Protein AF-0000000087148699 (afdb_homodimer)

Radius of gyration: 36.41 Å; Cα contacts (8 Å, |Δi|>4): 1739; chains: 2; bounding box: 72×133×128 Å

Nearest PDB structures (foldseek):
  7y8i-assembly4_D  TM=7.107E-01  e=1.848E-02  Chelicerata
  7q83-assembly1_B  TM=6.167E-01  e=4.847E-01  Saccharomyces cerevisiae S288C
  8ciw-assembly1_B  TM=3.249E-01  e=5.072E+00  Pseudomonas migulae
  3ma9-assembly1_A  TM=3.369E-01  e=6.221E+00  Human immunodeficiency virus 1
  7y8i-assembly4_D  TM=6.909E-01  e=3.461E-02  Chelicerata

Structure (mmCIF, N/CA/C/O backbone):
data_AF-0000000087148699-model_v1
#
loop_
_entity.id
_entity.type
_entity.pdbx_description
1 polymer 'DUF4349 domain-containing protein'
#
loop_
_atom_site.group_PDB
_atom_site.id
_atom_site.type_symbol
_atom_site.label_atom_id
_atom_site.label_alt_id
_atom_site.label_comp_id
_atom_site.label_asym_id
_atom_site.label_entity_id
_atom_site.label_seq_id
_atom_site.pdbx_PDB_ins_code
_atom_site.Cartn_x
_atom_site.Cartn_y
_atom_site.Cartn_z
_atom_site.occupancy
_atom_site.B_iso_or_equiv
_atom_site.auth_seq_id
_atom_site.auth_comp_id
_atom_site.auth_asym_id
_atom_site.auth_atom_id
_atom_site.pdbx_PDB_model_num
ATOM 1 N N . MET A 1 1 ? -4.555 -26.234 44.906 1 15.62 1 MET A N 1
ATOM 2 C CA . MET A 1 1 ? -3.984 -25.312 45.875 1 15.62 1 MET A CA 1
ATOM 3 C C . MET A 1 1 ? -3.574 -24 45.219 1 15.62 1 MET A C 1
ATOM 5 O O . MET A 1 1 ? -3.529 -23.922 44 1 15.62 1 MET A O 1
ATOM 9 N N . ARG A 1 2 ? -2.551 -23.281 45.875 1 18.31 2 ARG A N 1
ATOM 10 C CA . ARG A 1 2 ? -2.219 -21.906 46.25 1 18.31 2 ARG A CA 1
ATOM 11 C C . ARG A 1 2 ? -1.474 -21.188 45.125 1 18.31 2 ARG A C 1
ATOM 13 O O . ARG A 1 2 ? -0.59 -21.781 44.5 1 18.31 2 ARG A O 1
ATOM 20 N N . ALA A 1 3 ? -1.929 -19.969 44.781 1 21.52 3 ALA A N 1
ATOM 21 C CA . ALA A 1 3 ? -1.879 -18.875 43.844 1 21.52 3 ALA A CA 1
ATOM 22 C C . ALA A 1 3 ? -0.575 -18.094 43.969 1 21.52 3 ALA A C 1
ATOM 24 O O . ALA A 1 3 ? -0.448 -17.234 44.812 1 21.52 3 ALA A O 1
ATOM 25 N N . LEU A 1 4 ? 0.613 -18.672 44.062 1 22.41 4 LEU A N 1
ATOM 26 C CA . LEU A 1 4 ? 1.668 -17.906 44.719 1 22.41 4 LEU A CA 1
ATOM 27 C C . LEU A 1 4 ? 1.961 -16.625 43.969 1 22.41 4 LEU A C 1
ATOM 29 O O . LEU A 1 4 ? 2.191 -16.641 42.75 1 22.41 4 LEU A O 1
ATOM 33 N N . PRO A 1 5 ? 1.725 -15.383 44.594 1 22.94 5 PRO A N 1
ATOM 34 C CA . PRO A 1 5 ? 1.808 -13.953 44.312 1 22.94 5 PRO A CA 1
ATOM 35 C C . PRO A 1 5 ? 3.211 -13.508 43.906 1 22.94 5 PRO A C 1
ATOM 37 O O . PRO A 1 5 ? 4.191 -13.875 44.562 1 22.94 5 PRO A O 1
ATOM 40 N N . VAL A 1 6 ? 3.635 -13.625 42.656 1 19.89 6 VAL A N 1
ATOM 41 C CA . VAL A 1 6 ? 4.965 -13.164 42.281 1 19.89 6 VAL A CA 1
ATOM 42 C C . VAL A 1 6 ? 5.191 -11.75 42.812 1 19.89 6 VAL A C 1
ATOM 44 O O . VAL A 1 6 ? 4.461 -10.82 42.438 1 19.89 6 VAL A O 1
ATOM 47 N N . LEU A 1 7 ? 5.973 -11.336 43.875 1 19.27 7 LEU A N 1
ATOM 48 C CA . LEU A 1 7 ? 6.414 -10.305 44.781 1 19.27 7 LEU A CA 1
ATOM 49 C C . LEU A 1 7 ? 7.277 -9.266 44.094 1 19.27 7 LEU A C 1
ATOM 51 O O . LEU A 1 7 ? 7.691 -8.273 44.688 1 19.27 7 LEU A O 1
ATOM 55 N N . VAL A 1 8 ? 7.594 -9.195 42.812 1 18.47 8 VAL A N 1
ATOM 56 C CA . VAL A 1 8 ? 8.852 -8.453 42.781 1 18.47 8 VAL A CA 1
ATOM 57 C C . VAL A 1 8 ? 8.664 -7.094 43.469 1 18.47 8 VAL A C 1
ATOM 59 O O . VAL A 1 8 ? 7.613 -6.461 43.312 1 18.47 8 VAL A O 1
ATOM 62 N N . VAL A 1 9 ? 9.727 -6.516 44.125 1 18.73 9 VAL A N 1
ATOM 63 C CA . VAL A 1 9 ? 10.367 -5.648 45.125 1 18.73 9 VAL A CA 1
ATOM 64 C C . VAL A 1 9 ? 10.234 -4.191 44.688 1 18.73 9 VAL A C 1
ATOM 66 O O . VAL A 1 9 ? 10.281 -3.887 43.469 1 18.73 9 VAL A O 1
ATOM 69 N N . ALA A 1 10 ? 10.227 -3.094 45.656 1 18.45 10 ALA A N 1
ATOM 70 C CA . ALA A 1 10 ? 9.883 -1.848 46.312 1 18.45 10 ALA A CA 1
ATOM 71 C C . ALA A 1 10 ? 10.906 -0.757 46.031 1 18.45 10 ALA A C 1
ATOM 73 O O . ALA A 1 10 ? 10.633 0.431 46.219 1 18.45 10 ALA A O 1
ATOM 74 N N . LEU A 1 11 ? 12.211 -0.92 45.469 1 17.55 11 LEU A N 1
ATOM 75 C CA . LEU A 1 11 ? 13.133 -0.083 46.219 1 17.55 11 LEU A CA 1
ATOM 76 C C . LEU A 1 11 ? 12.789 1.393 46.062 1 17.55 11 LEU A C 1
ATOM 78 O O . LEU A 1 11 ? 12.477 1.846 44.969 1 17.55 11 LEU A O 1
ATOM 82 N N . LEU A 1 12 ? 12.875 2.4 47.219 1 17.56 12 LEU A N 1
ATOM 83 C CA . LEU A 1 12 ? 12.594 3.568 48.062 1 17.56 12 LEU A CA 1
ATOM 84 C C . LEU A 1 12 ? 13.539 4.715 47.719 1 17.56 12 LEU A C 1
ATOM 86 O O . LEU A 1 12 ? 13.461 5.789 48.312 1 17.56 12 LEU A O 1
ATOM 90 N N . LEU A 1 13 ? 14.469 4.836 46.75 1 17.05 13 LEU A N 1
ATOM 91 C CA . LEU A 1 13 ? 15.578 5.672 47.219 1 17.05 13 LEU A CA 1
ATOM 92 C C . LEU A 1 13 ? 15.102 7.086 47.531 1 17.05 13 LEU A C 1
ATOM 94 O O . LEU A 1 13 ? 14.367 7.68 46.719 1 17.05 13 LEU A O 1
ATOM 98 N N . SER A 1 14 ? 15.508 7.945 48.719 1 16.86 14 SER A N 1
ATOM 99 C CA . SER A 1 14 ? 15.375 8.922 49.781 1 16.86 14 SER A CA 1
ATOM 100 C C . SER A 1 14 ? 15.906 10.281 49.375 1 16.86 14 SER A C 1
ATOM 102 O O . SER A 1 14 ? 15.68 11.281 50.062 1 16.86 14 SER A O 1
ATOM 104 N N . ALA A 1 15 ? 16.812 10.703 48.469 1 17.02 15 ALA A N 1
ATOM 105 C CA . ALA A 1 15 ? 17.797 11.641 49 1 17.02 15 ALA A CA 1
ATOM 106 C C . ALA A 1 15 ? 17.125 12.953 49.406 1 17.02 15 ALA A C 1
ATOM 108 O O . ALA A 1 15 ? 16.297 13.5 48.688 1 17.02 15 ALA A O 1
ATOM 109 N N . ALA A 1 16 ? 17.391 13.609 50.656 1 16.88 16 ALA A N 1
ATOM 110 C CA . ALA A 1 16 ? 17.094 14.477 51.812 1 16.88 16 ALA A CA 1
ATOM 111 C C . ALA A 1 16 ? 17.359 15.938 51.469 1 16.88 16 ALA A C 1
ATOM 113 O O . ALA A 1 16 ? 16.484 16.797 51.625 1 16.88 16 ALA A O 1
ATOM 114 N N . VAL A 1 17 ? 18.594 16.625 51.688 1 16.38 17 VAL A N 1
ATOM 115 C CA . VAL A 1 17 ? 18.859 17.406 52.875 1 16.38 17 VAL A CA 1
ATOM 116 C C . VAL A 1 17 ? 18.5 18.875 52.625 1 16.38 17 VAL A C 1
ATOM 118 O O . VAL A 1 17 ? 17.75 19.484 53.406 1 16.38 17 VAL A O 1
ATOM 121 N N . GLY A 1 18 ? 19.562 20 52.5 1 16.06 18 GLY A N 1
ATOM 122 C CA . GLY A 1 18 ? 19.969 20.938 53.531 1 16.06 18 GLY A CA 1
ATOM 123 C C . GLY A 1 18 ? 19.25 22.281 53.406 1 16.06 18 GLY A C 1
ATOM 124 O O . GLY A 1 18 ? 18.531 22.531 52.469 1 16.06 18 GLY A O 1
ATOM 125 N N . ALA A 1 19 ? 20.109 23.609 53.469 1 16.36 19 ALA A N 1
ATOM 126 C CA . ALA A 1 19 ? 20.266 24.656 54.5 1 16.36 19 ALA A CA 1
ATOM 127 C C . ALA A 1 19 ? 19.406 25.875 54.188 1 16.36 19 ALA A C 1
ATOM 129 O O . ALA A 1 19 ? 18.938 26.031 53.031 1 16.36 19 ALA A O 1
ATOM 130 N N . ALA A 1 20 ? 19.781 27.219 54.812 1 16.61 20 ALA A N 1
ATOM 131 C CA . ALA A 1 20 ? 19.281 28.172 55.812 1 16.61 20 ALA A CA 1
ATOM 132 C C . ALA A 1 20 ? 18.75 29.438 55.125 1 16.61 20 ALA A C 1
ATOM 134 O O . ALA A 1 20 ? 18.594 29.484 53.906 1 16.61 20 ALA A O 1
ATOM 135 N N . GLY A 1 21 ? 19.484 30.766 55.312 1 16.12 21 GLY A N 1
ATOM 136 C CA . GLY A 1 21 ? 19.062 31.875 56.156 1 16.12 21 GLY A CA 1
ATOM 137 C C . GLY A 1 21 ? 18.375 33 55.375 1 16.12 21 GLY A C 1
ATOM 138 O O . GLY A 1 21 ? 17.156 32.969 55.188 1 16.12 21 GLY A O 1
ATOM 139 N N . GLY A 1 22 ? 19.156 34.25 55.094 1 16.38 22 GLY A N 1
ATOM 140 C CA . GLY A 1 22 ? 18.953 35.562 55.688 1 16.38 22 GLY A CA 1
ATOM 141 C C . GLY A 1 22 ? 18.031 36.469 54.875 1 16.38 22 GLY A C 1
ATOM 142 O O . GLY A 1 22 ? 17.75 36.156 53.719 1 16.38 22 GLY A O 1
ATOM 143 N N . LEU A 1 23 ? 17.578 37.781 55.469 1 16.67 23 LEU A N 1
ATOM 144 C CA . LEU A 1 23 ? 16.516 38.75 55.625 1 16.67 23 LEU A CA 1
ATOM 145 C C . LEU A 1 23 ? 16.609 39.844 54.562 1 16.67 23 LEU A C 1
ATOM 147 O O . LEU A 1 23 ? 15.773 40.75 54.531 1 16.67 23 LEU A O 1
ATOM 151 N N . GLY A 1 24 ? 17.656 39.938 53.688 1 16.27 24 GLY A N 1
ATOM 152 C CA . GLY A 1 24 ? 18 41.344 53.594 1 16.27 24 GLY A CA 1
ATOM 153 C C . GLY A 1 24 ? 16.891 42.188 52.969 1 16.27 24 GLY A C 1
ATOM 154 O O . GLY A 1 24 ? 16.016 41.656 52.281 1 16.27 24 GLY A O 1
ATOM 155 N N . GLU A 1 25 ? 17.109 43.562 53 1 17.33 25 GLU A N 1
ATOM 156 C CA . GLU A 1 25 ? 16.391 44.812 53.219 1 17.33 25 GLU A CA 1
ATOM 157 C C . GLU A 1 25 ? 15.633 45.281 51.969 1 17.33 25 GLU A C 1
ATOM 159 O O . GLU A 1 25 ? 15.922 44.812 50.875 1 17.33 25 GLU A O 1
ATOM 164 N N . THR A 1 26 ? 15.273 46.562 52 1 17.23 26 THR A N 1
ATOM 165 C CA . THR A 1 26 ? 14.094 47.438 51.906 1 17.23 26 THR A CA 1
ATOM 166 C C . THR A 1 26 ? 13.922 47.969 50.5 1 17.23 26 THR A C 1
ATOM 168 O O . THR A 1 26 ? 12.844 47.844 49.906 1 17.23 26 THR A O 1
ATOM 171 N N . ALA A 1 27 ? 14.781 49.031 50.062 1 19.41 27 ALA A N 1
ATOM 172 C CA . ALA A 1 27 ? 14.164 50.344 49.938 1 19.41 27 ALA A CA 1
ATOM 173 C C . ALA A 1 27 ? 13.547 50.562 48.562 1 19.41 27 ALA A C 1
ATOM 175 O O . ALA A 1 27 ? 13.797 49.781 47.656 1 19.41 27 ALA A O 1
ATOM 176 N N . ALA A 1 28 ? 13.727 51.812 48 1 20.27 28 ALA A N 1
ATOM 177 C CA . ALA A 1 28 ? 12.898 52.969 47.688 1 20.27 28 ALA A CA 1
ATOM 178 C C . ALA A 1 28 ? 12.781 53.156 46.156 1 20.27 28 ALA A C 1
ATOM 180 O O . ALA A 1 28 ? 13.75 53.531 45.5 1 20.27 28 ALA A O 1
ATOM 181 N N . VAL A 1 29 ? 12.289 52.281 45.438 1 19.11 29 VAL A N 1
ATOM 182 C CA . VAL A 1 29 ? 12.453 52.5 44 1 19.11 29 VAL A CA 1
ATOM 183 C C . VAL A 1 29 ? 11.664 53.719 43.562 1 19.11 29 VAL A C 1
ATOM 185 O O . VAL A 1 29 ? 10.453 53.781 43.781 1 19.11 29 VAL A O 1
ATOM 188 N N . GLU A 1 30 ? 12.594 54.75 43.438 1 19.7 30 GLU A N 1
ATOM 189 C CA . GLU A 1 30 ? 12.125 56.062 43 1 19.7 30 GLU A CA 1
ATOM 190 C C . GLU A 1 30 ? 11.32 55.969 41.688 1 19.7 30 GLU A C 1
ATOM 192 O O . GLU A 1 30 ? 11.523 55.062 40.906 1 19.7 30 GLU A O 1
ATOM 197 N N . ARG A 1 31 ? 10.555 57.062 41.531 1 19.27 31 ARG A N 1
ATOM 198 C CA . ARG A 1 31 ? 9.367 57.562 40.844 1 19.27 31 ARG A CA 1
ATOM 199 C C . ARG A 1 31 ? 9.57 57.594 39.344 1 19.27 31 ARG A C 1
ATOM 201 O O . ARG A 1 31 ? 10.703 57.625 38.875 1 19.27 31 ARG A O 1
ATOM 208 N N . SER A 1 32 ? 8.562 57.969 38.688 1 18.12 32 SER A N 1
ATOM 209 C CA . SER A 1 32 ? 7.609 57.656 37.594 1 18.12 32 SER A CA 1
ATOM 210 C C . SER A 1 32 ? 7.941 58.438 36.344 1 18.12 32 SER A C 1
ATOM 212 O O . SER A 1 32 ? 7.262 58.312 35.312 1 18.12 32 SER A O 1
ATOM 214 N N . PRO A 1 33 ? 9.203 59.219 36.125 1 20.39 33 PRO A N 1
ATOM 215 C CA . PRO A 1 33 ? 8.688 60.375 35.375 1 20.39 33 PRO A CA 1
ATOM 216 C C . PRO A 1 33 ? 8.109 60 34.031 1 20.39 33 PRO A C 1
ATOM 218 O O . PRO A 1 33 ? 8.406 58.906 33.5 1 20.39 33 PRO A O 1
ATOM 221 N N . ASP A 1 34 ? 7.344 60.938 33.375 1 19.28 34 ASP A N 1
ATOM 222 C CA . ASP A 1 34 ? 6.305 61.219 32.406 1 19.28 34 ASP A CA 1
ATOM 223 C C . ASP A 1 34 ? 6.871 61.156 30.969 1 19.28 34 ASP A C 1
ATOM 225 O O . ASP A 1 34 ? 7.082 62.188 30.344 1 19.28 34 ASP A O 1
ATOM 229 N N . ARG A 1 35 ? 7.863 60.219 30.578 1 23.7 35 ARG A N 1
ATOM 230 C CA . ARG A 1 35 ? 8.484 60.594 29.297 1 23.7 35 ARG A CA 1
ATOM 231 C C . ARG A 1 35 ? 7.438 60.719 28.203 1 23.7 35 ARG A C 1
ATOM 233 O O . ARG A 1 35 ? 6.586 59.812 28.047 1 23.7 35 ARG A O 1
ATOM 240 N N . THR A 1 36 ? 7.105 61.906 27.719 1 22.28 36 THR A N 1
ATOM 241 C CA . THR A 1 36 ? 6.305 62.438 26.625 1 22.28 36 THR A CA 1
ATOM 242 C C . THR A 1 36 ? 6.668 61.75 25.297 1 22.28 36 THR A C 1
ATOM 244 O O . THR A 1 36 ? 7.75 61.969 24.766 1 22.28 36 THR A O 1
ATOM 247 N N . GLY A 1 37 ? 6.484 60.5 25.125 1 20.11 37 GLY A N 1
ATOM 248 C CA . GLY A 1 37 ? 6.977 59.75 23.969 1 20.11 37 GLY A CA 1
ATOM 249 C C . GLY A 1 37 ? 6.391 60.25 22.656 1 20.11 37 GLY A C 1
ATOM 250 O O . GLY A 1 37 ? 5.176 60.406 22.547 1 20.11 37 GLY A O 1
ATOM 251 N N . THR A 1 38 ? 7.152 61.094 21.938 1 24.59 38 THR A N 1
ATOM 252 C CA . THR A 1 38 ? 6.906 61.562 20.578 1 24.59 38 THR A CA 1
ATOM 253 C C . THR A 1 38 ? 6.59 60.375 19.656 1 24.59 38 THR A C 1
ATOM 255 O O . THR A 1 38 ? 7.293 59.375 19.688 1 24.59 38 THR A O 1
ATOM 258 N N . ALA A 1 39 ? 5.41 60.375 19.016 1 25.75 39 ALA A N 1
ATOM 259 C CA . ALA A 1 39 ? 4.711 59.469 18.141 1 25.75 39 ALA A CA 1
ATOM 260 C C . ALA A 1 39 ? 5.559 59.125 16.906 1 25.75 39 ALA A C 1
ATOM 262 O O . ALA A 1 39 ? 5.902 60 16.125 1 25.75 39 ALA A O 1
ATOM 263 N N . PRO A 1 40 ? 6.539 58.156 16.953 1 28.75 40 PRO A N 1
ATOM 264 C CA . PRO A 1 40 ? 7.312 58 15.719 1 28.75 40 PRO A CA 1
ATOM 265 C C . PRO A 1 40 ? 6.43 57.844 14.477 1 28.75 40 PRO A C 1
ATOM 267 O O . PRO A 1 40 ? 5.266 57.469 14.586 1 28.75 40 PRO A O 1
ATOM 270 N N . PRO A 1 41 ? 6.898 58.406 13.266 1 26.66 41 PRO A N 1
ATOM 271 C CA . PRO A 1 41 ? 6.203 58.469 11.977 1 26.66 41 PRO A CA 1
ATOM 272 C C . PRO A 1 41 ? 5.719 57.125 11.477 1 26.66 41 PRO A C 1
ATOM 274 O O . PRO A 1 41 ? 6.242 56.094 11.891 1 26.66 41 PRO A O 1
ATOM 277 N N . ALA A 1 42 ? 4.555 57.062 10.648 1 28.48 42 ALA A N 1
ATOM 278 C CA . ALA A 1 42 ? 3.768 56.031 9.961 1 28.48 42 ALA A CA 1
ATOM 279 C C . ALA A 1 42 ? 4.652 55.156 9.062 1 28.48 42 ALA A C 1
ATOM 281 O O . ALA A 1 42 ? 5.285 55.688 8.133 1 28.48 42 ALA A O 1
ATOM 282 N N . LEU A 1 43 ? 5.309 54.156 9.555 1 30.38 43 LEU A N 1
ATOM 283 C CA . LEU A 1 43 ? 6.125 53.25 8.773 1 30.38 43 LEU A CA 1
ATOM 284 C C . LEU A 1 43 ? 5.406 52.844 7.492 1 30.38 43 LEU A C 1
ATOM 286 O O . LEU A 1 43 ? 4.18 52.719 7.469 1 30.38 43 LEU A O 1
ATOM 290 N N . ASP A 1 44 ? 6.148 52.938 6.328 1 29.61 44 ASP A N 1
ATOM 291 C CA . ASP A 1 44 ? 5.898 52.656 4.918 1 29.61 44 ASP A CA 1
ATOM 292 C C . ASP A 1 44 ? 5.223 51.281 4.754 1 29.61 44 ASP A C 1
ATOM 294 O O . ASP A 1 44 ? 5.355 50.406 5.613 1 29.61 44 ASP A O 1
ATOM 298 N N . ASP A 1 45 ? 4.352 51.094 3.691 1 30.53 45 ASP A N 1
ATOM 299 C CA . ASP A 1 45 ? 3.449 50.062 3.207 1 30.53 45 ASP A CA 1
ATOM 300 C C . ASP A 1 45 ? 4.168 48.719 3.084 1 30.53 45 ASP A C 1
ATOM 302 O O . ASP A 1 45 ? 5.258 48.656 2.51 1 30.53 45 ASP A O 1
ATOM 306 N N . PRO A 1 46 ? 3.955 47.719 3.914 1 34.75 46 PRO A N 1
ATOM 307 C CA . PRO A 1 46 ? 4.594 46.406 3.832 1 34.75 46 PRO A CA 1
ATOM 308 C C . PRO A 1 46 ? 4.586 45.844 2.418 1 34.75 46 PRO A C 1
ATOM 310 O O . PRO A 1 46 ? 3.613 46 1.681 1 34.75 46 PRO A O 1
ATOM 313 N N . THR A 1 47 ? 5.676 45.719 1.764 1 33.25 47 THR A N 1
ATOM 314 C CA . THR A 1 47 ? 5.852 45.031 0.483 1 33.25 47 THR A CA 1
ATOM 315 C C . THR A 1 47 ? 5.055 43.719 0.447 1 33.25 47 THR A C 1
ATOM 317 O O . THR A 1 47 ? 5.375 42.781 1.161 1 33.25 47 THR A O 1
ATOM 320 N N . VAL A 1 48 ? 3.797 43.75 0.103 1 36.44 48 VAL A N 1
ATOM 321 C CA . VAL A 1 48 ? 2.93 42.625 -0.242 1 36.44 48 VAL A CA 1
ATOM 322 C C . VAL A 1 48 ? 3.621 41.75 -1.271 1 36.44 48 VAL A C 1
ATOM 324 O O . VAL A 1 48 ? 4.043 42.219 -2.328 1 36.44 48 VAL A O 1
ATOM 327 N N . ALA A 1 49 ? 4.133 40.656 -0.925 1 40.22 49 ALA A N 1
ATOM 328 C CA . ALA A 1 49 ? 4.59 39.656 -1.902 1 40.22 49 ALA A CA 1
ATOM 329 C C . ALA A 1 49 ? 3.602 39.531 -3.059 1 40.22 49 ALA A C 1
ATOM 331 O O . ALA A 1 49 ? 2.387 39.625 -2.861 1 40.22 49 ALA A O 1
ATOM 332 N N . GLN A 1 50 ? 3.965 39.656 -4.332 1 35.81 50 GLN A N 1
ATOM 333 C CA . GLN A 1 50 ? 3.244 39.594 -5.598 1 35.81 50 GLN A CA 1
ATOM 334 C C . GLN A 1 50 ? 2.406 38.312 -5.707 1 35.81 50 GLN A C 1
ATOM 336 O O . GLN A 1 50 ? 2.934 37.219 -5.613 1 35.81 50 GLN A O 1
ATOM 341 N N . THR A 1 51 ? 1.107 38.344 -5.344 1 38.31 51 THR A N 1
ATOM 342 C CA . THR A 1 51 ? 0.101 37.312 -5.559 1 38.31 51 THR A CA 1
ATOM 343 C C . THR A 1 51 ? -0.086 37.031 -7.047 1 38.31 51 THR A C 1
ATOM 345 O O . THR A 1 51 ? -0.074 37.969 -7.859 1 38.31 51 THR A O 1
ATOM 348 N N . ASP A 1 52 ? 0.11 35.875 -7.426 1 42.62 52 ASP A N 1
ATOM 349 C CA . ASP A 1 52 ? -0.328 35.562 -8.781 1 42.62 52 ASP A CA 1
ATOM 350 C C . ASP A 1 52 ? -1.828 35.781 -8.945 1 42.62 52 ASP A C 1
ATOM 352 O O . ASP A 1 52 ? -2.525 36.062 -7.965 1 42.62 52 ASP A O 1
ATOM 356 N N . ASP A 1 53 ? -2.371 35.75 -10.234 1 40.91 53 ASP A N 1
ATOM 357 C CA . ASP A 1 53 ? -3.734 36.094 -10.633 1 40.91 53 ASP A CA 1
ATOM 358 C C . ASP A 1 53 ? -4.758 35.438 -9.711 1 40.91 53 ASP A C 1
ATOM 360 O O . ASP A 1 53 ? -5.938 35.781 -9.734 1 40.91 53 ASP A O 1
ATOM 364 N N . ASN A 1 54 ? -4.418 34.219 -9.148 1 42.53 54 ASN A N 1
ATOM 365 C CA . ASN A 1 54 ? -5.461 33.594 -8.344 1 42.53 54 ASN A CA 1
ATOM 366 C C . ASN A 1 54 ? -5.285 33.906 -6.855 1 42.53 54 ASN A C 1
ATOM 368 O O . ASN A 1 54 ? -5.859 33.219 -6.004 1 42.53 54 ASN A O 1
ATOM 372 N N . GLY A 1 55 ? -4.465 34.938 -6.492 1 43.75 55 GLY A N 1
ATOM 373 C CA . GLY A 1 55 ? -4.305 35.562 -5.18 1 43.75 55 GLY A CA 1
ATOM 374 C C . GLY A 1 55 ? -3.404 34.75 -4.258 1 43.75 55 GLY A C 1
ATOM 375 O O . GLY A 1 55 ? -3.27 35.062 -3.076 1 43.75 55 GLY A O 1
ATOM 376 N N . SER A 1 56 ? -3.15 33.531 -4.469 1 50.97 56 SER A N 1
ATOM 377 C CA . SER A 1 56 ? -2.279 32.75 -3.58 1 50.97 56 SER A CA 1
ATOM 378 C C . SER A 1 56 ? -0.812 32.938 -3.955 1 50.97 56 SER A C 1
ATOM 380 O O . SER A 1 56 ? -0.49 33.188 -5.117 1 50.97 56 SER A O 1
ATOM 382 N N . SER A 1 57 ? 0.08 33.156 -3.023 1 59.25 57 SER A N 1
ATOM 383 C CA . SER A 1 57 ? 1.521 33.25 -3.232 1 59.25 57 SER A CA 1
ATOM 384 C C . SER A 1 57 ? 2.057 32.062 -3.99 1 59.25 57 SER A C 1
ATOM 386 O O . SER A 1 57 ? 1.753 30.906 -3.645 1 59.25 57 SER A O 1
ATOM 388 N N . PRO A 1 58 ? 2.664 32.188 -5.145 1 64.56 58 PRO A N 1
ATOM 389 C CA . PRO A 1 58 ? 3.076 31.156 -6.094 1 64.56 58 PRO A CA 1
ATOM 390 C C . PRO A 1 58 ? 3.84 30.016 -5.422 1 64.56 58 PRO A C 1
ATOM 392 O O . PRO A 1 58 ? 3.941 28.922 -5.984 1 64.56 58 PRO A O 1
ATOM 395 N N . GLY A 1 59 ? 3.865 30.125 -4.141 1 84.69 59 GLY A N 1
ATOM 396 C CA . GLY A 1 59 ? 4.711 29.078 -3.594 1 84.69 59 GLY A CA 1
ATOM 397 C C . GLY A 1 59 ? 4.031 28.266 -2.508 1 84.69 59 GLY A C 1
ATOM 398 O O . GLY A 1 59 ? 4.555 27.234 -2.076 1 84.69 59 GLY A O 1
ATOM 399 N N . GLN A 1 60 ? 2.854 28.641 -2.283 1 92.31 60 GLN A N 1
ATOM 400 C CA . GLN A 1 60 ? 2.17 27.891 -1.239 1 92.31 60 GLN A CA 1
ATOM 401 C C . GLN A 1 60 ? 1.54 26.609 -1.803 1 92.31 60 GLN A C 1
ATOM 403 O O . GLN A 1 60 ? 0.991 26.625 -2.906 1 92.31 60 GLN A O 1
ATOM 408 N N . ILE A 1 61 ? 1.607 25.594 -1.054 1 94.31 61 ILE A N 1
ATOM 409 C CA . ILE A 1 61 ? 1.011 24.328 -1.445 1 94.31 61 ILE A CA 1
ATOM 410 C C . ILE A 1 61 ? -0.511 24.422 -1.389 1 94.31 61 ILE A C 1
ATOM 412 O O . ILE A 1 61 ? -1.066 24.984 -0.438 1 94.31 61 ILE A O 1
ATOM 416 N N . ASN A 1 62 ? -1.139 23.938 -2.438 1 95.69 62 ASN A N 1
ATOM 417 C CA . ASN A 1 62 ? -2.598 23.953 -2.482 1 95.69 62 ASN A CA 1
ATOM 418 C C . ASN A 1 62 ? -3.195 23.062 -1.392 1 95.69 62 ASN A C 1
ATOM 420 O O . ASN A 1 62 ? -2.619 22.047 -1.034 1 95.69 62 ASN A O 1
ATOM 424 N N . VAL A 1 63 ? -4.32 23.484 -0.92 1 97.38 63 VAL A N 1
ATOM 425 C CA . VAL A 1 63 ? -4.984 22.734 0.138 1 97.38 63 VAL A CA 1
ATOM 426 C C . VAL A 1 63 ? -6.469 22.578 -0.185 1 97.38 63 VAL A C 1
ATOM 428 O O . VAL A 1 63 ? -7.07 23.469 -0.803 1 97.38 63 VAL A O 1
ATOM 431 N N . LEU A 1 64 ? -7.023 21.422 0.112 1 97.44 64 LEU A N 1
ATOM 432 C CA . LEU A 1 64 ? -8.477 21.266 0.138 1 97.44 64 LEU A CA 1
ATOM 433 C C . LEU A 1 64 ? -9.078 21.984 1.341 1 97.44 64 LEU A C 1
ATOM 435 O O . LEU A 1 64 ? -8.648 21.766 2.477 1 97.44 64 LEU A O 1
ATOM 439 N N . ASP A 1 65 ? -10.039 22.828 1.073 1 95.19 65 ASP A N 1
ATOM 440 C CA . ASP A 1 65 ? -10.57 23.656 2.15 1 95.19 65 ASP A CA 1
ATOM 441 C C . ASP A 1 65 ? -12.062 23.906 1.96 1 95.19 65 ASP A C 1
ATOM 443 O O . ASP A 1 65 ? -12.625 23.609 0.905 1 95.19 65 ASP A O 1
ATOM 447 N N . VAL A 1 66 ? -12.602 24.375 3.094 1 92.94 66 VAL A N 1
ATOM 448 C CA . VAL A 1 66 ? -13.969 24.875 3 1 92.94 66 VAL A CA 1
ATOM 449 C C . VAL A 1 66 ? -13.945 26.312 2.473 1 92.94 66 VAL A C 1
ATOM 451 O O . VAL A 1 66 ? -13.258 27.172 3.025 1 92.94 66 VAL A O 1
ATOM 454 N N . PRO A 1 67 ? -14.703 26.516 1.42 1 88.88 67 PRO A N 1
ATOM 455 C CA . PRO A 1 67 ? -14.727 27.891 0.927 1 88.88 67 PRO A CA 1
ATOM 456 C C . PRO A 1 67 ? -15.164 28.891 1.992 1 88.88 67 PRO A C 1
ATOM 458 O O . PRO A 1 67 ? -16.062 28.594 2.793 1 88.88 67 PRO A O 1
ATOM 461 N N . ALA A 1 68 ? -14.562 30.047 1.989 1 84.31 68 ALA A N 1
ATOM 462 C CA . ALA A 1 68 ? -14.742 31.062 3.025 1 84.31 68 ALA A CA 1
ATOM 463 C C . ALA A 1 68 ? -16.234 31.359 3.238 1 84.31 68 ALA A C 1
ATOM 465 O O . ALA A 1 68 ? -16.688 31.453 4.379 1 84.31 68 ALA A O 1
ATOM 466 N N . GLY A 1 69 ? -16.969 31.516 2.148 1 83.44 69 GLY A N 1
ATOM 467 C CA . GLY A 1 69 ? -18.375 31.828 2.27 1 83.44 69 GLY A CA 1
ATOM 468 C C . GLY A 1 69 ? -19.203 30.656 2.783 1 83.44 69 GLY A C 1
ATOM 469 O O . GLY A 1 69 ? -20.344 30.844 3.205 1 83.44 69 GLY A O 1
ATOM 470 N N . SER A 1 70 ? -18.578 29.547 2.959 1 87.75 70 SER A N 1
ATOM 471 C CA . SER A 1 70 ? -19.312 28.344 3.328 1 87.75 70 SER A CA 1
ATOM 472 C C . SER A 1 70 ? -18.906 27.844 4.707 1 87.75 70 SER A C 1
ATOM 474 O O . SER A 1 70 ? -19.375 26.781 5.156 1 87.75 70 SER A O 1
ATOM 476 N N . VAL A 1 71 ? -18.062 28.562 5.312 1 89.94 71 VAL A N 1
ATOM 477 C CA . VAL A 1 71 ? -17.641 28.172 6.656 1 89.94 71 VAL A CA 1
ATOM 478 C C . VAL A 1 71 ? -18.75 28.484 7.652 1 89.94 71 VAL A C 1
ATOM 480 O O . VAL A 1 71 ? -19.203 29.625 7.754 1 89.94 71 VAL A O 1
ATOM 483 N N . GLU A 1 72 ? -19.203 27.531 8.312 1 90.62 72 GLU A N 1
ATOM 484 C CA . GLU A 1 72 ? -20.25 27.703 9.305 1 90.62 72 GLU A CA 1
ATOM 485 C C . GLU A 1 72 ? -19.688 28.094 10.664 1 90.62 72 GLU A C 1
ATOM 487 O O . GLU A 1 72 ? -20.234 28.953 11.359 1 90.62 72 GLU A O 1
ATOM 492 N N . ARG A 1 73 ? -18.672 27.438 11.031 1 90.62 73 ARG A N 1
ATOM 493 C CA . ARG A 1 73 ? -18 27.703 12.297 1 90.62 73 ARG A CA 1
ATOM 494 C C . ARG A 1 73 ? -16.516 27.312 12.234 1 90.62 73 ARG A C 1
ATOM 496 O O . ARG A 1 73 ? -16.156 26.359 11.531 1 90.62 73 ARG A O 1
ATOM 503 N N . SER A 1 74 ? -15.727 28.109 12.836 1 89.5 74 SER A N 1
ATOM 504 C CA . SER A 1 74 ? -14.297 27.812 12.906 1 89.5 74 SER A CA 1
ATOM 505 C C . SER A 1 74 ? -13.695 28.328 14.211 1 89.5 74 SER A C 1
ATOM 507 O O . SER A 1 74 ? -14.273 29.172 14.875 1 89.5 74 SER A O 1
ATOM 509 N N . GLY A 1 75 ? -12.555 27.75 14.641 1 86.56 75 GLY A N 1
ATOM 510 C CA . GLY A 1 75 ? -11.859 28.188 15.836 1 86.56 75 GLY A CA 1
ATOM 511 C C . GLY A 1 75 ? -10.5 27.547 16.016 1 86.56 75 GLY A C 1
ATOM 512 O O . GLY A 1 75 ? -10.203 26.531 15.375 1 86.56 75 GLY A O 1
ATOM 513 N N . VAL A 1 76 ? -9.664 28.203 16.75 1 86.69 76 VAL A N 1
ATOM 514 C CA . VAL A 1 76 ? -8.398 27.641 17.219 1 86.69 76 VAL A CA 1
ATOM 515 C C . VAL A 1 76 ? -8.438 27.484 18.734 1 86.69 76 VAL A C 1
ATOM 517 O O . VAL A 1 76 ? -8.562 28.469 19.469 1 86.69 76 VAL A O 1
ATOM 520 N N . ASP A 1 77 ? -8.406 26.297 19.172 1 83.81 77 ASP A N 1
ATOM 521 C CA . ASP A 1 77 ? -8.531 26.062 20.609 1 83.81 77 ASP A CA 1
ATOM 522 C C . ASP A 1 77 ? -7.477 25.078 21.094 1 83.81 77 ASP A C 1
ATOM 524 O O . ASP A 1 77 ? -7.051 24.188 20.344 1 83.81 77 ASP A O 1
ATOM 528 N N . GLU A 1 78 ? -6.988 25.375 22.219 1 77.56 78 GLU A N 1
ATOM 529 C CA . GLU A 1 78 ? -6.082 24.438 22.859 1 77.56 78 GLU A CA 1
ATOM 530 C C . GLU A 1 78 ? -6.852 23.297 23.547 1 77.56 78 GLU A C 1
ATOM 532 O O . GLU A 1 78 ? -7.867 23.547 24.203 1 77.56 78 GLU A O 1
ATOM 537 N N . HIS A 1 79 ? -6.43 22.156 23.234 1 74.75 79 HIS A N 1
ATOM 538 C CA . HIS A 1 79 ? -7.109 21.016 23.828 1 74.75 79 HIS A CA 1
ATOM 539 C C . HIS A 1 79 ? -6.16 20.203 24.719 1 74.75 79 HIS A C 1
ATOM 541 O O . HIS A 1 79 ? -4.945 20.219 24.5 1 74.75 79 HIS A O 1
ATOM 547 N N . TYR A 1 80 ? -6.645 19.609 25.781 1 71.19 80 TYR A N 1
ATOM 548 C CA . TYR A 1 80 ? -5.863 18.906 26.797 1 71.19 80 TYR A CA 1
ATOM 549 C C . TYR A 1 80 ? -6.43 17.516 27.062 1 71.19 80 TYR A C 1
ATOM 551 O O . TYR A 1 80 ? -7.477 17.156 26.516 1 71.19 80 TYR A O 1
ATOM 559 N N . VAL A 1 81 ? -5.508 16.875 27.812 1 63.03 81 VAL A N 1
ATOM 560 C CA . VAL A 1 81 ? -5.863 15.508 28.172 1 63.03 81 VAL A CA 1
ATOM 561 C C . VAL A 1 81 ? -7.223 15.492 28.875 1 63.03 81 VAL A C 1
ATOM 563 O O . VAL A 1 81 ? -7.508 16.359 29.703 1 63.03 81 VAL A O 1
ATOM 566 N N . ASP A 1 82 ? -8.148 14.781 28.266 1 60.25 82 ASP A N 1
ATOM 567 C CA . ASP A 1 82 ? -9.422 14.508 28.938 1 60.25 82 ASP A CA 1
ATOM 568 C C . ASP A 1 82 ? -9.664 13.008 29.047 1 60.25 82 ASP A C 1
ATOM 570 O O . ASP A 1 82 ? -10.016 12.344 28.078 1 60.25 82 ASP A O 1
ATOM 574 N N . LEU A 1 83 ? -9.375 12.539 30.297 1 54.28 83 LEU A N 1
ATOM 575 C CA . LEU A 1 83 ? -9.414 11.102 30.562 1 54.28 83 LEU A CA 1
ATOM 576 C C . LEU A 1 83 ? -10.773 10.523 30.188 1 54.28 83 LEU A C 1
ATOM 578 O O . LEU A 1 83 ? -10.883 9.336 29.875 1 54.28 83 LEU A O 1
ATOM 582 N N . GLY A 1 84 ? -11.797 11.336 30.344 1 53.28 84 GLY A N 1
ATOM 583 C CA . GLY A 1 84 ? -13.117 10.812 30.031 1 53.28 84 GLY A CA 1
ATOM 584 C C . GLY A 1 84 ? -13.242 10.305 28.609 1 53.28 84 GLY A C 1
ATOM 585 O O . GLY A 1 84 ? -13.516 9.125 28.391 1 53.28 84 GLY A O 1
ATOM 586 N N . PRO A 1 85 ? -12.883 11.016 27.766 1 61.91 85 PRO A N 1
ATOM 587 C CA . PRO A 1 85 ? -12.945 10.602 26.359 1 61.91 85 PRO A CA 1
ATOM 588 C C . PRO A 1 85 ? -11.984 9.461 26.047 1 61.91 85 PRO A C 1
ATOM 590 O O . PRO A 1 85 ? -12.297 8.602 25.219 1 61.91 85 PRO A O 1
ATOM 593 N N . SER A 1 86 ? -10.984 9.289 26.766 1 68.06 86 SER A N 1
ATOM 594 C CA . SER A 1 86 ? -10 8.258 26.469 1 68.06 86 SER A CA 1
ATOM 595 C C . SER A 1 86 ? -10.547 6.867 26.781 1 68.06 86 SER A C 1
ATOM 597 O O . SER A 1 86 ? -10.352 5.93 26 1 68.06 86 SER A O 1
ATOM 599 N N . VAL A 1 87 ? -11.188 6.766 27.844 1 64 87 VAL A N 1
ATOM 600 C CA . VAL A 1 87 ? -11.781 5.488 28.219 1 64 87 VAL A CA 1
ATOM 601 C C . VAL A 1 87 ? -12.867 5.113 27.203 1 64 87 VAL A C 1
ATOM 603 O O . VAL A 1 87 ? -12.992 3.949 26.828 1 64 87 VAL A O 1
ATOM 606 N N . GLY A 1 88 ? -13.539 6.086 26.859 1 69.19 88 GLY A N 1
ATOM 607 C CA . GLY A 1 88 ? -14.578 5.859 25.859 1 69.19 88 GLY A CA 1
ATOM 608 C C . GLY A 1 88 ? -14.016 5.453 24.5 1 69.19 88 GLY A C 1
ATOM 609 O O . GLY A 1 88 ? -14.578 4.586 23.828 1 69.19 88 GLY A O 1
ATOM 610 N N . LEU A 1 89 ? -12.969 5.945 24.172 1 74.12 89 LEU A N 1
ATOM 611 C CA . LEU A 1 89 ? -12.32 5.641 22.891 1 74.12 89 LEU A CA 1
ATOM 612 C C . LEU A 1 89 ? -11.836 4.195 22.875 1 74.12 89 LEU A C 1
ATOM 614 O O . LEU A 1 89 ? -12.016 3.494 21.875 1 74.12 89 LEU A O 1
ATOM 618 N N . SER A 1 90 ? -11.305 3.76 23.906 1 73 90 SER A N 1
ATOM 619 C CA . SER A 1 90 ? -10.812 2.391 24 1 73 90 SER A CA 1
ATOM 620 C C . SER A 1 90 ? -11.961 1.387 24 1 73 90 SER A C 1
ATOM 622 O O . SER A 1 90 ? -11.836 0.305 23.422 1 73 90 SER A O 1
ATOM 624 N N . ALA A 1 91 ? -12.984 1.749 24.578 1 73.81 91 ALA A N 1
ATOM 625 C CA . ALA A 1 91 ? -14.148 0.87 24.625 1 73.81 91 ALA A CA 1
ATOM 626 C C . ALA A 1 91 ? -14.719 0.652 23.219 1 73.81 91 ALA A C 1
ATOM 628 O O . ALA A 1 91 ? -15.125 -0.46 22.875 1 73.81 91 ALA A O 1
ATOM 629 N N . ASN A 1 92 ? -14.758 1.674 22.516 1 76.06 92 ASN A N 1
ATOM 630 C CA . ASN A 1 92 ? -15.25 1.576 21.141 1 76.06 92 ASN A CA 1
ATOM 631 C C . ASN A 1 92 ? -14.383 0.639 20.312 1 76.06 92 ASN A C 1
ATOM 633 O O . ASN A 1 92 ? -14.906 -0.202 19.578 1 76.06 92 ASN A O 1
ATOM 637 N N . ALA A 1 93 ? -13.164 0.753 20.453 1 78.19 93 ALA A N 1
ATOM 638 C CA . ALA A 1 93 ? -12.242 -0.108 19.719 1 78.19 93 ALA A CA 1
ATOM 639 C C . ALA A 1 93 ? -12.414 -1.569 20.109 1 78.19 93 ALA A C 1
ATOM 641 O O . ALA A 1 93 ? -12.414 -2.459 19.266 1 78.19 93 ALA A O 1
ATOM 642 N N . THR A 1 94 ? -12.633 -1.786 21.359 1 77.56 94 THR A N 1
ATOM 643 C CA . THR A 1 94 ? -12.766 -3.141 21.875 1 77.56 94 THR A CA 1
ATOM 644 C C . THR A 1 94 ? -14.07 -3.777 21.391 1 77.56 94 THR A C 1
ATOM 646 O O . THR A 1 94 ? -14.086 -4.953 21.016 1 77.56 94 THR A O 1
ATOM 649 N N . THR A 1 95 ? -15.07 -3.014 21.453 1 80.38 95 THR A N 1
ATOM 650 C CA . THR A 1 95 ? -16.359 -3.51 21 1 80.38 95 THR A CA 1
ATOM 651 C C . THR A 1 95 ? -16.297 -3.914 19.531 1 80.38 95 THR A C 1
ATOM 653 O O . THR A 1 95 ? -16.766 -4.988 19.156 1 80.38 95 THR A O 1
ATOM 656 N N . GLU A 1 96 ? -15.75 -3.1 18.75 1 84.38 96 GLU A N 1
ATOM 657 C CA . GLU A 1 96 ? -15.648 -3.402 17.312 1 84.38 96 GLU A CA 1
ATOM 658 C C . GLU A 1 96 ? -14.742 -4.602 17.078 1 84.38 96 GLU A C 1
ATOM 660 O O . GLU A 1 96 ? -14.984 -5.402 16.172 1 84.38 96 GLU A O 1
ATOM 665 N N . ARG A 1 97 ? -13.703 -4.711 17.797 1 81.06 97 ARG A N 1
ATOM 666 C CA . ARG A 1 97 ? -12.82 -5.863 17.688 1 81.06 97 ARG A CA 1
ATOM 667 C C . ARG A 1 97 ? -13.562 -7.16 17.984 1 81.06 97 ARG A C 1
ATOM 669 O O . ARG A 1 97 ? -13.391 -8.156 17.281 1 81.06 97 ARG A O 1
ATOM 676 N N . PHE A 1 98 ? -14.375 -7.109 19 1 80.31 98 PHE A N 1
ATOM 677 C CA . PHE A 1 98 ? -15.156 -8.289 19.344 1 80.31 98 PHE A CA 1
ATOM 678 C C . PHE A 1 98 ? -16.141 -8.633 18.234 1 80.31 98 PHE A C 1
ATOM 680 O O . PHE A 1 98 ? -16.344 -9.805 17.922 1 80.31 98 PHE A O 1
ATOM 687 N N . ARG A 1 99 ? -16.75 -7.637 17.75 1 83.94 99 ARG A N 1
ATOM 688 C CA . ARG A 1 99 ? -17.656 -7.859 16.625 1 83.94 99 ARG A CA 1
ATOM 689 C C . ARG A 1 99 ? -16.938 -8.5 15.453 1 83.94 99 ARG A C 1
ATOM 691 O O . ARG A 1 99 ? -17.484 -9.391 14.789 1 83.94 99 ARG A O 1
ATOM 698 N N . THR A 1 100 ? -15.766 -8.047 15.188 1 85.25 100 THR A N 1
ATOM 699 C CA . THR A 1 100 ? -14.961 -8.625 14.125 1 85.25 100 THR A CA 1
ATOM 700 C C . THR A 1 100 ? -14.68 -10.102 14.391 1 85.25 100 THR A C 1
ATOM 702 O O . THR A 1 100 ? -14.867 -10.945 13.516 1 85.25 100 THR A O 1
ATOM 705 N N . LEU A 1 101 ? -14.273 -10.375 15.594 1 82.69 101 LEU A N 1
ATOM 706 C CA . LEU A 1 101 ? -13.953 -11.75 15.945 1 82.69 101 LEU A CA 1
ATOM 707 C C . LEU A 1 101 ? -15.188 -12.648 15.852 1 82.69 101 LEU A C 1
ATOM 709 O O . LEU A 1 101 ? -15.102 -13.766 15.344 1 82.69 101 LEU A O 1
ATOM 713 N N . ALA A 1 102 ? -16.266 -12.117 16.344 1 83.88 102 ALA A N 1
ATOM 714 C CA . ALA A 1 102 ? -17.5 -12.875 16.281 1 83.88 102 ALA A CA 1
ATOM 715 C C . ALA A 1 102 ? -17.906 -13.148 14.836 1 83.88 102 ALA A C 1
ATOM 717 O O . ALA A 1 102 ? -18.391 -14.234 14.516 1 83.88 102 ALA A O 1
ATOM 718 N N . MET A 1 103 ? -17.781 -12.219 14 1 88.44 103 MET A N 1
ATOM 719 C CA . MET A 1 103 ? -18.109 -12.367 12.586 1 88.44 103 MET A CA 1
ATOM 720 C C . MET A 1 103 ? -17.219 -13.414 11.922 1 88.44 103 MET A C 1
ATOM 722 O O . MET A 1 103 ? -17.703 -14.258 11.164 1 88.44 103 MET A O 1
ATOM 726 N N . VAL A 1 104 ? -15.945 -13.336 12.18 1 85.56 104 VAL A N 1
ATOM 727 C CA . VAL A 1 104 ? -14.984 -14.289 11.625 1 85.56 104 VAL A CA 1
ATOM 728 C C . VAL A 1 104 ? -15.32 -15.695 12.102 1 85.56 104 VAL A C 1
ATOM 730 O O . VAL A 1 104 ? -15.32 -16.641 11.305 1 85.56 104 VAL A O 1
ATOM 733 N N . GLU A 1 105 ? -15.633 -15.758 13.359 1 86.25 105 GLU A N 1
ATOM 734 C CA . GLU A 1 105 ? -15.984 -17.047 13.93 1 86.25 105 GLU A CA 1
ATOM 735 C C . GLU A 1 105 ? -17.25 -17.609 13.289 1 86.25 105 GLU A C 1
ATOM 737 O O . GLU A 1 105 ? -17.344 -18.812 13.023 1 86.25 105 GLU A O 1
ATOM 742 N N . ARG A 1 106 ? -18.203 -16.812 13.117 1 89.25 106 ARG A N 1
ATOM 743 C CA . ARG A 1 106 ? -19.453 -17.219 12.477 1 89.25 106 ARG A CA 1
ATOM 744 C C . ARG A 1 106 ? -19.188 -17.781 11.086 1 89.25 106 ARG A C 1
ATOM 746 O O . ARG A 1 106 ? -19.797 -18.781 10.695 1 89.25 106 ARG A O 1
ATOM 753 N N . VAL A 1 107 ? -18.359 -17.172 10.336 1 89.38 107 VAL A N 1
ATOM 754 C CA . VAL A 1 107 ? -18.031 -17.625 8.992 1 89.38 107 VAL A CA 1
ATOM 755 C C . VAL A 1 107 ? -17.266 -18.953 9.07 1 89.38 107 VAL A C 1
ATOM 757 O O . VAL A 1 107 ? -17.578 -19.891 8.328 1 89.38 107 VAL A O 1
ATOM 760 N N . GLN A 1 108 ? -16.297 -18.984 9.977 1 86.75 108 GLN A N 1
ATOM 761 C CA . GLN A 1 108 ? -15.43 -20.156 10.102 1 86.75 108 GLN A CA 1
ATOM 762 C C . GLN A 1 108 ? -16.219 -21.359 10.594 1 86.75 108 GLN A C 1
ATOM 764 O O . GLN A 1 108 ? -15.875 -22.5 10.266 1 86.75 108 GLN A O 1
ATOM 769 N N . ARG A 1 109 ? -17.297 -21.188 11.312 1 86.69 109 ARG A N 1
ATOM 770 C CA . ARG A 1 109 ? -18.062 -22.266 11.906 1 86.69 109 ARG A CA 1
ATOM 771 C C . ARG A 1 109 ? -19.109 -22.797 10.93 1 86.69 109 ARG A C 1
ATOM 773 O O . ARG A 1 109 ? -19.875 -23.703 11.266 1 86.69 109 ARG A O 1
ATOM 780 N N . ALA A 1 110 ? -19.109 -22.156 9.805 1 89.19 110 ALA A N 1
ATOM 781 C CA . ALA A 1 110 ? -20.062 -22.656 8.812 1 89.19 110 ALA A CA 1
ATOM 782 C C . ALA A 1 110 ? -19.781 -24.109 8.469 1 89.19 110 ALA A C 1
ATOM 784 O O . ALA A 1 110 ? -18.641 -24.484 8.195 1 89.19 110 ALA A O 1
ATOM 785 N N . GLU A 1 111 ? -20.734 -24.922 8.398 1 88.38 111 GLU A N 1
ATOM 786 C CA . GLU A 1 111 ? -20.578 -26.359 8.234 1 88.38 111 GLU A CA 1
ATOM 787 C C . GLU A 1 111 ? -20.484 -26.75 6.762 1 88.38 111 GLU A C 1
ATOM 789 O O . GLU A 1 111 ? -20.016 -27.844 6.426 1 88.38 111 GLU A O 1
ATOM 794 N N . THR A 1 112 ? -21.047 -25.953 5.984 1 88.88 112 THR A N 1
ATOM 795 C CA . THR A 1 112 ? -21 -26.219 4.551 1 88.88 112 THR A CA 1
ATOM 796 C C . THR A 1 112 ? -20.375 -25.031 3.811 1 88.88 112 THR A C 1
ATOM 798 O O . THR A 1 112 ? -20.344 -23.906 4.324 1 88.88 112 THR A O 1
ATOM 801 N N . THR A 1 113 ? -19.906 -25.328 2.645 1 86.06 113 THR A N 1
ATOM 802 C CA . THR A 1 113 ? -19.312 -24.297 1.813 1 86.06 113 THR A CA 1
ATOM 803 C C . THR A 1 113 ? -20.375 -23.266 1.395 1 86.06 113 THR A C 1
ATOM 805 O O . THR A 1 113 ? -20.078 -22.078 1.306 1 86.06 113 THR A O 1
ATOM 808 N N . GLU A 1 114 ? -21.562 -23.75 1.154 1 87.12 114 GLU A N 1
ATOM 809 C CA . GLU A 1 114 ? -22.656 -22.859 0.77 1 87.12 114 GLU A CA 1
ATOM 810 C C . GLU A 1 114 ? -23 -21.891 1.899 1 87.12 114 GLU A C 1
ATOM 812 O O . GLU A 1 114 ? -23.188 -20.688 1.663 1 87.12 114 GLU A O 1
ATOM 817 N N . LEU A 1 115 ? -23.062 -22.422 3.068 1 91.75 115 LEU A N 1
ATOM 818 C CA . LEU A 1 115 ? -23.359 -21.578 4.223 1 91.75 115 LEU A CA 1
ATOM 819 C C . LEU A 1 115 ? -22.219 -20.578 4.465 1 91.75 115 LEU A C 1
ATOM 821 O O . LEU A 1 115 ? -22.469 -19.438 4.848 1 91.75 115 LEU A O 1
ATOM 825 N N . ARG A 1 116 ? -21.016 -21.047 4.277 1 90.88 116 ARG A N 1
ATOM 826 C CA . ARG A 1 116 ? -19.844 -20.172 4.43 1 90.88 116 ARG A CA 1
ATOM 827 C C . ARG A 1 116 ? -19.906 -19 3.461 1 90.88 116 ARG A C 1
ATOM 829 O O . ARG A 1 116 ? -19.641 -17.859 3.842 1 90.88 116 ARG A O 1
ATOM 836 N N . ARG A 1 117 ? -20.297 -19.281 2.27 1 89.88 117 ARG A N 1
ATOM 837 C CA . ARG A 1 117 ? -20.422 -18.234 1.262 1 89.88 117 ARG A CA 1
ATOM 838 C C . ARG A 1 117 ? -21.516 -17.234 1.626 1 89.88 117 ARG A C 1
ATOM 840 O O . ARG A 1 117 ? -21.344 -16.031 1.467 1 89.88 117 ARG A O 1
ATOM 847 N N . GLU A 1 118 ? -22.578 -17.734 2.086 1 91.81 118 GLU A N 1
ATOM 848 C CA . GLU A 1 118 ? -23.688 -16.875 2.492 1 91.81 118 GLU A CA 1
ATOM 849 C C . GLU A 1 118 ? -23.281 -15.969 3.646 1 91.81 118 GLU A C 1
ATOM 851 O O . GLU A 1 118 ? -23.594 -14.773 3.639 1 91.81 118 GLU A O 1
ATOM 856 N N . ARG A 1 119 ? -22.609 -16.531 4.562 1 92.88 119 ARG A N 1
ATOM 857 C CA . ARG A 1 119 ? 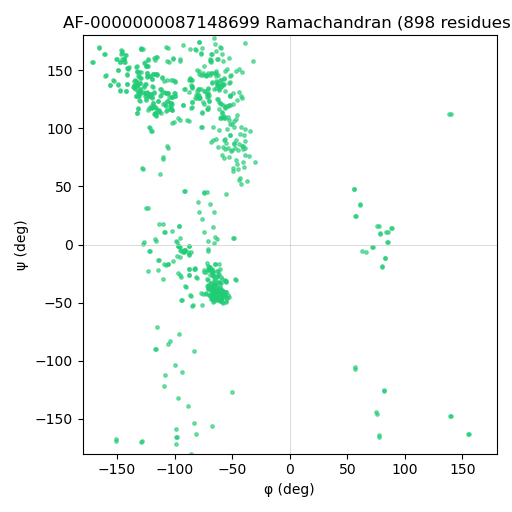-22.188 -15.75 5.723 1 92.88 119 ARG A CA 1
ATOM 858 C C . ARG A 1 119 ? -21.141 -14.711 5.324 1 92.88 119 ARG A C 1
ATOM 860 O O . ARG A 1 119 ? -21.109 -13.609 5.887 1 92.88 119 ARG A O 1
ATOM 867 N N . LEU A 1 120 ? -20.297 -15.07 4.406 1 92.19 120 LEU A N 1
ATOM 868 C CA . LEU A 1 120 ? -19.297 -14.125 3.908 1 92.19 120 LEU A CA 1
ATOM 869 C C . LEU A 1 120 ? -19.969 -12.961 3.189 1 92.19 120 LEU A C 1
ATOM 871 O O . LEU A 1 120 ? -19.562 -11.805 3.355 1 92.19 120 LEU A O 1
ATOM 875 N N . ARG A 1 121 ? -20.984 -13.219 2.467 1 91.31 121 ARG A N 1
ATOM 876 C CA . ARG A 1 121 ? -21.719 -12.164 1.781 1 91.31 121 ARG A CA 1
ATOM 877 C C . ARG A 1 121 ? -22.375 -11.219 2.779 1 91.31 121 ARG A C 1
ATOM 879 O O . ARG A 1 121 ? -22.328 -10 2.613 1 91.31 121 ARG A O 1
ATOM 886 N N . THR A 1 122 ? -22.922 -11.828 3.75 1 92.81 122 THR A N 1
ATOM 887 C CA . THR A 1 122 ? -23.578 -11.031 4.781 1 92.81 122 THR A CA 1
ATOM 888 C C . THR A 1 122 ? -22.547 -10.172 5.527 1 92.81 122 THR A C 1
ATOM 890 O O . THR A 1 122 ? -22.812 -9 5.805 1 92.81 122 THR A O 1
ATOM 893 N N . ALA A 1 123 ? -21.438 -10.789 5.793 1 92.56 123 ALA A N 1
ATOM 894 C CA . ALA A 1 123 ? -20.391 -10.078 6.512 1 92.56 123 ALA A CA 1
ATOM 895 C C . ALA A 1 123 ? -19.891 -8.883 5.707 1 92.56 123 ALA A C 1
ATOM 897 O O . ALA A 1 123 ? -19.609 -7.82 6.266 1 92.56 123 ALA A O 1
ATOM 898 N N . LEU A 1 124 ? -19.766 -9.07 4.445 1 91.94 124 LEU A N 1
ATOM 899 C CA . LEU A 1 124 ? -19.297 -8 3.572 1 91.94 124 LEU A CA 1
ATOM 900 C C . LEU A 1 124 ? -20.312 -6.871 3.486 1 91.94 124 LEU A C 1
ATOM 902 O O . LEU A 1 124 ? -19.953 -5.695 3.508 1 91.94 124 LEU A O 1
ATOM 906 N N . ARG A 1 125 ? -21.531 -7.176 3.455 1 92.56 125 ARG A N 1
ATOM 907 C CA . ARG A 1 125 ? -22.594 -6.172 3.449 1 92.56 125 ARG A CA 1
ATOM 908 C C . ARG A 1 125 ? -22.625 -5.395 4.762 1 92.56 125 ARG A C 1
ATOM 910 O O . ARG A 1 125 ? -22.797 -4.176 4.766 1 92.56 125 ARG A O 1
ATOM 917 N N . ASP A 1 126 ? -22.438 -6.203 5.773 1 93.62 126 ASP A N 1
ATOM 918 C CA . ASP A 1 126 ? -22.406 -5.559 7.086 1 93.62 126 ASP A CA 1
ATOM 919 C C . ASP A 1 126 ? -21.25 -4.582 7.188 1 93.62 126 ASP A C 1
ATOM 921 O O . ASP A 1 126 ? -21.375 -3.514 7.793 1 93.62 126 ASP A O 1
ATOM 925 N N . LEU A 1 127 ? -20.141 -4.965 6.668 1 93.5 127 LEU A N 1
ATOM 926 C CA . LEU A 1 127 ? -18.969 -4.102 6.684 1 93.5 127 LEU A CA 1
ATOM 927 C C . LEU A 1 127 ? -19.219 -2.826 5.887 1 93.5 127 LEU A C 1
ATOM 929 O O . LEU A 1 127 ? -18.875 -1.731 6.332 1 93.5 127 LEU A O 1
ATOM 933 N N . GLU A 1 128 ? -19.828 -2.914 4.781 1 92.5 128 GLU A N 1
ATOM 934 C CA . GLU A 1 128 ? -20.156 -1.751 3.959 1 92.5 128 GLU A CA 1
ATOM 935 C C . GLU A 1 128 ? -21.109 -0.811 4.684 1 92.5 128 GLU A C 1
ATOM 937 O O . GLU A 1 128 ? -20.938 0.409 4.648 1 92.5 128 GLU A O 1
ATOM 942 N N . THR A 1 129 ? -22.047 -1.378 5.305 1 94.06 129 THR A N 1
ATOM 943 C CA . THR A 1 129 ? -23.016 -0.591 6.066 1 94.06 129 THR A CA 1
ATOM 944 C C . THR A 1 129 ? -22.328 0.146 7.211 1 94.06 129 THR A C 1
ATOM 946 O O . THR A 1 129 ? -22.641 1.299 7.5 1 94.06 129 THR A O 1
ATOM 949 N N . ALA A 1 130 ? -21.438 -0.583 7.824 1 93.56 130 ALA A N 1
ATOM 950 C CA . ALA A 1 130 ? -20.719 0.027 8.93 1 93.56 130 ALA A CA 1
ATOM 951 C C . ALA A 1 130 ? -19.875 1.216 8.461 1 93.56 130 ALA A C 1
ATOM 953 O O . ALA A 1 130 ? -19.734 2.207 9.18 1 93.56 130 ALA A O 1
ATOM 954 N N . VAL A 1 131 ? -19.312 1.117 7.297 1 93.75 131 VAL A N 1
ATOM 955 C CA . VAL A 1 131 ? -18.516 2.213 6.742 1 93.75 131 VAL A CA 1
ATOM 956 C C . VAL A 1 131 ? -19.438 3.398 6.43 1 93.75 131 VAL A C 1
ATOM 958 O O . VAL A 1 131 ? -19.094 4.547 6.707 1 93.75 131 VAL A O 1
ATOM 961 N N . ASP A 1 132 ? -20.594 3.156 5.871 1 92.94 132 ASP A N 1
ATOM 962 C CA . ASP A 1 132 ? -21.578 4.207 5.617 1 92.94 132 ASP A CA 1
ATOM 963 C C . ASP A 1 132 ? -21.984 4.902 6.91 1 92.94 132 ASP A C 1
ATOM 965 O O . ASP A 1 132 ? -22.172 6.121 6.938 1 92.94 132 ASP A O 1
ATOM 969 N N . ASP A 1 133 ? -22.109 4.105 7.906 1 94.06 133 ASP A N 1
ATOM 970 C CA . ASP A 1 133 ? -22.484 4.648 9.211 1 94.06 133 ASP A CA 1
ATOM 971 C C . ASP A 1 133 ? -21.422 5.617 9.727 1 94.06 133 ASP A C 1
ATOM 973 O O . ASP A 1 133 ? -21.734 6.613 10.375 1 94.06 133 ASP A O 1
ATOM 977 N N . LEU A 1 134 ? -20.141 5.328 9.531 1 94.25 134 LEU A N 1
ATOM 978 C CA . LEU A 1 134 ? -19.078 6.227 9.945 1 94.25 134 LEU A CA 1
ATOM 979 C C . LEU A 1 134 ? -19.188 7.566 9.227 1 94.25 134 LEU A C 1
ATOM 981 O O . LEU A 1 134 ? -18.984 8.617 9.836 1 94.25 134 LEU A O 1
ATOM 985 N N . ASP A 1 135 ? -19.5 7.496 7.965 1 93.25 135 ASP A N 1
ATOM 986 C CA . ASP A 1 135 ? -19.688 8.719 7.188 1 93.25 135 ASP A CA 1
ATOM 987 C C . ASP A 1 135 ? -20.844 9.547 7.742 1 93.25 135 ASP A C 1
ATOM 989 O O . ASP A 1 135 ? -20.75 10.766 7.859 1 93.25 135 ASP A O 1
ATOM 993 N N . ASP A 1 136 ? -21.875 8.875 8.047 1 95.19 136 ASP A N 1
ATOM 994 C CA . ASP A 1 136 ? -23.047 9.539 8.594 1 95.19 136 ASP A CA 1
ATOM 995 C C . ASP A 1 136 ? -22.734 10.18 9.945 1 95.19 136 ASP A C 1
ATOM 997 O O . ASP A 1 136 ? -23.188 11.297 10.227 1 95.19 136 ASP A O 1
ATOM 1001 N N . ARG A 1 137 ? -22.078 9.469 10.734 1 94.81 137 ARG A N 1
ATOM 1002 C CA . ARG A 1 137 ? -21.719 9.977 12.055 1 94.81 137 ARG A CA 1
ATOM 1003 C C . ARG A 1 137 ? -20.844 11.227 11.945 1 94.81 137 ARG A C 1
ATOM 1005 O O . ARG A 1 137 ? -21.031 12.18 12.703 1 94.81 137 ARG A O 1
ATOM 1012 N N . GLN A 1 138 ? -19.953 11.172 11.094 1 95.94 138 GLN A N 1
ATOM 1013 C CA . GLN A 1 138 ? -19.109 12.344 10.898 1 95.94 138 GLN A CA 1
ATOM 1014 C C . GLN A 1 138 ? -19.922 13.531 10.398 1 95.94 138 GLN A C 1
ATOM 1016 O O . GLN A 1 138 ? -19.766 14.648 10.906 1 95.94 138 GLN A O 1
ATOM 1021 N N . THR A 1 139 ? -20.734 13.266 9.438 1 95.31 139 THR A N 1
ATOM 1022 C CA . THR A 1 139 ? -21.578 14.32 8.883 1 95.31 139 THR A CA 1
ATOM 1023 C C . THR A 1 139 ? -22.453 14.938 9.969 1 95.31 139 THR A C 1
ATOM 1025 O O . THR A 1 139 ? -22.562 16.156 10.07 1 95.31 139 THR A O 1
ATOM 1028 N N . ALA A 1 140 ? -22.969 14.094 10.758 1 96.25 140 ALA A N 1
ATOM 1029 C CA . ALA A 1 140 ? -23.828 14.562 11.836 1 96.25 140 ALA A CA 1
ATOM 1030 C C . ALA A 1 140 ? -23.047 15.414 12.836 1 96.25 140 ALA A C 1
ATOM 1032 O O . ALA A 1 140 ? -23.547 16.438 13.32 1 96.25 140 ALA A O 1
ATOM 1033 N N . ALA A 1 141 ? -21.875 14.961 13.188 1 96.12 141 ALA A N 1
ATOM 1034 C CA . ALA A 1 141 ? -21.047 15.695 14.141 1 96.12 141 ALA A CA 1
ATOM 1035 C C . ALA A 1 141 ? -20.625 17.047 13.578 1 96.12 141 ALA A C 1
ATOM 1037 O O . ALA A 1 141 ? -20.609 18.047 14.305 1 96.12 141 ALA A O 1
ATOM 1038 N N . VAL A 1 142 ? -20.297 17.062 12.312 1 96.44 142 VAL A N 1
ATOM 1039 C CA . VAL A 1 142 ? -19.875 18.281 11.633 1 96.44 142 VAL A CA 1
ATOM 1040 C C . VAL A 1 142 ? -21.031 19.281 11.617 1 96.44 142 VAL A C 1
ATOM 1042 O O . VAL A 1 142 ? -20.844 20.469 11.906 1 96.44 142 VAL A O 1
ATOM 1045 N N . GLU A 1 143 ? -22.203 18.797 11.328 1 95.31 143 GLU A N 1
ATOM 1046 C CA . GLU A 1 143 ? -23.391 19.641 11.305 1 95.31 143 GLU A CA 1
ATOM 1047 C C . GLU A 1 143 ? -23.719 20.156 12.703 1 95.31 143 GLU A C 1
ATOM 1049 O O . GLU A 1 143 ? -24.094 21.312 12.867 1 95.31 143 GLU A O 1
ATOM 1054 N N . ALA A 1 144 ? -23.594 19.297 13.633 1 96.06 144 ALA A N 1
ATOM 1055 C CA . ALA A 1 144 ? -23.875 19.703 15.008 1 96.06 144 ALA A CA 1
ATOM 1056 C C . ALA A 1 144 ? -22.922 20.797 15.477 1 96.06 144 ALA A C 1
ATOM 1058 O O . ALA A 1 144 ? -23.328 21.734 16.172 1 96.06 144 ALA A O 1
ATOM 1059 N N . TYR A 1 145 ? -21.703 20.719 15.164 1 95.56 145 TYR A N 1
ATOM 1060 C CA . TYR A 1 145 ? -20.75 21.781 15.5 1 95.56 145 TYR A CA 1
ATOM 1061 C C . TYR A 1 145 ? -21.094 23.062 14.766 1 95.56 145 TYR A C 1
ATOM 1063 O O . TYR A 1 145 ? -21.062 24.141 15.359 1 95.56 145 TYR A O 1
ATOM 1071 N N . GLY A 1 146 ? -21.359 22.875 13.508 1 92.94 146 GLY A N 1
ATOM 1072 C CA . GLY A 1 146 ? -21.734 24.031 12.719 1 92.94 146 GLY A CA 1
ATOM 1073 C C . GLY A 1 146 ? -22.922 24.781 13.297 1 92.94 146 GLY A C 1
ATOM 1074 O O . GLY A 1 146 ? -22.984 26.016 13.211 1 92.94 146 GLY A O 1
ATOM 1075 N N . GLN A 1 147 ? -23.812 24.094 13.945 1 93.56 147 GLN A N 1
ATOM 1076 C CA . GLN A 1 147 ? -25.031 24.672 14.523 1 93.56 147 GLN A CA 1
ATOM 1077 C C . GLN A 1 147 ? -24.797 25.094 15.969 1 93.56 147 GLN A C 1
ATOM 1079 O O . GLN A 1 147 ? -25.688 25.656 16.609 1 93.56 147 GLN A O 1
ATOM 1084 N N . GLY A 1 148 ? -23.641 24.781 16.438 1 92.94 148 GLY A N 1
ATOM 1085 C CA . GLY A 1 148 ? -23.297 25.203 17.797 1 92.94 148 GLY A CA 1
ATOM 1086 C C . GLY A 1 148 ? -23.734 24.203 18.859 1 92.94 148 GLY A C 1
ATOM 1087 O O . GLY A 1 148 ? -23.703 24.516 20.047 1 92.94 148 GLY A O 1
ATOM 1088 N N . GLU A 1 149 ? -24.047 23.078 18.422 1 95.5 149 GLU A N 1
ATOM 1089 C CA . GLU A 1 149 ? -24.531 22.062 19.359 1 95.5 149 GLU A CA 1
ATOM 1090 C C . GLU A 1 149 ? -23.375 21.266 19.953 1 95.5 149 GLU A C 1
ATOM 1092 O O . GLU A 1 149 ? -23.531 20.609 20.984 1 95.5 149 GLU A O 1
ATOM 1097 N N . LEU A 1 150 ? -22.234 21.25 19.297 1 93.19 150 LEU A N 1
ATOM 1098 C CA . LEU A 1 150 ? -21.016 20.625 19.797 1 93.19 150 LEU A CA 1
ATOM 1099 C C . LEU A 1 150 ? -19.906 21.656 19.938 1 93.19 150 LEU A C 1
ATOM 1101 O O . LEU A 1 150 ? -19.812 22.594 19.156 1 93.19 150 LEU A O 1
ATOM 1105 N N . THR A 1 151 ? -19.125 21.484 20.984 1 90.81 151 THR A N 1
ATOM 1106 C CA . THR A 1 151 ? -17.891 22.266 21.094 1 90.81 151 THR A CA 1
ATOM 1107 C C . THR A 1 151 ? -16.812 21.703 20.188 1 90.81 151 THR A C 1
ATOM 1109 O O . THR A 1 151 ? -16.938 20.594 19.656 1 90.81 151 THR A O 1
ATOM 1112 N N . ALA A 1 152 ? -15.789 22.484 19.938 1 89.69 152 ALA A N 1
ATOM 1113 C CA . ALA A 1 152 ? -14.664 22.031 19.125 1 89.69 152 ALA A CA 1
ATOM 1114 C C . ALA A 1 152 ? -14.047 20.766 19.719 1 89.69 152 ALA A C 1
ATOM 1116 O O . ALA A 1 152 ? -13.664 19.844 18.969 1 89.69 152 ALA A O 1
ATOM 1117 N N . ARG A 1 153 ? -13.945 20.734 20.953 1 88.69 153 ARG A N 1
ATOM 1118 C CA . ARG A 1 153 ? -13.383 19.578 21.625 1 88.69 153 ARG A CA 1
ATOM 1119 C C . ARG A 1 153 ? -14.242 18.344 21.391 1 88.69 153 ARG A C 1
ATOM 1121 O O . ARG A 1 153 ? -13.719 17.25 21.125 1 88.69 153 ARG A O 1
ATOM 1128 N N . GLU A 1 154 ? -15.508 18.547 21.578 1 89.94 154 GLU A N 1
ATOM 1129 C CA . GLU A 1 154 ? -16.406 17.422 21.391 1 89.94 154 GLU A CA 1
ATOM 1130 C C . GLU A 1 154 ? -16.344 16.906 19.953 1 89.94 154 GLU A C 1
ATOM 1132 O O . GLU A 1 154 ? -16.406 15.688 19.719 1 89.94 154 GLU A O 1
ATOM 1137 N N . LEU A 1 155 ? -16.312 17.812 19.016 1 93.62 155 LEU A N 1
ATOM 1138 C CA . LEU A 1 155 ? -16.188 17.406 17.625 1 93.62 155 LEU A CA 1
ATOM 1139 C C . LEU A 1 155 ? -14.891 16.609 17.422 1 93.62 155 LEU A C 1
ATOM 1141 O O . LEU A 1 155 ? -14.898 15.562 16.766 1 93.62 155 LEU A O 1
ATOM 1145 N N . LEU A 1 156 ? -13.781 17.094 17.953 1 92.31 156 LEU A N 1
ATOM 1146 C CA . LEU A 1 156 ? -12.492 16.422 17.812 1 92.31 156 LEU A CA 1
ATOM 1147 C C . LEU A 1 156 ? -12.555 15.016 18.422 1 92.31 156 LEU A C 1
ATOM 1149 O O . LEU A 1 156 ? -11.984 14.07 17.859 1 92.31 156 LEU A O 1
ATOM 1153 N N . VAL A 1 157 ? -13.211 14.867 19.5 1 90.56 157 VAL A N 1
ATOM 1154 C CA . VAL A 1 157 ? -13.359 13.562 20.141 1 90.56 157 VAL A CA 1
ATOM 1155 C C . VAL A 1 157 ? -14.117 12.617 19.219 1 90.56 157 VAL A C 1
ATOM 1157 O O . VAL A 1 157 ? -13.75 11.445 19.078 1 90.56 157 VAL A O 1
ATOM 1160 N N . VAL A 1 158 ? -15.18 13.109 18.625 1 92.69 158 VAL A N 1
ATOM 1161 C CA . VAL A 1 158 ? -15.961 12.281 17.719 1 92.69 158 VAL A CA 1
ATOM 1162 C C . VAL A 1 158 ? -15.094 11.867 16.516 1 92.69 158 VAL A C 1
ATOM 1164 O O . VAL A 1 158 ? -15.141 10.719 16.078 1 92.69 158 VAL A O 1
ATOM 1167 N N . LEU A 1 159 ? -14.328 12.805 15.992 1 94.81 159 LEU A N 1
ATOM 1168 C CA . LEU A 1 159 ? -13.461 12.5 14.859 1 94.81 159 LEU A CA 1
ATOM 1169 C C . LEU A 1 159 ? -12.445 11.43 15.227 1 94.81 159 LEU A C 1
ATOM 1171 O O . LEU A 1 159 ? -12.164 10.531 14.422 1 94.81 159 LEU A O 1
ATOM 1175 N N . VAL A 1 160 ? -11.875 11.492 16.406 1 92.88 160 VAL A N 1
ATOM 1176 C CA . VAL A 1 160 ? -10.914 10.5 16.875 1 92.88 160 VAL A CA 1
ATOM 1177 C C . VAL A 1 160 ? -11.602 9.148 17.016 1 92.88 160 VAL A C 1
ATOM 1179 O O . VAL A 1 160 ? -11.047 8.117 16.641 1 92.88 160 VAL A O 1
ATOM 1182 N N . ARG A 1 161 ? -12.812 9.172 17.578 1 91.19 161 ARG A N 1
ATOM 1183 C CA . ARG A 1 161 ? -13.578 7.934 17.719 1 91.19 161 ARG A CA 1
ATOM 1184 C C . ARG A 1 161 ? -13.828 7.285 16.359 1 91.19 161 ARG A C 1
ATOM 1186 O O . ARG A 1 161 ? -13.719 6.066 16.219 1 91.19 161 ARG A O 1
ATOM 1193 N N . ILE A 1 162 ? -14.203 8.094 15.477 1 94.06 162 ILE A N 1
ATOM 1194 C CA . ILE A 1 162 ? -14.453 7.605 14.125 1 94.06 162 ILE A CA 1
ATOM 1195 C C . ILE A 1 162 ? -13.172 6.984 13.562 1 94.06 162 ILE A C 1
ATOM 1197 O O . ILE A 1 162 ? -13.219 5.926 12.922 1 94.06 162 ILE A O 1
ATOM 1201 N N . SER A 1 163 ? -12.055 7.594 13.766 1 94.56 163 SER A N 1
ATOM 1202 C CA . SER A 1 163 ? -10.773 7.066 13.305 1 94.56 163 SER A CA 1
ATOM 1203 C C . SER A 1 163 ? -10.477 5.715 13.945 1 94.56 163 SER A C 1
ATOM 1205 O O . SER A 1 163 ? -10.031 4.785 13.266 1 94.56 163 SER A O 1
ATOM 1207 N N . ILE A 1 164 ? -10.766 5.582 15.18 1 90.31 164 ILE A N 1
ATOM 1208 C CA . ILE A 1 164 ? -10.508 4.348 15.914 1 90.31 164 ILE A CA 1
ATOM 1209 C C . ILE A 1 164 ? -11.398 3.232 15.367 1 90.31 164 ILE A C 1
ATOM 1211 O O . ILE A 1 164 ? -10.922 2.125 15.102 1 90.31 164 ILE A O 1
ATOM 1215 N N . VAL A 1 165 ? -12.641 3.539 15.25 1 92 165 VAL A N 1
ATOM 1216 C CA . VAL A 1 165 ? -13.578 2.557 14.703 1 92 165 VAL A CA 1
ATOM 1217 C C . VAL A 1 165 ? -13.18 2.201 13.273 1 92 165 VAL A C 1
ATOM 1219 O O . VAL A 1 165 ? -13.25 1.036 12.875 1 92 165 VAL A O 1
ATOM 1222 N N . GLY A 1 166 ? -12.805 3.221 12.508 1 94.5 166 GLY A N 1
ATOM 1223 C CA . GLY A 1 166 ? -12.336 2.979 11.156 1 94.5 166 GLY A CA 1
ATOM 1224 C C . GLY A 1 166 ? -11.172 2.008 11.094 1 94.5 166 GLY A C 1
ATOM 1225 O O . GLY A 1 166 ? -11.125 1.143 10.219 1 94.5 166 GLY A O 1
ATOM 1226 N N . GLU A 1 167 ? -10.203 2.119 11.945 1 91 167 GLU A N 1
ATOM 1227 C CA . GLU A 1 167 ? -9.062 1.208 12.023 1 91 167 GLU A CA 1
ATOM 1228 C C . GLU A 1 167 ? -9.523 -0.226 12.273 1 91 167 GLU A C 1
ATOM 1230 O O . GLU A 1 167 ? -9.016 -1.162 11.648 1 91 167 GLU A O 1
ATOM 1235 N N . GLU A 1 168 ? -10.453 -0.393 13.148 1 89.19 168 GLU A N 1
ATOM 1236 C CA . GLU A 1 168 ? -10.961 -1.726 13.461 1 89.19 168 GLU A CA 1
ATOM 1237 C C . GLU A 1 168 ? -11.703 -2.322 12.266 1 89.19 168 GLU A C 1
ATOM 1239 O O . GLU A 1 168 ? -11.617 -3.525 12.016 1 89.19 168 GLU A O 1
ATOM 1244 N N . LEU A 1 169 ? -12.469 -1.468 11.602 1 94 169 LEU A N 1
ATOM 1245 C CA . LEU A 1 169 ? -13.164 -1.945 10.414 1 94 169 LEU A CA 1
ATOM 1246 C C . LEU A 1 169 ? -12.172 -2.322 9.32 1 94 169 LEU A C 1
ATOM 1248 O O . LEU A 1 169 ? -12.414 -3.246 8.539 1 94 169 LEU A O 1
ATOM 1252 N N . GLY A 1 170 ? -11.102 -1.583 9.281 1 93.69 170 GLY A N 1
ATOM 1253 C CA . GLY A 1 170 ? -10.023 -1.979 8.391 1 93.69 170 GLY A CA 1
ATOM 1254 C C . GLY A 1 170 ? -9.492 -3.369 8.68 1 93.69 170 GLY A C 1
ATOM 1255 O O . GLY A 1 170 ? -9.242 -4.148 7.754 1 93.69 170 GLY A O 1
ATOM 1256 N N . GLU A 1 171 ? -9.297 -3.678 9.898 1 88 171 GLU A N 1
ATOM 1257 C CA . GLU A 1 171 ? -8.875 -5.016 10.305 1 88 171 GLU A CA 1
ATOM 1258 C C . GLU A 1 171 ? -9.914 -6.062 9.914 1 88 171 GLU A C 1
ATOM 1260 O O . GLU A 1 171 ? -9.555 -7.156 9.461 1 88 171 GLU A O 1
ATOM 1265 N N . ARG A 1 172 ? -11.133 -5.77 10.164 1 90.81 172 ARG A N 1
ATOM 1266 C CA . ARG A 1 172 ? -12.203 -6.664 9.742 1 90.81 172 ARG A CA 1
ATOM 1267 C C . ARG A 1 172 ? -12.133 -6.945 8.25 1 90.81 172 ARG A C 1
ATOM 1269 O O . ARG A 1 172 ? -12.289 -8.094 7.816 1 90.81 172 ARG A O 1
ATOM 1276 N N . ARG A 1 173 ? -11.945 -5.926 7.477 1 93.19 173 ARG A N 1
ATOM 1277 C CA . ARG A 1 173 ? -11.805 -6.07 6.031 1 93.19 173 ARG A CA 1
ATOM 1278 C C . ARG A 1 173 ? -10.695 -7.047 5.68 1 93.19 173 ARG A C 1
ATOM 1280 O O . ARG A 1 173 ? -10.867 -7.926 4.836 1 93.19 173 ARG A O 1
ATOM 1287 N N . ALA A 1 174 ? -9.523 -6.879 6.281 1 87.25 174 ALA A N 1
ATOM 1288 C CA . ALA A 1 174 ? -8.375 -7.738 6.02 1 87.25 174 ALA A CA 1
ATOM 1289 C C . ALA A 1 174 ? -8.695 -9.195 6.348 1 87.25 174 ALA A C 1
ATOM 1291 O O . ALA A 1 174 ? -8.328 -10.102 5.598 1 87.25 174 ALA A O 1
ATOM 1292 N N . ARG A 1 175 ? -9.352 -9.375 7.449 1 85.38 175 ARG A N 1
ATOM 1293 C CA . ARG A 1 175 ? -9.711 -10.734 7.859 1 85.38 175 ARG A CA 1
ATOM 1294 C C . ARG A 1 175 ? -10.703 -11.359 6.883 1 85.38 175 ARG A C 1
ATOM 1296 O O . ARG A 1 175 ? -10.594 -12.539 6.555 1 85.38 175 ARG A O 1
ATOM 1303 N N . LEU A 1 176 ? -11.656 -10.57 6.492 1 88.44 176 LEU A N 1
ATOM 1304 C CA . LEU A 1 176 ? -12.633 -11.07 5.531 1 88.44 176 LEU A CA 1
ATOM 1305 C C . LEU A 1 176 ? -11.969 -11.391 4.195 1 88.44 176 LEU A C 1
ATOM 1307 O O . LEU A 1 176 ? -12.32 -12.375 3.539 1 88.44 176 LEU A O 1
ATOM 1311 N N . GLU A 1 177 ? -11.062 -10.57 3.812 1 85.56 177 GLU A N 1
ATOM 1312 C CA . GLU A 1 177 ? -10.312 -10.828 2.588 1 85.56 177 GLU A CA 1
ATOM 1313 C C . GLU A 1 177 ? -9.594 -12.172 2.658 1 85.56 177 GLU A C 1
ATOM 1315 O O . GLU A 1 177 ? -9.578 -12.922 1.683 1 85.56 177 GLU A O 1
ATOM 1320 N N . ALA A 1 178 ? -8.969 -12.453 3.742 1 78.56 178 ALA A N 1
ATOM 1321 C CA . ALA A 1 178 ? -8.281 -13.727 3.949 1 78.56 178 ALA A CA 1
ATOM 1322 C C . ALA A 1 178 ? -9.258 -14.898 3.875 1 78.56 178 ALA A C 1
ATOM 1324 O O . ALA A 1 178 ? -8.945 -15.945 3.307 1 78.56 178 ALA A O 1
ATOM 1325 N N . LEU A 1 179 ? -10.445 -14.711 4.473 1 82.88 179 LEU A N 1
ATOM 1326 C CA . LEU A 1 179 ? -11.461 -15.758 4.449 1 82.88 179 LEU A CA 1
ATOM 1327 C C . LEU A 1 179 ? -11.969 -16 3.033 1 82.88 179 LEU A C 1
ATOM 1329 O O . LEU A 1 179 ? -12.273 -17.125 2.66 1 82.88 179 LEU A O 1
ATOM 1333 N N . VAL A 1 180 ? -12.117 -14.953 2.328 1 82.56 180 VAL A N 1
ATOM 1334 C CA . VAL A 1 180 ? -12.531 -15.055 0.934 1 82.56 180 VAL A CA 1
ATOM 1335 C C . VAL A 1 180 ? -11.516 -15.883 0.151 1 82.56 180 VAL A C 1
ATOM 1337 O O . VAL A 1 180 ? -11.898 -16.781 -0.604 1 82.56 180 VAL A O 1
ATOM 1340 N N . ALA A 1 181 ? -10.25 -15.602 0.358 1 72.19 181 ALA A N 1
ATOM 1341 C CA . ALA A 1 181 ? -9.18 -16.328 -0.325 1 72.19 181 ALA A CA 1
ATOM 1342 C C . ALA A 1 181 ? -9.211 -17.812 0.033 1 72.19 181 ALA A C 1
ATOM 1344 O O . ALA A 1 181 ? -8.844 -18.656 -0.786 1 72.19 181 ALA A O 1
ATOM 1345 N N . ASP A 1 182 ? -9.766 -18.078 1.217 1 72.12 182 ASP A N 1
ATOM 1346 C CA . ASP A 1 182 ? -9.766 -19.438 1.726 1 72.12 182 ASP A CA 1
ATOM 1347 C C . ASP A 1 182 ? -11.07 -20.156 1.388 1 72.12 182 ASP A C 1
ATOM 1349 O O . ASP A 1 182 ? -11.273 -21.312 1.783 1 72.12 182 ASP A O 1
ATOM 1353 N N . THR A 1 183 ? -11.922 -19.5 0.849 1 76.12 183 THR A N 1
ATOM 1354 C CA . THR A 1 183 ? -13.227 -20.094 0.57 1 76.12 183 THR A CA 1
ATOM 1355 C C . THR A 1 183 ? -13.359 -20.438 -0.91 1 76.12 183 THR A C 1
ATOM 1357 O O . THR A 1 183 ? -13.375 -19.547 -1.763 1 76.12 183 THR A O 1
ATOM 1360 N N . ARG A 1 184 ? -13.492 -21.641 -1.118 1 68.94 184 ARG A N 1
ATOM 1361 C CA . ARG A 1 184 ? -13.586 -22.156 -2.482 1 68.94 184 ARG A CA 1
ATOM 1362 C C . ARG A 1 184 ? -14.82 -21.594 -3.189 1 68.94 184 ARG A C 1
ATOM 1364 O O . ARG A 1 184 ? -15.914 -21.562 -2.617 1 68.94 184 ARG A O 1
ATOM 1371 N N . GLY A 1 185 ? -14.633 -21.203 -4.398 1 66.12 185 GLY A N 1
ATOM 1372 C CA . GLY A 1 185 ? -15.727 -20.797 -5.262 1 66.12 185 GLY A CA 1
ATOM 1373 C C . GLY A 1 185 ? -16.328 -19.453 -4.887 1 66.12 185 GLY A C 1
ATOM 1374 O O . GLY A 1 185 ? -17.391 -19.094 -5.371 1 66.12 185 GLY A O 1
ATOM 1375 N N . PHE A 1 186 ? -15.805 -18.891 -3.814 1 71.56 186 PHE A N 1
ATOM 1376 C CA . PHE A 1 186 ? -16.344 -17.578 -3.441 1 71.56 186 PHE A CA 1
ATOM 1377 C C . PHE A 1 186 ? -15.594 -16.469 -4.152 1 71.56 186 PHE A C 1
ATOM 1379 O O . PHE A 1 186 ? -14.398 -16.266 -3.914 1 71.56 186 PHE A O 1
ATOM 1386 N N . ASP A 1 187 ? -16.312 -15.906 -5.164 1 68.94 187 ASP A N 1
ATOM 1387 C CA . ASP A 1 187 ? -15.727 -14.805 -5.922 1 68.94 187 ASP A CA 1
ATOM 1388 C C . ASP A 1 187 ? -16.266 -13.461 -5.453 1 68.94 187 ASP A C 1
ATOM 1390 O O . ASP A 1 187 ? -17.484 -13.25 -5.434 1 68.94 187 ASP A O 1
ATOM 1394 N N . VAL A 1 188 ? -15.469 -12.773 -4.754 1 73.62 188 VAL A N 1
ATOM 1395 C CA . VAL A 1 188 ? -15.867 -11.414 -4.398 1 73.62 188 VAL A CA 1
ATOM 1396 C C . VAL A 1 188 ? -15.117 -10.406 -5.27 1 73.62 188 VAL A C 1
ATOM 1398 O O . VAL A 1 188 ? -13.977 -10.648 -5.656 1 73.62 188 VAL A O 1
ATOM 1401 N N . ASP A 1 189 ? -15.922 -9.398 -5.602 1 75.88 189 ASP A N 1
ATOM 1402 C CA . ASP A 1 189 ? -15.297 -8.273 -6.301 1 75.88 189 ASP A CA 1
ATOM 1403 C C . ASP A 1 189 ? -14.195 -7.648 -5.449 1 75.88 189 ASP A C 1
ATOM 1405 O O . ASP A 1 189 ? -14.477 -7.016 -4.43 1 75.88 189 ASP A O 1
ATOM 1409 N N . ARG A 1 190 ? -13.016 -7.797 -5.777 1 78.38 190 ARG A N 1
ATOM 1410 C CA . ARG A 1 190 ? -11.875 -7.258 -5.047 1 78.38 190 ARG A CA 1
ATOM 1411 C C . ARG A 1 190 ? -11.906 -5.734 -5.035 1 78.38 190 ARG A C 1
ATOM 1413 O O . ARG A 1 190 ? -11.391 -5.102 -4.105 1 78.38 190 ARG A O 1
ATOM 1420 N N . GLY A 1 191 ? -12.484 -5.219 -6.02 1 79.94 191 GLY A N 1
ATOM 1421 C CA . GLY A 1 191 ? -12.664 -3.777 -6.055 1 79.94 191 GLY A CA 1
ATOM 1422 C C . GLY A 1 191 ? -13.516 -3.252 -4.918 1 79.94 191 GLY A C 1
ATOM 1423 O O . GLY A 1 191 ? -13.258 -2.168 -4.391 1 79.94 191 GLY A O 1
ATOM 1424 N N . ARG A 1 192 ? -14.398 -4.094 -4.586 1 83.38 192 ARG A N 1
ATOM 1425 C CA . ARG A 1 192 ? -15.281 -3.717 -3.486 1 83.38 192 ARG A CA 1
ATOM 1426 C C . ARG A 1 192 ? -14.516 -3.645 -2.168 1 83.38 192 ARG A C 1
ATOM 1428 O O . ARG A 1 192 ? -14.68 -2.691 -1.404 1 83.38 192 ARG A O 1
ATOM 1435 N N . LEU A 1 193 ? -13.719 -4.648 -1.932 1 86.75 193 LEU A N 1
ATOM 1436 C CA . LEU A 1 193 ? -12.914 -4.672 -0.712 1 86.75 193 LEU A CA 1
ATOM 1437 C C . LEU A 1 193 ? -11.883 -3.551 -0.716 1 86.75 193 LEU A C 1
ATOM 1439 O O . LEU A 1 193 ? -11.641 -2.92 0.316 1 86.75 193 LEU A O 1
ATOM 1443 N N . ALA A 1 194 ? -11.328 -3.305 -1.847 1 87.69 194 ALA A N 1
ATOM 1444 C CA . ALA A 1 194 ? -10.367 -2.211 -1.971 1 87.69 194 ALA A CA 1
ATOM 1445 C C . ALA A 1 194 ? -11.031 -0.865 -1.7 1 87.69 194 ALA A C 1
ATOM 1447 O O . ALA A 1 194 ? -10.453 -0.006 -1.028 1 87.69 194 ALA A O 1
ATOM 1448 N N . SER A 1 195 ? -12.211 -0.759 -2.188 1 88.69 195 SER A N 1
ATOM 1449 C CA . SER A 1 195 ? -12.961 0.478 -1.997 1 88.69 195 SER A CA 1
ATOM 1450 C C . SER A 1 195 ? -13.219 0.75 -0.518 1 88.69 195 SER A C 1
ATOM 1452 O O . SER A 1 195 ? -13.094 1.889 -0.061 1 88.69 195 SER A O 1
ATOM 1454 N N . ILE A 1 196 ? -13.562 -0.278 0.136 1 91.69 196 ILE A N 1
ATOM 1455 C CA . ILE A 1 196 ? -13.82 -0.149 1.566 1 91.69 196 ILE A CA 1
ATOM 1456 C C . ILE A 1 196 ? -12.555 0.333 2.271 1 91.69 196 ILE A C 1
ATOM 1458 O O . ILE A 1 196 ? -12.594 1.271 3.072 1 91.69 196 ILE A O 1
ATOM 1462 N N . GLY A 1 197 ? -11.469 -0.28 1.996 1 93.12 197 GLY A N 1
ATOM 1463 C CA . GLY A 1 197 ? -10.203 0.121 2.598 1 93.12 197 GLY A CA 1
ATOM 1464 C C . GLY A 1 197 ? -9.812 1.549 2.266 1 93.12 197 GLY A C 1
ATOM 1465 O O . GLY A 1 197 ? -9.352 2.291 3.137 1 93.12 197 GLY A O 1
ATOM 1466 N N . ASN A 1 198 ? -9.977 1.901 1.029 1 93.62 198 ASN A N 1
ATOM 1467 C CA . ASN A 1 198 ? -9.656 3.254 0.583 1 93.62 198 ASN A CA 1
ATOM 1468 C C . ASN A 1 198 ? -10.508 4.297 1.306 1 93.62 198 ASN A C 1
ATOM 1470 O O . ASN A 1 198 ? -9.992 5.32 1.756 1 93.62 198 ASN A O 1
ATOM 1474 N N . ARG A 1 199 ? -11.758 4.016 1.448 1 93.56 199 ARG A N 1
ATOM 1475 C CA . ARG A 1 199 ? -12.664 4.934 2.129 1 93.56 199 ARG A CA 1
ATOM 1476 C C . ARG A 1 199 ? -12.297 5.074 3.602 1 93.56 199 ARG A C 1
ATOM 1478 O O . ARG A 1 199 ? -12.289 6.184 4.141 1 93.56 199 ARG A O 1
ATOM 1485 N N . LEU A 1 200 ? -11.969 3.969 4.191 1 95.56 200 LEU A N 1
ATOM 1486 C CA . LEU A 1 200 ? -11.641 3.973 5.609 1 95.56 200 LEU A CA 1
ATOM 1487 C C . LEU A 1 200 ? -10.367 4.766 5.871 1 95.56 200 LEU A C 1
ATOM 1489 O O . LEU A 1 200 ? -10.219 5.398 6.918 1 95.56 200 LEU A O 1
ATOM 1493 N N . SER A 1 201 ? -9.461 4.789 4.926 1 95.38 201 SER A N 1
ATOM 1494 C CA . SER A 1 201 ? -8.172 5.453 5.117 1 95.38 201 SER A CA 1
ATOM 1495 C C . SER A 1 201 ? -8.344 6.965 5.203 1 95.38 201 SER A C 1
ATOM 1497 O O . SER A 1 201 ? -7.492 7.656 5.77 1 95.38 201 SER A O 1
ATOM 1499 N N . ALA A 1 202 ? -9.414 7.445 4.695 1 95.56 202 ALA A N 1
ATOM 1500 C CA . ALA A 1 202 ? -9.664 8.883 4.75 1 95.56 202 ALA A CA 1
ATOM 1501 C C . ALA A 1 202 ? -9.938 9.336 6.184 1 95.56 202 ALA A C 1
ATOM 1503 O O . ALA A 1 202 ? -9.773 10.516 6.512 1 95.56 202 ALA A O 1
ATOM 1504 N N . PHE A 1 203 ? -10.328 8.406 7.043 1 96.19 203 PHE A N 1
ATOM 1505 C CA . PHE A 1 203 ? -10.664 8.75 8.422 1 96.19 203 PHE A CA 1
ATOM 1506 C C . PHE A 1 203 ? -9.438 8.633 9.32 1 96.19 203 PHE A C 1
ATOM 1508 O O . PHE A 1 203 ? -9.5 8.961 10.508 1 96.19 203 PHE A O 1
ATOM 1515 N N . ASP A 1 204 ? -8.383 8.172 8.727 1 93.5 204 ASP A N 1
ATOM 1516 C CA . ASP A 1 204 ? -7.16 7.93 9.492 1 93.5 204 ASP A CA 1
ATOM 1517 C C . ASP A 1 204 ? -6.074 8.938 9.117 1 93.5 204 ASP A C 1
ATOM 1519 O O . ASP A 1 204 ? -5.07 8.57 8.492 1 93.5 204 ASP A O 1
ATOM 1523 N N . GLY A 1 205 ? -6.215 10.133 9.578 1 94.69 205 GLY A N 1
ATOM 1524 C CA . GLY A 1 205 ? -5.266 11.18 9.242 1 94.69 205 GLY A CA 1
ATOM 1525 C C . GLY A 1 205 ? -4.367 11.562 10.406 1 94.69 205 GLY A C 1
ATOM 1526 O O . GLY A 1 205 ? -4.562 11.094 11.523 1 94.69 205 GLY A O 1
ATOM 1527 N N . PRO A 1 206 ? -3.352 12.344 10.133 1 94.25 206 PRO A N 1
ATOM 1528 C CA . PRO A 1 206 ? -2.34 12.68 11.141 1 94.25 206 PRO A CA 1
ATOM 1529 C C . PRO A 1 206 ? -2.887 13.57 12.258 1 94.25 206 PRO A C 1
ATOM 1531 O O . PRO A 1 206 ? -2.418 13.5 13.391 1 94.25 206 PRO A O 1
ATOM 1534 N N . VAL A 1 207 ? -3.834 14.469 11.977 1 95.75 207 VAL A N 1
ATOM 1535 C CA . VAL A 1 207 ? -4.367 15.359 13.008 1 95.75 207 VAL A CA 1
ATOM 1536 C C . VAL A 1 207 ? -5.164 14.547 14.023 1 95.75 207 VAL A C 1
ATOM 1538 O O . VAL A 1 207 ? -5.008 14.727 15.234 1 95.75 207 VAL A O 1
ATOM 1541 N N . ARG A 1 208 ? -6.008 13.688 13.531 1 94.12 208 ARG A N 1
ATOM 1542 C CA . ARG A 1 208 ? -6.777 12.82 14.414 1 94.12 208 ARG A CA 1
ATOM 1543 C C . ARG A 1 208 ? -5.855 11.93 15.242 1 94.12 208 ARG A C 1
ATOM 1545 O O . ARG A 1 208 ? -6.137 11.656 16.422 1 94.12 208 ARG A O 1
ATOM 1552 N N . ALA A 1 209 ? -4.816 11.422 14.625 1 90.62 209 ALA A N 1
ATOM 1553 C CA . ALA A 1 209 ? -3.852 10.594 15.352 1 90.62 209 ALA A CA 1
ATOM 1554 C C . ALA A 1 209 ? -3.232 11.367 16.516 1 90.62 209 ALA A C 1
ATOM 1556 O O . ALA A 1 209 ? -3.098 10.836 17.625 1 90.62 209 ALA A O 1
ATOM 1557 N N . HIS A 1 210 ? -2.873 12.586 16.266 1 90.75 210 HIS A N 1
ATOM 1558 C CA . HIS A 1 210 ? -2.291 13.406 17.312 1 90.75 210 HIS A CA 1
ATOM 1559 C C . HIS A 1 210 ? -3.328 13.75 18.391 1 90.75 210 HIS A C 1
ATOM 1561 O O . HIS A 1 210 ? -3.016 13.766 19.578 1 90.75 210 HIS A O 1
ATOM 1567 N N . ALA A 1 211 ? -4.488 14.109 17.906 1 91.06 211 ALA A N 1
ATOM 1568 C CA . ALA A 1 211 ? -5.562 14.391 18.844 1 91.06 211 ALA A CA 1
ATOM 1569 C C . ALA A 1 211 ? -5.809 13.203 19.781 1 91.06 211 ALA A C 1
ATOM 1571 O O . ALA A 1 211 ? -6.055 13.383 20.969 1 91.06 211 ALA A O 1
ATOM 1572 N N . ARG A 1 212 ? -5.754 12.047 19.203 1 87.69 212 ARG A N 1
ATOM 1573 C CA . ARG A 1 212 ? -5.902 10.844 20.016 1 87.69 212 ARG A CA 1
ATOM 1574 C C . ARG A 1 212 ? -4.82 10.766 21.078 1 87.69 212 ARG A C 1
ATOM 1576 O O . ARG A 1 212 ? -5.109 10.445 22.234 1 87.69 212 ARG A O 1
ATOM 1583 N N . ALA A 1 213 ? -3.635 10.992 20.719 1 84.81 213 ALA A N 1
ATOM 1584 C CA . ALA A 1 213 ? -2.514 10.969 21.656 1 84.81 213 ALA A CA 1
ATOM 1585 C C . ALA A 1 213 ? -2.713 11.977 22.781 1 84.81 213 ALA A C 1
ATOM 1587 O O . ALA A 1 213 ? -2.391 11.695 23.938 1 84.81 213 ALA A O 1
ATOM 1588 N N . VAL A 1 214 ? -3.207 13.148 22.438 1 84.69 214 VAL A N 1
ATOM 1589 C CA . VAL A 1 214 ? -3.457 14.203 23.422 1 84.69 214 VAL A CA 1
ATOM 1590 C C . VAL A 1 214 ? -4.574 13.766 24.359 1 84.69 214 VAL A C 1
ATOM 1592 O O . VAL A 1 214 ? -4.438 13.875 25.578 1 84.69 214 VAL A O 1
ATOM 1595 N N . LEU A 1 215 ? -5.625 13.266 23.75 1 82.69 215 LEU A N 1
ATOM 1596 C CA . LEU A 1 215 ? -6.789 12.875 24.547 1 82.69 215 LEU A CA 1
ATOM 1597 C C . LEU A 1 215 ? -6.453 11.703 25.453 1 82.69 215 LEU A C 1
ATOM 1599 O O . LEU A 1 215 ? -7.023 11.578 26.547 1 82.69 215 LEU A O 1
ATOM 1603 N N . ASP A 1 216 ? -5.504 10.883 25.078 1 79.94 216 ASP A N 1
ATOM 1604 C CA . ASP A 1 216 ? -5.09 9.727 25.875 1 79.94 216 ASP A CA 1
ATOM 1605 C C . ASP A 1 216 ? -4.016 10.109 26.891 1 79.94 216 ASP A C 1
ATOM 1607 O O . ASP A 1 216 ? -3.627 9.297 27.719 1 79.94 216 ASP A O 1
ATOM 1611 N N . GLY A 1 217 ? -3.512 11.297 26.797 1 77.69 217 GLY A N 1
ATOM 1612 C CA . GLY A 1 217 ? -2.492 11.773 27.719 1 77.69 217 GLY A CA 1
ATOM 1613 C C . GLY A 1 217 ? -1.087 11.375 27.312 1 77.69 217 GLY A C 1
ATOM 1614 O O . GLY A 1 217 ? -0.148 11.492 28.109 1 77.69 217 GLY A O 1
ATOM 1615 N N . GLU A 1 218 ? -1.031 10.914 26.172 1 76.25 218 GLU A N 1
ATOM 1616 C CA . GLU A 1 218 ? 0.279 10.516 25.672 1 76.25 218 GLU A CA 1
ATOM 1617 C C . GLU A 1 218 ? 1.055 11.703 25.125 1 76.25 218 GLU A C 1
ATOM 1619 O O . GLU A 1 218 ? 2.27 11.625 24.922 1 76.25 218 GLU A O 1
ATOM 1624 N N . ALA A 1 219 ? 0.322 12.734 24.812 1 74.25 219 ALA A N 1
ATOM 1625 C CA . ALA A 1 219 ? 0.934 13.969 24.328 1 74.25 219 ALA A CA 1
ATOM 1626 C C . ALA A 1 219 ? 0.474 15.172 25.141 1 74.25 219 ALA A C 1
ATOM 1628 O O . ALA A 1 219 ? -0.577 15.117 25.797 1 74.25 219 ALA A O 1
ATOM 1629 N N . ALA A 1 220 ? 1.273 16.25 25.156 1 75.94 220 ALA A N 1
ATOM 1630 C CA . ALA A 1 220 ? 0.948 17.484 25.875 1 75.94 220 ALA A CA 1
ATOM 1631 C C . ALA A 1 220 ? -0.231 18.203 25.219 1 75.94 220 ALA A C 1
ATOM 1633 O O . ALA A 1 220 ? -0.542 17.953 24.047 1 75.94 220 ALA A O 1
ATOM 1634 N N . PRO A 1 221 ? -0.809 18.969 26.047 1 75.62 221 PRO A N 1
ATOM 1635 C CA . PRO A 1 221 ? -1.885 19.766 25.469 1 75.62 221 PRO A CA 1
ATOM 1636 C C . PRO A 1 221 ? -1.438 20.531 24.219 1 75.62 221 PRO A C 1
ATOM 1638 O O . PRO A 1 221 ? -0.302 21.016 24.156 1 75.62 221 PRO A O 1
ATOM 1641 N N . HIS A 1 222 ? -2.357 20.547 23.234 1 82.25 222 HIS A N 1
ATOM 1642 C CA . HIS A 1 222 ? -1.993 21.156 21.969 1 82.25 222 HIS A CA 1
ATOM 1643 C C . HIS A 1 222 ? -3.154 21.953 21.375 1 82.25 222 HIS A C 1
ATOM 1645 O O . HIS A 1 222 ? -4.316 21.703 21.719 1 82.25 222 HIS A O 1
ATOM 1651 N N . ARG A 1 223 ? -2.785 22.938 20.625 1 90.5 223 ARG A N 1
ATOM 1652 C CA . ARG A 1 223 ? -3.785 23.75 19.938 1 90.5 223 ARG A CA 1
ATOM 1653 C C . ARG A 1 223 ? -4.184 23.109 18.609 1 90.5 223 ARG A C 1
ATOM 1655 O O . ARG A 1 223 ? -3.332 22.594 17.891 1 90.5 223 ARG A O 1
ATOM 1662 N N . PHE A 1 224 ? -5.523 23.109 18.359 1 94.25 224 PHE A N 1
ATOM 1663 C CA . PHE A 1 224 ? -6.07 22.609 17.109 1 94.25 224 PHE A CA 1
ATOM 1664 C C . PHE A 1 224 ? -6.938 23.672 16.438 1 94.25 224 PHE A C 1
ATOM 1666 O O . PHE A 1 224 ? -7.656 24.406 17.109 1 94.25 224 PHE A O 1
ATOM 1673 N N . TYR A 1 225 ? -6.773 23.781 15.109 1 95.19 225 TYR A N 1
ATOM 1674 C CA . TYR A 1 225 ? -7.723 24.547 14.297 1 95.19 225 TYR A CA 1
ATOM 1675 C C . TYR A 1 225 ? -8.836 23.641 13.781 1 95.19 225 TYR A C 1
ATOM 1677 O O . TYR A 1 225 ? -8.586 22.516 13.344 1 95.19 225 TYR A O 1
ATOM 1685 N N . VAL A 1 226 ? -10.078 24.047 13.883 1 95.69 226 VAL A N 1
ATOM 1686 C CA . VAL A 1 226 ? -11.234 23.344 13.344 1 95.69 226 VAL A CA 1
ATOM 1687 C C . VAL A 1 226 ? -12.117 24.312 12.562 1 95.69 226 VAL A C 1
ATOM 1689 O O . VAL A 1 226 ? -12.438 25.406 13.055 1 95.69 226 VAL A O 1
ATOM 1692 N N . ALA A 1 227 ? -12.445 23.984 11.375 1 95.75 227 ALA A N 1
ATOM 1693 C CA . ALA A 1 227 ? -13.422 24.719 10.57 1 95.75 227 ALA A CA 1
ATOM 1694 C C . ALA A 1 227 ? -14.398 23.781 9.883 1 95.75 227 ALA A C 1
ATOM 1696 O O . ALA A 1 227 ? -14 22.703 9.398 1 95.75 227 ALA A O 1
ATOM 1697 N N . THR A 1 228 ? -15.633 24.109 9.953 1 96.31 228 THR A N 1
ATOM 1698 C CA . THR A 1 228 ? -16.625 23.234 9.336 1 96.31 228 THR A CA 1
ATOM 1699 C C . THR A 1 228 ? -17.469 24.016 8.336 1 96.31 228 THR A C 1
ATOM 1701 O O . THR A 1 228 ? -17.594 25.234 8.422 1 96.31 228 THR A O 1
ATOM 1704 N N . GLY A 1 229 ? -17.891 23.391 7.336 1 94.25 229 GLY A N 1
ATOM 1705 C CA . GLY A 1 229 ? -18.938 23.75 6.398 1 94.25 229 GLY A CA 1
ATOM 1706 C C . GLY A 1 229 ? -19.969 22.656 6.199 1 94.25 229 GLY A C 1
ATOM 1707 O O . GLY A 1 229 ? -20.031 21.703 6.988 1 94.25 229 GLY A O 1
ATOM 1708 N N . SER A 1 230 ? -20.797 22.828 5.215 1 91.31 230 SER A N 1
ATOM 1709 C CA . SER A 1 230 ? -21.812 21.797 4.965 1 91.31 230 SER A CA 1
ATOM 1710 C C . SER A 1 230 ? -21.156 20.438 4.719 1 91.31 230 SER A C 1
ATOM 1712 O O . SER A 1 230 ? -20.516 20.234 3.686 1 91.31 230 SER A O 1
ATOM 1714 N N . ALA A 1 231 ? -21.312 19.531 5.652 1 92.38 231 ALA A N 1
ATOM 1715 C CA . ALA A 1 231 ? -20.797 18.172 5.613 1 92.38 231 ALA A CA 1
ATOM 1716 C C . ALA A 1 231 ? -19.281 18.156 5.414 1 92.38 231 ALA A C 1
ATOM 1718 O O . ALA A 1 231 ? -18.734 17.234 4.824 1 92.38 231 ALA A O 1
ATOM 1719 N N . SER A 1 232 ? -18.656 19.219 5.793 1 95.94 232 SER A N 1
ATOM 1720 C CA . SER A 1 232 ? -17.234 19.375 5.539 1 95.94 232 SER A CA 1
ATOM 1721 C C . SER A 1 232 ? -16.484 19.766 6.809 1 95.94 232 SER A C 1
ATOM 1723 O O . SER A 1 232 ? -17.031 20.469 7.664 1 95.94 232 SER A O 1
ATOM 1725 N N . VAL A 1 233 ? -15.258 19.328 6.879 1 97.25 233 VAL A N 1
ATOM 1726 C CA . VAL A 1 233 ? -14.477 19.672 8.07 1 97.25 233 VAL A CA 1
ATOM 1727 C C . VAL A 1 233 ? -13 19.781 7.703 1 97.25 233 VAL A C 1
ATOM 1729 O O . VA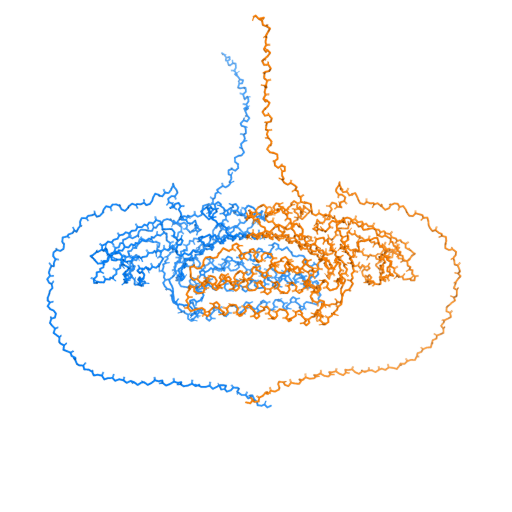L A 1 233 ? -12.5 19.016 6.871 1 97.25 233 VAL A O 1
ATOM 1732 N N . VAL A 1 234 ? -12.328 20.75 8.203 1 97.38 234 VAL A N 1
ATOM 1733 C CA . VAL A 1 234 ? -10.883 20.938 8.125 1 97.38 234 VAL A CA 1
ATOM 1734 C C . VAL A 1 234 ? -10.297 21.031 9.531 1 97.38 234 VAL A C 1
ATOM 1736 O O . VAL A 1 234 ? -10.789 21.797 10.367 1 97.38 234 VAL A O 1
ATOM 1739 N N . VAL A 1 235 ? -9.289 20.234 9.797 1 97.56 235 VAL A N 1
ATOM 1740 C CA . VAL A 1 235 ? -8.578 20.297 11.07 1 97.56 235 VAL A CA 1
ATOM 1741 C C . VAL A 1 235 ? -7.074 20.375 10.82 1 97.56 235 VAL A C 1
ATOM 1743 O O . VAL A 1 235 ? -6.566 19.766 9.875 1 97.56 235 VAL A O 1
ATOM 1746 N N . SER A 1 236 ? -6.391 21.109 11.625 1 97.25 236 SER A N 1
ATOM 1747 C CA . SER A 1 236 ? -4.941 21.219 11.5 1 97.25 236 SER A CA 1
ATOM 1748 C C . SER A 1 236 ? -4.285 21.484 12.852 1 97.25 236 SER A C 1
ATOM 1750 O O . SER A 1 236 ? -4.965 21.844 13.812 1 97.25 236 SER A O 1
ATOM 1752 N N . THR A 1 237 ? -3.014 21.203 12.945 1 96.25 237 THR A N 1
ATOM 1753 C CA . THR A 1 237 ? -2.219 21.469 14.141 1 96.25 237 THR A CA 1
ATOM 1754 C C . THR A 1 237 ? -0.73 21.469 13.812 1 96.25 237 THR A C 1
ATOM 1756 O O . THR A 1 237 ? -0.337 21.141 12.688 1 96.25 237 THR A O 1
ATOM 1759 N N . VAL A 1 238 ? 0.009 22.016 14.719 1 93.25 238 VAL A N 1
ATOM 1760 C CA . VAL A 1 238 ? 1.465 21.984 14.625 1 93.25 238 VAL A CA 1
ATOM 1761 C C . VAL A 1 238 ? 2.023 21 15.656 1 93.25 238 VAL A C 1
ATOM 1763 O O . VAL A 1 238 ? 1.8 21.156 16.859 1 93.25 238 VAL A O 1
ATOM 1766 N N . VAL A 1 239 ? 2.613 20 15.164 1 87.62 239 VAL A N 1
ATOM 1767 C CA . VAL A 1 239 ? 3.172 18.969 16.016 1 87.62 239 VAL A CA 1
ATOM 1768 C C . VAL A 1 239 ? 4.676 18.859 15.781 1 87.62 239 VAL A C 1
ATOM 1770 O O . VAL A 1 239 ? 5.117 18.562 14.664 1 87.62 239 VAL A O 1
ATOM 1773 N N . ASP A 1 240 ? 5.434 19.172 16.938 1 79.69 240 ASP A N 1
ATOM 1774 C CA . ASP A 1 240 ? 6.891 19.156 16.859 1 79.69 240 ASP A CA 1
ATOM 1775 C C . ASP A 1 240 ? 7.395 20.094 15.766 1 79.69 240 ASP A C 1
ATOM 1777 O O . ASP A 1 240 ? 7.168 21.312 15.836 1 79.69 240 ASP A O 1
ATOM 1781 N N . ASP A 1 241 ? 7.844 19.734 14.664 1 86.5 241 ASP A N 1
ATOM 1782 C CA . ASP A 1 241 ? 8.414 20.609 13.633 1 86.5 241 ASP A CA 1
ATOM 1783 C C . ASP A 1 241 ? 7.691 20.422 12.297 1 86.5 241 ASP A C 1
ATOM 1785 O O . ASP A 1 241 ? 8.305 20.516 11.234 1 86.5 241 ASP A O 1
ATOM 1789 N N . ALA A 1 242 ? 6.34 20.094 12.586 1 92.62 242 ALA A N 1
ATOM 1790 C CA . ALA A 1 242 ? 5.586 19.891 11.344 1 92.62 242 ALA A CA 1
ATOM 1791 C C . ALA A 1 242 ? 4.176 20.469 11.469 1 92.62 242 ALA A C 1
ATOM 1793 O O . ALA A 1 242 ? 3.568 20.406 12.547 1 92.62 242 ALA A O 1
ATOM 1794 N N . TYR A 1 243 ? 3.818 21.062 10.492 1 95.88 243 TYR A N 1
ATOM 1795 C CA . TYR A 1 243 ? 2.422 21.438 10.305 1 95.88 243 TYR A CA 1
ATOM 1796 C C . TYR A 1 243 ? 1.628 20.297 9.68 1 95.88 243 TYR A C 1
ATOM 1798 O O . TYR A 1 243 ? 2.004 19.766 8.633 1 95.88 243 TYR A O 1
ATOM 1806 N N . VAL A 1 244 ? 0.541 19.797 10.305 1 96.69 244 VAL A N 1
ATOM 1807 C CA . VAL A 1 244 ? -0.28 18.703 9.781 1 96.69 244 VAL A CA 1
ATOM 1808 C C . VAL A 1 244 ? -1.721 19.188 9.609 1 96.69 244 VAL A C 1
ATOM 1810 O O . VAL A 1 244 ? -2.221 19.969 10.414 1 96.69 244 VAL A O 1
ATOM 1813 N N . ARG A 1 245 ? -2.381 18.703 8.578 1 97.88 245 ARG A N 1
ATOM 1814 C CA . ARG A 1 245 ? -3.752 19.125 8.312 1 97.88 245 ARG A CA 1
ATOM 1815 C C . ARG A 1 245 ? -4.547 18 7.645 1 97.88 245 ARG A C 1
ATOM 1817 O O . ARG A 1 245 ? -3.98 17.172 6.945 1 97.88 245 ARG A O 1
ATOM 1824 N N . GLU A 1 246 ? -5.82 17.984 7.891 1 98.38 246 GLU A N 1
ATOM 1825 C CA . GLU A 1 246 ? -6.805 17.094 7.285 1 98.38 246 GLU A CA 1
ATOM 1826 C C . GLU A 1 246 ? -8.031 17.875 6.805 1 98.38 246 GLU A C 1
ATOM 1828 O O . GLU A 1 246 ? -8.477 18.812 7.469 1 98.38 246 GLU A O 1
ATOM 1833 N N . ALA A 1 247 ? -8.484 17.562 5.676 1 98.06 247 ALA A N 1
ATOM 1834 C CA . ALA A 1 247 ? -9.727 18.125 5.156 1 98.06 247 ALA A CA 1
ATOM 1835 C C . ALA A 1 247 ? -10.641 17.031 4.613 1 98.06 247 ALA A C 1
ATOM 1837 O O . ALA A 1 247 ? -10.172 16.062 4.004 1 98.06 247 ALA A O 1
ATOM 1838 N N . TYR A 1 248 ? -11.859 17.094 4.867 1 97.31 248 TYR A N 1
ATOM 1839 C CA . TYR A 1 248 ? -12.906 16.219 4.344 1 97.31 248 TYR A CA 1
ATOM 1840 C C . TYR A 1 248 ? -14.094 17.031 3.838 1 97.31 248 TYR A C 1
ATOM 1842 O O . TYR A 1 248 ? -14.766 17.703 4.617 1 97.31 248 TYR A O 1
ATOM 1850 N N . ARG A 1 249 ? -14.305 17 2.576 1 95.94 249 ARG A N 1
ATOM 1851 C CA . ARG A 1 249 ? -15.406 17.703 1.918 1 95.94 249 ARG A CA 1
ATOM 1852 C C . ARG A 1 249 ? -16.5 16.734 1.48 1 95.94 249 ARG A C 1
ATOM 1854 O O . ARG A 1 249 ? -16.594 16.391 0.299 1 95.94 249 ARG A O 1
ATOM 1861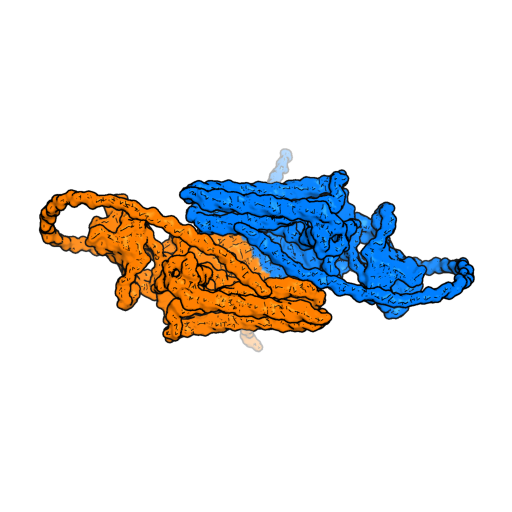 N N . GLY A 1 250 ? -17.344 16.422 2.447 1 92.75 250 GLY A N 1
ATOM 1862 C CA . GLY A 1 250 ? -18.422 15.484 2.172 1 92.75 250 GLY A CA 1
ATOM 1863 C C . GLY A 1 250 ? -19.391 15.977 1.104 1 92.75 250 GLY A C 1
ATOM 1864 O O . GLY A 1 250 ? -20.031 15.172 0.426 1 92.75 250 GLY A O 1
ATOM 1865 N N . ASP A 1 251 ? -19.453 17.234 0.902 1 90.88 251 ASP A N 1
ATOM 1866 C CA . ASP A 1 251 ? -20.344 17.844 -0.09 1 90.88 251 ASP A CA 1
ATOM 1867 C C . ASP A 1 251 ? -19.859 17.547 -1.508 1 90.88 251 ASP A C 1
ATOM 1869 O O . ASP A 1 251 ? -20.625 17.672 -2.469 1 90.88 251 ASP A O 1
ATOM 1873 N N . LEU A 1 252 ? -18.641 17.172 -1.606 1 91.38 252 LEU A N 1
ATOM 1874 C CA . LEU A 1 252 ? -18.062 16.922 -2.926 1 91.38 252 LEU A CA 1
ATOM 1875 C C . LEU A 1 252 ? -18.141 15.445 -3.289 1 91.38 252 LEU A C 1
ATOM 1877 O O . LEU A 1 252 ? -17.875 15.062 -4.43 1 91.38 252 LEU A O 1
ATOM 1881 N N . ARG A 1 253 ? -18.484 14.633 -2.312 1 88.88 253 ARG A N 1
ATOM 1882 C CA . ARG A 1 253 ? -18.531 13.195 -2.549 1 88.88 253 ARG A CA 1
ATOM 1883 C C . ARG A 1 253 ? -19.828 12.805 -3.271 1 88.88 253 ARG A C 1
ATOM 1885 O O . ARG A 1 253 ? -20.906 13.305 -2.951 1 88.88 253 ARG A O 1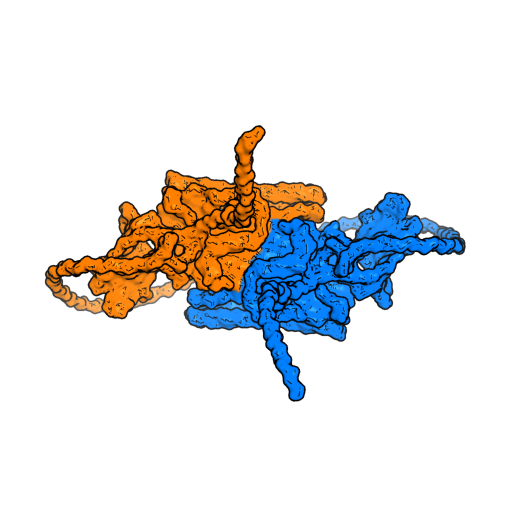
ATOM 1892 N N . ASN A 1 254 ? -19.719 11.984 -4.293 1 82.5 254 ASN A N 1
ATOM 1893 C CA . ASN A 1 254 ? -20.906 11.438 -4.953 1 82.5 254 ASN A CA 1
ATOM 1894 C C . ASN A 1 254 ? -21 9.922 -4.758 1 82.5 254 ASN A C 1
ATOM 1896 O O . ASN A 1 254 ? -22.094 9.375 -4.641 1 82.5 254 ASN A O 1
ATOM 1900 N N . GLY A 1 255 ? -19.922 9.172 -4.465 1 68.69 255 GLY A N 1
ATOM 1901 C CA . GLY A 1 255 ? -19.812 7.789 -4.012 1 68.69 255 GLY A CA 1
ATOM 1902 C C . GLY A 1 255 ? -20.344 6.789 -5.012 1 68.69 255 GLY A C 1
ATOM 1903 O O . GLY A 1 255 ? -20.281 5.578 -4.785 1 68.69 255 GLY A O 1
ATOM 1904 N N . ALA A 1 256 ? -20.891 6.988 -6.012 1 68.44 256 ALA A N 1
ATOM 1905 C CA . ALA A 1 256 ? -21.609 6.051 -6.879 1 68.44 256 ALA A CA 1
ATOM 1906 C C . ALA A 1 256 ? -20.891 5.891 -8.219 1 68.44 256 ALA A C 1
ATOM 1908 O O . ALA A 1 256 ? -21.422 5.281 -9.148 1 68.44 256 ALA A O 1
ATOM 1909 N N . GLY A 1 257 ? -19.859 6.207 -8.25 1 69.25 257 GLY A N 1
ATOM 1910 C CA . GLY A 1 257 ? -19.297 6.234 -9.594 1 69.25 257 GLY A CA 1
ATOM 1911 C C . GLY A 1 257 ? -18.547 4.965 -9.953 1 69.25 257 GLY A C 1
ATOM 1912 O O . GLY A 1 257 ? -18.266 4.133 -9.086 1 69.25 257 GLY A O 1
ATOM 1913 N N . ASP A 1 258 ? -18.406 4.711 -11.242 1 76.06 258 ASP A N 1
ATOM 1914 C CA . ASP A 1 258 ? -17.656 3.594 -11.797 1 76.06 258 ASP A CA 1
ATOM 1915 C C . ASP A 1 258 ? -16.156 3.758 -11.539 1 76.06 258 ASP A C 1
ATOM 1917 O O . ASP A 1 258 ? -15.695 4.852 -11.211 1 76.06 258 ASP A O 1
ATOM 1921 N N . ALA A 1 259 ? -15.547 2.66 -11.617 1 81.5 259 ALA A N 1
ATOM 1922 C CA . ALA A 1 259 ? -14.086 2.664 -11.492 1 81.5 259 ALA A CA 1
ATOM 1923 C C . ALA A 1 259 ? -13.445 3.516 -12.578 1 81.5 259 ALA A C 1
ATOM 1925 O O . ALA A 1 259 ? -13.961 3.605 -13.695 1 81.5 259 ALA A O 1
ATOM 1926 N N . ILE A 1 260 ? -12.406 4.238 -12.258 1 86.25 260 ILE A N 1
ATOM 1927 C CA . ILE A 1 260 ? -11.656 5.027 -13.219 1 86.25 260 ILE A CA 1
ATOM 1928 C C . ILE A 1 260 ? -10.234 4.488 -13.328 1 86.25 260 ILE A C 1
ATOM 1930 O O . ILE A 1 260 ? -9.781 3.725 -12.469 1 86.25 260 ILE A O 1
ATOM 1934 N N . GLU A 1 261 ? -9.586 4.863 -14.438 1 87.75 261 GLU A N 1
ATOM 1935 C CA . GLU A 1 261 ? -8.188 4.5 -14.594 1 87.75 261 GLU A CA 1
ATOM 1936 C C . GLU A 1 261 ? -7.309 5.242 -13.594 1 87.75 261 GLU A C 1
ATOM 1938 O O . GLU A 1 261 ? -7.602 6.383 -13.227 1 87.75 261 GLU A O 1
ATOM 1943 N N . LEU A 1 262 ? -6.27 4.621 -13.172 1 91.5 262 LEU A N 1
ATOM 1944 C CA . LEU A 1 262 ? -5.375 5.246 -12.195 1 91.5 262 LEU A CA 1
ATOM 1945 C C . LEU A 1 262 ? -4.789 6.539 -12.75 1 91.5 262 LEU A C 1
ATOM 1947 O O . LEU A 1 262 ? -4.562 7.492 -12 1 91.5 262 LEU A O 1
ATOM 1951 N N . GLU A 1 263 ? -4.551 6.613 -14.078 1 89 263 GLU A N 1
ATOM 1952 C CA . GLU A 1 263 ? -4.012 7.809 -14.719 1 89 263 GLU A CA 1
ATOM 1953 C C . GLU A 1 263 ? -4.941 9.008 -14.531 1 89 263 GLU A C 1
ATOM 1955 O O . GLU A 1 263 ? -4.477 10.133 -14.367 1 89 263 GLU A O 1
ATOM 1960 N N . VAL A 1 264 ? -6.199 8.719 -14.562 1 91.69 264 VAL A N 1
ATOM 1961 C CA . VAL A 1 264 ? -7.184 9.781 -14.391 1 91.69 264 VAL A CA 1
ATOM 1962 C C . VAL A 1 264 ? -7.102 10.344 -12.977 1 91.69 264 VAL A C 1
ATOM 1964 O O . VAL A 1 264 ? -7.129 11.562 -12.781 1 91.69 264 VAL A O 1
ATOM 1967 N N . ALA A 1 265 ? -7.031 9.461 -12 1 93.81 265 ALA A N 1
ATOM 1968 C CA . ALA A 1 265 ? -6.898 9.906 -10.617 1 93.81 265 ALA A CA 1
ATOM 1969 C C . ALA A 1 265 ? -5.641 10.742 -10.422 1 93.81 265 ALA A C 1
ATOM 1971 O O . ALA A 1 265 ? -5.664 11.766 -9.742 1 93.81 265 ALA A O 1
ATOM 1972 N N . LEU A 1 266 ? -4.543 10.336 -11.023 1 93.31 266 LEU A N 1
ATOM 1973 C CA . LEU A 1 266 ? -3.275 11.055 -10.938 1 93.31 266 LEU A CA 1
ATOM 1974 C C . LEU A 1 266 ? -3.389 12.438 -11.57 1 93.31 266 LEU A C 1
ATOM 1976 O O . LEU A 1 266 ? -2.873 13.414 -11.031 1 93.31 266 LEU A O 1
ATOM 1980 N N . ASP A 1 267 ? -4.062 12.508 -12.633 1 92.06 267 ASP A N 1
ATOM 1981 C CA . ASP A 1 267 ? -4.254 13.789 -13.312 1 92.06 267 ASP A CA 1
ATOM 1982 C C . ASP A 1 267 ? -5.062 14.758 -12.453 1 92.06 267 ASP A C 1
ATOM 1984 O O . ASP A 1 267 ? -4.773 15.953 -12.422 1 92.06 267 ASP A O 1
ATOM 1988 N N . ILE A 1 268 ? -6.055 14.234 -11.844 1 95 268 ILE A N 1
ATOM 1989 C CA . ILE A 1 268 ? -6.887 15.062 -10.977 1 95 268 ILE A CA 1
ATOM 1990 C C . ILE A 1 268 ? -6.039 15.656 -9.859 1 95 268 ILE A C 1
ATOM 1992 O O . ILE A 1 268 ? -6.152 16.844 -9.547 1 95 268 ILE A O 1
ATOM 1996 N N . VAL A 1 269 ? -5.184 14.844 -9.273 1 95.38 269 VAL A N 1
ATOM 1997 C CA . VAL A 1 269 ? -4.34 15.312 -8.18 1 95.38 269 VAL A CA 1
ATOM 1998 C C . VAL A 1 269 ? -3.281 16.266 -8.719 1 95.38 269 VAL A C 1
ATOM 2000 O O . VAL A 1 269 ? -2.975 17.281 -8.086 1 95.38 269 VAL A O 1
ATOM 2003 N N . ALA A 1 270 ? -2.748 15.992 -9.867 1 93.19 270 ALA A N 1
ATOM 2004 C CA . ALA A 1 270 ? -1.772 16.875 -10.484 1 93.19 270 ALA A CA 1
ATOM 2005 C C . ALA A 1 270 ? -2.369 18.266 -10.727 1 93.19 270 ALA A C 1
ATOM 2007 O O . ALA A 1 270 ? -1.711 19.281 -10.492 1 93.19 270 ALA A O 1
ATOM 2008 N N . ASP A 1 271 ? -3.574 18.297 -11.133 1 93.19 271 ASP A N 1
ATOM 2009 C CA . ASP A 1 271 ? -4.266 19.547 -11.398 1 93.19 271 ASP A CA 1
ATOM 2010 C C . ASP A 1 271 ? -4.57 20.297 -10.102 1 93.19 271 ASP A C 1
ATOM 2012 O O . ASP A 1 271 ? -4.531 21.531 -10.062 1 93.19 271 ASP A O 1
ATOM 2016 N N . GLY A 1 272 ? -4.848 19.547 -9.102 1 95.19 272 GLY A N 1
ATOM 2017 C CA . GLY A 1 272 ? -5.246 20.156 -7.836 1 95.19 272 GLY A CA 1
ATOM 2018 C C . GLY A 1 272 ? -4.074 20.656 -7.016 1 95.19 272 GLY A C 1
ATOM 2019 O O . GLY A 1 272 ? -4.227 21.562 -6.199 1 95.19 272 GLY A O 1
ATOM 2020 N N . TYR A 1 273 ? -2.998 20.031 -7.199 1 95.69 273 TYR A N 1
ATOM 2021 C CA . TYR A 1 273 ? -1.82 20.344 -6.402 1 95.69 273 TYR A CA 1
ATOM 2022 C C . TYR A 1 273 ? -0.613 20.609 -7.293 1 95.69 273 TYR A C 1
ATOM 2024 O O . TYR A 1 273 ? 0.41 19.938 -7.184 1 95.69 273 TYR A O 1
ATOM 2032 N N . PRO A 1 274 ? -0.646 21.641 -8.062 1 91.94 274 PRO A N 1
ATOM 2033 C CA . PRO A 1 274 ? 0.413 21.891 -9.047 1 91.94 274 PRO A CA 1
ATOM 2034 C C . PRO A 1 274 ? 1.771 22.156 -8.398 1 91.94 274 PRO A C 1
ATOM 2036 O O . PRO A 1 274 ? 2.807 21.766 -8.945 1 91.94 274 PRO A O 1
ATOM 2039 N N . VAL A 1 275 ? 1.796 22.797 -7.277 1 91.81 275 VAL A N 1
ATOM 2040 C CA . VAL A 1 275 ? 3.061 23.078 -6.605 1 91.81 275 VAL A CA 1
ATOM 2041 C C . VAL A 1 275 ? 3.754 21.766 -6.246 1 91.81 275 VAL A C 1
ATOM 2043 O O . VAL A 1 275 ? 4.969 21.625 -6.422 1 91.81 275 VAL A O 1
ATOM 2046 N N . ILE A 1 276 ? 2.996 20.828 -5.746 1 91.06 276 ILE A N 1
ATOM 2047 C CA . ILE A 1 276 ? 3.551 19.531 -5.379 1 91.06 276 ILE A CA 1
ATOM 2048 C C . ILE A 1 276 ? 4.02 18.797 -6.633 1 91.06 276 ILE A C 1
ATOM 2050 O O . ILE A 1 276 ? 5.078 18.156 -6.629 1 91.06 276 ILE A O 1
ATOM 2054 N N . TRP A 1 277 ? 3.211 18.922 -7.66 1 85.19 277 TRP A N 1
ATOM 2055 C CA . TRP A 1 277 ? 3.514 18.203 -8.898 1 85.19 277 TRP A CA 1
ATOM 2056 C C . TRP A 1 277 ? 4.77 18.766 -9.555 1 85.19 277 TRP A C 1
ATOM 2058 O O . TRP A 1 277 ? 5.461 18.047 -10.289 1 85.19 277 TRP A O 1
ATOM 2068 N N . ASN A 1 278 ? 5.055 20 -9.234 1 81.38 278 ASN A N 1
ATOM 2069 C CA . ASN A 1 278 ? 6.223 20.641 -9.82 1 81.38 278 ASN A CA 1
ATOM 2070 C C . ASN A 1 278 ? 7.418 20.609 -8.875 1 81.38 278 ASN A C 1
ATOM 2072 O O . ASN A 1 278 ? 8.438 21.266 -9.125 1 81.38 278 ASN A O 1
ATOM 2076 N N . THR A 1 279 ? 7.195 19.984 -7.805 1 80.75 279 THR A N 1
ATOM 2077 C CA . THR A 1 279 ? 8.281 19.734 -6.855 1 80.75 279 THR A CA 1
ATOM 2078 C C . THR A 1 279 ? 8.797 18.312 -6.969 1 80.75 279 THR A C 1
ATOM 2080 O O . THR A 1 279 ? 8.164 17.469 -7.617 1 80.75 279 THR A O 1
ATOM 2083 N N . THR A 1 280 ? 9.953 18.172 -6.48 1 73.62 280 THR A N 1
ATOM 2084 C CA . THR A 1 280 ? 10.523 16.828 -6.527 1 73.62 280 THR A CA 1
ATOM 2085 C C . THR A 1 280 ? 9.633 15.836 -5.781 1 73.62 280 THR A C 1
ATOM 2087 O O . THR A 1 280 ? 9.414 15.977 -4.578 1 73.62 280 THR A O 1
ATOM 2090 N N . ARG A 1 281 ? 9.078 14.953 -6.492 1 77.94 281 ARG A N 1
ATOM 2091 C CA . ARG A 1 28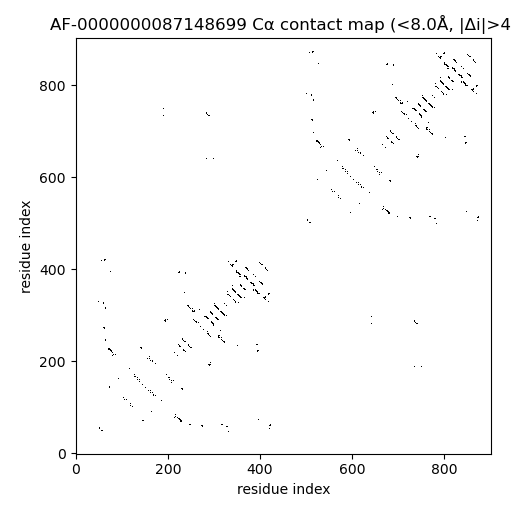1 ? 8.297 13.867 -5.914 1 77.94 281 ARG A CA 1
ATOM 2092 C C . ARG A 1 281 ? 9.156 12.633 -5.684 1 77.94 281 ARG A C 1
ATOM 2094 O O . ARG A 1 281 ? 9.648 12.023 -6.633 1 77.94 281 ARG A O 1
ATOM 2101 N N . GLU A 1 282 ? 9.227 12.242 -4.5 1 75.5 282 GLU A N 1
ATOM 2102 C CA . GLU A 1 282 ? 10.125 11.172 -4.094 1 75.5 282 GLU A CA 1
ATOM 2103 C C . GLU A 1 282 ? 9.43 9.812 -4.18 1 75.5 282 GLU A C 1
ATOM 2105 O O . GLU A 1 282 ? 10.078 8.797 -4.461 1 75.5 282 GLU A O 1
ATOM 2110 N N . GLN A 1 283 ? 8.203 9.836 -3.865 1 82.38 283 GLN A N 1
ATOM 2111 C CA . GLN A 1 283 ? 7.391 8.625 -3.889 1 82.38 283 GLN A CA 1
ATOM 2112 C C . GLN A 1 283 ? 5.941 8.938 -4.258 1 82.38 283 GLN A C 1
ATOM 2114 O O . GLN A 1 283 ? 5.387 9.945 -3.812 1 82.38 283 GLN A O 1
ATOM 2119 N N . THR A 1 284 ? 5.398 8.172 -5.172 1 89.06 284 THR A N 1
ATOM 2120 C CA . THR A 1 284 ? 3.988 8.281 -5.52 1 89.06 284 THR A CA 1
ATOM 2121 C C . THR A 1 284 ? 3.32 6.906 -5.512 1 89.06 284 THR A C 1
ATOM 2123 O O . THR A 1 284 ? 3.9 5.926 -5.98 1 89.06 284 THR A O 1
ATOM 2126 N N . GLN A 1 285 ? 2.223 6.852 -4.883 1 91.88 285 GLN A N 1
ATOM 2127 C CA . GLN A 1 285 ? 1.404 5.641 -4.875 1 91.88 285 GLN A CA 1
ATOM 2128 C C . GLN A 1 285 ? -0.048 5.961 -5.219 1 91.88 285 GLN A C 1
ATOM 2130 O O . GLN A 1 285 ? -0.579 6.992 -4.809 1 91.88 285 GLN A O 1
ATOM 2135 N N . VAL A 1 286 ? -0.61 5.145 -5.984 1 93 286 VAL A N 1
ATOM 2136 C CA . VAL A 1 286 ? -2.031 5.297 -6.281 1 93 286 VAL A CA 1
ATOM 2137 C C . VAL A 1 286 ? -2.748 3.967 -6.074 1 93 286 VAL A C 1
ATOM 2139 O O . VAL A 1 286 ? -2.229 2.91 -6.445 1 93 286 VAL A O 1
ATOM 2142 N N . PHE A 1 287 ? -3.809 4.02 -5.438 1 91.25 287 PHE A N 1
ATOM 2143 C CA . PHE A 1 287 ? -4.598 2.84 -5.098 1 91.25 287 PHE A CA 1
ATOM 2144 C C . PHE A 1 287 ? -5.961 2.885 -5.777 1 91.25 287 PHE A C 1
ATOM 2146 O O . PHE A 1 287 ? -6.77 3.773 -5.5 1 91.25 287 PHE A O 1
ATOM 2153 N N . GLY A 1 288 ? -6.188 1.963 -6.59 1 88.12 288 GLY A N 1
ATOM 2154 C CA . GLY A 1 288 ? -7.465 1.913 -7.289 1 88.12 288 GLY A CA 1
ATOM 2155 C C . GLY A 1 288 ? -8.383 0.823 -6.773 1 88.12 288 GLY A C 1
ATOM 2156 O O . GLY A 1 288 ? -7.93 -0.136 -6.145 1 88.12 288 GLY A O 1
ATOM 2157 N N . GLY A 1 289 ? -9.688 1.056 -7.062 1 81.94 289 GLY A N 1
ATOM 2158 C CA . GLY A 1 289 ? -10.727 0.102 -6.699 1 81.94 289 GLY A CA 1
ATOM 2159 C C . GLY A 1 289 ? -11.977 0.762 -6.152 1 81.94 289 GLY A C 1
ATOM 2160 O O . GLY A 1 289 ? -11.938 1.41 -5.105 1 81.94 289 GLY A O 1
ATOM 2161 N N . GLY A 1 290 ? -12.984 0.65 -6.914 1 82.31 290 GLY A N 1
ATOM 2162 C CA . GLY A 1 290 ? -14.281 1.139 -6.461 1 82.31 290 GLY A CA 1
ATOM 2163 C C . GLY A 1 290 ? -14.453 2.635 -6.641 1 82.31 290 GLY A C 1
ATOM 2164 O O . GLY A 1 290 ? -14.18 3.17 -7.719 1 82.31 290 GLY A O 1
ATOM 2165 N N . GLU A 1 291 ? -14.805 3.293 -5.465 1 87.69 291 GLU A N 1
ATOM 2166 C CA . GLU A 1 291 ? -15.289 4.664 -5.605 1 87.69 291 GLU A CA 1
ATOM 2167 C C . GLU A 1 291 ? -14.242 5.672 -5.145 1 87.69 291 GLU A C 1
ATOM 2169 O O . GLU A 1 291 ? -14.336 6.859 -5.465 1 87.69 291 GLU A O 1
ATOM 2174 N N . THR A 1 292 ? -13.25 5.281 -4.418 1 92.25 292 THR A N 1
ATOM 2175 C CA . THR A 1 292 ? -12.273 6.195 -3.842 1 92.25 292 THR A CA 1
ATOM 2176 C C . THR A 1 292 ? -10.852 5.809 -4.258 1 92.25 292 THR A C 1
ATOM 2178 O O . THR A 1 292 ? -10.461 4.648 -4.129 1 92.25 292 THR A O 1
ATOM 2181 N N . TYR A 1 293 ? -10.117 6.785 -4.73 1 93.88 293 TYR A N 1
ATOM 2182 C CA . TYR A 1 293 ? -8.75 6.566 -5.18 1 93.88 293 TYR A CA 1
ATOM 2183 C C . TYR A 1 293 ? -7.77 7.414 -4.375 1 93.88 293 TYR A C 1
ATOM 2185 O O . TYR A 1 293 ? -7.531 8.578 -4.707 1 93.88 293 TYR A O 1
ATOM 2193 N N . PRO A 1 294 ? -7.121 6.836 -3.348 1 96.62 294 PRO A N 1
ATOM 2194 C CA . PRO A 1 294 ? -6.062 7.566 -2.65 1 96.62 294 PRO A CA 1
ATOM 2195 C C . PRO A 1 294 ? -4.793 7.711 -3.488 1 96.62 294 PRO A C 1
ATOM 2197 O O . PRO A 1 294 ? -4.348 6.742 -4.109 1 96.62 294 PRO A O 1
ATOM 2200 N N . VAL A 1 295 ? -4.305 8.859 -3.594 1 96.19 295 VAL A N 1
ATOM 2201 C CA . VAL A 1 295 ? -3.002 9.156 -4.18 1 96.19 295 VAL A CA 1
ATOM 2202 C C . VAL A 1 295 ? -2.059 9.688 -3.104 1 96.19 295 VAL A C 1
ATOM 2204 O O . VAL A 1 295 ? -2.301 10.75 -2.525 1 96.19 295 VAL A O 1
ATOM 2207 N N . ARG A 1 296 ? -1.043 8.945 -2.852 1 94.5 296 ARG A N 1
ATOM 2208 C CA . ARG A 1 296 ? -0.062 9.336 -1.844 1 94.5 296 ARG A CA 1
ATOM 2209 C C . ARG A 1 296 ? 1.229 9.828 -2.492 1 94.5 296 ARG A C 1
ATOM 2211 O O . ARG A 1 296 ? 1.793 9.141 -3.352 1 94.5 296 ARG A O 1
ATOM 2218 N N . ILE A 1 297 ? 1.692 11 -2.045 1 93.31 297 ILE A N 1
ATOM 2219 C CA . ILE A 1 297 ? 2.9 11.578 -2.619 1 93.31 297 ILE A CA 1
ATOM 2220 C C . ILE A 1 297 ? 3.84 12.023 -1.5 1 93.31 297 ILE A C 1
ATOM 2222 O O . ILE A 1 297 ? 3.457 12.82 -0.64 1 93.31 297 ILE A O 1
ATOM 2226 N N . GLY A 1 298 ? 4.984 11.469 -1.407 1 89.5 298 GLY A N 1
ATOM 2227 C CA . GLY A 1 298 ? 6.086 12.055 -0.659 1 89.5 298 GLY A CA 1
ATOM 2228 C C . GLY A 1 298 ? 6.898 13.039 -1.472 1 89.5 298 GLY A C 1
ATOM 2229 O O . GLY A 1 298 ? 7.383 12.711 -2.557 1 89.5 298 GLY A O 1
ATOM 2230 N N . HIS A 1 299 ? 6.93 14.25 -1.093 1 88.62 299 HIS A N 1
ATOM 2231 C CA . HIS A 1 299 ? 7.633 15.305 -1.82 1 88.62 299 HIS A CA 1
ATOM 2232 C C . HIS A 1 299 ? 8.578 16.078 -0.902 1 88.62 299 HIS A C 1
ATOM 2234 O O . HIS A 1 299 ? 8.508 15.93 0.321 1 88.62 299 HIS A O 1
ATOM 2240 N N . SER A 1 300 ? 9.461 16.906 -1.43 1 84.56 300 SER A N 1
ATOM 2241 C CA . SER A 1 300 ? 10.547 17.531 -0.688 1 84.56 300 SER A CA 1
ATOM 2242 C C . SER A 1 300 ? 10.008 18.484 0.38 1 84.56 300 SER A C 1
ATOM 2244 O O . SER A 1 300 ? 10.719 18.828 1.325 1 84.56 300 SER A O 1
ATOM 2246 N N . ARG A 1 301 ? 8.734 18.859 0.242 1 90.19 301 ARG A N 1
ATOM 2247 C CA . ARG A 1 301 ? 8.156 19.781 1.208 1 90.19 301 ARG A CA 1
ATOM 2248 C C . ARG A 1 301 ? 7.148 19.078 2.113 1 90.19 301 ARG A C 1
ATOM 2250 O O . ARG A 1 301 ? 6.363 19.734 2.805 1 90.19 301 ARG A O 1
ATOM 2257 N N . GLY A 1 302 ? 7.148 17.781 2.016 1 91.31 302 GLY A N 1
ATOM 2258 C CA . GLY A 1 302 ? 6.277 17.062 2.928 1 91.31 302 GLY A CA 1
ATOM 2259 C C . GLY A 1 302 ? 5.566 15.891 2.277 1 91.31 302 GLY A C 1
ATOM 2260 O O . GLY A 1 302 ? 6.137 15.211 1.424 1 91.31 302 GLY A O 1
ATOM 2261 N N . ASP A 1 303 ? 4.324 15.633 2.77 1 93 303 ASP A N 1
ATOM 2262 C CA . ASP A 1 303 ? 3.533 14.492 2.312 1 93 303 ASP A CA 1
ATOM 2263 C C . ASP A 1 303 ? 2.107 14.922 1.965 1 93 303 ASP A C 1
ATOM 2265 O O . ASP A 1 303 ? 1.542 15.805 2.619 1 93 303 ASP A O 1
ATOM 2269 N N . LEU A 1 304 ? 1.609 14.266 0.953 1 96.44 304 LEU A N 1
ATOM 2270 C CA . LEU A 1 304 ? 0.215 14.469 0.575 1 96.44 304 LEU A CA 1
ATOM 2271 C C . LEU A 1 304 ? -0.494 13.133 0.374 1 96.44 304 LEU A C 1
ATOM 2273 O O . LEU A 1 304 ? 0.058 12.219 -0.244 1 96.44 304 LEU A O 1
ATOM 2277 N N . THR A 1 305 ? -1.618 12.938 0.936 1 97.75 305 THR A N 1
ATOM 2278 C CA . THR A 1 305 ? -2.592 11.938 0.518 1 97.75 305 THR A CA 1
ATOM 2279 C C . THR A 1 305 ? -3.889 12.602 0.065 1 97.75 305 THR A C 1
ATOM 2281 O O . THR A 1 305 ? -4.574 13.242 0.862 1 97.75 305 THR A O 1
ATOM 2284 N N . ALA A 1 306 ? -4.152 12.492 -1.182 1 98.06 306 ALA A N 1
ATOM 2285 C CA . ALA A 1 306 ? -5.391 13.031 -1.745 1 98.06 306 ALA A CA 1
ATOM 2286 C C . ALA A 1 306 ? -6.359 11.906 -2.102 1 98.06 306 ALA A C 1
ATOM 2288 O O . ALA A 1 306 ? -5.961 10.891 -2.678 1 98.06 306 ALA A O 1
ATOM 2289 N N . PHE A 1 307 ? -7.559 12.023 -1.682 1 97 307 PHE A N 1
ATOM 2290 C CA . PHE A 1 307 ? -8.586 11.023 -1.965 1 97 307 PHE A CA 1
ATOM 2291 C C . PHE A 1 307 ? -9.5 11.5 -3.086 1 97 307 PHE A C 1
ATOM 2293 O O . PHE A 1 307 ? -10.266 12.445 -2.908 1 97 307 PHE A O 1
ATOM 2300 N N . VAL A 1 308 ? -9.492 10.812 -4.207 1 95.69 308 VAL A N 1
ATOM 2301 C CA . VAL A 1 308 ? -10.234 11.211 -5.402 1 95.69 308 VAL A CA 1
ATOM 2302 C C . VAL A 1 308 ? -11.531 10.414 -5.492 1 95.69 308 VAL A C 1
ATOM 2304 O O . VAL A 1 308 ? -11.523 9.188 -5.363 1 95.69 308 VAL A O 1
ATOM 2307 N N . ASP A 1 309 ? -12.617 11.109 -5.648 1 94.12 309 ASP A N 1
ATOM 2308 C CA . ASP A 1 309 ? -13.898 10.469 -5.938 1 94.12 309 ASP A CA 1
ATOM 2309 C C . ASP A 1 309 ? -14 10.086 -7.41 1 94.12 309 ASP A C 1
ATOM 2311 O O . ASP A 1 309 ? -13.828 10.93 -8.289 1 94.12 309 ASP A O 1
ATOM 2315 N N . SER A 1 310 ? -14.32 8.852 -7.684 1 90.75 310 SER A N 1
ATOM 2316 C CA . SER A 1 310 ? -14.266 8.359 -9.055 1 90.75 310 SER A CA 1
ATOM 2317 C C . SER A 1 310 ? -15.391 8.953 -9.898 1 90.75 310 SER A C 1
ATOM 2319 O O . SER A 1 310 ? -15.25 9.094 -11.117 1 90.75 310 SER A O 1
ATOM 2321 N N . ASP A 1 311 ? -16.516 9.266 -9.305 1 91.25 311 ASP A N 1
ATOM 2322 C CA . ASP A 1 311 ? -17.656 9.797 -10.047 1 91.25 311 ASP A CA 1
ATOM 2323 C C . ASP A 1 311 ? -17.531 11.312 -10.227 1 91.25 311 ASP A C 1
ATOM 2325 O O . ASP A 1 311 ? -17.516 11.805 -11.359 1 91.25 311 ASP A O 1
ATOM 2329 N N . ALA A 1 312 ? -17.328 11.969 -9.117 1 91.69 312 ALA A N 1
ATOM 2330 C CA . ALA A 1 312 ? -17.234 13.43 -9.156 1 91.69 312 ALA A CA 1
ATOM 2331 C C . ALA A 1 312 ? -15.93 13.875 -9.812 1 91.69 312 ALA A C 1
ATOM 2333 O O . ALA A 1 312 ? -15.805 15.023 -10.25 1 91.69 312 ALA A O 1
ATOM 2334 N N . ARG A 1 313 ? -14.922 13.039 -9.859 1 92.5 313 ARG A N 1
ATOM 2335 C CA . ARG A 1 313 ? -13.602 13.305 -10.422 1 92.5 313 ARG A CA 1
ATOM 2336 C C . ARG A 1 313 ? -12.969 14.531 -9.781 1 92.5 313 ARG A C 1
ATOM 2338 O O . ARG A 1 313 ? -12.5 15.43 -10.477 1 92.5 313 ARG A O 1
ATOM 2345 N N . LEU A 1 314 ? -13.062 14.492 -8.508 1 94.81 314 LEU A N 1
ATOM 2346 C CA . LEU A 1 314 ? -12.461 15.547 -7.695 1 94.81 314 LEU A CA 1
ATOM 2347 C C . LEU A 1 314 ? -11.891 14.977 -6.402 1 94.81 314 LEU A C 1
ATOM 2349 O O . LEU A 1 314 ? -12.258 13.883 -5.984 1 94.81 314 LEU A O 1
ATOM 2353 N N . VAL A 1 315 ? -10.992 15.75 -5.832 1 96.69 315 VAL A N 1
ATOM 2354 C CA . VAL A 1 315 ? -10.492 15.398 -4.508 1 96.69 315 VAL A CA 1
ATOM 2355 C C . VAL A 1 315 ? -11.516 15.797 -3.445 1 96.69 315 VAL A C 1
ATOM 2357 O O . VAL A 1 315 ? -11.961 16.938 -3.402 1 96.69 315 VAL A O 1
ATOM 2360 N N . TYR A 1 316 ? -11.922 14.836 -2.578 1 95.88 316 TYR A N 1
ATOM 2361 C CA . TYR A 1 316 ? -12.93 15.164 -1.575 1 95.88 316 TYR A CA 1
ATOM 2362 C C . TYR A 1 316 ? -12.352 15.086 -0.169 1 95.88 316 TYR A C 1
ATOM 2364 O O . TYR A 1 316 ? -12.953 15.578 0.788 1 95.88 316 TYR A O 1
ATOM 2372 N N . ALA A 1 317 ? -11.18 14.492 -0.031 1 97.31 317 ALA A N 1
ATOM 2373 C CA . ALA A 1 317 ? -10.477 14.438 1.246 1 97.31 317 ALA A CA 1
ATOM 2374 C C . ALA A 1 317 ? -8.969 14.562 1.044 1 97.31 317 ALA A C 1
ATOM 2376 O O . ALA A 1 317 ? -8.453 14.281 -0.042 1 97.31 317 ALA A O 1
ATOM 2377 N N . GLU A 1 318 ? -8.297 14.992 2.119 1 98.31 318 GLU A N 1
ATOM 2378 C CA . GLU A 1 318 ? -6.871 15.281 2.004 1 98.31 318 GLU A CA 1
ATOM 2379 C C . GLU A 1 318 ? -6.18 15.188 3.361 1 98.31 318 GLU A C 1
ATOM 2381 O O . GLU A 1 318 ? -6.727 15.633 4.375 1 98.31 318 GLU A O 1
ATOM 2386 N N . HIS A 1 319 ? -5.012 14.578 3.357 1 98.19 319 HIS A N 1
ATOM 2387 C CA . HIS A 1 319 ? -4.074 14.641 4.473 1 98.19 319 HIS A CA 1
ATOM 2388 C C . HIS A 1 319 ? -2.74 15.242 4.039 1 98.19 319 HIS A C 1
ATOM 2390 O O . HIS A 1 319 ? -2.158 14.82 3.039 1 98.19 319 HIS A O 1
ATOM 2396 N N . GLN A 1 320 ? -2.266 16.219 4.777 1 97.12 320 GLN A N 1
ATOM 2397 C CA . GLN A 1 320 ? -0.959 16.797 4.465 1 97.12 320 GLN A CA 1
ATOM 2398 C C . GLN A 1 320 ? -0.099 16.922 5.719 1 97.12 320 GLN A C 1
ATOM 2400 O O . GLN A 1 320 ? -0.622 17.125 6.816 1 97.12 320 GLN A O 1
ATOM 2405 N N . ARG A 1 321 ? 1.14 16.797 5.559 1 94.88 321 ARG A N 1
ATOM 2406 C CA . ARG A 1 321 ? 2.182 17.078 6.543 1 94.88 321 ARG A CA 1
ATOM 2407 C C . ARG A 1 321 ? 3.311 17.891 5.926 1 94.88 321 ARG A C 1
ATOM 2409 O O . ARG A 1 321 ? 3.842 17.531 4.871 1 94.88 321 ARG A O 1
ATOM 2416 N N . HIS A 1 322 ? 3.652 18.984 6.559 1 93.56 322 HIS A N 1
ATOM 2417 C CA . HIS A 1 322 ? 4.711 19.875 6.078 1 93.56 322 HIS A CA 1
ATOM 2418 C C . HIS A 1 322 ? 5.699 20.203 7.188 1 93.56 322 HIS A C 1
ATOM 2420 O O . HIS A 1 322 ? 5.316 20.75 8.227 1 93.56 322 HIS A O 1
ATOM 2426 N N . PRO A 1 323 ? 6.988 19.906 6.93 1 90.5 323 PRO A N 1
ATOM 2427 C CA . PRO A 1 323 ? 7.949 20.5 7.867 1 90.5 323 PRO A CA 1
ATOM 2428 C C . PRO A 1 323 ? 7.848 22.016 7.949 1 90.5 323 PRO A C 1
ATOM 2430 O O . PRO A 1 323 ? 7.664 22.688 6.926 1 90.5 323 PRO A O 1
ATOM 2433 N N . LEU A 1 324 ? 7.93 22.516 9.141 1 93.31 324 LEU A N 1
ATOM 2434 C CA . LEU A 1 324 ? 7.734 23.953 9.344 1 93.31 324 LEU A CA 1
ATOM 2435 C C . LEU A 1 324 ? 8.758 24.766 8.555 1 93.31 324 LEU A C 1
ATOM 2437 O O . LEU A 1 324 ? 8.461 25.859 8.078 1 93.31 324 LEU A O 1
ATOM 2441 N N . GLU A 1 325 ? 9.93 24.219 8.305 1 88.06 325 GLU A N 1
ATOM 2442 C CA . GLU A 1 325 ? 10.992 24.906 7.574 1 88.06 325 GLU A CA 1
ATOM 2443 C C . GLU A 1 325 ? 10.633 25.062 6.098 1 88.06 325 GLU A C 1
ATOM 2445 O O . GLU A 1 325 ? 11.18 25.922 5.406 1 88.06 325 GLU A O 1
ATOM 2450 N N . ALA A 1 326 ? 9.664 24.219 5.672 1 88.12 326 ALA A N 1
ATOM 2451 C CA . ALA A 1 326 ? 9.305 24.219 4.258 1 88.12 326 ALA A CA 1
ATOM 2452 C C . ALA A 1 326 ? 8.078 25.094 4.004 1 88.12 326 ALA A C 1
ATOM 2454 O O . ALA A 1 326 ? 7.676 25.297 2.855 1 88.12 326 ALA A O 1
ATOM 2455 N N . VAL A 1 327 ? 7.57 25.641 5.043 1 91.62 327 VAL A N 1
ATOM 2456 C CA . VAL A 1 327 ? 6.348 26.422 4.918 1 91.62 327 VAL A CA 1
ATOM 2457 C C . VAL A 1 327 ? 6.656 27.766 4.254 1 91.62 327 VAL A C 1
ATOM 2459 O O . VAL A 1 327 ? 7.637 28.422 4.605 1 91.62 327 VAL A O 1
ATOM 2462 N N . VAL A 1 328 ? 5.828 28.062 3.285 1 91.44 328 VAL A N 1
ATOM 2463 C CA . VAL A 1 328 ? 5.93 29.344 2.602 1 91.44 328 VAL A CA 1
ATOM 2464 C C . VAL A 1 328 ? 4.82 30.281 3.082 1 91.44 328 VAL A C 1
ATOM 2466 O O . VAL A 1 328 ? 3.635 29.969 2.934 1 91.44 328 VAL A O 1
ATOM 2469 N N . ALA A 1 329 ? 5.242 31.359 3.635 1 91.56 329 ALA A N 1
ATOM 2470 C CA . ALA A 1 329 ? 4.277 32.312 4.16 1 91.56 329 ALA A CA 1
ATOM 2471 C C . ALA A 1 329 ? 3.615 33.094 3.029 1 91.56 329 ALA A C 1
ATOM 2473 O O . ALA A 1 329 ? 4.211 33.312 1.966 1 91.56 329 ALA A O 1
ATOM 2474 N N . ASP A 1 330 ? 2.404 33.438 3.23 1 89.12 330 ASP A N 1
ATOM 2475 C CA . ASP A 1 330 ? 1.67 34.312 2.32 1 89.12 330 ASP A CA 1
ATOM 2476 C C . ASP A 1 330 ? 2.082 35.781 2.504 1 89.12 330 ASP A C 1
ATOM 2478 O O . ASP A 1 330 ? 2.188 36.5 1.53 1 89.12 330 ASP A O 1
ATOM 2482 N N . ARG A 1 331 ? 2.227 36.156 3.814 1 90.5 331 ARG A N 1
ATOM 2483 C CA . ARG A 1 331 ? 2.521 37.531 4.176 1 90.5 331 ARG A CA 1
ATOM 2484 C C . ARG A 1 331 ? 3.506 37.594 5.34 1 90.5 331 ARG A C 1
ATOM 2486 O O . ARG A 1 331 ? 3.488 36.75 6.223 1 90.5 331 ARG A O 1
ATOM 2493 N N . ARG A 1 332 ? 4.301 38.562 5.301 1 94.31 332 ARG A N 1
ATOM 2494 C CA . ARG A 1 332 ? 5.254 38.875 6.359 1 94.31 332 ARG A CA 1
ATOM 2495 C C . ARG A 1 332 ? 4.957 40.25 6.977 1 94.31 332 ARG A C 1
ATOM 2497 O O . ARG A 1 332 ? 4.898 41.25 6.266 1 94.31 332 ARG A O 1
ATOM 2504 N N . LEU A 1 333 ? 4.645 40.312 8.273 1 96.69 333 LEU A N 1
ATOM 2505 C CA . LEU A 1 333 ? 4.391 41.531 9.008 1 96.69 333 LEU A CA 1
ATOM 2506 C C . LEU A 1 333 ? 5.504 41.812 10.016 1 96.69 333 LEU A C 1
ATOM 2508 O O . LEU A 1 333 ? 6.066 40.875 10.594 1 96.69 333 LEU A O 1
ATOM 2512 N N . GLU A 1 334 ? 5.785 43.031 10.156 1 96.44 334 GLU A N 1
ATOM 2513 C CA . GLU A 1 334 ? 6.859 43.406 11.07 1 96.44 334 GLU A CA 1
ATOM 2514 C C . GLU A 1 334 ? 6.449 44.562 11.945 1 96.44 334 GLU A C 1
ATOM 2516 O O . GLU A 1 334 ? 5.734 45.469 11.5 1 96.44 334 GLU A O 1
ATOM 2521 N N . ALA A 1 335 ? 6.73 44.562 13.148 1 97.31 335 ALA A N 1
ATOM 2522 C CA . ALA A 1 335 ? 6.605 45.656 14.125 1 97.31 335 ALA A CA 1
ATOM 2523 C C . ALA A 1 335 ? 7.852 45.75 15.008 1 97.31 335 ALA A C 1
ATOM 2525 O O . ALA A 1 335 ? 8.414 44.719 15.398 1 97.31 335 ALA A O 1
ATOM 2526 N N . THR A 1 336 ? 8.297 46.938 15.203 1 96.12 336 THR A N 1
ATOM 2527 C CA . THR A 1 336 ? 9.539 47.094 15.945 1 96.12 336 THR A CA 1
ATOM 2528 C C . THR A 1 336 ? 9.344 48.031 17.141 1 96.12 336 THR A C 1
ATOM 2530 O O . THR A 1 336 ? 8.781 49.125 16.984 1 96.12 336 THR A O 1
ATOM 2533 N N . GLY A 1 337 ? 9.703 47.531 18.297 1 94.69 337 GLY A N 1
ATOM 2534 C CA . GLY A 1 337 ? 9.828 48.375 19.484 1 94.69 337 GLY A CA 1
ATOM 2535 C C . GLY A 1 337 ? 11.258 48.781 19.781 1 94.69 337 GLY A C 1
ATOM 2536 O O . GLY A 1 337 ? 12.117 48.719 18.891 1 94.69 337 GLY A O 1
ATOM 2537 N N . ASP A 1 338 ? 11.469 49.312 21.031 1 93.38 338 ASP A N 1
ATOM 2538 C CA . ASP A 1 338 ? 12.805 49.75 21.422 1 93.38 338 ASP A CA 1
ATOM 2539 C C . ASP A 1 338 ? 13.742 48.562 21.625 1 93.38 338 ASP A C 1
ATOM 2541 O O . ASP A 1 338 ? 14.922 48.625 21.266 1 93.38 338 ASP A O 1
ATOM 2545 N N . GLY A 1 339 ? 13.219 47.5 22.156 1 93.88 339 GLY A N 1
ATOM 2546 C CA . GLY A 1 339 ? 14.086 46.375 22.516 1 93.88 339 GLY A CA 1
ATOM 2547 C C . GLY A 1 339 ? 13.719 45.094 21.844 1 93.88 339 GLY A C 1
ATOM 2548 O O . GLY A 1 339 ? 14.43 44.094 21.969 1 93.88 339 GLY A O 1
ATOM 2549 N N . VAL A 1 340 ? 12.625 45.125 21.125 1 97.25 340 VAL A N 1
ATOM 2550 C CA . VAL A 1 340 ? 12.172 43.875 20.531 1 97.25 340 VAL A CA 1
ATOM 2551 C C . VAL A 1 340 ? 11.602 44.156 19.141 1 97.25 340 VAL A C 1
ATOM 2553 O O . VAL A 1 340 ? 10.836 45.125 18.953 1 97.25 340 VAL A O 1
ATOM 2556 N N . ARG A 1 341 ? 12.031 43.375 18.188 1 97.75 341 ARG A N 1
ATOM 2557 C CA . ARG A 1 341 ? 11.461 43.344 16.844 1 97.75 341 ARG A CA 1
ATOM 2558 C C . ARG A 1 341 ? 10.57 42.125 16.641 1 97.75 341 ARG A C 1
ATOM 2560 O O . ARG A 1 341 ? 10.992 41 16.922 1 97.75 341 ARG A O 1
ATOM 2567 N N . LEU A 1 342 ? 9.375 42.375 16.203 1 98.25 342 LEU A N 1
ATOM 2568 C CA . LEU A 1 342 ? 8.398 41.312 15.961 1 98.25 342 LEU A CA 1
ATOM 2569 C C . LEU A 1 342 ? 8.211 41.094 14.469 1 98.25 342 LEU A C 1
ATOM 2571 O O . LEU A 1 342 ? 7.953 42.031 13.719 1 98.25 342 LEU A O 1
ATOM 2575 N N . VAL A 1 343 ? 8.438 39.875 14.07 1 97.88 343 VAL A N 1
ATOM 2576 C CA . VAL A 1 343 ? 8.125 39.469 12.703 1 97.88 343 VAL A CA 1
ATOM 2577 C C . VAL A 1 343 ? 7.098 38.344 12.719 1 97.88 343 VAL A C 1
ATOM 2579 O O . VAL A 1 343 ? 7.27 37.344 13.43 1 97.88 343 VAL A O 1
ATOM 2582 N N . VAL A 1 344 ? 6.023 38.531 11.984 1 97.5 344 VAL A N 1
ATOM 2583 C CA . VAL A 1 344 ? 4.992 37.5 11.875 1 97.5 344 VAL A CA 1
ATOM 2584 C C . VAL A 1 344 ? 4.867 37.031 10.422 1 97.5 344 VAL A C 1
ATOM 2586 O O . VAL A 1 344 ? 4.539 37.844 9.539 1 97.5 344 VAL A O 1
ATOM 2589 N N . ASN A 1 345 ? 5.242 35.812 10.172 1 96.19 345 ASN A N 1
ATOM 2590 C CA . ASN A 1 345 ? 5 35.156 8.883 1 96.19 345 ASN A CA 1
ATOM 2591 C C . ASN A 1 345 ? 3.73 34.312 8.906 1 96.19 345 ASN A C 1
ATOM 2593 O O . ASN A 1 345 ? 3.682 33.281 9.578 1 96.19 345 ASN A O 1
ATOM 2597 N N . HIS A 1 346 ? 2.734 34.75 8.273 1 94.81 346 HIS A N 1
ATOM 2598 C CA . HIS A 1 346 ? 1.472 34.031 8.352 1 94.81 346 HIS A CA 1
ATOM 2599 C C . HIS A 1 346 ? 1.051 33.5 6.977 1 94.81 346 HIS A C 1
ATOM 2601 O O . HIS A 1 346 ? 1.559 33.969 5.953 1 94.81 346 HIS A O 1
ATOM 2607 N N . THR A 1 347 ? 0.162 32.469 6.914 1 94.62 347 THR A N 1
ATOM 2608 C CA . THR A 1 347 ? -0.277 31.828 5.684 1 94.62 347 THR A CA 1
ATOM 2609 C C . THR A 1 347 ? -1.774 32.031 5.465 1 94.62 347 THR A C 1
ATOM 2611 O O . THR A 1 347 ? -2.197 33.094 4.969 1 94.62 347 THR A O 1
ATOM 2614 N N . TYR A 1 348 ? -2.635 31.141 5.953 1 95 348 TYR A N 1
ATOM 2615 C CA . TYR A 1 348 ? -4.086 31.156 5.816 1 95 348 TYR A CA 1
ATOM 2616 C C . TYR A 1 348 ? -4.762 30.594 7.059 1 95 348 TYR A C 1
ATOM 2618 O O . TYR A 1 348 ? -4.094 30.047 7.941 1 95 348 TYR A O 1
ATOM 2626 N N . PRO A 1 349 ? -6.098 30.812 7.156 1 94.38 349 PRO A N 1
ATOM 2627 C CA . PRO A 1 349 ? -6.773 30.281 8.336 1 94.38 349 PRO A CA 1
ATOM 2628 C C . PRO A 1 349 ? -6.488 28.797 8.555 1 94.38 349 PRO A C 1
ATOM 2630 O O . PRO A 1 349 ? -6.688 27.984 7.645 1 94.38 349 PRO A O 1
ATOM 2633 N N . GLY A 1 350 ? -6.078 28.453 9.734 1 95.44 350 GLY A N 1
ATOM 2634 C CA . GLY A 1 350 ? -5.707 27.078 10.031 1 95.44 350 GLY A CA 1
ATOM 2635 C C . GLY A 1 350 ? -4.289 26.734 9.609 1 95.44 350 GLY A C 1
ATOM 2636 O O . GLY A 1 350 ? -3.781 25.672 9.945 1 95.44 350 GLY A O 1
ATOM 2637 N N . GLY A 1 351 ? -3.672 27.594 8.852 1 96.38 351 GLY A N 1
ATOM 2638 C CA . GLY A 1 351 ? -2.291 27.391 8.438 1 96.38 351 GLY A CA 1
ATOM 2639 C C . GLY A 1 351 ? -1.287 27.828 9.492 1 96.38 351 GLY A C 1
ATOM 2640 O O . GLY A 1 351 ? -1.651 28.469 10.477 1 96.38 351 GLY A O 1
ATOM 2641 N N . PRO A 1 352 ? -0.088 27.469 9.312 1 96.12 352 PRO A N 1
ATOM 2642 C CA . PRO A 1 352 ? 0.946 27.781 10.305 1 96.12 352 PRO A CA 1
ATOM 2643 C C . PRO A 1 352 ? 1.326 29.266 10.305 1 96.12 352 PRO A C 1
ATOM 2645 O O . PRO A 1 352 ? 1.339 29.906 9.242 1 96.12 352 PRO A O 1
ATOM 2648 N N . VAL A 1 353 ? 1.644 29.781 11.469 1 96.31 353 VAL A N 1
ATOM 2649 C CA . VAL A 1 353 ? 2.123 31.141 11.695 1 96.31 353 VAL A CA 1
ATOM 2650 C C . VAL A 1 353 ? 3.447 31.109 12.453 1 96.31 353 VAL A C 1
ATOM 2652 O O . VAL A 1 353 ? 3.557 30.453 13.492 1 96.31 353 VAL A O 1
ATOM 2655 N N . GLN A 1 354 ? 4.355 31.766 11.93 1 97.31 354 GLN A N 1
ATOM 2656 C CA . GLN A 1 354 ? 5.645 31.891 12.602 1 97.31 354 GLN A CA 1
ATOM 2657 C C . GLN A 1 354 ? 5.789 33.25 13.266 1 97.31 354 GLN A C 1
ATOM 2659 O O . GLN A 1 354 ? 5.68 34.281 12.609 1 97.31 354 GLN A O 1
ATOM 2664 N N . VAL A 1 355 ? 6.004 33.25 14.539 1 97.75 355 VAL A N 1
ATOM 2665 C CA . VAL A 1 355 ? 6.246 34.469 15.312 1 97.75 355 VAL A CA 1
ATOM 2666 C C . VAL A 1 355 ? 7.715 34.531 15.727 1 97.75 355 VAL A C 1
ATOM 2668 O O . VAL A 1 355 ? 8.203 33.656 16.438 1 97.75 355 VAL A O 1
ATOM 2671 N N . GLN A 1 356 ? 8.352 35.531 15.312 1 98.25 356 GLN A N 1
ATOM 2672 C CA . GLN A 1 356 ? 9.766 35.688 15.641 1 98.25 356 GLN A CA 1
ATOM 2673 C C . GLN A 1 356 ? 10 36.969 16.422 1 98.25 356 GLN A C 1
ATOM 2675 O O . GLN A 1 356 ? 9.406 38 16.109 1 98.25 356 GLN A O 1
ATOM 2680 N N . ALA A 1 357 ? 10.781 36.875 17.422 1 98.38 357 ALA A N 1
ATOM 2681 C CA . ALA A 1 357 ? 11.219 38.031 18.203 1 98.38 357 ALA A CA 1
ATOM 2682 C C . ALA A 1 357 ? 12.742 38.156 18.219 1 98.38 357 ALA A C 1
ATOM 2684 O O . ALA A 1 357 ? 13.445 37.156 18.484 1 98.38 357 ALA A O 1
ATOM 2685 N N . SER A 1 358 ? 13.164 39.312 17.906 1 98 358 SER A N 1
ATOM 2686 C CA . SER A 1 358 ? 14.609 39.531 17.875 1 98 358 SER A CA 1
ATOM 2687 C C . SER A 1 358 ? 14.961 40.938 18.391 1 98 358 SER A C 1
ATOM 2689 O O . SER A 1 358 ? 14.086 41.781 18.5 1 98 358 SER A O 1
ATOM 2691 N N . ASP A 1 359 ? 16.203 41.062 18.719 1 97.31 359 ASP A N 1
ATOM 2692 C CA . ASP A 1 359 ? 16.734 42.375 19.047 1 97.31 359 ASP A CA 1
ATOM 2693 C C . ASP A 1 359 ? 16.812 43.25 17.797 1 97.31 359 ASP A C 1
ATOM 2695 O O . ASP A 1 359 ? 17.406 42.875 16.797 1 97.31 359 ASP A O 1
ATOM 2699 N N . PRO A 1 360 ? 16.234 44.438 17.938 1 95.56 360 PRO A N 1
ATOM 2700 C CA . PRO A 1 360 ? 16.219 45.281 16.734 1 95.56 360 PRO A CA 1
ATOM 2701 C C . PRO A 1 360 ? 17.609 45.75 16.297 1 95.56 360 PRO A C 1
ATOM 2703 O O . PRO A 1 360 ? 17.828 46.062 15.133 1 95.56 360 PRO A O 1
ATOM 2706 N N . THR A 1 361 ? 18.547 45.781 17.188 1 95.25 361 THR A N 1
ATOM 2707 C CA . THR A 1 361 ? 19.875 46.281 16.906 1 95.25 361 THR A CA 1
ATOM 2708 C C . THR A 1 361 ? 20.812 45.125 16.5 1 95.25 361 THR A C 1
ATOM 2710 O O . THR A 1 361 ? 21.484 45.219 15.477 1 95.25 361 THR A O 1
ATOM 2713 N N . THR A 1 362 ? 20.859 44.031 17.203 1 95.94 362 THR A N 1
ATOM 2714 C CA . THR A 1 362 ? 21.828 42.969 17 1 95.94 362 THR A CA 1
ATOM 2715 C C . THR A 1 362 ? 21.266 41.875 16.094 1 95.94 362 THR A C 1
ATOM 2717 O O . THR A 1 362 ? 22.016 41.094 15.484 1 95.94 362 THR A O 1
ATOM 2720 N N . GLY A 1 363 ? 19.953 41.781 16.156 1 95.5 363 GLY A N 1
ATOM 2721 C CA . GLY A 1 363 ? 19.328 40.719 15.414 1 95.5 363 GLY A CA 1
ATOM 2722 C C . GLY A 1 363 ? 19.281 39.406 16.172 1 95.5 363 GLY A C 1
ATOM 2723 O O . GLY A 1 363 ? 18.734 38.406 15.688 1 95.5 363 GLY A O 1
ATOM 2724 N N . ASP A 1 364 ? 19.75 39.375 17.391 1 96.94 364 ASP A N 1
ATOM 2725 C CA . ASP A 1 364 ? 19.766 38.188 18.219 1 96.94 364 ASP A CA 1
ATOM 2726 C C . ASP A 1 364 ? 18.344 37.781 18.641 1 96.94 364 ASP A C 1
ATOM 2728 O O . ASP A 1 364 ? 17.516 38.625 18.906 1 96.94 364 ASP A O 1
ATOM 2732 N N . PRO A 1 365 ? 18.172 36.438 18.734 1 97.75 365 PRO A N 1
ATOM 2733 C CA . PRO A 1 365 ? 16.844 36 19.172 1 97.75 365 PRO A CA 1
ATOM 2734 C C . PRO A 1 365 ? 16.5 36.469 20.578 1 97.75 365 PRO A C 1
ATOM 2736 O O . PRO A 1 365 ? 17.375 36.5 21.453 1 97.75 365 PRO A O 1
ATOM 2739 N N . VAL A 1 366 ? 15.234 36.75 20.797 1 97.75 366 VAL A N 1
ATOM 2740 C CA . VAL A 1 366 ? 14.734 37.188 22.094 1 97.75 366 VAL A CA 1
ATOM 2741 C C . VAL A 1 366 ? 13.648 36.25 22.578 1 97.75 366 VAL A C 1
ATOM 2743 O O . VAL A 1 366 ? 12.711 35.938 21.828 1 97.75 366 VAL A O 1
ATOM 2746 N N . ASP A 1 367 ? 13.758 35.75 23.766 1 97.81 367 ASP A N 1
ATOM 2747 C CA . ASP A 1 367 ? 12.703 34.969 24.359 1 97.81 367 ASP A CA 1
ATOM 2748 C C . ASP A 1 367 ? 11.555 35.844 24.859 1 97.81 367 ASP A C 1
ATOM 2750 O O . ASP A 1 367 ? 11.617 36.406 25.953 1 97.81 367 ASP A O 1
ATOM 2754 N N . ALA A 1 368 ? 10.539 35.875 24.094 1 98 368 ALA A N 1
ATOM 2755 C CA . ALA A 1 368 ? 9.398 36.75 24.391 1 98 368 ALA A CA 1
ATOM 2756 C C . ALA A 1 368 ? 8.125 35.938 24.594 1 98 368 ALA A C 1
ATOM 2758 O O . ALA A 1 368 ? 7.953 34.875 23.969 1 98 368 ALA A O 1
ATOM 2759 N N . THR A 1 369 ? 7.312 36.406 25.422 1 98.06 369 THR A N 1
ATOM 2760 C CA . THR A 1 369 ? 5.988 35.844 25.578 1 98.06 369 THR A CA 1
ATOM 2761 C C . THR A 1 369 ? 5.066 36.281 24.438 1 98.06 369 THR A C 1
ATOM 2763 O O . THR A 1 369 ? 5.008 37.469 24.109 1 98.06 369 THR A O 1
ATOM 2766 N N . VAL A 1 370 ? 4.371 35.344 23.906 1 97.5 370 VAL A N 1
ATOM 2767 C CA . VAL A 1 370 ? 3.492 35.656 22.781 1 97.5 370 VAL A CA 1
ATOM 2768 C C . VAL A 1 370 ? 2.035 35.531 23.219 1 97.5 370 VAL A C 1
ATOM 2770 O O . VAL A 1 370 ? 1.634 34.531 23.812 1 97.5 370 VAL A O 1
ATOM 2773 N N . ARG A 1 371 ? 1.238 36.531 22.922 1 97.19 371 ARG A N 1
ATOM 2774 C CA . ARG A 1 371 ? -0.204 36.531 23.141 1 97.19 371 ARG A CA 1
ATOM 2775 C C . ARG A 1 371 ? -0.954 36.812 21.844 1 97.19 371 ARG A C 1
ATOM 2777 O O . ARG A 1 371 ? -0.479 37.562 20.984 1 97.19 371 ARG A O 1
ATOM 2784 N N . VAL A 1 372 ? -2.109 36.156 21.719 1 95.38 372 VAL A N 1
ATOM 2785 C CA . VAL A 1 372 ? -2.93 36.344 20.531 1 95.38 372 VAL A CA 1
ATOM 2786 C C . VAL A 1 372 ? -4.348 36.75 20.938 1 95.38 372 VAL A C 1
ATOM 2788 O O . VAL A 1 372 ? -4.914 36.156 21.859 1 95.38 372 VAL A O 1
ATOM 2791 N N . LYS A 1 373 ? -4.82 37.75 20.359 1 94.69 373 LYS A N 1
ATOM 2792 C CA . LYS A 1 373 ? -6.211 38.156 20.516 1 94.69 373 LYS A CA 1
ATOM 2793 C C . LYS A 1 373 ? -6.98 38.062 19.203 1 94.69 373 LYS A C 1
ATOM 2795 O O . LYS A 1 373 ? -6.668 38.75 18.234 1 94.69 373 LYS A O 1
ATOM 2800 N N . ALA A 1 374 ? -7.84 37.156 19.188 1 90.81 374 ALA A N 1
ATOM 2801 C CA . ALA A 1 374 ? -8.711 36.969 18.031 1 90.81 374 ALA A CA 1
ATOM 2802 C C . ALA A 1 374 ? -10.18 37.125 18.406 1 90.81 374 ALA A C 1
ATOM 2804 O O . ALA A 1 374 ? -10.703 36.375 19.234 1 90.81 374 ALA A O 1
ATOM 2805 N N . GLY A 1 375 ? -10.844 38.094 17.812 1 85.19 375 GLY A N 1
ATOM 2806 C CA . GLY A 1 375 ? -12.242 38.344 18.125 1 85.19 375 GLY A CA 1
ATOM 2807 C C . GLY A 1 375 ? -12.453 39.031 19.469 1 85.19 375 GLY A C 1
ATOM 2808 O O . GLY A 1 375 ? -11.641 39.844 19.875 1 85.19 375 GLY A O 1
ATOM 2809 N N . PRO A 1 376 ? -13.586 38.594 20.125 1 86.06 376 PRO A N 1
ATOM 2810 C CA . PRO A 1 376 ? -13.977 39.344 21.328 1 86.06 376 PRO A CA 1
ATOM 2811 C C . PRO A 1 376 ? -13.312 38.812 22.594 1 86.06 376 PRO A C 1
ATOM 2813 O O . PRO A 1 376 ? -13.336 39.469 23.625 1 86.06 376 PRO A O 1
ATOM 2816 N N . THR A 1 377 ? -12.664 37.781 22.453 1 84.44 377 THR A N 1
ATOM 2817 C CA . THR A 1 377 ? -12.031 37.156 23.609 1 84.44 377 THR A CA 1
ATOM 2818 C C . THR A 1 377 ? -10.734 37.875 23.984 1 84.44 377 THR A C 1
ATOM 2820 O O . THR A 1 377 ? -10.078 38.438 23.109 1 84.44 377 THR A O 1
ATOM 2823 N N . PRO A 1 378 ? -10.453 37.844 25.266 1 91.25 378 PRO A N 1
ATOM 2824 C CA . PRO A 1 378 ? -9.195 38.469 25.672 1 91.25 378 PRO A CA 1
ATOM 2825 C C . PRO A 1 378 ? -7.969 37.781 25.062 1 91.25 378 PRO A C 1
ATOM 2827 O O . PRO A 1 378 ? -8.047 36.625 24.625 1 91.25 378 PRO A O 1
ATOM 2830 N N . PRO A 1 379 ? -6.902 38.531 25.047 1 93.56 379 PRO A N 1
ATOM 2831 C CA . PRO A 1 379 ? -5.68 37.906 24.531 1 93.56 379 PRO A CA 1
ATOM 2832 C C . PRO A 1 379 ? -5.273 36.688 25.297 1 93.56 379 PRO A C 1
ATOM 2834 O O . PRO A 1 379 ? -5.344 36.656 26.531 1 93.56 379 PRO A O 1
ATOM 2837 N N . GLU A 1 380 ? -4.898 35.781 24.594 1 92.44 380 GLU A N 1
ATOM 2838 C CA . GLU A 1 380 ? -4.5 34.5 25.188 1 92.44 380 GLU A CA 1
ATOM 2839 C C . GLU A 1 380 ? -3.002 34.281 25.016 1 92.44 380 GLU A C 1
ATOM 2841 O O . GLU A 1 380 ? -2.451 34.5 23.938 1 92.44 380 GLU A O 1
ATOM 2846 N N . ARG A 1 381 ? -2.324 33.844 26.125 1 94.06 381 ARG A N 1
ATOM 2847 C CA . ARG A 1 381 ? -0.927 33.438 26.031 1 94.06 381 ARG A CA 1
ATOM 2848 C C . ARG A 1 381 ? -0.794 32.125 25.266 1 94.06 381 ARG A C 1
ATOM 2850 O O . ARG A 1 381 ? -1.38 31.094 25.656 1 94.06 381 ARG A O 1
ATOM 2857 N N . ILE A 1 382 ? -0.044 32.125 24.25 1 91.88 382 ILE A N 1
ATOM 2858 C CA . ILE A 1 382 ? 0.036 30.906 23.438 1 91.88 382 ILE A CA 1
ATOM 2859 C C . ILE A 1 382 ? 1.401 30.25 23.625 1 91.88 382 ILE A C 1
ATOM 2861 O O . ILE A 1 382 ? 1.604 29.094 23.234 1 91.88 382 ILE A O 1
ATOM 2865 N N . GLY A 1 383 ? 2.41 31.016 24.172 1 93.44 383 GLY A N 1
ATOM 2866 C CA . GLY A 1 383 ? 3.723 30.453 24.438 1 93.44 383 GLY A CA 1
ATOM 2867 C C . GLY A 1 383 ? 4.828 31.5 24.453 1 93.44 383 GLY A C 1
ATOM 2868 O O . GLY A 1 383 ? 4.57 32.656 24.719 1 93.44 383 GLY A O 1
ATOM 2869 N N . THR A 1 384 ? 6.031 31 24.344 1 96.75 384 THR A N 1
ATOM 2870 C CA . THR A 1 384 ? 7.203 31.859 24.281 1 96.75 384 THR A CA 1
ATOM 2871 C C . THR A 1 384 ? 8.031 31.547 23.031 1 96.75 384 THR A C 1
ATOM 2873 O O . THR A 1 384 ? 7.898 30.469 22.453 1 96.75 384 THR A O 1
ATOM 2876 N N . THR A 1 385 ? 8.719 32.438 22.562 1 97.12 385 THR A N 1
ATOM 2877 C CA . THR A 1 385 ? 9.539 32.25 21.375 1 97.12 385 THR A CA 1
ATOM 2878 C C . THR A 1 385 ? 10.773 31.422 21.703 1 97.12 385 THR A C 1
ATOM 2880 O O . THR A 1 385 ? 11.422 30.875 20.812 1 97.12 385 THR A O 1
ATOM 2883 N N . GLY A 1 386 ? 11.156 31.422 22.938 1 95.31 386 GLY A N 1
ATOM 2884 C CA . GLY A 1 386 ? 12.25 30.562 23.344 1 95.31 386 GLY A CA 1
ATOM 2885 C C . GLY A 1 386 ? 13.617 31.094 22.969 1 95.31 386 GLY A C 1
ATOM 2886 O O . GLY A 1 386 ? 13.758 32.281 22.672 1 95.31 386 GLY A O 1
ATOM 2887 N N . SER A 1 387 ? 14.68 30.188 23 1 94.69 387 SER A N 1
ATOM 2888 C CA . SER A 1 387 ? 16.078 30.578 22.812 1 94.69 387 SER A CA 1
ATOM 2889 C C . SER A 1 387 ? 16.359 30.938 21.344 1 94.69 387 SER A C 1
ATOM 2891 O O . SER A 1 387 ? 17.266 31.703 21.062 1 94.69 387 SER A O 1
ATOM 2893 N N . ASP A 1 388 ? 15.539 30.391 20.484 1 94.25 388 ASP A N 1
ATOM 2894 C CA . ASP A 1 388 ? 15.789 30.688 19.078 1 94.25 388 ASP A CA 1
ATOM 2895 C C . ASP A 1 388 ? 14.93 31.844 18.594 1 94.25 388 ASP A C 1
ATOM 2897 O O . ASP A 1 388 ? 15 32.25 17.438 1 94.25 388 ASP A O 1
ATOM 2901 N N . GLY A 1 389 ? 14.078 32.375 19.5 1 97.56 389 GLY A N 1
ATOM 2902 C CA . GLY A 1 389 ? 13.266 33.531 19.219 1 97.56 389 GLY A CA 1
ATOM 2903 C C . GLY A 1 389 ? 12.078 33.25 18.328 1 97.56 389 GLY A C 1
ATOM 2904 O O . GLY A 1 389 ? 11.547 34.156 17.672 1 97.56 389 GLY A O 1
ATOM 2905 N N . THR A 1 390 ? 11.734 31.984 18.188 1 96.81 390 THR A N 1
ATOM 2906 C CA . THR A 1 390 ? 10.688 31.641 17.234 1 96.81 390 THR A CA 1
ATOM 2907 C C . THR A 1 390 ? 9.594 30.812 17.906 1 96.81 390 THR A C 1
ATOM 2909 O O . THR A 1 390 ? 9.891 29.938 18.719 1 96.81 390 THR A O 1
ATOM 2912 N N . LEU A 1 391 ? 8.344 31.125 17.641 1 96.38 391 LEU A N 1
ATOM 2913 C CA . LEU A 1 391 ? 7.191 30.328 18.047 1 96.38 391 LEU A CA 1
ATOM 2914 C C . LEU A 1 391 ? 6.262 30.062 16.875 1 96.38 391 LEU A C 1
ATOM 2916 O O . LEU A 1 391 ? 5.961 30.969 16.094 1 96.38 391 LEU A O 1
ATOM 2920 N N . TRP A 1 392 ? 5.918 28.812 16.719 1 95.25 392 TRP A N 1
ATOM 2921 C CA . TRP A 1 392 ? 4.953 28.453 15.695 1 95.25 392 TRP A CA 1
ATOM 2922 C C . TRP A 1 392 ? 3.566 28.25 16.297 1 95.25 392 TRP A C 1
ATOM 2924 O O . TRP A 1 392 ? 3.432 27.656 17.375 1 95.25 392 TRP A O 1
ATOM 2934 N N . THR A 1 393 ? 2.551 28.688 15.625 1 94.56 393 THR A N 1
ATOM 2935 C CA . THR A 1 393 ? 1.156 28.516 16.016 1 94.56 393 THR A CA 1
ATOM 2936 C C . THR A 1 393 ? 0.25 28.469 14.797 1 94.56 393 THR A C 1
ATOM 2938 O O . THR A 1 393 ? 0.722 28.25 13.68 1 94.56 393 THR A O 1
ATOM 2941 N N . LEU A 1 394 ? -1.113 28.547 14.984 1 96.44 394 LEU A N 1
ATOM 2942 C CA . LEU A 1 394 ? -2.068 28.469 13.883 1 96.44 394 LEU A CA 1
ATOM 2943 C C . LEU A 1 394 ? -2.826 29.781 13.719 1 96.44 394 LEU A C 1
ATOM 2945 O O . LEU A 1 394 ? -3.143 30.453 14.711 1 96.44 394 LEU A O 1
ATOM 2949 N N . SER A 1 395 ? -3.121 30.062 12.5 1 95.25 395 SER A N 1
ATOM 2950 C CA . SER A 1 395 ? -3.859 31.281 12.195 1 95.25 395 SER A CA 1
ATOM 2951 C C . SER A 1 395 ? -5.355 31.109 12.438 1 95.25 395 SER A C 1
ATOM 2953 O O . SER A 1 395 ? -5.965 30.172 11.898 1 95.25 395 SER A O 1
ATOM 2955 N N . PRO A 1 396 ? -5.973 31.938 13.164 1 93.38 396 PRO A N 1
ATOM 2956 C CA . PRO A 1 396 ? -7.434 31.922 13.242 1 93.38 396 PRO A CA 1
ATOM 2957 C C . PRO A 1 396 ? -8.102 32.344 11.93 1 93.38 396 PRO A C 1
ATOM 2959 O O . PRO A 1 396 ? -7.434 32.875 11.031 1 93.38 396 PRO A O 1
ATOM 2962 N N . ASN A 1 397 ? -9.422 32.031 11.836 1 93.19 397 ASN A N 1
ATOM 2963 C CA . ASN A 1 397 ? -10.18 32.406 10.648 1 93.19 397 ASN A CA 1
ATOM 2964 C C . ASN A 1 397 ? -10.844 33.781 10.82 1 93.19 397 ASN A C 1
ATOM 2966 O O . ASN A 1 397 ? -12.055 33.906 10.633 1 93.19 397 ASN A O 1
ATOM 2970 N N . ARG A 1 398 ? -10.148 34.719 11.297 1 92.06 398 ARG A N 1
ATOM 2971 C CA . ARG A 1 398 ? -10.516 36.125 11.469 1 92.06 398 ARG A CA 1
ATOM 2972 C C . ARG A 1 398 ? -9.289 37 11.75 1 92.06 398 ARG A C 1
ATOM 2974 O O . ARG A 1 398 ? -8.188 36.469 11.93 1 92.06 398 ARG A O 1
ATOM 2981 N N . GLN A 1 399 ? -9.516 38.25 11.703 1 94.31 399 GLN A N 1
ATOM 2982 C CA . GLN A 1 399 ? -8.422 39.125 12.055 1 94.31 399 GLN A CA 1
ATOM 2983 C C . GLN A 1 399 ? -7.992 38.938 13.5 1 94.31 399 GLN A C 1
ATOM 2985 O O . GLN A 1 399 ? -8.828 38.781 14.391 1 94.31 399 GLN A O 1
ATOM 2990 N N . TYR A 1 400 ? -6.707 38.969 13.719 1 95.25 400 TYR A N 1
ATOM 2991 C CA . TYR A 1 400 ? -6.191 38.781 15.07 1 95.25 400 TYR A CA 1
ATOM 2992 C C . TYR A 1 400 ? -4.949 39.625 15.305 1 95.25 400 TYR A C 1
ATOM 2994 O O . TYR A 1 400 ? -4.332 40.094 14.352 1 95.25 400 TYR A O 1
ATOM 3002 N N . THR A 1 401 ? -4.672 39.844 16.547 1 97.19 401 THR A N 1
ATOM 3003 C CA . THR A 1 401 ? -3.51 40.625 16.938 1 97.19 401 THR A CA 1
ATOM 3004 C C . THR A 1 401 ? -2.477 39.75 17.641 1 97.19 401 THR A C 1
ATOM 3006 O O . THR A 1 401 ? -2.812 38.969 18.547 1 97.19 401 THR A O 1
ATOM 3009 N N . VAL A 1 402 ? -1.297 39.812 17.188 1 97.75 402 VAL A N 1
ATOM 3010 C CA . VAL A 1 402 ? -0.182 39.125 17.828 1 97.75 402 VAL A CA 1
ATOM 3011 C C . VAL A 1 402 ? 0.643 40.125 18.641 1 97.75 402 VAL A C 1
ATOM 3013 O O . VAL A 1 402 ? 1.053 41.156 18.109 1 97.75 402 VAL A O 1
ATOM 3016 N N . THR A 1 403 ? 0.861 39.812 19.891 1 97.94 403 THR A N 1
ATOM 3017 C CA . THR A 1 403 ? 1.657 40.688 20.766 1 97.94 403 THR A CA 1
ATOM 3018 C C . THR A 1 403 ? 2.812 39.906 21.375 1 97.94 403 THR A C 1
ATOM 3020 O O . THR A 1 403 ? 2.613 38.781 21.906 1 97.94 403 THR A O 1
ATOM 3023 N N . VAL A 1 404 ? 3.961 40.406 21.297 1 98 404 VAL A N 1
ATOM 3024 C CA . VAL A 1 404 ? 5.094 39.844 22.031 1 98 404 VAL A CA 1
ATOM 3025 C C . VAL A 1 404 ? 5.469 40.75 23.203 1 98 404 VAL A C 1
ATOM 3027 O O . VAL A 1 404 ? 5.402 41.969 23.094 1 98 404 VAL A O 1
ATOM 3030 N N . GLU A 1 405 ? 5.812 40.125 24.266 1 97.75 405 GLU A N 1
ATOM 3031 C CA . GLU A 1 405 ? 6.219 40.812 25.484 1 97.75 405 GLU A CA 1
ATOM 3032 C C . GLU A 1 405 ? 7.613 40.375 25.922 1 97.75 405 GLU A C 1
ATOM 3034 O O . GLU A 1 405 ? 7.832 39.219 26.266 1 97.75 405 GLU A O 1
ATOM 3039 N N . ALA A 1 406 ? 8.445 41.25 25.906 1 96.75 406 ALA A N 1
ATOM 3040 C CA . ALA A 1 406 ? 9.805 41.031 26.375 1 96.75 406 ALA A CA 1
ATOM 3041 C C . ALA A 1 406 ? 10.5 42.344 26.734 1 96.75 406 ALA A C 1
ATOM 3043 O O . ALA A 1 406 ? 10.195 43.375 26.156 1 96.75 406 ALA A O 1
ATOM 3044 N N . ARG A 1 407 ? 11.383 42.25 27.812 1 94.38 407 ARG A N 1
ATOM 3045 C CA . ARG A 1 407 ? 12.25 43.375 28.188 1 94.38 407 ARG A CA 1
ATOM 3046 C C . ARG A 1 407 ? 11.43 44.594 28.578 1 94.38 407 ARG A C 1
ATOM 3048 O O . ARG A 1 407 ? 11.766 45.719 28.188 1 94.38 407 ARG A O 1
ATOM 3055 N N . GLY A 1 408 ? 10.328 44.344 29.156 1 93.06 408 GLY A N 1
ATOM 3056 C CA . GLY A 1 408 ? 9.477 45.406 29.688 1 93.06 408 GLY A CA 1
ATOM 3057 C C . GLY A 1 408 ? 8.672 46.094 28.609 1 93.06 408 GLY A C 1
ATOM 3058 O O . GLY A 1 408 ? 8.094 47.156 28.859 1 93.06 408 GLY A O 1
ATOM 3059 N N . GLU A 1 409 ? 8.672 45.562 27.391 1 94.75 409 GLU A N 1
ATOM 3060 C CA . GLU A 1 409 ? 7.961 46.188 26.297 1 94.75 409 GLU A CA 1
ATOM 3061 C C . GLU A 1 409 ? 6.945 45.25 25.672 1 94.75 409 GLU A C 1
ATOM 3063 O O . GLU A 1 409 ? 7.098 44.031 25.766 1 94.75 409 GLU A O 1
ATOM 3068 N N . ASN A 1 410 ? 5.906 45.875 25.078 1 96.69 410 ASN A N 1
ATOM 3069 C CA . ASN A 1 410 ? 4.914 45.156 24.281 1 96.69 410 ASN A CA 1
ATOM 3070 C C . ASN A 1 410 ? 4.898 45.656 22.844 1 96.69 410 ASN A C 1
ATOM 3072 O O . ASN A 1 410 ? 4.77 46.875 22.594 1 96.69 410 ASN A O 1
ATOM 3076 N N . VAL A 1 411 ? 5.129 44.781 21.953 1 97.81 411 VAL A N 1
ATOM 3077 C CA . VAL A 1 411 ? 5.059 45.094 20.531 1 97.81 411 VAL A CA 1
ATOM 3078 C C . VAL A 1 411 ? 3.977 44.25 19.875 1 97.81 411 VAL A C 1
ATOM 3080 O O . VAL A 1 411 ? 3.924 43.031 20.062 1 97.81 411 VAL A O 1
ATOM 3083 N N . SER A 1 412 ? 3.068 44.875 19.078 1 97.69 412 SER A N 1
ATOM 3084 C CA . SER A 1 412 ? 1.936 44.156 18.516 1 97.69 412 SER A CA 1
ATOM 3085 C C . SER A 1 412 ? 1.774 44.469 17.031 1 97.69 412 SER A C 1
ATOM 3087 O O . SER A 1 412 ? 2.242 45.5 16.547 1 97.69 412 SER A O 1
ATOM 3089 N N . THR A 1 413 ? 1.219 43.562 16.344 1 96.94 413 THR A N 1
ATOM 3090 C CA . THR A 1 413 ? 0.813 43.75 14.961 1 96.94 413 THR A CA 1
ATOM 3091 C C . THR A 1 413 ? -0.525 43.062 14.688 1 96.94 413 THR A C 1
ATOM 3093 O O . THR A 1 413 ? -0.885 42.094 15.367 1 96.94 413 THR A O 1
ATOM 3096 N N . VAL A 1 414 ? -1.3 43.562 13.75 1 96.75 414 VAL A N 1
ATOM 3097 C CA . VAL A 1 414 ? -2.598 43.031 13.367 1 96.75 414 VAL A CA 1
ATOM 3098 C C . VAL A 1 414 ? -2.457 42.188 12.094 1 96.75 414 VAL A C 1
ATOM 3100 O O . VAL A 1 414 ? -1.874 42.656 11.109 1 96.75 414 VAL A O 1
ATOM 3103 N N . VAL A 1 415 ? -2.998 41.031 12.172 1 95.44 415 VAL A N 1
ATOM 3104 C CA . VAL A 1 415 ? -2.893 40.094 11.047 1 95.44 415 VAL A CA 1
ATOM 3105 C C . VAL A 1 415 ? -4.277 39.844 10.453 1 95.44 415 VAL A C 1
ATOM 3107 O O . VAL A 1 415 ? -5.188 39.406 11.156 1 95.44 415 VAL A O 1
ATOM 3110 N N . ALA A 1 416 ? -4.43 40.094 9.203 1 93.38 416 ALA A N 1
ATOM 3111 C CA . ALA A 1 416 ? -5.645 39.75 8.484 1 93.38 416 ALA A CA 1
ATOM 3112 C C . ALA A 1 416 ? -5.57 38.312 7.969 1 93.38 416 ALA A C 1
ATOM 3114 O O . ALA A 1 416 ? -4.504 37.844 7.566 1 93.38 416 ALA A O 1
ATOM 3115 N N . PRO A 1 417 ? -6.707 37.656 8.008 1 88.94 417 PRO A N 1
ATOM 3116 C CA . PRO A 1 417 ? -6.672 36.281 7.508 1 88.94 417 PRO A CA 1
ATOM 3117 C C . PRO A 1 417 ? -6.266 36.219 6.039 1 88.94 417 PRO A C 1
ATOM 3119 O O . PRO A 1 417 ? -6.656 37.062 5.234 1 88.94 417 PRO A O 1
ATOM 3122 N N . GLY A 1 418 ? -5.402 35.344 5.77 1 88.88 418 GLY A N 1
ATOM 3123 C CA . GLY A 1 418 ? -5.023 35.094 4.387 1 88.88 418 GLY A CA 1
ATOM 3124 C C . GLY A 1 418 ? -6.02 34.25 3.627 1 88.88 418 GLY A C 1
ATOM 3125 O O . GLY A 1 418 ? -7.047 33.844 4.18 1 88.88 418 GLY A O 1
ATOM 3126 N N . GLU A 1 419 ? -5.777 34.094 2.346 1 88.81 419 GLU A N 1
ATOM 3127 C CA . GLU A 1 419 ? -6.582 33.219 1.509 1 88.81 419 GLU A CA 1
ATOM 3128 C C . GLU A 1 419 ? -5.848 31.922 1.216 1 88.81 419 GLU A C 1
ATOM 3130 O O . GLU A 1 419 ? -4.742 31.938 0.666 1 88.81 419 GLU A O 1
ATOM 3135 N N . PRO A 1 420 ? -6.496 30.844 1.599 1 91.5 420 PRO A N 1
ATOM 3136 C CA . PRO A 1 420 ? -5.82 29.578 1.293 1 91.5 420 PRO A CA 1
ATOM 3137 C C . PRO A 1 420 ? -5.754 29.297 -0.205 1 91.5 420 PRO A C 1
ATOM 3139 O O . PRO A 1 420 ? -6.703 29.594 -0.937 1 91.5 420 PRO A O 1
ATOM 3142 N N . PRO A 1 421 ? -4.613 28.797 -0.651 1 92.75 421 PRO A N 1
ATOM 3143 C CA . PRO A 1 421 ? -4.562 28.297 -2.029 1 92.75 421 PRO A CA 1
ATOM 3144 C C . PRO A 1 421 ? -5.422 27.062 -2.244 1 92.75 421 PRO A C 1
ATOM 3146 O O . PRO A 1 421 ? -4.906 25.938 -2.219 1 92.75 421 PRO A O 1
ATOM 3149 N N . ARG A 1 422 ? -6.594 27.219 -2.582 1 93.56 422 ARG A N 1
ATOM 3150 C CA . ARG A 1 422 ? -7.562 26.125 -2.596 1 93.56 422 ARG A CA 1
ATOM 3151 C C . ARG A 1 422 ? -7.383 25.25 -3.83 1 93.56 422 ARG A C 1
ATOM 3153 O O . ARG A 1 422 ? -7.023 25.734 -4.902 1 93.56 422 ARG A O 1
ATOM 3160 N N . VAL A 1 423 ? -7.664 24.016 -3.561 1 94 423 VAL A N 1
ATOM 3161 C CA . VAL A 1 423 ? -7.773 23.062 -4.668 1 94 423 VAL A CA 1
ATOM 3162 C C . VAL A 1 423 ? -9.039 23.344 -5.465 1 94 423 VAL A C 1
ATOM 3164 O O . VAL A 1 423 ? -10.141 23.406 -4.902 1 94 423 VAL A O 1
ATOM 3167 N N . VAL A 1 424 ? -8.922 23.703 -6.695 1 78.69 424 VAL A N 1
ATOM 3168 C CA . VAL A 1 424 ? -10.07 24.016 -7.535 1 78.69 424 VAL A CA 1
ATOM 3169 C C . VAL A 1 424 ? -10.273 22.906 -8.57 1 78.69 424 VAL A C 1
ATOM 3171 O O . VAL A 1 424 ? -9.32 22.484 -9.234 1 78.69 424 VAL A O 1
ATOM 3174 N N . PRO A 1 425 ? -11.445 22.344 -8.508 1 71.19 425 PRO A N 1
ATOM 3175 C CA . PRO A 1 425 ? -11.703 21.359 -9.562 1 71.19 425 PRO A CA 1
ATOM 3176 C C . PRO A 1 425 ? -11.609 21.969 -10.969 1 71.19 425 PRO A C 1
ATOM 3178 O O . PRO A 1 425 ? -11.969 23.125 -11.172 1 71.19 425 PRO A O 1
ATOM 3181 N N . ARG A 1 426 ? -10.797 21.516 -11.781 1 62.03 426 ARG A N 1
ATOM 3182 C CA . ARG A 1 426 ? -10.797 21.969 -13.164 1 62.03 426 ARG A CA 1
ATOM 3183 C C . ARG A 1 426 ? -11.945 21.344 -13.945 1 62.03 426 ARG A C 1
ATOM 3185 O O . ARG A 1 426 ? -12.227 20.141 -13.789 1 62.03 426 ARG A O 1
ATOM 3192 N N . ASP A 1 427 ? -12.93 22.109 -14.391 1 52.44 427 ASP A N 1
ATOM 3193 C CA . ASP A 1 427 ? -13.984 21.625 -15.266 1 52.44 427 ASP A CA 1
ATOM 3194 C C . ASP A 1 427 ? -13.406 20.875 -16.469 1 52.44 427 ASP A C 1
ATOM 3196 O O . ASP A 1 427 ? -12.672 21.469 -17.266 1 52.44 427 ASP A O 1
ATOM 3200 N N . ARG A 1 428 ? -13.078 19.781 -16.406 1 51.66 428 ARG A N 1
ATOM 3201 C CA . ARG A 1 428 ? -12.578 19.016 -17.547 1 51.66 428 ARG A CA 1
ATOM 3202 C C . ARG A 1 428 ? -13.656 18.844 -18.594 1 51.66 428 ARG A C 1
ATOM 3204 O O . ARG A 1 428 ? -13.516 18.031 -19.516 1 51.66 428 ARG A O 1
ATOM 3211 N N . SER A 1 429 ? -14.828 19.406 -18.562 1 41.09 429 SER A N 1
ATOM 3212 C CA . SER A 1 429 ? -15.766 19.297 -19.688 1 41.09 429 SER A CA 1
ATOM 3213 C C . SER A 1 429 ? -15.195 19.922 -20.953 1 41.09 429 SER A C 1
ATOM 3215 O O . SER A 1 429 ? -15.828 19.875 -22.016 1 41.09 429 SER A O 1
ATOM 3217 N N . GLY A 1 430 ? -14.164 20.75 -20.891 1 35.34 430 GLY A N 1
ATOM 3218 C CA . GLY A 1 430 ? -13.852 21.375 -22.172 1 35.34 430 GLY A CA 1
ATOM 3219 C C . GLY A 1 430 ? -13.133 20.438 -23.125 1 35.34 430 GLY A C 1
ATOM 3220 O O . GLY A 1 430 ? -12 20.703 -23.531 1 35.34 430 GLY A O 1
ATOM 3221 N N . ASP A 1 431 ? -13.18 19.125 -23.047 1 35.19 431 ASP A N 1
ATOM 3222 C CA . ASP A 1 431 ? -12.805 18.562 -24.344 1 35.19 431 ASP A CA 1
ATOM 3223 C C . ASP A 1 431 ? -13.539 19.281 -25.484 1 35.19 431 ASP A C 1
ATOM 3225 O O . ASP A 1 431 ? -14.75 19.125 -25.641 1 35.19 431 ASP A O 1
ATOM 3229 N N . GLY A 1 432 ? -13.188 20.5 -25.812 1 29.08 432 GLY A N 1
ATOM 3230 C CA . GLY A 1 432 ? -13.484 21.141 -27.094 1 29.08 432 GLY A CA 1
ATOM 3231 C C . GLY A 1 432 ? -13.352 20.203 -28.266 1 29.08 432 GLY A C 1
ATOM 3232 O O . GLY A 1 432 ? -12.297 19.578 -28.469 1 29.08 432 GLY A O 1
ATOM 3233 N N . VAL A 1 433 ? -14.43 19.453 -28.672 1 29.64 433 VAL A N 1
ATOM 3234 C CA . VAL A 1 433 ? -14.625 19.078 -30.062 1 29.64 433 VAL A CA 1
ATOM 3235 C C . VAL A 1 433 ? -14.156 20.203 -30.969 1 29.64 433 VAL A C 1
ATOM 3237 O O . VAL A 1 433 ? -14.711 21.312 -30.938 1 29.64 433 VAL A O 1
ATOM 3240 N N . ASN A 1 434 ? -12.898 20.359 -31.141 1 27.08 434 ASN A N 1
ATOM 3241 C CA . ASN A 1 434 ? -12.516 21.125 -32.312 1 27.08 434 ASN A CA 1
ATOM 3242 C C . ASN A 1 434 ? -13.344 20.734 -33.531 1 27.08 434 ASN A C 1
ATOM 3244 O O . ASN A 1 434 ? -13.047 19.734 -34.219 1 27.08 434 ASN A O 1
ATOM 3248 N N . GLY A 1 435 ? -14.68 20.766 -33.344 1 24.94 435 GLY A N 1
ATOM 3249 C CA . GLY A 1 435 ? -15.531 20.844 -34.5 1 24.94 435 GLY A CA 1
ATOM 3250 C C . GLY A 1 435 ? -15 21.781 -35.562 1 24.94 435 GLY A C 1
ATOM 3251 O O . GLY A 1 435 ? -14.805 22.969 -35.312 1 24.94 435 GLY A O 1
ATOM 3252 N N . THR A 1 436 ? -14.109 21.219 -36.406 1 26.55 436 THR A N 1
ATOM 3253 C CA . THR A 1 436 ? -13.852 21.906 -37.656 1 26.55 436 THR A CA 1
ATOM 3254 C C . THR A 1 436 ? -15.141 22.5 -38.219 1 26.55 436 THR A C 1
ATOM 3256 O O . THR A 1 436 ? -16.141 21.781 -38.375 1 26.55 436 THR A O 1
ATOM 3259 N N . PRO A 1 437 ? -15.328 23.75 -38 1 28.19 437 PRO A N 1
ATOM 3260 C CA . PRO A 1 437 ? -16.484 24.438 -38.594 1 28.19 437 PRO A CA 1
ATOM 3261 C C . PRO A 1 437 ? -16.781 23.984 -40.031 1 28.19 437 PRO A C 1
ATOM 3263 O O . PRO A 1 437 ? -15.922 24.094 -40.906 1 28.19 437 PRO A O 1
ATOM 3266 N N . THR A 1 438 ? -17.406 22.766 -40.125 1 23.36 438 THR A N 1
ATOM 3267 C CA . THR A 1 438 ? -17.875 22.516 -41.5 1 23.36 438 THR A CA 1
ATOM 3268 C C . THR A 1 438 ? -18.625 23.719 -42.031 1 23.36 438 THR A C 1
ATOM 3270 O O . THR A 1 438 ? -19.578 24.188 -41.406 1 23.36 438 THR A O 1
ATOM 3273 N N . SER A 1 439 ? -17.922 24.484 -42.844 1 24.55 439 SER A N 1
ATOM 3274 C CA . SER A 1 439 ? -18.359 25.562 -43.75 1 24.55 439 SER A CA 1
ATOM 3275 C C . SER A 1 439 ? -19.625 25.172 -44.5 1 24.55 439 SER A C 1
ATOM 3277 O O . SER A 1 439 ? -19.594 24.328 -45.375 1 24.55 439 SER A O 1
ATOM 3279 N N . THR A 1 440 ? -20.688 24.844 -43.625 1 22.95 440 THR A N 1
ATOM 3280 C CA . THR A 1 440 ? -21.891 24.578 -44.406 1 22.95 440 THR A CA 1
ATOM 3281 C C . THR A 1 440 ? -22.188 25.734 -45.344 1 22.95 440 THR A C 1
ATOM 3283 O O . THR A 1 440 ? -22.312 26.875 -44.938 1 22.95 440 THR A O 1
ATOM 3286 N N . ALA A 1 441 ? -22 25.484 -46.656 1 26.78 441 ALA A N 1
ATOM 3287 C CA . ALA A 1 441 ? -22.281 26.25 -47.875 1 26.78 441 ALA A CA 1
ATOM 3288 C C . ALA A 1 441 ? -23.75 26.641 -47.938 1 26.78 441 ALA A C 1
ATOM 3290 O O . ALA A 1 441 ? -24.609 25.828 -48.312 1 26.78 441 ALA A O 1
ATOM 3291 N N . THR A 1 442 ? -24.344 27.125 -46.719 1 20.78 442 THR A N 1
ATOM 3292 C CA . THR A 1 442 ? -25.734 27.469 -46.938 1 20.78 442 THR A CA 1
ATOM 3293 C C . THR A 1 442 ? -25.875 28.5 -48.062 1 20.78 442 THR A C 1
ATOM 3295 O O . THR A 1 442 ? -25.375 29.625 -47.906 1 20.78 442 THR A O 1
ATOM 3298 N N . THR A 1 443 ? -26.031 27.969 -49.281 1 24.02 443 THR A N 1
ATOM 3299 C CA . THR A 1 443 ? -26.438 28.688 -50.5 1 24.02 443 THR A CA 1
ATOM 3300 C C . THR A 1 443 ? -27.797 29.375 -50.281 1 24.02 443 THR A C 1
ATOM 3302 O O . THR A 1 443 ? -28.797 28.703 -50.031 1 24.02 443 THR A O 1
ATOM 3305 N N . SER A 1 444 ? -27.812 30.5 -49.5 1 19.19 444 SER A N 1
ATOM 3306 C CA . SER A 1 444 ? -29.016 31.328 -49.469 1 19.19 444 SER A CA 1
ATOM 3307 C C . SER A 1 444 ? -29.516 31.578 -50.906 1 19.19 444 SER A C 1
ATOM 3309 O O . SER A 1 444 ? -28.797 32.094 -51.719 1 19.19 444 SER A O 1
ATOM 3311 N N . VAL A 1 445 ? -30.375 30.734 -51.438 1 20.94 445 VAL A N 1
ATOM 3312 C CA . VAL A 1 445 ? -31.234 30.938 -52.594 1 20.94 445 VAL A CA 1
ATOM 3313 C C . VAL A 1 445 ? -32.062 32.188 -52.406 1 20.94 445 VAL A C 1
ATOM 3315 O O . VAL A 1 445 ? -32.812 32.312 -51.406 1 20.94 445 VAL A O 1
ATOM 3318 N N . ALA A 1 446 ? -31.594 33.344 -53.062 1 24 446 ALA A N 1
ATOM 3319 C CA . ALA A 1 446 ? -32.312 34.594 -53.312 1 24 446 ALA A CA 1
ATOM 3320 C C . ALA A 1 446 ? -33.688 34.312 -53.906 1 24 446 ALA A C 1
ATOM 3322 O O . ALA A 1 446 ? -33.812 33.688 -54.938 1 24 446 ALA A O 1
ATOM 3323 N N . ASP A 1 447 ? -34.688 34.094 -53.125 1 21.36 447 ASP A N 1
ATOM 3324 C CA . ASP A 1 447 ? -36.031 34.25 -53.656 1 21.36 447 ASP A CA 1
ATOM 3325 C C . ASP A 1 447 ? -36.188 35.562 -54.375 1 21.36 447 ASP A C 1
ATOM 3327 O O . ASP A 1 447 ? -35.625 36.594 -53.969 1 21.36 447 ASP A O 1
ATOM 3331 N N . LEU A 1 448 ? -36.75 35.594 -55.688 1 24.88 448 LEU A N 1
ATOM 3332 C CA . LEU A 1 448 ? -37.094 36.312 -56.906 1 24.88 448 LEU A CA 1
ATOM 3333 C C . LEU A 1 448 ? -38.156 37.375 -56.625 1 24.88 448 LEU A C 1
ATOM 3335 O O . LEU A 1 448 ? -38.625 38.031 -57.562 1 24.88 448 LEU A O 1
ATOM 3339 N N . HIS A 1 449 ? -38.312 37.969 -55.469 1 21.59 449 HIS A N 1
ATOM 3340 C CA . HIS A 1 449 ? -39.625 38.594 -55.406 1 21.59 449 HIS A CA 1
ATOM 3341 C C . HIS A 1 449 ? -39.781 39.625 -56.531 1 21.59 449 HIS A C 1
ATOM 3343 O O . HIS A 1 449 ? -38.969 40.5 -56.719 1 21.59 449 HIS A O 1
ATOM 3349 N N . ILE A 1 450 ? -40.656 39.156 -57.406 1 20.48 450 ILE A N 1
ATOM 3350 C CA . ILE A 1 450 ? -41.719 39.688 -58.25 1 20.48 450 ILE A CA 1
ATOM 3351 C C . ILE A 1 450 ? -42.531 40.719 -57.469 1 20.48 450 ILE A C 1
ATOM 3353 O O . ILE A 1 450 ? -42.875 40.5 -56.312 1 20.48 450 ILE A O 1
ATOM 3357 N N . ARG A 1 451 ? -43.125 41.844 -58.188 1 22.67 451 ARG A N 1
ATOM 3358 C CA . ARG A 1 451 ? -44 43 -58.375 1 22.67 451 ARG A CA 1
ATOM 3359 C C . ARG A 1 451 ? -45.438 42.656 -58.094 1 22.67 451 ARG A C 1
ATOM 3361 O O . ARG A 1 451 ? -45.906 41.594 -58.5 1 22.67 451 ARG A O 1
ATOM 3368 N N . MET B 1 1 ? 14.953 -17.5 43.656 1 16.22 1 MET B N 1
ATOM 3369 C CA . MET B 1 1 ? 14.922 -18.922 43.312 1 16.22 1 MET B CA 1
ATOM 3370 C C . MET B 1 1 ? 13.781 -19.219 42.344 1 16.22 1 MET B C 1
ATOM 3372 O O . MET B 1 1 ? 13.055 -18.328 41.938 1 16.22 1 MET B O 1
ATOM 3376 N N . ARG B 1 2 ? 12.672 -19.984 42.75 1 17.55 2 ARG B N 1
ATOM 3377 C CA . ARG B 1 2 ? 12.172 -21.219 42.156 1 17.55 2 ARG B CA 1
ATOM 3378 C C . ARG B 1 2 ? 11.195 -20.922 41.031 1 17.55 2 ARG B C 1
ATOM 3380 O O . ARG B 1 2 ? 10.453 -19.938 41.094 1 17.55 2 ARG B O 1
ATOM 3387 N N . ALA B 1 3 ? 11.305 -21.766 39.969 1 20.73 3 ALA B N 1
ATOM 3388 C CA . ALA B 1 3 ? 10.93 -22.141 38.594 1 20.73 3 ALA B CA 1
ATOM 3389 C C . ALA B 1 3 ? 9.484 -22.609 38.531 1 20.73 3 ALA B C 1
ATOM 3391 O O . ALA B 1 3 ? 9.219 -23.812 38.594 1 20.73 3 ALA B O 1
ATOM 3392 N N . LEU B 1 4 ? 8.516 -22.141 39.25 1 22.14 4 LEU B N 1
ATOM 3393 C CA . LEU B 1 4 ? 7.469 -23.141 39.406 1 22.14 4 LEU B CA 1
ATOM 3394 C C . LEU B 1 4 ? 6.945 -23.625 38.062 1 22.14 4 LEU B C 1
ATOM 3396 O O . LEU B 1 4 ? 6.582 -22.828 37.219 1 22.14 4 LEU B O 1
ATOM 3400 N N . PRO B 1 5 ? 7.094 -24.984 37.688 1 22.06 5 PRO B N 1
ATOM 3401 C CA . PRO B 1 5 ? 6.812 -25.875 36.562 1 22.06 5 PRO B CA 1
ATOM 3402 C C . PRO B 1 5 ? 5.344 -25.859 36.156 1 22.06 5 PRO B C 1
ATOM 3404 O O . PRO B 1 5 ? 4.457 -25.891 37 1 22.06 5 PRO B O 1
ATOM 3407 N N . VAL B 1 6 ? 4.938 -24.938 35.281 1 21.27 6 VAL B N 1
ATOM 3408 C CA . VAL B 1 6 ? 3.611 -24.969 34.656 1 21.27 6 VAL B CA 1
ATOM 3409 C C . VAL B 1 6 ? 3.268 -26.406 34.25 1 21.27 6 VAL B C 1
ATOM 3411 O O . VAL B 1 6 ? 4.004 -27.031 33.5 1 21.27 6 VAL B O 1
ATOM 3414 N N . LEU B 1 7 ? 2.434 -27.188 35 1 18.44 7 LEU B N 1
ATOM 3415 C CA . LEU B 1 7 ? 1.8 -28.5 35.031 1 18.44 7 LEU B CA 1
ATOM 3416 C C . LEU B 1 7 ? 1.331 -28.906 33.625 1 18.44 7 LEU B C 1
ATOM 3418 O O . LEU B 1 7 ? 1.074 -28.031 32.781 1 18.44 7 LEU B O 1
ATOM 3422 N N . VAL B 1 8 ? 0.813 -30.188 33.406 1 19.09 8 VAL B N 1
ATOM 3423 C CA . VAL B 1 8 ? 0.844 -31.562 32.906 1 19.09 8 VAL B CA 1
ATOM 3424 C C . VAL B 1 8 ? -0.341 -31.797 31.969 1 19.09 8 VAL B C 1
ATOM 3426 O O . VAL B 1 8 ? -0.227 -32.531 30.984 1 19.09 8 VAL B O 1
ATOM 3429 N N . VAL B 1 9 ? -1.61 -31.094 31.891 1 19.98 9 VAL B N 1
ATOM 3430 C CA . VAL B 1 9 ? -2.658 -32.094 31.859 1 19.98 9 VAL B CA 1
ATOM 3431 C C . VAL B 1 9 ? -2.656 -32.812 30.5 1 19.98 9 VAL B C 1
ATOM 3433 O O . VAL B 1 9 ? -2.762 -32.188 29.453 1 19.98 9 VAL B O 1
ATOM 3436 N N . ALA B 1 10 ? -2.375 -34.25 30.297 1 19.23 10 ALA B N 1
ATOM 3437 C CA . ALA B 1 10 ? -2.229 -35.469 29.531 1 19.23 10 ALA B CA 1
ATOM 3438 C C . ALA B 1 10 ? -3.568 -35.938 28.953 1 19.23 10 ALA B C 1
ATOM 3440 O O . ALA B 1 10 ? -3.662 -37 28.344 1 19.23 10 ALA B O 1
ATOM 3441 N N . LEU B 1 11 ? -4.734 -35.188 28.859 1 17.88 11 LEU B N 1
ATOM 3442 C CA . LEU B 1 11 ? -5.855 -36.094 28.781 1 17.88 11 LEU B CA 1
ATOM 3443 C C . LEU B 1 11 ? -5.68 -37.062 27.609 1 17.88 11 LEU B C 1
ATOM 3445 O O . LEU B 1 11 ? -5.469 -36.656 26.469 1 17.88 11 LEU B O 1
ATOM 3449 N N . LEU B 1 12 ? -5.574 -38.531 27.781 1 17.62 12 LEU B N 1
ATOM 3450 C CA . LEU B 1 12 ? -5.434 -39.938 27.359 1 17.62 12 LEU B CA 1
ATOM 3451 C C . LEU B 1 12 ? -6.648 -40.375 26.562 1 17.62 12 LEU B C 1
ATOM 3453 O O . LEU B 1 12 ? -6.699 -41.531 26.078 1 17.62 12 LEU B O 1
ATOM 3457 N N . LEU B 1 13 ? -7.734 -39.656 26.203 1 17.03 13 LEU B N 1
ATOM 3458 C CA . LEU B 1 13 ? -8.891 -40.531 26.109 1 17.03 13 LEU B CA 1
ATOM 3459 C C . LEU B 1 13 ? -8.625 -41.688 25.125 1 17.03 13 LEU B C 1
ATOM 3461 O O . LEU B 1 13 ? -8.094 -41.438 24.031 1 17.03 13 LEU B O 1
ATOM 3465 N N . SER B 1 14 ? -8.898 -43.125 25.391 1 17.11 14 SER B N 1
ATOM 3466 C CA . SER B 1 14 ? -8.844 -44.562 25.297 1 17.11 14 SER B CA 1
ATOM 3467 C C . SER B 1 14 ? -9.75 -45.094 24.203 1 17.11 14 SER B C 1
ATOM 3469 O O . SER B 1 14 ? -9.68 -46.281 23.828 1 17.11 14 SER B O 1
ATOM 3471 N N . ALA B 1 15 ? -10.836 -44.562 23.562 1 17.19 15 ALA B N 1
ATOM 3472 C CA . ALA B 1 15 ? -11.922 -45.531 23.422 1 17.19 15 ALA B CA 1
ATOM 3473 C C . ALA B 1 15 ? -11.484 -46.719 22.547 1 17.19 15 ALA B C 1
ATOM 3475 O O . ALA B 1 15 ? -10.945 -46.5 21.453 1 17.19 15 ALA B O 1
ATOM 3476 N N . ALA B 1 16 ? -11.562 -48.094 22.984 1 17.09 16 ALA B N 1
ATOM 3477 C CA . ALA B 1 16 ? -11.297 -49.531 22.906 1 17.09 16 ALA B CA 1
ATOM 3478 C C . ALA B 1 16 ? -12.172 -50.188 21.844 1 17.09 16 ALA B C 1
ATOM 3480 O O . ALA B 1 16 ? -11.734 -51.125 21.141 1 17.09 16 ALA B O 1
ATOM 3481 N N . VAL B 1 17 ? -13.508 -50.094 21.734 1 16.58 17 VAL B N 1
ATOM 3482 C CA . VAL B 1 17 ? -14.281 -51.312 21.922 1 16.58 17 VAL B CA 1
ATOM 3483 C C . VAL B 1 17 ? -14.008 -52.281 20.781 1 16.58 17 VAL B C 1
ATOM 3485 O O . VAL B 1 17 ? -13.516 -51.875 19.719 1 16.58 17 VAL B O 1
ATOM 3488 N N . GLY B 1 18 ? -15.023 -53.375 20.391 1 16.47 18 GLY B N 1
ATOM 3489 C CA . GLY B 1 18 ? -15.297 -54.812 20.5 1 16.47 18 GLY B CA 1
ATOM 3490 C C . GLY B 1 18 ? -15.133 -55.562 19.188 1 16.47 18 GLY B C 1
ATOM 3491 O O . GLY B 1 18 ? -14.828 -54.938 18.156 1 16.47 18 GLY B O 1
ATOM 3492 N N . ALA B 1 19 ? -16.328 -56.375 18.562 1 16.86 19 ALA B N 1
ATOM 3493 C CA . ALA B 1 19 ? -16.656 -57.781 18.484 1 16.86 19 ALA B CA 1
ATOM 3494 C C . ALA B 1 19 ? -16.25 -58.375 17.125 1 16.86 19 ALA B C 1
ATOM 3496 O O . ALA B 1 19 ? -16.031 -57.625 16.172 1 16.86 19 ALA B O 1
ATOM 3497 N N . ALA B 1 20 ? -16.672 -59.844 16.703 1 16.75 20 ALA B N 1
ATOM 3498 C CA . ALA B 1 20 ? -16.312 -61.219 16.422 1 16.75 20 ALA B CA 1
ATOM 3499 C C . ALA B 1 20 ? -16.562 -61.562 14.961 1 16.75 20 ALA B C 1
ATOM 3501 O O . ALA B 1 20 ? -15.695 -62.125 14.289 1 16.75 20 ALA B O 1
ATOM 3502 N N . GLY B 1 21 ? -17.859 -61.719 14.336 1 16.52 21 GLY B N 1
ATOM 3503 C CA . GLY B 1 21 ? -18.281 -63.062 13.914 1 16.52 21 GLY B CA 1
ATOM 3504 C C . GLY B 1 21 ? -17.734 -63.469 12.562 1 16.52 21 GLY B C 1
ATOM 3505 O O . GLY B 1 21 ? -17.156 -62.625 11.852 1 16.52 21 GLY B O 1
ATOM 3506 N N . GLY B 1 22 ? -18.469 -64.5 11.68 1 16.42 22 GLY B N 1
ATOM 3507 C CA . GLY B 1 22 ? -18.312 -65.812 11.125 1 16.42 22 GLY B CA 1
ATOM 3508 C C . GLY B 1 22 ? -17.969 -65.812 9.648 1 16.42 22 GLY B C 1
ATOM 3509 O O . GLY B 1 22 ? -16.969 -66.438 9.234 1 16.42 22 GLY B O 1
ATOM 3510 N N . LEU B 1 23 ? -19.062 -65.688 8.617 1 16.41 23 LEU B N 1
ATOM 3511 C CA . LEU B 1 23 ? -19.484 -66.75 7.711 1 16.41 23 LEU B CA 1
ATOM 3512 C C . LEU B 1 23 ? -18.594 -66.75 6.465 1 16.41 23 LEU B C 1
ATOM 3514 O O . LEU B 1 23 ? -17.938 -65.75 6.137 1 16.41 23 LEU B O 1
ATOM 3518 N N . GLY B 1 24 ? -18.844 -67.75 5.398 1 16.55 24 GLY B N 1
ATOM 3519 C CA . GLY B 1 24 ? -18.359 -68.938 4.648 1 16.55 24 GLY B CA 1
ATOM 3520 C C . GLY B 1 24 ? -17.906 -68.562 3.244 1 16.55 24 GLY B C 1
ATOM 3521 O O . GLY B 1 24 ? -16.766 -68.812 2.861 1 16.55 24 GLY B O 1
ATOM 3522 N N . GLU B 1 25 ? -18.891 -68.5 2.168 1 17.64 25 GLU B N 1
ATOM 3523 C CA . GLU B 1 25 ? -18.859 -69.438 1.08 1 17.64 25 GLU B CA 1
ATOM 3524 C C . GLU B 1 25 ? -17.938 -69 -0.047 1 17.64 25 GLU B C 1
ATOM 3526 O O . GLU B 1 25 ? -17.672 -67.812 -0.186 1 17.64 25 GLU B O 1
ATOM 3531 N N . THR B 1 26 ? -17.609 -69.938 -1.073 1 18.16 26 THR B N 1
ATOM 3532 C CA . THR B 1 26 ? -16.641 -70.5 -2.004 1 18.16 26 THR B CA 1
ATOM 3533 C C . THR B 1 26 ? -16.703 -69.812 -3.359 1 18.16 26 THR B C 1
ATOM 3535 O O . THR B 1 26 ? -15.789 -69.938 -4.172 1 18.16 26 THR B O 1
ATOM 3538 N N . ALA B 1 27 ? -17.656 -68.812 -3.781 1 19.97 27 ALA B N 1
ATOM 3539 C CA . ALA B 1 27 ? -18.062 -69.188 -5.137 1 19.97 27 ALA B CA 1
ATOM 3540 C C . ALA B 1 27 ? -16.922 -68.938 -6.129 1 19.97 27 ALA B C 1
ATOM 3542 O O . ALA B 1 27 ? -16.094 -68.062 -5.938 1 19.97 27 ALA B O 1
ATOM 3543 N N . ALA B 1 28 ? -16.812 -69.812 -7.172 1 21.03 28 ALA B N 1
ATOM 3544 C CA . ALA B 1 28 ? -15.969 -70.375 -8.219 1 21.03 28 ALA B CA 1
ATOM 3545 C C . ALA B 1 28 ? -15.852 -69.438 -9.414 1 21.03 28 ALA B C 1
ATOM 3547 O O . ALA B 1 28 ? -15.188 -69.75 -10.398 1 21.03 28 ALA B O 1
ATOM 3548 N N . VAL B 1 29 ? -15.961 -68.062 -9.359 1 19.25 29 VAL B N 1
ATOM 3549 C CA . VAL B 1 29 ? -16.375 -67.625 -10.672 1 19.25 29 VAL B CA 1
ATOM 3550 C C . VAL B 1 29 ? -15.312 -67.938 -11.711 1 19.25 29 VAL B C 1
ATOM 3552 O O . VAL B 1 29 ? -14.117 -67.812 -11.453 1 19.25 29 VAL B O 1
ATOM 3555 N N . GLU B 1 30 ? -15.812 -68.5 -12.875 1 20.06 30 GLU B N 1
ATOM 3556 C CA . GLU B 1 30 ? -15.344 -69.125 -14.094 1 20.06 30 GLU B CA 1
ATOM 3557 C C . GLU B 1 30 ? -14.516 -68.125 -14.945 1 20.06 30 GLU B C 1
ATOM 3559 O O . GLU B 1 30 ? -14.727 -66.938 -14.891 1 20.06 30 GLU B O 1
ATOM 3564 N N . ARG B 1 31 ? -13.508 -68.688 -15.719 1 20.84 31 ARG B N 1
ATOM 3565 C CA . ARG B 1 31 ? -12.32 -68.375 -16.516 1 20.84 31 ARG B CA 1
ATOM 3566 C C . ARG B 1 31 ? -12.688 -67.75 -17.859 1 20.84 31 ARG B C 1
ATOM 3568 O O . ARG B 1 31 ? -11.906 -67.812 -18.797 1 20.84 31 ARG B O 1
ATOM 3575 N N . SER B 1 32 ? -13.719 -66.688 -17.906 1 20.48 32 SER B N 1
ATOM 3576 C CA . SER B 1 32 ? -14.102 -66.625 -19.312 1 20.48 32 SER B CA 1
ATOM 3577 C C . SER B 1 32 ? -12.914 -66.312 -20.188 1 20.48 32 SER B C 1
ATOM 3579 O O . SER B 1 32 ? -11.945 -65.688 -19.734 1 20.48 32 SER B O 1
ATOM 3581 N N . PRO B 1 33 ? -13.062 -66.562 -21.594 1 22.2 33 PRO B N 1
ATOM 3582 C CA . PRO B 1 33 ? -12.195 -66.812 -22.734 1 22.2 33 PRO B CA 1
ATOM 3583 C C . PRO B 1 33 ? -11.484 -65.562 -23.266 1 22.2 33 PRO B C 1
ATOM 3585 O O . PRO B 1 33 ? -11.891 -64.438 -22.938 1 22.2 33 PRO B O 1
ATOM 3588 N N . ASP B 1 34 ? -10.492 -65.75 -24.172 1 21.75 34 ASP B N 1
ATOM 3589 C CA . ASP B 1 34 ? -9.32 -65.125 -24.797 1 21.75 34 ASP B CA 1
ATOM 3590 C C . ASP B 1 34 ? -9.727 -64.062 -25.812 1 21.75 34 ASP B C 1
ATOM 3592 O O . ASP B 1 34 ? -9.945 -64.375 -26.984 1 21.75 34 ASP B O 1
ATOM 3596 N N . ARG B 1 35 ? -10.719 -63.062 -25.609 1 25.59 35 ARG B N 1
ATOM 3597 C CA . ARG B 1 35 ? -11.172 -62.375 -26.812 1 25.59 35 ARG B CA 1
ATOM 3598 C C . ARG B 1 35 ? -10.023 -61.625 -27.469 1 25.59 35 ARG B C 1
ATOM 3600 O O . ARG B 1 35 ? -9.172 -61.031 -26.781 1 25.59 35 ARG B O 1
ATOM 3607 N N . THR B 1 36 ? -9.789 -61.906 -28.734 1 24.19 36 THR B N 1
ATOM 3608 C CA . THR B 1 36 ? -8.93 -61.469 -29.828 1 24.19 36 THR B CA 1
ATOM 3609 C C . THR B 1 36 ? -9.148 -60 -30.125 1 24.19 36 THR B C 1
ATOM 3611 O O . THR B 1 36 ? -10.234 -59.594 -30.562 1 24.19 36 THR B O 1
ATOM 3614 N N . GLY B 1 37 ? -8.656 -59 -29.391 1 20.34 37 GLY B N 1
ATOM 3615 C CA . GLY B 1 37 ? -8.906 -57.562 -29.438 1 20.34 37 GLY B CA 1
ATOM 3616 C C . GLY B 1 37 ? -8.453 -56.938 -30.734 1 20.34 37 GLY B C 1
ATOM 3617 O O . GLY B 1 37 ? -7.281 -57.031 -31.109 1 20.34 37 GLY B O 1
ATOM 3618 N N . THR B 1 38 ? -9.391 -56.875 -31.75 1 25.23 38 THR B N 1
ATOM 3619 C CA . THR B 1 38 ? -9.195 -56.156 -33 1 25.23 38 THR B CA 1
ATOM 3620 C C . THR B 1 38 ? -8.758 -54.719 -32.75 1 25.23 38 THR B C 1
ATOM 3622 O O . THR B 1 38 ? -9.328 -54.031 -31.891 1 25.23 38 THR B O 1
ATOM 3625 N N . ALA B 1 39 ? -7.637 -54.219 -33.375 1 26.28 39 ALA B N 1
ATOM 3626 C CA . ALA B 1 39 ? -6.855 -53 -33.312 1 26.28 39 ALA B CA 1
ATOM 3627 C C . ALA B 1 39 ? -7.691 -51.781 -33.719 1 26.28 39 ALA B C 1
ATOM 3629 O O . ALA B 1 39 ? -8.18 -51.719 -34.844 1 26.28 39 ALA B O 1
ATOM 3630 N N . PRO B 1 40 ? -8.523 -51.094 -32.875 1 28.69 40 PRO B N 1
ATOM 3631 C CA . PRO B 1 40 ? -9.344 -50.031 -33.406 1 28.69 40 PRO B CA 1
ATOM 3632 C C . PRO B 1 40 ? -8.531 -49 -34.219 1 28.69 40 PRO B C 1
ATOM 3634 O O . PRO B 1 40 ? -7.328 -48.875 -34.031 1 28.69 40 PRO B O 1
ATOM 3637 N N . PRO B 1 41 ? -9.141 -48.438 -35.312 1 27.66 41 PRO B N 1
ATOM 3638 C CA . PRO B 1 41 ? -8.555 -47.531 -36.344 1 27.66 41 PRO B CA 1
ATOM 3639 C C . PRO B 1 41 ? -7.977 -46.281 -35.719 1 27.66 41 PRO B C 1
ATOM 3641 O O . PRO B 1 41 ? -8.328 -45.906 -34.594 1 27.66 41 PRO B O 1
ATOM 3644 N N . ALA B 1 42 ? -6.969 -45.531 -36.438 1 27.66 42 ALA B N 1
ATOM 3645 C CA . ALA B 1 42 ? -6.133 -44.344 -36.281 1 27.66 42 ALA B CA 1
ATOM 3646 C C . ALA B 1 42 ? -6.988 -43.094 -36.031 1 27.66 42 ALA B C 1
ATOM 3648 O O . ALA B 1 42 ? -7.887 -42.781 -36.812 1 27.66 42 ALA B O 1
ATOM 3649 N N . LEU B 1 43 ? -7.273 -42.781 -34.781 1 30.77 43 LEU B N 1
ATOM 3650 C CA . LEU B 1 43 ? -8.039 -41.625 -34.344 1 30.77 43 LEU B CA 1
ATOM 3651 C C . LEU B 1 43 ? -7.594 -40.375 -35.062 1 30.77 43 LEU B C 1
ATOM 3653 O O . LEU B 1 43 ? -6.406 -40.188 -35.344 1 30.77 43 LEU B O 1
ATOM 3657 N N . ASP B 1 44 ? -8.57 -39.656 -35.75 1 29.95 44 ASP B N 1
ATOM 3658 C CA . ASP B 1 44 ? -8.562 -38.406 -36.469 1 29.95 44 ASP B CA 1
ATOM 3659 C C . ASP B 1 44 ? -7.793 -37.344 -35.688 1 29.95 44 ASP B C 1
ATOM 3661 O O . ASP B 1 44 ? -7.672 -37.406 -34.469 1 29.95 44 ASP B O 1
ATOM 3665 N N . ASP B 1 45 ? -7.137 -36.312 -36.406 1 30.39 45 ASP B N 1
ATOM 3666 C CA . ASP B 1 45 ? -6.23 -35.219 -36.125 1 30.39 45 ASP B CA 1
ATOM 3667 C C . ASP B 1 45 ? -6.812 -34.281 -35.094 1 30.39 45 ASP B C 1
ATOM 3669 O O . ASP B 1 45 ? -7.977 -33.875 -35.156 1 30.39 45 ASP B O 1
ATOM 3673 N N . PRO B 1 46 ? -6.301 -34.188 -33.844 1 34.62 46 PRO B N 1
ATOM 3674 C CA . PRO B 1 46 ? -6.777 -33.281 -32.781 1 34.62 46 PRO B CA 1
ATOM 3675 C C . PRO B 1 46 ? -7 -31.859 -33.25 1 34.62 46 PRO B C 1
ATOM 3677 O O . PRO B 1 46 ? -6.223 -31.344 -34.062 1 34.62 46 PRO B O 1
ATOM 3680 N N . THR B 1 47 ? -8.18 -31.406 -33.375 1 33.72 47 THR B N 1
ATOM 3681 C CA . THR B 1 47 ? -8.516 -30.016 -33.656 1 33.72 47 THR B CA 1
ATOM 3682 C C . THR B 1 47 ? -7.664 -29.078 -32.781 1 33.72 47 THR B C 1
ATOM 3684 O O . THR B 1 47 ? -7.828 -29.031 -31.578 1 33.72 47 THR B O 1
ATOM 3687 N N . VAL B 1 48 ? -6.477 -28.719 -33.219 1 36.44 48 VAL B N 1
ATOM 3688 C CA . VAL B 1 48 ? -5.609 -27.672 -32.688 1 36.44 48 VAL B CA 1
ATOM 3689 C C . VAL B 1 48 ? -6.387 -26.359 -32.562 1 36.44 48 VAL B C 1
ATOM 3691 O O . VAL B 1 48 ? -6.953 -25.891 -33.562 1 36.44 48 VAL B O 1
ATOM 3694 N N . ALA B 1 49 ? -6.777 -25.953 -31.453 1 40.28 49 ALA B N 1
ATOM 3695 C CA . ALA B 1 49 ? -7.309 -24.594 -31.25 1 40.28 49 ALA B CA 1
ATOM 3696 C C . ALA B 1 49 ? -6.473 -23.562 -32 1 40.28 49 ALA B C 1
ATOM 3698 O O . ALA B 1 49 ? -5.25 -23.703 -32.125 1 40.28 49 ALA B O 1
ATOM 3699 N N . GLN B 1 50 ? -7.008 -22.672 -32.844 1 35.81 50 GLN B N 1
ATOM 3700 C CA . GLN B 1 50 ? -6.457 -21.609 -33.688 1 35.81 50 GLN B CA 1
ATOM 3701 C C . GLN B 1 50 ? -5.559 -20.672 -32.875 1 35.81 50 GLN B C 1
ATOM 3703 O O . GLN B 1 50 ? -5.996 -20.078 -31.891 1 35.81 50 GLN B O 1
ATOM 3708 N N . THR B 1 51 ? -4.223 -20.891 -32.844 1 37.91 51 THR B N 1
ATOM 3709 C CA . THR B 1 51 ? -3.178 -20.031 -32.312 1 37.91 51 THR B CA 1
ATOM 3710 C C . THR B 1 51 ? -3.154 -18.688 -33.062 1 37.91 51 THR B C 1
ATOM 3712 O O . THR B 1 51 ? -3.326 -18.656 -34.281 1 37.91 51 THR B O 1
ATOM 3715 N N . ASP B 1 52 ? -3.307 -17.656 -32.344 1 42.78 52 ASP B N 1
ATOM 3716 C CA . ASP B 1 52 ? -3.027 -16.391 -33 1 42.78 52 ASP B CA 1
ATOM 3717 C C . ASP B 1 52 ? -1.577 -16.328 -33.469 1 42.78 52 ASP B C 1
ATOM 3719 O O . ASP B 1 52 ? -0.784 -17.234 -33.188 1 42.78 52 ASP B O 1
ATOM 3723 N N . ASP B 1 53 ? -1.193 -15.25 -34.312 1 40.97 53 ASP B N 1
ATOM 3724 C CA . ASP B 1 53 ? 0.082 -15.086 -35 1 40.97 53 ASP B CA 1
ATOM 3725 C C . ASP B 1 53 ? 1.255 -15.328 -34.062 1 40.97 53 ASP B C 1
ATOM 3727 O O . ASP B 1 53 ? 2.393 -15.5 -34.5 1 40.97 53 ASP B O 1
ATOM 3731 N N . ASN B 1 54 ? 1.056 -15.016 -32.688 1 42.88 54 ASN B N 1
ATOM 3732 C CA . ASN B 1 54 ? 2.229 -15.195 -31.859 1 42.88 54 ASN B CA 1
ATOM 3733 C C . ASN B 1 54 ? 2.223 -16.562 -31.172 1 42.88 54 ASN B C 1
ATOM 3735 O O . ASN B 1 54 ? 2.973 -16.781 -30.219 1 42.88 54 ASN B O 1
ATOM 3739 N N . GLY B 1 55 ? 1.376 -17.531 -31.625 1 44.03 55 GLY B N 1
ATOM 3740 C CA . GLY B 1 55 ? 1.333 -18.938 -31.25 1 44.03 55 GLY B CA 1
ATOM 3741 C C . GLY B 1 55 ? 0.615 -19.188 -29.938 1 44.03 55 GLY B C 1
ATOM 3742 O O . GLY B 1 55 ? 0.602 -20.328 -29.453 1 44.03 55 GLY B O 1
ATOM 3743 N N . SER B 1 56 ? 0.431 -18.266 -29.094 1 50.91 56 SER B N 1
ATOM 3744 C CA . SER B 1 56 ? -0.269 -18.516 -27.828 1 50.91 56 SER B CA 1
ATOM 3745 C C . SER B 1 56 ? -1.779 -18.406 -28.016 1 50.91 56 SER B C 1
ATOM 3747 O O . SER B 1 56 ? -2.258 -17.688 -28.891 1 50.91 56 SER B O 1
ATOM 3749 N N . SER B 1 57 ? -2.568 -19.312 -27.469 1 59.62 57 SER B N 1
ATOM 3750 C CA . SER B 1 57 ? -4.027 -19.281 -27.484 1 59.62 57 SER B CA 1
ATOM 3751 C C . SER B 1 57 ? -4.566 -17.953 -26.969 1 59.62 57 SER B C 1
ATOM 3753 O O . SER B 1 57 ? -4.145 -17.469 -25.906 1 59.62 57 SER B O 1
ATOM 3755 N N . PRO B 1 58 ? -5.312 -17.188 -27.719 1 64.56 58 PRO B N 1
ATOM 3756 C CA . PRO B 1 58 ? -5.758 -15.812 -27.469 1 64.56 58 PRO B CA 1
ATOM 3757 C C . PRO B 1 58 ? -6.355 -15.633 -26.078 1 64.56 58 PRO B C 1
ATOM 3759 O O . PRO B 1 58 ? -6.441 -14.508 -25.578 1 64.56 58 PRO B O 1
ATOM 3762 N N . GLY B 1 59 ? -6.25 -16.703 -25.344 1 84.75 59 GLY B N 1
ATOM 3763 C CA . GLY B 1 59 ? -6.941 -16.5 -24.078 1 84.75 59 GLY B CA 1
ATOM 3764 C C . GLY B 1 59 ? -6.07 -16.781 -22.875 1 84.75 59 GLY B C 1
ATOM 3765 O O . GLY B 1 59 ? -6.461 -16.484 -21.734 1 84.75 59 GLY B O 1
ATOM 3766 N N . GLN B 1 60 ? -4.898 -17.094 -23.172 1 92.38 60 GLN B N 1
ATOM 3767 C CA . GLN B 1 60 ? -4.031 -17.375 -22.031 1 92.38 60 GLN B CA 1
ATOM 3768 C C . GLN B 1 60 ? -3.402 -16.094 -21.484 1 92.38 60 GLN B C 1
ATOM 3770 O O . GLN B 1 60 ? -3.01 -15.219 -22.266 1 92.38 60 GLN B O 1
ATOM 3775 N N . ILE B 1 61 ? -3.305 -16.031 -20.234 1 94.38 61 ILE B N 1
ATOM 3776 C CA . ILE B 1 61 ? -2.689 -14.883 -19.594 1 94.38 61 ILE B CA 1
ATOM 3777 C C . ILE B 1 61 ? -1.183 -14.891 -19.844 1 94.38 61 ILE B C 1
ATOM 3779 O O . ILE B 1 61 ? -0.539 -15.945 -19.75 1 94.38 61 ILE B O 1
ATOM 3783 N N . ASN B 1 62 ? -0.672 -13.742 -20.203 1 95.69 62 ASN B N 1
ATOM 3784 C CA . ASN B 1 62 ? 0.763 -13.617 -20.438 1 95.69 62 ASN B CA 1
ATOM 3785 C C . ASN B 1 62 ? 1.561 -13.852 -19.156 1 95.69 62 ASN B C 1
ATOM 3787 O O . ASN B 1 62 ? 1.109 -13.492 -18.062 1 95.69 62 ASN B O 1
ATOM 3791 N N . VAL B 1 63 ? 2.713 -14.398 -19.328 1 97.44 63 VAL B N 1
ATOM 3792 C CA . VAL B 1 63 ? 3.557 -14.688 -18.172 1 97.44 63 VAL B CA 1
ATOM 3793 C C . VAL B 1 63 ? 4.992 -14.258 -18.469 1 97.44 63 VAL B C 1
ATOM 3795 O O . VAL B 1 63 ? 5.445 -14.312 -19.609 1 97.44 63 VAL B O 1
ATOM 3798 N N . LEU B 1 64 ? 5.652 -13.703 -17.469 1 97.56 64 LEU B N 1
ATOM 3799 C CA . LEU B 1 64 ? 7.102 -13.531 -17.531 1 97.56 64 LEU B CA 1
ATOM 3800 C C . LEU B 1 64 ? 7.812 -14.875 -17.406 1 97.56 64 LEU B C 1
ATOM 3802 O O . LEU B 1 64 ? 7.555 -15.633 -16.469 1 97.56 64 LEU B O 1
ATOM 3806 N N . ASP B 1 65 ? 8.672 -15.156 -18.344 1 95.44 65 ASP B N 1
ATOM 3807 C CA . ASP B 1 65 ? 9.289 -16.484 -18.375 1 95.44 65 ASP B CA 1
ATOM 3808 C C . ASP B 1 65 ? 10.719 -16.406 -18.906 1 95.44 65 ASP B C 1
ATOM 3810 O O . ASP B 1 65 ? 11.141 -15.375 -19.422 1 95.44 65 ASP B O 1
ATOM 3814 N N . VAL B 1 66 ? 11.391 -17.531 -18.609 1 93.19 66 VAL B N 1
ATOM 3815 C CA . VAL B 1 66 ? 12.688 -17.703 -19.25 1 93.19 66 VAL B CA 1
ATOM 3816 C C . VAL B 1 66 ? 12.5 -18.219 -20.672 1 93.19 66 VAL B C 1
ATOM 3818 O O . VAL B 1 66 ? 11.836 -19.234 -20.875 1 93.19 66 VAL B O 1
ATOM 3821 N N . PRO B 1 67 ? 13.094 -17.5 -21.594 1 89.38 67 PRO B N 1
ATOM 3822 C CA . PRO B 1 67 ? 12.953 -18 -22.953 1 89.38 67 PRO B CA 1
ATOM 3823 C C . PRO B 1 67 ? 13.461 -19.438 -23.109 1 89.38 67 PRO B C 1
ATOM 3825 O O . PRO B 1 67 ? 14.469 -19.812 -22.5 1 89.38 67 PRO B O 1
ATOM 3828 N N . ALA B 1 68 ? 12.781 -20.203 -23.922 1 84.88 68 ALA B N 1
ATOM 3829 C CA . ALA B 1 68 ? 13.031 -21.641 -24.062 1 84.88 68 ALA B CA 1
ATOM 3830 C C . ALA B 1 68 ? 14.508 -21.906 -24.375 1 84.88 68 ALA B C 1
ATOM 3832 O O . ALA B 1 68 ? 15.109 -22.812 -23.797 1 84.88 68 ALA B O 1
ATOM 3833 N N . GLY B 1 69 ? 15.078 -21.125 -25.266 1 84.31 69 GLY B N 1
ATOM 3834 C CA . GLY B 1 69 ? 16.469 -21.328 -25.641 1 84.31 69 GLY B CA 1
ATOM 3835 C C . GLY B 1 69 ? 17.438 -20.938 -24.531 1 84.31 69 GLY B C 1
ATOM 3836 O O . GLY B 1 69 ? 18.609 -21.297 -24.578 1 84.31 69 GLY B O 1
ATOM 3837 N N . SER B 1 70 ? 16.906 -20.391 -23.484 1 88.12 70 SER B N 1
ATOM 3838 C CA . SER B 1 70 ? 17.781 -19.859 -22.438 1 88.12 70 SER B CA 1
ATOM 3839 C C . SER B 1 70 ? 17.578 -20.609 -21.125 1 88.12 70 SER B C 1
ATOM 3841 O O . SER B 1 70 ? 18.172 -20.25 -20.109 1 88.12 70 SER B O 1
ATOM 3843 N N . VAL B 1 71 ? 16.781 -21.594 -21.188 1 90.56 71 VAL B N 1
ATOM 3844 C CA . VAL B 1 71 ? 16.578 -22.391 -19.969 1 90.56 71 VAL B CA 1
ATOM 3845 C C . VAL B 1 71 ? 17.797 -23.281 -19.734 1 90.56 71 VAL B C 1
ATOM 3847 O O . VAL B 1 71 ? 18.172 -24.078 -20.609 1 90.56 71 VAL B O 1
ATOM 3850 N N . GLU B 1 72 ? 18.391 -23.156 -18.656 1 90.88 72 GLU B N 1
ATOM 3851 C CA . GLU B 1 72 ? 19.562 -23.953 -18.312 1 90.88 72 GLU B CA 1
ATOM 3852 C C . GLU B 1 72 ? 19.156 -25.281 -17.672 1 90.88 72 GLU B C 1
ATOM 3854 O O . GLU B 1 72 ? 19.734 -26.328 -17.969 1 90.88 72 GLU B O 1
ATOM 3859 N N . ARG B 1 73 ? 18.234 -25.203 -16.812 1 91 73 ARG B N 1
ATOM 3860 C CA . ARG B 1 73 ? 17.719 -26.375 -16.125 1 91 73 ARG B CA 1
ATOM 3861 C C . ARG B 1 73 ? 16.281 -26.172 -15.664 1 91 73 ARG B C 1
ATOM 3863 O O . ARG B 1 73 ? 15.891 -25.047 -15.336 1 91 73 ARG B O 1
ATOM 3870 N N . SER B 1 74 ? 15.523 -27.188 -15.773 1 89.62 74 SER B N 1
ATOM 3871 C CA . SER B 1 74 ? 14.141 -27.141 -15.32 1 89.62 74 SER B CA 1
ATOM 3872 C C . SER B 1 74 ? 13.688 -28.5 -14.805 1 89.62 74 SER B C 1
ATOM 3874 O O . SER B 1 74 ? 14.297 -29.531 -15.125 1 89.62 74 SER B O 1
ATOM 3876 N N . GLY B 1 75 ? 12.656 -28.531 -13.953 1 86.81 75 GLY B N 1
ATOM 3877 C CA . GLY B 1 75 ? 12.102 -29.781 -13.445 1 86.81 75 GLY B CA 1
ATOM 3878 C C . GLY B 1 75 ? 10.82 -29.578 -12.648 1 86.81 75 GLY B C 1
ATOM 3879 O O . GLY B 1 75 ? 10.516 -28.469 -12.227 1 86.81 75 GLY B O 1
ATOM 3880 N N . VAL B 1 76 ? 10.047 -30.609 -12.578 1 86.44 76 VAL B N 1
ATOM 3881 C CA . VAL B 1 76 ? 8.898 -30.703 -11.68 1 86.44 76 VAL B CA 1
ATOM 3882 C C . VAL B 1 76 ? 9.156 -31.75 -10.609 1 86.44 76 VAL B C 1
ATOM 3884 O O . VAL B 1 76 ? 9.312 -32.938 -10.914 1 86.44 76 VAL B O 1
ATOM 3887 N N . ASP B 1 77 ? 9.266 -31.344 -9.43 1 83.5 77 ASP B N 1
ATOM 3888 C CA . ASP B 1 77 ? 9.602 -32.281 -8.359 1 83.5 77 ASP B CA 1
ATOM 3889 C C . ASP B 1 77 ? 8.688 -32.094 -7.152 1 83.5 77 ASP B C 1
ATOM 3891 O O . ASP B 1 77 ? 8.219 -30.984 -6.891 1 83.5 77 ASP B O 1
ATOM 3895 N N . GLU B 1 78 ? 8.328 -33.156 -6.621 1 77.44 78 GLU B N 1
ATOM 3896 C CA . GLU B 1 78 ? 7.574 -33.125 -5.371 1 77.44 78 GLU B CA 1
ATOM 3897 C C . GLU B 1 78 ? 8.492 -32.875 -4.18 1 77.44 78 GLU B C 1
ATOM 3899 O O . GLU B 1 78 ? 9.57 -33.438 -4.086 1 77.44 78 GLU B O 1
ATOM 3904 N N . HIS B 1 79 ? 8.117 -31.906 -3.451 1 74.62 79 HIS B N 1
ATOM 3905 C CA . HIS B 1 79 ? 8.938 -31.594 -2.285 1 74.62 79 HIS B CA 1
ATOM 3906 C C . HIS B 1 79 ? 8.164 -31.828 -0.991 1 74.62 79 HIS B C 1
ATOM 3908 O O . HIS B 1 79 ? 6.93 -31.75 -0.975 1 74.62 79 HIS B O 1
ATOM 3914 N N . TYR B 1 80 ? 8.82 -32.25 0.082 1 70.19 80 TYR B N 1
ATOM 3915 C CA . TYR B 1 80 ? 8.219 -32.625 1.355 1 70.19 80 TYR B CA 1
ATOM 3916 C C . TYR B 1 80 ? 8.898 -31.906 2.516 1 70.19 80 TYR B C 1
ATOM 3918 O O . TYR B 1 80 ? 9.883 -31.188 2.318 1 70.19 80 TYR B O 1
ATOM 3926 N N . VAL B 1 81 ? 8.102 -32.125 3.611 1 62.66 81 VAL B N 1
ATOM 3927 C CA . VAL B 1 81 ? 8.586 -31.516 4.844 1 62.66 81 VAL B CA 1
ATOM 3928 C C . VAL B 1 81 ? 10.023 -31.953 5.113 1 62.66 81 VAL B C 1
ATOM 3930 O O . VAL B 1 81 ? 10.367 -33.125 4.941 1 62.66 81 VAL B O 1
ATOM 3933 N N . ASP B 1 82 ? 10.922 -30.953 5.156 1 59.19 82 ASP B N 1
ATOM 3934 C CA . ASP B 1 82 ? 12.281 -31.203 5.613 1 59.19 82 ASP B CA 1
ATOM 3935 C C . ASP B 1 82 ? 12.633 -30.328 6.812 1 59.19 82 ASP B C 1
ATOM 3937 O O . ASP B 1 82 ? 12.891 -29.141 6.656 1 59.19 82 ASP B O 1
ATOM 3941 N N . LEU B 1 83 ? 12.539 -31.016 8 1 53.78 83 LEU B N 1
ATOM 3942 C CA . LEU B 1 83 ? 12.711 -30.297 9.258 1 53.78 83 LEU B CA 1
ATOM 3943 C C . LEU B 1 83 ? 14.047 -29.562 9.297 1 53.78 83 LEU B C 1
ATOM 3945 O O . LEU B 1 83 ? 14.195 -28.562 9.992 1 53.78 83 LEU B O 1
ATOM 3949 N N . GLY B 1 84 ? 15.031 -30.141 8.617 1 52.56 84 GLY B N 1
ATOM 3950 C CA . GLY B 1 84 ? 16.328 -29.5 8.656 1 52.56 84 GLY B CA 1
ATOM 3951 C C . GLY B 1 84 ? 16.312 -28.078 8.141 1 52.56 84 GLY B C 1
ATOM 3952 O O . GLY B 1 84 ? 16.641 -27.141 8.875 1 52.56 84 GLY B O 1
ATOM 3953 N N . PRO B 1 85 ? 15.789 -27.891 7.102 1 61.16 85 PRO B N 1
ATOM 3954 C CA . PRO B 1 85 ? 15.711 -26.547 6.539 1 61.16 85 PRO B CA 1
ATOM 3955 C C . PRO B 1 85 ? 14.781 -25.625 7.332 1 61.16 85 PRO B C 1
ATOM 3957 O O . PRO B 1 85 ? 15.031 -24.422 7.426 1 61.16 85 PRO B O 1
ATOM 3960 N N . SER B 1 86 ? 13.898 -26.141 8.055 1 67.75 86 SER B N 1
ATOM 3961 C CA . SER B 1 86 ? 12.953 -25.312 8.789 1 67.75 86 SER B CA 1
ATOM 3962 C C . SER B 1 86 ? 13.617 -24.625 9.977 1 67.75 86 SER B C 1
ATOM 3964 O O . SER B 1 86 ? 13.375 -23.438 10.227 1 67.75 86 SER B O 1
ATOM 3966 N N . VAL B 1 87 ? 14.406 -25.328 10.648 1 63.06 87 VAL B N 1
ATOM 3967 C CA . VAL B 1 87 ? 15.117 -24.766 11.781 1 63.06 87 VAL B CA 1
ATOM 3968 C C . VAL B 1 87 ? 16.078 -23.688 11.297 1 63.06 87 VAL B C 1
ATOM 3970 O O . VAL B 1 87 ? 16.234 -22.641 11.938 1 63.06 87 VAL B O 1
ATOM 3973 N N . GLY B 1 88 ? 16.641 -23.984 10.227 1 69.06 88 GLY B N 1
ATOM 3974 C CA . GLY B 1 88 ? 17.547 -23.016 9.633 1 69.06 88 GLY B CA 1
ATOM 3975 C C . GLY B 1 88 ? 16.844 -21.75 9.164 1 69.06 88 GLY B C 1
ATOM 3976 O O . GLY B 1 88 ? 17.359 -20.641 9.336 1 69.06 88 GLY B O 1
ATOM 3977 N N . LEU B 1 89 ? 15.719 -21.891 8.711 1 74.12 89 LEU B N 1
ATOM 3978 C CA . LEU B 1 89 ? 14.922 -20.75 8.234 1 74.12 89 LEU B CA 1
ATOM 3979 C C . LEU B 1 89 ? 14.531 -19.844 9.391 1 74.12 89 LEU B C 1
ATOM 3981 O O . LEU B 1 89 ? 14.617 -18.609 9.273 1 74.12 89 LEU B O 1
ATOM 3985 N N . SER B 1 90 ? 14.18 -20.375 10.445 1 72.62 90 SER B N 1
ATOM 3986 C CA . SER B 1 90 ? 13.797 -19.625 11.633 1 72.62 90 SER B CA 1
ATOM 3987 C C . SER B 1 90 ? 15 -18.891 12.234 1 72.62 90 SER B C 1
ATOM 3989 O O . SER B 1 90 ? 14.867 -17.766 12.711 1 72.62 90 SER B O 1
ATOM 3991 N N . ALA B 1 91 ? 16.062 -19.5 12.18 1 73.56 91 ALA B N 1
ATOM 3992 C CA . ALA B 1 91 ? 17.281 -18.906 12.719 1 73.56 91 ALA B CA 1
ATOM 3993 C C . ALA B 1 91 ? 17.672 -17.656 11.93 1 73.56 91 ALA B C 1
ATOM 3995 O O . ALA B 1 91 ? 18.094 -16.656 12.516 1 73.56 91 ALA B O 1
ATOM 3996 N N . ASN B 1 92 ? 17.547 -17.766 10.703 1 75.88 92 ASN B N 1
ATOM 3997 C CA . ASN B 1 92 ? 17.844 -16.625 9.852 1 75.88 92 ASN B CA 1
ATOM 3998 C C . ASN B 1 92 ? 16.938 -15.438 10.156 1 75.88 92 ASN B C 1
ATOM 4000 O O . ASN B 1 92 ? 17.406 -14.305 10.273 1 75.88 92 ASN B O 1
ATOM 4004 N N . ALA B 1 93 ? 15.734 -15.688 10.328 1 78 93 ALA B N 1
ATOM 4005 C CA . ALA B 1 93 ? 14.781 -14.633 10.648 1 78 93 ALA B CA 1
ATOM 4006 C C . ALA B 1 93 ? 15.102 -14 12 1 78 93 ALA B C 1
ATOM 4008 O O . ALA B 1 93 ? 15.047 -12.773 12.148 1 78 93 ALA B O 1
ATOM 4009 N N . THR B 1 94 ? 15.492 -14.789 12.922 1 76.88 94 THR B N 1
ATOM 4010 C CA . THR B 1 94 ? 15.781 -14.32 14.273 1 76.88 94 THR B CA 1
ATOM 4011 C C . THR B 1 94 ? 17.047 -13.461 14.281 1 76.88 94 THR B C 1
ATOM 4013 O O . THR B 1 94 ? 17.094 -12.422 14.945 1 76.88 94 THR B O 1
ATOM 4016 N N . THR B 1 95 ? 18 -13.93 13.609 1 80.06 95 THR B N 1
ATOM 4017 C CA . THR B 1 95 ? 19.25 -13.188 13.531 1 80.06 95 THR B CA 1
ATOM 4018 C C . THR B 1 95 ? 19.016 -11.805 12.93 1 80.06 95 THR B C 1
ATOM 4020 O O . THR B 1 95 ? 19.5 -10.805 13.453 1 80.06 95 THR B O 1
ATOM 4023 N N . GLU B 1 96 ? 18.312 -11.766 11.883 1 84 96 GLU B N 1
ATOM 4024 C CA . GLU B 1 96 ? 18.047 -10.484 11.234 1 84 96 GLU B CA 1
ATOM 4025 C C . GLU B 1 96 ? 17.188 -9.586 12.117 1 84 96 GLU B C 1
ATOM 4027 O O . GLU B 1 96 ? 17.375 -8.367 12.133 1 84 96 GLU B O 1
ATOM 4032 N N . ARG B 1 97 ? 16.281 -10.133 12.797 1 80.81 97 ARG B N 1
ATOM 4033 C CA . ARG B 1 97 ? 15.461 -9.367 13.727 1 80.81 97 ARG B CA 1
ATOM 4034 C C . ARG B 1 97 ? 16.312 -8.719 14.812 1 80.81 97 ARG B C 1
ATOM 4036 O O . ARG B 1 97 ? 16.125 -7.555 15.148 1 80.81 97 ARG B O 1
ATOM 4043 N N . PHE B 1 98 ? 17.25 -9.477 15.289 1 79.5 98 PHE B N 1
ATOM 4044 C CA . PHE B 1 98 ? 18.141 -8.945 16.312 1 79.5 98 PHE B CA 1
ATOM 4045 C C . PHE B 1 98 ? 19 -7.812 15.742 1 79.5 98 PHE B C 1
ATOM 4047 O O . PHE B 1 98 ? 19.234 -6.809 16.422 1 79.5 98 PHE B O 1
ATOM 4054 N N . ARG B 1 99 ? 19.469 -8.039 14.586 1 83.38 99 ARG B N 1
ATOM 4055 C CA . ARG B 1 99 ? 20.234 -6.984 13.938 1 83.38 99 ARG B CA 1
ATOM 4056 C C . ARG B 1 99 ? 19.406 -5.715 13.789 1 83.38 99 ARG B C 1
ATOM 4058 O O . ARG B 1 99 ? 19.906 -4.605 13.977 1 83.38 99 ARG B O 1
ATOM 4065 N N . THR B 1 100 ? 18.188 -5.875 13.445 1 84.56 100 THR B N 1
ATOM 4066 C CA . THR B 1 100 ? 17.281 -4.734 13.32 1 84.56 100 THR B CA 1
ATOM 4067 C C . THR B 1 100 ? 17.141 -4.02 14.664 1 84.56 100 THR B C 1
ATOM 4069 O O . THR B 1 100 ? 17.266 -2.795 14.734 1 84.56 100 THR B O 1
ATOM 4072 N N . LEU B 1 101 ? 16.922 -4.781 15.68 1 82.31 101 LEU B N 1
ATOM 4073 C CA . LEU B 1 101 ? 16.734 -4.195 17 1 82.31 101 LEU B CA 1
ATOM 4074 C C . LEU B 1 101 ? 18 -3.475 17.453 1 82.31 101 LEU B C 1
ATOM 4076 O O . LEU B 1 101 ? 17.922 -2.377 18.016 1 82.31 101 LEU B O 1
ATOM 4080 N N . ALA B 1 102 ? 19.094 -4.137 17.219 1 83.31 102 ALA B N 1
ATOM 4081 C CA . ALA B 1 102 ? 20.359 -3.527 17.594 1 83.31 102 ALA B CA 1
ATOM 4082 C C . ALA B 1 102 ? 20.578 -2.217 16.844 1 83.31 102 ALA B C 1
ATOM 4084 O O . ALA B 1 102 ? 21.094 -1.249 17.406 1 83.31 102 ALA B O 1
ATOM 4085 N N . MET B 1 103 ? 20.281 -2.17 15.617 1 88 103 MET B N 1
ATOM 4086 C CA . MET B 1 103 ? 20.438 -0.971 14.797 1 88 103 MET B CA 1
ATOM 4087 C C . MET B 1 103 ? 19.531 0.149 15.312 1 88 103 MET B C 1
ATOM 4089 O O . MET B 1 103 ? 19.953 1.3 15.414 1 88 103 MET B O 1
ATOM 4093 N N . VAL B 1 104 ? 18.297 -0.177 15.602 1 85.25 104 VAL B N 1
ATOM 4094 C CA . VAL B 1 104 ? 17.344 0.798 16.109 1 85.25 104 VAL B CA 1
ATOM 4095 C C . VAL B 1 104 ? 17.828 1.355 17.438 1 85.25 104 VAL B C 1
ATOM 4097 O O . VAL B 1 104 ? 17.797 2.566 17.672 1 85.25 104 VAL B O 1
ATOM 4100 N N . GLU B 1 105 ? 18.312 0.456 18.234 1 86 105 GLU B N 1
ATOM 4101 C CA . GLU B 1 105 ? 18.828 0.866 19.531 1 86 105 GLU B CA 1
ATOM 4102 C C . GLU B 1 105 ? 20.031 1.792 19.375 1 86 105 GLU B C 1
ATOM 4104 O O . GLU B 1 105 ? 20.172 2.766 20.125 1 86 105 GLU B O 1
ATOM 4109 N N . ARG B 1 106 ? 20.891 1.47 18.516 1 88.88 106 ARG B N 1
ATOM 4110 C CA . ARG B 1 106 ? 22.062 2.299 18.266 1 88.88 106 ARG B CA 1
ATOM 4111 C C . ARG B 1 106 ? 21.656 3.711 17.859 1 88.88 106 ARG B C 1
ATOM 4113 O O . ARG B 1 106 ? 22.266 4.688 18.297 1 88.88 106 ARG B O 1
ATOM 4120 N N . VAL B 1 107 ? 20.688 3.836 17.031 1 88.94 107 VAL B N 1
ATOM 4121 C CA . VAL B 1 107 ? 20.203 5.137 16.578 1 88.94 107 VAL B CA 1
ATOM 4122 C C . VAL B 1 107 ? 19.547 5.879 17.75 1 88.94 107 VAL B C 1
ATOM 4124 O O . VAL B 1 107 ? 19.812 7.066 17.953 1 88.94 107 VAL B O 1
ATOM 4127 N N . GLN B 1 108 ? 18.734 5.148 18.469 1 86.5 108 GLN B N 1
ATOM 4128 C CA . GLN B 1 108 ? 17.969 5.754 19.562 1 86.5 108 GLN B CA 1
ATOM 4129 C C . GLN B 1 108 ? 18.875 6.191 20.703 1 86.5 108 GLN B C 1
ATOM 4131 O O . GLN B 1 108 ? 18.578 7.145 21.422 1 86.5 108 GLN B O 1
ATOM 4136 N N . ARG B 1 109 ? 20.031 5.59 20.859 1 86.69 109 ARG B N 1
ATOM 4137 C CA . ARG B 1 109 ? 20.953 5.875 21.969 1 86.69 109 ARG B CA 1
ATOM 4138 C C . ARG B 1 109 ? 21.891 7.027 21.609 1 86.69 109 ARG B C 1
ATOM 4140 O O . ARG B 1 109 ? 22.734 7.402 22.422 1 86.69 109 ARG B O 1
ATOM 4147 N N . ALA B 1 110 ? 21.703 7.488 20.422 1 88.88 110 ALA B N 1
ATOM 4148 C CA . ALA B 1 110 ? 22.547 8.625 20.047 1 88.88 110 ALA B CA 1
ATOM 4149 C C . ALA B 1 110 ? 22.312 9.805 21 1 88.88 110 ALA B C 1
ATOM 4151 O O . ALA B 1 110 ? 21.172 10.172 21.266 1 88.88 110 ALA B O 1
ATOM 4152 N N . GLU B 1 111 ? 23.297 10.422 21.422 1 88.38 111 GLU B N 1
ATOM 4153 C CA . GLU B 1 111 ? 23.219 11.461 22.453 1 88.38 111 GLU B CA 1
ATOM 4154 C C . GLU B 1 111 ? 22.953 12.828 21.844 1 88.38 111 GLU B C 1
ATOM 4156 O O . GLU B 1 111 ? 22.531 13.758 22.531 1 88.38 111 GLU B O 1
ATOM 4161 N N . THR B 1 112 ? 23.344 12.961 20.672 1 89.06 112 THR B N 1
ATOM 4162 C CA . THR B 1 112 ? 23.109 14.227 19.969 1 89.06 112 THR B CA 1
ATOM 4163 C C . THR B 1 112 ? 22.328 14 18.688 1 89.06 112 THR B C 1
ATOM 4165 O O . THR B 1 112 ? 22.297 12.883 18.156 1 89.06 112 THR B O 1
ATOM 4168 N N . THR B 1 113 ? 21.734 15.047 18.25 1 86.06 113 THR B N 1
ATOM 4169 C CA . THR B 1 113 ? 20.969 14.984 17.016 1 86.06 113 THR B CA 1
ATOM 4170 C C . THR B 1 113 ? 21.891 14.711 15.828 1 86.06 113 THR B C 1
ATOM 4172 O O . THR B 1 113 ? 21.516 14 14.898 1 86.06 113 THR B O 1
ATOM 4175 N N . GLU B 1 114 ? 23.062 15.281 15.875 1 87.19 114 GLU B N 1
ATOM 4176 C CA . GLU B 1 114 ? 24.031 15.07 14.805 1 87.19 114 GLU B CA 1
ATOM 4177 C C . GLU B 1 114 ? 24.453 13.609 14.734 1 87.19 114 GLU B C 1
ATOM 4179 O O . GLU B 1 114 ? 24.547 13.039 13.641 1 87.19 114 GLU B O 1
ATOM 4184 N N . LEU B 1 115 ? 24.719 13.062 15.859 1 91.75 115 LEU B N 1
ATOM 4185 C CA . LEU B 1 115 ? 25.109 11.656 15.898 1 91.75 115 LEU B CA 1
ATOM 4186 C C . LEU B 1 115 ? 23.969 10.766 15.445 1 91.75 115 LEU B C 1
ATOM 4188 O O . LEU B 1 115 ? 24.188 9.758 14.773 1 91.75 115 LEU B O 1
ATOM 4192 N N . ARG B 1 116 ? 22.766 11.125 15.844 1 90.88 116 ARG B N 1
ATOM 4193 C CA . ARG B 1 116 ? 21.578 10.383 15.43 1 90.88 116 ARG B CA 1
ATOM 4194 C C . ARG B 1 116 ? 21.438 10.375 13.914 1 90.88 116 ARG B C 1
ATOM 4196 O O . ARG B 1 116 ? 21.156 9.336 13.312 1 90.88 116 ARG B O 1
ATOM 4203 N N . ARG B 1 117 ? 21.688 11.492 13.328 1 89.94 117 ARG B N 1
ATOM 4204 C CA . ARG B 1 117 ? 21.594 11.602 11.875 1 89.94 117 ARG B CA 1
ATOM 4205 C C . ARG B 1 117 ? 22.672 10.75 11.195 1 89.94 117 ARG B C 1
ATOM 4207 O O . ARG B 1 117 ? 22.406 10.094 10.188 1 89.94 117 ARG B O 1
ATOM 4214 N N . GLU B 1 118 ? 23.812 10.789 11.727 1 91.75 118 GLU B N 1
ATOM 4215 C CA . GLU B 1 118 ? 24.906 9.992 11.172 1 91.75 118 GLU B CA 1
ATOM 4216 C C . GLU B 1 118 ? 24.609 8.5 11.258 1 91.75 118 GLU B C 1
ATOM 4218 O O . GLU B 1 118 ? 24.828 7.762 10.297 1 91.75 118 GLU B O 1
ATOM 4223 N N . ARG B 1 119 ? 24.109 8.125 12.344 1 92.69 119 ARG B N 1
ATOM 4224 C CA . ARG B 1 119 ? 23.781 6.715 12.539 1 92.69 119 ARG B CA 1
ATOM 4225 C C . ARG B 1 119 ? 22.625 6.289 11.633 1 92.69 119 ARG B C 1
ATOM 4227 O O . ARG B 1 119 ? 22.609 5.152 11.148 1 92.69 119 ARG B O 1
ATOM 4234 N N . LEU B 1 120 ? 21.703 7.156 11.438 1 92.12 120 LEU B N 1
ATOM 4235 C CA . LEU B 1 120 ? 20.594 6.875 10.531 1 92.12 120 LEU B CA 1
A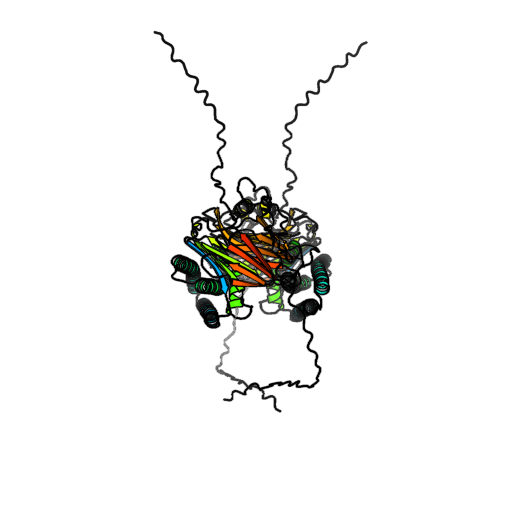TOM 4236 C C . LEU B 1 120 ? 21.078 6.719 9.094 1 92.12 120 LEU B C 1
ATOM 4238 O O . LEU B 1 120 ? 20.625 5.828 8.375 1 92.12 120 LEU B O 1
ATOM 4242 N N . ARG B 1 121 ? 22 7.508 8.703 1 91.31 121 ARG B N 1
ATOM 4243 C CA . ARG B 1 121 ? 22.562 7.406 7.367 1 91.31 121 ARG B CA 1
ATOM 4244 C C . ARG B 1 121 ? 23.281 6.078 7.184 1 91.31 121 ARG B C 1
ATOM 4246 O O . ARG B 1 121 ? 23.141 5.418 6.152 1 91.31 121 ARG B O 1
ATOM 4253 N N . THR B 1 122 ? 24 5.762 8.195 1 92.75 122 THR B N 1
ATOM 4254 C CA . THR B 1 122 ? 24.734 4.5 8.141 1 92.75 122 THR B CA 1
ATOM 4255 C C . THR B 1 122 ? 23.766 3.318 8.086 1 92.75 122 THR B C 1
ATOM 4257 O O . THR B 1 122 ? 23.984 2.371 7.324 1 92.75 122 THR B O 1
ATOM 4260 N N . ALA B 1 123 ? 22.75 3.438 8.875 1 92.56 123 ALA B N 1
ATOM 4261 C CA . ALA B 1 123 ? 21.75 2.365 8.922 1 92.56 123 ALA B CA 1
ATOM 4262 C C . ALA B 1 123 ? 21.078 2.191 7.566 1 92.56 123 ALA B C 1
ATOM 4264 O O . ALA B 1 123 ? 20.797 1.066 7.137 1 92.56 123 ALA B O 1
ATOM 4265 N N . LEU B 1 124 ? 20.812 3.256 6.926 1 91.88 124 LEU B N 1
ATOM 4266 C CA . LEU B 1 124 ? 20.156 3.215 5.625 1 91.88 124 LEU B CA 1
ATOM 4267 C C . LEU B 1 124 ? 21.078 2.621 4.57 1 91.88 124 LEU B C 1
ATOM 4269 O O . LEU B 1 124 ? 20.656 1.832 3.727 1 91.88 124 LEU B O 1
ATOM 4273 N N . ARG B 1 125 ? 22.297 2.924 4.621 1 92.56 125 ARG B N 1
ATOM 4274 C CA . ARG B 1 125 ? 23.266 2.352 3.707 1 92.56 125 ARG B CA 1
ATOM 4275 C C . ARG B 1 125 ? 23.422 0.851 3.934 1 92.56 125 ARG B C 1
ATOM 4277 O O . ARG B 1 125 ? 23.531 0.081 2.977 1 92.56 125 ARG B O 1
ATOM 4284 N N . ASP B 1 126 ? 23.438 0.578 5.207 1 93.69 126 ASP B N 1
ATOM 4285 C CA . ASP B 1 126 ? 23.547 -0.84 5.543 1 93.69 126 ASP B CA 1
ATOM 4286 C C . ASP B 1 126 ? 22.344 -1.616 5.008 1 93.69 126 ASP B C 1
ATOM 4288 O O . ASP B 1 126 ? 22.484 -2.752 4.551 1 93.69 126 ASP B O 1
ATOM 4292 N N . LEU B 1 127 ? 21.203 -1.036 5.125 1 93.5 127 LEU B N 1
ATOM 4293 C CA . LEU B 1 127 ? 19.984 -1.672 4.633 1 93.5 127 LEU B CA 1
ATOM 4294 C C . LEU B 1 127 ? 20.047 -1.857 3.119 1 93.5 127 LEU B C 1
ATOM 4296 O O . LEU B 1 127 ? 19.688 -2.92 2.605 1 93.5 127 LEU B O 1
ATOM 4300 N N . GLU B 1 128 ? 20.516 -0.914 2.418 1 92.56 128 GLU B N 1
ATOM 4301 C CA . GLU B 1 128 ? 20.641 -1.005 0.968 1 92.56 128 GLU B CA 1
ATOM 4302 C C . GLU B 1 128 ? 21.625 -2.104 0.575 1 92.56 128 GLU B C 1
ATOM 4304 O O . GLU B 1 128 ? 21.375 -2.863 -0.362 1 92.56 128 GLU B O 1
ATOM 4309 N N . THR B 1 129 ? 22.688 -2.156 1.267 1 94 129 THR B N 1
ATOM 4310 C CA . THR B 1 129 ? 23.688 -3.186 1.013 1 94 129 THR B CA 1
ATOM 4311 C C . THR B 1 129 ? 23.109 -4.574 1.257 1 94 129 THR B C 1
ATOM 4313 O O . THR B 1 129 ? 23.391 -5.512 0.508 1 94 129 THR B O 1
ATOM 4316 N N . ALA B 1 130 ? 22.359 -4.641 2.316 1 93.5 130 ALA B N 1
ATOM 4317 C CA . ALA B 1 130 ? 21.75 -5.926 2.643 1 93.5 130 ALA B CA 1
ATOM 4318 C C . ALA B 1 130 ? 20.797 -6.371 1.543 1 93.5 130 ALA B C 1
ATOM 4320 O O . ALA B 1 130 ? 20.672 -7.562 1.252 1 93.5 130 ALA B O 1
ATOM 4321 N N . VAL B 1 131 ? 20.078 -5.457 0.97 1 93.81 131 VAL B N 1
ATOM 4322 C CA . VAL B 1 131 ? 19.156 -5.777 -0.117 1 93.81 131 VAL B CA 1
ATOM 4323 C C . VAL B 1 131 ? 19.938 -6.238 -1.341 1 93.81 131 VAL B C 1
ATOM 4325 O O . VAL B 1 131 ? 19.562 -7.207 -2.002 1 93.81 131 VAL B O 1
ATOM 4328 N N . ASP B 1 132 ? 21.016 -5.57 -1.663 1 93.12 132 ASP B N 1
ATOM 4329 C CA . ASP B 1 132 ? 21.891 -5.98 -2.762 1 93.12 132 ASP B CA 1
ATOM 4330 C C . ASP B 1 132 ? 22.422 -7.395 -2.537 1 93.12 132 ASP B C 1
ATOM 4332 O O . ASP B 1 132 ? 22.531 -8.18 -3.48 1 93.12 132 ASP B O 1
ATOM 4336 N N . ASP B 1 133 ? 22.734 -7.641 -1.323 1 94.06 133 ASP B N 1
ATOM 4337 C CA . ASP B 1 133 ? 23.25 -8.961 -0.977 1 94.06 133 ASP B CA 1
ATOM 4338 C C . ASP B 1 133 ? 22.203 -10.047 -1.247 1 94.06 133 ASP B C 1
ATOM 4340 O O . ASP B 1 133 ? 22.547 -11.156 -1.643 1 94.06 133 ASP B O 1
ATOM 4344 N N . LEU B 1 134 ? 20.938 -9.805 -0.974 1 94.19 134 LEU B N 1
ATOM 4345 C CA . LEU B 1 134 ? 19.875 -10.766 -1.257 1 94.19 134 LEU B CA 1
ATOM 4346 C C . LEU B 1 134 ? 19.797 -11.062 -2.75 1 94.19 134 LEU B C 1
ATOM 4348 O O . LEU B 1 134 ? 19.625 -12.219 -3.146 1 94.19 134 LEU B O 1
ATOM 4352 N N . ASP B 1 135 ? 19.938 -10.031 -3.539 1 93.38 135 ASP B N 1
ATOM 4353 C CA . ASP B 1 135 ? 19.953 -10.203 -4.988 1 93.38 135 ASP B CA 1
ATOM 4354 C C . ASP B 1 135 ? 21.109 -11.086 -5.43 1 93.38 135 ASP B C 1
ATOM 4356 O O . ASP B 1 135 ? 20.953 -11.969 -6.273 1 93.38 135 ASP B O 1
ATOM 4360 N N . ASP B 1 136 ? 22.219 -10.82 -4.867 1 95.25 136 ASP B N 1
ATOM 4361 C CA . ASP B 1 136 ? 23.422 -11.586 -5.191 1 95.25 136 ASP B CA 1
ATOM 4362 C C . ASP B 1 136 ? 23.25 -13.055 -4.789 1 95.25 136 ASP B C 1
ATOM 4364 O O . ASP B 1 136 ? 23.656 -13.953 -5.523 1 95.25 136 ASP B O 1
ATOM 4368 N N . ARG B 1 137 ? 22.734 -13.25 -3.652 1 94.81 137 ARG B N 1
ATOM 4369 C CA . ARG B 1 137 ? 22.531 -14.609 -3.164 1 94.81 137 ARG B CA 1
ATOM 4370 C C . ARG B 1 137 ? 21.578 -15.375 -4.07 1 94.81 137 ARG B C 1
ATOM 4372 O O . ARG B 1 137 ? 21.797 -16.562 -4.352 1 94.81 137 ARG B O 1
ATOM 4379 N N . GLN B 1 138 ? 20.578 -14.742 -4.453 1 95.94 138 GLN B N 1
ATOM 4380 C CA . GLN B 1 138 ? 19.641 -15.406 -5.355 1 95.94 138 GLN B CA 1
ATOM 4381 C C . GLN B 1 138 ? 20.297 -15.734 -6.691 1 95.94 138 GLN B C 1
ATOM 4383 O O . GLN B 1 138 ? 20.141 -16.844 -7.211 1 95.94 138 GLN B O 1
ATOM 4388 N N . THR B 1 139 ? 21 -14.758 -7.207 1 95.44 139 THR B N 1
ATOM 4389 C CA . THR B 1 139 ? 21.688 -14.969 -8.477 1 95.44 139 THR B CA 1
ATOM 4390 C C . THR B 1 139 ? 22.656 -16.141 -8.383 1 95.44 139 THR B C 1
ATOM 4392 O O . THR B 1 139 ? 22.703 -16.984 -9.273 1 95.44 139 THR B O 1
ATOM 4395 N N . ALA B 1 140 ? 23.328 -16.172 -7.316 1 96.38 140 ALA B N 1
ATOM 4396 C CA . ALA B 1 140 ? 24.297 -17.25 -7.113 1 96.38 140 ALA B CA 1
ATOM 4397 C C . ALA B 1 140 ? 23.609 -18.609 -7.027 1 96.38 140 ALA B C 1
ATOM 4399 O O . ALA B 1 140 ? 24.094 -19.594 -7.574 1 96.38 140 ALA B O 1
ATOM 4400 N N . ALA B 1 141 ? 22.516 -18.656 -6.301 1 96.12 141 ALA B N 1
ATOM 4401 C CA . ALA B 1 141 ? 21.766 -19.906 -6.152 1 96.12 141 ALA B CA 1
ATOM 4402 C C . ALA B 1 141 ? 21.203 -20.375 -7.488 1 96.12 141 ALA B C 1
ATOM 4404 O O . ALA B 1 141 ? 21.203 -21.562 -7.797 1 96.12 141 ALA B O 1
ATOM 4405 N N . VAL B 1 142 ? 20.688 -19.438 -8.25 1 96.5 142 VAL B N 1
ATOM 4406 C CA . VAL B 1 142 ? 20.109 -19.719 -9.562 1 96.5 142 VAL B CA 1
ATOM 4407 C C . VAL B 1 142 ? 21.188 -20.281 -10.492 1 96.5 142 VAL B C 1
ATOM 4409 O O . VAL B 1 142 ? 20.969 -21.266 -11.188 1 96.5 142 VAL B O 1
ATOM 4412 N N . GLU B 1 143 ? 22.344 -19.672 -10.453 1 95.5 143 GLU B N 1
ATOM 4413 C CA . GLU B 1 143 ? 23.469 -20.125 -11.273 1 95.5 143 GLU B CA 1
ATOM 4414 C C . GLU B 1 143 ? 23.953 -21.5 -10.836 1 95.5 143 GLU B C 1
ATOM 4416 O O . GLU B 1 143 ? 24.266 -22.344 -11.672 1 95.5 143 GLU B O 1
ATOM 4421 N N . ALA B 1 144 ? 24 -21.688 -9.578 1 96.06 144 ALA B N 1
ATOM 4422 C CA . ALA B 1 144 ? 24.438 -22.969 -9.055 1 96.06 144 ALA B CA 1
ATOM 4423 C C . ALA B 1 144 ? 23.484 -24.094 -9.469 1 96.06 144 ALA B C 1
ATOM 4425 O O . ALA B 1 144 ? 23.938 -25.203 -9.797 1 96.06 144 ALA B O 1
ATOM 4426 N N . TYR B 1 145 ? 22.234 -23.875 -9.445 1 95.5 145 TYR B N 1
ATOM 4427 C CA . TYR B 1 145 ? 21.266 -24.859 -9.914 1 95.5 145 TYR B CA 1
ATOM 4428 C C . TYR B 1 145 ? 21.438 -25.109 -11.414 1 95.5 145 TYR B C 1
ATOM 4430 O O . TYR B 1 145 ? 21.422 -26.266 -11.859 1 95.5 145 TYR B O 1
ATOM 4438 N N . GLY B 1 146 ? 21.547 -24 -12.094 1 93 146 GLY B N 1
ATOM 4439 C CA . GLY B 1 146 ? 21.734 -24.125 -13.531 1 93 146 GLY B CA 1
ATOM 4440 C C . GLY B 1 146 ? 22.938 -24.969 -13.906 1 93 146 GLY B C 1
ATOM 4441 O O . GLY B 1 146 ? 22.906 -25.688 -14.906 1 93 146 GLY B O 1
ATOM 4442 N N . GLN B 1 147 ? 23.953 -24.969 -13.078 1 93.62 147 GLN B N 1
ATOM 4443 C CA . GLN B 1 147 ? 25.188 -25.703 -13.32 1 93.62 147 GLN B CA 1
ATOM 4444 C C . GLN B 1 147 ? 25.125 -27.094 -12.711 1 93.62 147 GLN B C 1
ATOM 4446 O O . GLN B 1 147 ? 26.062 -27.891 -12.852 1 93.62 147 GLN B O 1
ATOM 4451 N N . GLY B 1 148 ? 24.078 -27.328 -12 1 93 148 GLY B N 1
ATOM 4452 C CA . GLY B 1 148 ? 23.891 -28.656 -11.43 1 93 148 GLY B CA 1
ATOM 4453 C C . GLY B 1 148 ? 24.531 -28.797 -10.055 1 93 148 GLY B C 1
ATOM 4454 O O . GLY B 1 148 ? 24.641 -29.906 -9.531 1 93 148 GLY B O 1
ATOM 4455 N N . GLU B 1 149 ? 24.859 -27.719 -9.5 1 95.5 149 GLU B N 1
ATOM 4456 C CA . GLU B 1 149 ? 25.516 -27.75 -8.203 1 95.5 149 GLU B CA 1
ATOM 4457 C C . GLU B 1 149 ? 24.5 -27.766 -7.062 1 95.5 149 GLU B C 1
ATOM 4459 O O . GLU B 1 149 ? 24.828 -28.125 -5.93 1 95.5 149 GLU B O 1
ATOM 4464 N N . LEU B 1 150 ? 23.281 -27.328 -7.324 1 93.06 150 LEU B N 1
ATOM 4465 C CA . LEU B 1 150 ? 22.172 -27.391 -6.375 1 93.06 150 LEU B CA 1
ATOM 4466 C C . LEU B 1 150 ? 21.031 -28.234 -6.922 1 93.06 150 LEU B C 1
ATOM 4468 O O . LEU B 1 150 ? 20.781 -28.25 -8.133 1 93.06 150 LEU B O 1
ATOM 4472 N N . THR B 1 151 ? 20.406 -28.984 -6.039 1 90.62 151 THR B N 1
ATOM 4473 C CA . THR B 1 151 ? 19.156 -29.641 -6.414 1 90.62 151 THR B CA 1
ATOM 4474 C C . THR B 1 151 ? 18 -28.656 -6.41 1 90.62 151 THR B C 1
ATOM 4476 O O . THR B 1 151 ? 18.125 -27.531 -5.902 1 90.62 151 THR B O 1
ATOM 4479 N N . ALA B 1 152 ? 16.906 -29.031 -7.016 1 89.44 152 ALA B N 1
ATOM 4480 C CA . ALA B 1 152 ? 15.719 -28.188 -7.023 1 89.44 152 ALA B CA 1
ATOM 4481 C C . ALA B 1 152 ? 15.266 -27.875 -5.605 1 89.44 152 ALA B C 1
ATOM 4483 O O . ALA B 1 152 ? 14.836 -26.75 -5.324 1 89.44 152 ALA B O 1
ATOM 4484 N N . ARG B 1 153 ? 15.344 -28.812 -4.793 1 88.38 153 ARG B N 1
ATOM 4485 C CA . ARG B 1 153 ? 14.945 -28.625 -3.4 1 88.38 153 ARG B CA 1
ATOM 4486 C C . ARG B 1 153 ? 15.844 -27.594 -2.709 1 88.38 153 ARG B C 1
ATOM 4488 O O . ARG B 1 153 ? 15.352 -26.734 -1.979 1 88.38 153 ARG B O 1
ATOM 4495 N N . GLU B 1 154 ? 17.109 -27.781 -2.924 1 89.75 154 GLU B N 1
ATOM 4496 C CA . GLU B 1 154 ? 18.047 -26.859 -2.305 1 89.75 154 GLU B CA 1
ATOM 4497 C C . GLU B 1 154 ? 17.828 -25.422 -2.797 1 89.75 154 GLU B C 1
ATOM 4499 O O . GLU B 1 154 ? 17.922 -24.469 -2.02 1 89.75 154 GLU B O 1
ATOM 4504 N N . LEU B 1 155 ? 17.609 -25.312 -4.09 1 93.5 155 LEU B N 1
ATOM 4505 C CA . LEU B 1 155 ? 17.312 -23.984 -4.625 1 93.5 155 LEU B CA 1
ATOM 4506 C C . LEU B 1 155 ? 16.062 -23.406 -3.975 1 93.5 155 LEU B C 1
ATOM 4508 O O . LEU B 1 155 ? 16.047 -22.234 -3.588 1 93.5 155 LEU B O 1
ATOM 4512 N N . LEU B 1 156 ? 15.008 -24.188 -3.865 1 92.12 156 LEU B N 1
ATOM 4513 C CA . LEU B 1 156 ? 13.758 -23.734 -3.26 1 92.12 156 LEU B CA 1
ATOM 4514 C C . LEU B 1 156 ? 13.984 -23.297 -1.817 1 92.12 156 LEU B C 1
ATOM 4516 O O . LEU B 1 156 ? 13.406 -22.297 -1.371 1 92.12 156 LEU B O 1
ATOM 4520 N N . VAL B 1 157 ? 14.789 -23.984 -1.106 1 90.44 157 VAL B N 1
ATOM 4521 C CA . VAL B 1 157 ? 15.102 -23.641 0.277 1 90.44 157 VAL B CA 1
ATOM 4522 C C . VAL B 1 157 ? 15.789 -22.281 0.326 1 90.44 157 VAL B C 1
ATOM 4524 O O . VAL B 1 157 ? 15.484 -21.438 1.187 1 90.44 157 VAL B O 1
ATOM 4527 N N . VAL B 1 158 ? 16.734 -22.062 -0.569 1 92.44 158 VAL B N 1
ATOM 4528 C CA . VAL B 1 158 ? 17.438 -20.797 -0.606 1 92.44 158 VAL B CA 1
ATOM 4529 C C . VAL B 1 158 ? 16.453 -19.672 -0.923 1 92.44 158 VAL B C 1
ATOM 4531 O O . VAL B 1 158 ? 16.516 -18.594 -0.32 1 92.44 158 VAL B O 1
ATOM 4534 N N . LEU B 1 159 ? 15.555 -19.922 -1.873 1 94.81 159 LEU B N 1
ATOM 4535 C CA . LEU B 1 159 ? 14.57 -18.906 -2.238 1 94.81 159 LEU B CA 1
ATOM 4536 C C . LEU B 1 159 ? 13.68 -18.562 -1.051 1 94.81 159 LEU B C 1
ATOM 4538 O O . LEU B 1 159 ? 13.352 -17.391 -0.828 1 94.81 159 LEU B O 1
ATOM 4542 N N . VAL B 1 160 ? 13.273 -19.531 -0.287 1 92.81 160 VAL B N 1
ATOM 4543 C CA . VAL B 1 160 ? 12.453 -19.328 0.9 1 92.81 160 VAL B CA 1
ATOM 4544 C C . VAL B 1 160 ? 13.234 -18.531 1.939 1 92.81 160 VAL B C 1
ATOM 4546 O O . VAL B 1 160 ? 12.695 -17.609 2.561 1 92.81 160 VAL B O 1
ATOM 4549 N N . ARG B 1 161 ? 14.508 -18.891 2.121 1 91 161 ARG B N 1
ATOM 4550 C CA . ARG B 1 161 ? 15.359 -18.156 3.055 1 91 161 ARG B CA 1
ATOM 4551 C C . ARG B 1 161 ? 15.461 -16.688 2.668 1 91 161 ARG B C 1
ATOM 4553 O O . ARG B 1 161 ? 15.414 -15.805 3.529 1 91 161 ARG B O 1
ATOM 4560 N N . ILE B 1 162 ? 15.664 -16.5 1.435 1 94 162 ILE B N 1
ATOM 4561 C CA . ILE B 1 162 ? 15.758 -15.133 0.929 1 94 162 ILE B CA 1
ATOM 4562 C C . ILE B 1 162 ? 14.461 -14.383 1.221 1 94 162 ILE B C 1
ATOM 4564 O O . ILE B 1 162 ? 14.484 -13.227 1.629 1 94 162 ILE B O 1
ATOM 4568 N N . SER B 1 163 ? 13.336 -15 1.034 1 94.62 163 SER B N 1
ATOM 4569 C CA . SER B 1 163 ? 12.047 -14.391 1.325 1 94.62 163 SER B CA 1
ATOM 4570 C C . SER B 1 163 ? 11.922 -14.039 2.803 1 94.62 163 SER B C 1
ATOM 4572 O O . SER B 1 163 ? 11.453 -12.953 3.148 1 94.62 163 SER B O 1
ATOM 4574 N N . ILE B 1 164 ? 12.375 -14.875 3.643 1 90.19 164 ILE B N 1
ATOM 4575 C CA . ILE B 1 164 ? 12.305 -14.664 5.082 1 90.19 164 ILE B CA 1
ATOM 4576 C C . ILE B 1 164 ? 13.18 -13.477 5.477 1 90.19 164 ILE B C 1
ATOM 4578 O O . ILE B 1 164 ? 12.742 -12.594 6.223 1 90.19 164 ILE B O 1
ATOM 4582 N N . VAL B 1 165 ? 14.375 -13.5 4.996 1 92.12 165 VAL B N 1
ATOM 4583 C CA . VAL B 1 165 ? 15.289 -12.398 5.285 1 92.12 165 VAL B CA 1
ATOM 4584 C C . VAL B 1 165 ? 14.727 -11.094 4.711 1 92.12 165 VAL B C 1
ATOM 4586 O O . VAL B 1 165 ? 14.828 -10.039 5.34 1 92.12 165 VAL B O 1
ATOM 4589 N N . GLY B 1 166 ? 14.188 -11.188 3.502 1 94.44 166 GLY B N 1
ATOM 4590 C CA . GLY B 1 166 ? 13.562 -10.023 2.9 1 94.44 166 GLY B CA 1
ATOM 4591 C C . GLY B 1 166 ? 12.461 -9.422 3.762 1 94.44 166 GLY B C 1
ATOM 4592 O O . GLY B 1 166 ? 12.352 -8.203 3.877 1 94.44 166 GLY B O 1
ATOM 4593 N N . GLU B 1 167 ? 11.617 -10.211 4.34 1 91.19 167 GLU B N 1
ATOM 4594 C CA . GLU B 1 167 ? 10.562 -9.766 5.242 1 91.19 167 GLU B CA 1
ATOM 4595 C C . GLU B 1 167 ? 11.141 -9.008 6.438 1 91.19 167 GLU B C 1
ATOM 4597 O O . GLU B 1 167 ? 10.609 -7.969 6.836 1 91.19 167 GLU B O 1
ATOM 4602 N N . GLU B 1 168 ? 12.188 -9.516 6.992 1 89.06 168 GLU B N 1
ATOM 4603 C CA . GLU B 1 168 ? 12.82 -8.875 8.141 1 89.06 168 GLU B CA 1
ATOM 4604 C C . GLU B 1 168 ? 13.43 -7.531 7.75 1 89.06 168 GLU B C 1
ATOM 4606 O O . GLU B 1 168 ? 13.391 -6.574 8.523 1 89.06 168 GLU B O 1
ATOM 4611 N N . LEU B 1 169 ? 14.039 -7.52 6.57 1 94 169 LEU B N 1
ATOM 4612 C CA . LEU B 1 169 ? 14.602 -6.262 6.094 1 94 169 LEU B CA 1
ATOM 4613 C C . LEU B 1 169 ? 13.492 -5.242 5.828 1 94 169 LEU B C 1
ATOM 4615 O O . LEU B 1 169 ? 13.695 -4.039 6.012 1 94 169 LEU B O 1
ATOM 4619 N N . GLY B 1 170 ? 12.383 -5.762 5.383 1 93.62 170 GLY B N 1
ATOM 4620 C CA . GLY B 1 170 ? 11.227 -4.887 5.266 1 93.62 170 GLY B CA 1
ATOM 4621 C C . GLY B 1 170 ? 10.82 -4.25 6.578 1 93.62 170 GLY B C 1
ATOM 4622 O O . GLY B 1 170 ? 10.5 -3.061 6.625 1 93.62 170 GLY B O 1
ATOM 4623 N N . GLU B 1 171 ? 10.812 -4.992 7.621 1 88 171 GLU B N 1
ATOM 4624 C CA . GLU B 1 171 ? 10.539 -4.473 8.953 1 88 171 GLU B CA 1
ATOM 4625 C C . GLU B 1 171 ? 11.578 -3.438 9.375 1 88 171 GLU B C 1
ATOM 4627 O O . GLU B 1 171 ? 11.234 -2.416 9.977 1 88 171 GLU B O 1
ATOM 4632 N N . ARG B 1 172 ? 12.805 -3.74 9.148 1 90.75 172 ARG B N 1
ATOM 4633 C CA . ARG B 1 172 ? 13.875 -2.785 9.422 1 90.75 172 ARG B CA 1
ATOM 4634 C C . ARG B 1 172 ? 13.617 -1.46 8.711 1 90.75 172 ARG B C 1
ATOM 4636 O O . ARG B 1 172 ? 13.797 -0.39 9.297 1 90.75 172 ARG B O 1
ATOM 4643 N N . ARG B 1 173 ? 13.258 -1.545 7.461 1 93.06 173 ARG B N 1
ATOM 4644 C CA . ARG B 1 173 ? 12.945 -0.354 6.68 1 93.06 173 ARG B CA 1
ATOM 4645 C C . ARG B 1 173 ? 11.852 0.471 7.359 1 93.06 173 ARG B C 1
ATOM 4647 O O . ARG B 1 173 ? 11.977 1.692 7.477 1 93.06 173 ARG B O 1
ATOM 4654 N N . ALA B 1 174 ? 10.773 -0.163 7.762 1 87.25 174 ALA B N 1
ATOM 4655 C CA . ALA B 1 174 ? 9.656 0.515 8.414 1 87.25 174 ALA B CA 1
ATOM 4656 C C . ALA B 1 174 ? 10.102 1.211 9.695 1 87.25 174 ALA B C 1
ATOM 4658 O O . ALA B 1 174 ? 9.703 2.346 9.969 1 87.25 174 ALA B O 1
ATOM 4659 N N . ARG B 1 175 ? 10.914 0.532 10.43 1 85.5 175 ARG B N 1
ATOM 4660 C CA . ARG B 1 175 ? 11.406 1.104 11.68 1 85.5 175 ARG B CA 1
ATOM 4661 C C . ARG B 1 175 ? 12.297 2.312 11.414 1 85.5 175 ARG B C 1
ATOM 4663 O O . ARG B 1 175 ? 12.219 3.314 12.133 1 85.5 175 ARG B O 1
ATOM 4670 N N . LEU B 1 176 ? 13.133 2.172 10.438 1 88.44 176 LEU B N 1
ATOM 4671 C CA . LEU B 1 176 ? 14.008 3.287 10.078 1 88.44 176 LEU B CA 1
ATOM 4672 C C . LEU B 1 176 ? 13.188 4.473 9.578 1 88.44 176 LEU B C 1
ATOM 4674 O O . LEU B 1 176 ? 13.516 5.625 9.867 1 88.44 176 LEU B O 1
ATOM 4678 N N . GLU B 1 177 ? 12.188 4.176 8.844 1 85.38 177 GLU B N 1
ATOM 4679 C CA . GLU B 1 177 ? 11.305 5.234 8.375 1 85.38 177 GLU B CA 1
ATOM 4680 C C . GLU B 1 177 ? 10.68 5.992 9.547 1 85.38 177 GLU B C 1
ATOM 4682 O O . GLU B 1 177 ? 10.586 7.223 9.516 1 85.38 177 GLU B O 1
ATOM 4687 N N . ALA B 1 178 ? 10.234 5.305 10.531 1 78.44 178 ALA B N 1
ATOM 4688 C CA . ALA B 1 178 ? 9.664 5.914 11.727 1 78.44 178 ALA B CA 1
ATOM 4689 C C . ALA B 1 178 ? 10.695 6.777 12.445 1 78.44 178 ALA B C 1
ATOM 4691 O O . ALA B 1 178 ? 10.367 7.867 12.93 1 78.44 178 ALA B O 1
ATOM 4692 N N . LEU B 1 179 ? 11.922 6.297 12.516 1 82.69 179 LEU B N 1
ATOM 4693 C CA . LEU B 1 179 ? 12.992 7.043 13.172 1 82.69 179 LEU B CA 1
ATOM 4694 C C . LEU B 1 179 ? 13.32 8.312 12.398 1 82.69 179 LEU B C 1
ATOM 4696 O O . LEU B 1 179 ? 13.648 9.344 12.992 1 82.69 179 LEU B O 1
ATOM 4700 N N . VAL B 1 180 ? 13.305 8.18 11.133 1 82.38 180 VAL B N 1
ATOM 4701 C CA . VAL B 1 180 ? 13.539 9.336 10.281 1 82.38 180 VAL B CA 1
ATOM 4702 C C . VAL B 1 180 ? 12.484 10.406 10.555 1 82.38 180 VAL B C 1
ATOM 4704 O O . VAL B 1 180 ? 12.82 11.586 10.719 1 82.38 180 VAL B O 1
ATOM 4707 N N . ALA B 1 181 ? 11.25 10 10.648 1 72 181 ALA B N 1
ATOM 4708 C CA . ALA B 1 181 ? 10.148 10.914 10.914 1 72 181 ALA B CA 1
ATOM 4709 C C . ALA B 1 181 ? 10.312 11.594 12.273 1 72 181 ALA B C 1
ATOM 4711 O O . ALA B 1 181 ? 9.898 12.742 12.461 1 72 181 ALA B O 1
ATOM 4712 N N . ASP B 1 182 ? 11.031 10.891 13.148 1 72.12 182 ASP B N 1
ATOM 4713 C CA . ASP B 1 182 ? 11.18 11.375 14.516 1 72.12 182 ASP B CA 1
ATOM 4714 C C . ASP B 1 182 ? 12.469 12.18 14.68 1 72.12 182 ASP B C 1
ATOM 4716 O O . ASP B 1 182 ? 12.781 12.633 15.781 1 72.12 182 ASP B O 1
ATOM 4720 N N . THR B 1 183 ? 13.203 12.211 13.727 1 76.25 183 THR B N 1
ATOM 4721 C CA . THR B 1 183 ? 14.492 12.883 13.828 1 76.25 183 THR B CA 1
ATOM 4722 C C . THR B 1 183 ? 14.445 14.25 13.148 1 76.25 183 THR B C 1
ATOM 4724 O O . THR B 1 183 ? 14.297 14.336 11.922 1 76.25 183 THR B O 1
ATOM 4727 N N . ARG B 1 184 ? 14.633 15.188 13.922 1 69.12 184 ARG B N 1
ATOM 4728 C CA . ARG B 1 184 ? 14.57 16.562 13.438 1 69.12 184 ARG B CA 1
ATOM 4729 C C . ARG B 1 184 ? 15.656 16.828 12.406 1 69.12 184 ARG B C 1
ATOM 4731 O O . ARG B 1 184 ? 16.812 16.438 12.594 1 69.12 184 ARG B O 1
ATOM 4738 N N . GLY B 1 185 ? 15.273 17.516 11.359 1 65.94 185 GLY B N 1
ATOM 4739 C CA . GLY B 1 185 ? 16.219 17.984 10.359 1 65.94 185 GLY B CA 1
ATOM 4740 C C . GLY B 1 185 ? 16.781 16.875 9.492 1 65.94 185 GLY B C 1
ATOM 4741 O O . GLY B 1 185 ? 17.766 17.078 8.781 1 65.94 185 GLY B O 1
ATOM 4742 N N . PHE B 1 186 ? 16.359 15.664 9.812 1 71.44 186 PHE B N 1
ATOM 4743 C CA . PHE B 1 186 ? 16.875 14.578 8.984 1 71.44 186 PHE B CA 1
ATOM 4744 C C . PHE B 1 186 ? 15.961 14.344 7.781 1 71.44 186 PHE B C 1
ATOM 4746 O O . PHE B 1 186 ? 14.805 13.945 7.941 1 71.44 186 PHE B O 1
ATOM 4753 N N . ASP B 1 187 ? 16.516 14.797 6.574 1 69.31 187 ASP B N 1
ATOM 4754 C CA . ASP B 1 187 ? 15.75 14.633 5.34 1 69.31 187 ASP B CA 1
ATOM 4755 C C . ASP B 1 187 ? 16.281 13.445 4.531 1 69.31 187 ASP B C 1
ATOM 4757 O O . ASP B 1 187 ? 17.469 13.391 4.199 1 69.31 187 ASP B O 1
ATOM 4761 N N . VAL B 1 188 ? 15.555 12.406 4.57 1 73.81 188 VAL B N 1
ATOM 4762 C CA . VAL B 1 188 ? 15.914 11.289 3.705 1 73.81 188 VAL B CA 1
ATOM 4763 C C . VAL B 1 188 ? 15.008 11.266 2.48 1 73.81 188 VAL B C 1
ATOM 4765 O O . VAL B 1 188 ? 13.836 11.648 2.562 1 73.81 188 VAL B O 1
ATOM 4768 N N . ASP B 1 189 ? 15.695 10.914 1.395 1 76.12 189 ASP B N 1
ATOM 4769 C CA . ASP B 1 189 ? 14.922 10.695 0.178 1 76.12 189 ASP B CA 1
ATOM 4770 C C . ASP B 1 189 ? 13.906 9.57 0.374 1 76.12 189 ASP B C 1
ATOM 4772 O O . ASP B 1 189 ? 14.273 8.398 0.486 1 76.12 189 ASP B O 1
ATOM 4776 N N . ARG B 1 190 ? 12.703 9.852 0.443 1 78.62 190 ARG B N 1
ATOM 4777 C CA . ARG B 1 190 ? 11.641 8.875 0.642 1 78.62 190 ARG B CA 1
ATOM 4778 C C . ARG B 1 190 ? 11.57 7.895 -0.526 1 78.62 190 ARG B C 1
ATOM 4780 O O . ARG B 1 190 ? 11.141 6.75 -0.358 1 78.62 190 ARG B O 1
ATOM 4787 N N . GLY B 1 191 ? 11.984 8.367 -1.619 1 79.88 191 GLY B N 1
ATOM 4788 C CA . GLY B 1 191 ? 12.062 7.48 -2.771 1 79.88 191 GLY B CA 1
ATOM 4789 C C . GLY B 1 191 ? 13.016 6.324 -2.576 1 79.88 191 GLY B C 1
ATOM 4790 O O . GLY B 1 191 ? 12.758 5.211 -3.039 1 79.88 191 GLY B O 1
ATOM 4791 N N . ARG B 1 192 ? 13.992 6.66 -1.841 1 83.44 192 ARG B N 1
ATOM 4792 C CA . ARG B 1 192 ? 14.984 5.629 -1.561 1 83.44 192 ARG B CA 1
ATOM 4793 C C . ARG B 1 192 ? 14.398 4.527 -0.686 1 83.44 192 ARG B C 1
ATOM 4795 O O . ARG B 1 192 ? 14.594 3.34 -0.957 1 83.44 192 ARG B O 1
ATOM 4802 N N . LEU B 1 193 ? 13.688 4.941 0.337 1 86.94 193 LEU B N 1
ATOM 4803 C CA . LEU B 1 193 ? 13.055 3.975 1.229 1 86.94 193 LEU B CA 1
ATOM 4804 C C . LEU B 1 193 ? 11.961 3.197 0.504 1 86.94 193 LEU B C 1
ATOM 4806 O O . LEU B 1 193 ? 11.82 1.988 0.701 1 86.94 193 LEU B O 1
ATOM 4810 N N . ALA B 1 194 ? 11.25 3.869 -0.32 1 87.75 194 ALA B N 1
ATOM 4811 C CA . ALA B 1 194 ? 10.219 3.205 -1.107 1 87.75 194 ALA B CA 1
ATOM 4812 C C . ALA B 1 194 ? 10.828 2.18 -2.061 1 87.75 194 ALA B C 1
ATOM 4814 O O . ALA B 1 194 ? 10.289 1.081 -2.225 1 87.75 194 ALA B O 1
ATOM 4815 N N . SER B 1 195 ? 11.922 2.57 -2.609 1 88.75 195 SER B N 1
ATOM 4816 C CA . SER B 1 195 ? 12.609 1.679 -3.535 1 88.75 195 SER B CA 1
ATOM 4817 C C . SER B 1 195 ? 13.031 0.385 -2.846 1 88.75 195 SER B C 1
ATOM 4819 O O . SER B 1 195 ? 12.898 -0.7 -3.416 1 88.75 195 SER B O 1
ATOM 4821 N N . ILE B 1 196 ? 13.531 0.562 -1.697 1 91.75 196 ILE B N 1
ATOM 4822 C CA . ILE B 1 196 ? 13.961 -0.602 -0.928 1 91.75 196 ILE B CA 1
ATOM 4823 C C . ILE B 1 196 ? 12.773 -1.526 -0.687 1 91.75 196 ILE B C 1
ATOM 4825 O O . ILE B 1 196 ? 12.859 -2.736 -0.911 1 91.75 196 ILE B O 1
ATOM 4829 N N . GLY B 1 197 ? 11.695 -0.988 -0.249 1 93.31 197 GLY B N 1
ATOM 4830 C CA . GLY B 1 197 ? 10.5 -1.782 -0.012 1 93.31 197 GLY B CA 1
ATOM 4831 C C . GLY B 1 197 ? 9.977 -2.465 -1.264 1 93.31 197 GLY B C 1
ATOM 4832 O O . GLY B 1 197 ? 9.594 -3.635 -1.225 1 93.31 197 GLY B O 1
ATOM 4833 N N . ASN B 1 198 ? 9.953 -1.748 -2.328 1 93.69 198 ASN B N 1
ATOM 4834 C CA . ASN B 1 198 ? 9.492 -2.291 -3.604 1 93.69 198 ASN B CA 1
ATOM 4835 C C . ASN B 1 198 ? 10.367 -3.459 -4.059 1 93.69 198 ASN B C 1
ATOM 4837 O O . ASN B 1 198 ? 9.852 -4.488 -4.496 1 93.69 198 ASN B O 1
ATOM 4841 N N . ARG B 1 199 ? 11.641 -3.291 -3.928 1 93.69 199 ARG B N 1
ATOM 4842 C CA . ARG B 1 199 ? 12.562 -4.348 -4.324 1 93.69 199 ARG B CA 1
ATOM 4843 C C . ARG B 1 199 ? 12.383 -5.59 -3.457 1 93.69 199 ARG B C 1
ATOM 4845 O O . ARG B 1 199 ? 12.375 -6.711 -3.965 1 93.69 199 ARG B O 1
ATOM 4852 N N . LEU B 1 200 ? 12.219 -5.352 -2.189 1 95.62 200 LEU B N 1
ATOM 4853 C CA . LEU B 1 200 ? 12.078 -6.465 -1.257 1 95.62 200 LEU B CA 1
ATOM 4854 C C . LEU B 1 200 ? 10.797 -7.246 -1.533 1 95.62 200 LEU B C 1
ATOM 4856 O O . LEU B 1 200 ? 10.758 -8.461 -1.339 1 95.62 200 LEU B O 1
ATOM 4860 N N . SER B 1 201 ? 9.781 -6.598 -2.027 1 95.44 201 SER B N 1
ATOM 4861 C CA . SER B 1 201 ? 8.492 -7.246 -2.25 1 95.44 201 SER B CA 1
ATOM 4862 C C . SER B 1 201 ? 8.578 -8.266 -3.377 1 95.44 201 SER B C 1
ATOM 4864 O O . SER B 1 201 ? 7.773 -9.195 -3.439 1 95.44 201 SER B O 1
ATOM 4866 N N . ALA B 1 202 ? 9.531 -8.117 -4.203 1 95.62 202 ALA B N 1
ATOM 4867 C CA . ALA B 1 202 ? 9.695 -9.062 -5.301 1 95.62 202 ALA B CA 1
ATOM 4868 C C . ALA B 1 202 ? 10.133 -10.43 -4.785 1 95.62 202 ALA B C 1
ATOM 4870 O O . ALA B 1 202 ? 9.938 -11.445 -5.461 1 95.62 202 ALA B O 1
ATOM 4871 N N . PHE B 1 203 ? 10.695 -10.469 -3.586 1 96.25 203 PHE B N 1
ATOM 4872 C CA . PHE B 1 203 ? 11.195 -11.727 -3.023 1 96.25 203 PHE B CA 1
ATOM 4873 C C . PHE B 1 203 ? 10.102 -12.414 -2.209 1 96.25 203 PHE B C 1
ATOM 4875 O O . PHE B 1 203 ? 10.305 -13.531 -1.723 1 96.25 203 PHE B O 1
ATOM 4882 N N . ASP B 1 204 ? 9.008 -11.734 -2.084 1 93.56 204 ASP B N 1
ATOM 4883 C CA . ASP B 1 204 ? 7.918 -12.242 -1.255 1 93.56 204 ASP B CA 1
ATOM 4884 C C . ASP B 1 204 ? 6.727 -12.672 -2.111 1 93.56 204 ASP B C 1
ATOM 4886 O O . ASP B 1 204 ? 5.664 -12.055 -2.064 1 93.56 204 ASP B O 1
ATOM 4890 N N . GLY B 1 205 ? 6.871 -13.773 -2.783 1 94.69 205 GLY B N 1
ATOM 4891 C CA . GLY B 1 205 ? 5.82 -14.25 -3.668 1 94.69 205 GLY B CA 1
ATOM 4892 C C . GLY B 1 205 ? 5.055 -15.438 -3.107 1 94.69 205 GLY B C 1
ATOM 4893 O O . GLY B 1 205 ? 5.426 -15.984 -2.066 1 94.69 205 GLY B O 1
ATOM 4894 N N . PRO B 1 206 ? 3.963 -15.789 -3.732 1 94.19 206 PRO B N 1
ATOM 4895 C CA . PRO B 1 206 ? 3.07 -16.828 -3.217 1 94.19 206 PRO B CA 1
ATOM 4896 C C . PRO B 1 206 ? 3.695 -18.219 -3.27 1 94.19 206 PRO B C 1
ATOM 4898 O O . PRO B 1 206 ? 3.381 -19.078 -2.438 1 94.19 206 PRO B O 1
ATOM 4901 N N . VAL B 1 207 ? 4.539 -18.531 -4.254 1 95.75 207 VAL B N 1
ATOM 4902 C CA . VAL B 1 207 ? 5.141 -19.859 -4.352 1 95.75 207 VAL B CA 1
ATOM 4903 C C . VAL B 1 207 ? 6.117 -20.062 -3.199 1 95.75 207 VAL B C 1
ATOM 4905 O O . VAL B 1 207 ? 6.105 -21.125 -2.551 1 95.75 207 VAL B O 1
ATOM 4908 N N . ARG B 1 208 ? 6.945 -19.078 -2.979 1 94 208 ARG B N 1
ATOM 4909 C CA . ARG B 1 208 ? 7.883 -19.156 -1.861 1 94 208 ARG B CA 1
ATOM 4910 C C . ARG B 1 208 ? 7.141 -19.281 -0.534 1 94 208 ARG B C 1
ATOM 4912 O O . ARG B 1 208 ? 7.59 -19.984 0.373 1 94 208 ARG B O 1
ATOM 4919 N N . ALA B 1 209 ? 6.059 -18.531 -0.395 1 90.5 209 ALA B N 1
ATOM 4920 C CA . ALA B 1 209 ? 5.254 -18.625 0.821 1 90.5 209 ALA B CA 1
ATOM 4921 C C . ALA B 1 209 ? 4.742 -20.047 1.045 1 90.5 209 ALA B C 1
ATOM 4923 O O . ALA B 1 209 ? 4.789 -20.562 2.164 1 90.5 209 ALA B O 1
ATOM 4924 N N . HIS B 1 210 ? 4.273 -20.656 0 1 90.69 210 HIS B N 1
ATOM 4925 C CA . HIS B 1 210 ? 3.785 -22.031 0.12 1 90.69 210 HIS B CA 1
ATOM 4926 C C . HIS B 1 210 ? 4.926 -23 0.391 1 90.69 210 HIS B C 1
ATOM 4928 O O . HIS B 1 210 ? 4.773 -23.938 1.175 1 90.69 210 HIS B O 1
ATOM 4934 N N . ALA B 1 211 ? 5.988 -22.797 -0.342 1 90.94 211 ALA B N 1
ATOM 4935 C CA . ALA B 1 211 ? 7.16 -23.641 -0.107 1 90.94 211 ALA B CA 1
ATOM 4936 C C . ALA B 1 211 ? 7.598 -23.578 1.353 1 90.94 211 ALA B C 1
ATOM 4938 O O . ALA B 1 211 ? 7.992 -24.594 1.936 1 90.94 211 ALA B O 1
ATOM 4939 N N . ARG B 1 212 ? 7.543 -22.391 1.878 1 87.56 212 ARG B N 1
ATOM 4940 C CA . ARG B 1 212 ? 7.879 -22.234 3.289 1 87.56 212 ARG B CA 1
ATOM 4941 C C . ARG B 1 212 ? 6.957 -23.078 4.168 1 87.56 212 ARG B C 1
ATOM 4943 O O . ARG B 1 212 ? 7.418 -23.734 5.102 1 87.56 212 ARG B O 1
ATOM 4950 N N . ALA B 1 213 ? 5.715 -23.016 3.922 1 84.75 213 ALA B N 1
ATOM 4951 C CA . ALA B 1 213 ? 4.734 -23.781 4.684 1 84.75 213 ALA B CA 1
ATOM 4952 C C . ALA B 1 213 ? 5.02 -25.281 4.59 1 84.75 213 ALA B C 1
ATOM 4954 O O . ALA B 1 213 ? 4.879 -26 5.578 1 84.75 213 ALA B O 1
ATOM 4955 N N . VAL B 1 214 ? 5.391 -25.734 3.42 1 84.69 214 VAL B N 1
ATOM 4956 C CA . VAL B 1 214 ? 5.703 -27.141 3.197 1 84.69 214 VAL B CA 1
ATOM 4957 C C . VAL B 1 214 ? 6.965 -27.516 3.973 1 84.69 214 VAL B C 1
ATOM 4959 O O . VAL B 1 214 ? 6.988 -28.531 4.676 1 84.69 214 VAL B O 1
ATOM 4962 N N . LEU B 1 215 ? 7.961 -26.656 3.842 1 82.44 215 LEU B N 1
ATOM 4963 C CA . LEU B 1 215 ? 9.242 -26.938 4.48 1 82.44 215 LEU B CA 1
ATOM 4964 C C . LEU B 1 215 ? 9.109 -26.906 6 1 82.44 215 LEU B C 1
ATOM 4966 O O . LEU B 1 215 ? 9.828 -27.625 6.707 1 82.44 215 LEU B O 1
ATOM 4970 N N . ASP B 1 216 ? 8.156 -26.156 6.508 1 79.62 216 ASP B N 1
ATOM 4971 C CA . ASP B 1 216 ? 7.926 -26.047 7.945 1 79.62 216 ASP B CA 1
ATOM 4972 C C . ASP B 1 216 ? 6.98 -27.141 8.438 1 79.62 216 ASP B C 1
ATOM 4974 O O . ASP B 1 216 ? 6.758 -27.281 9.641 1 79.62 216 ASP B O 1
ATOM 4978 N N . GLY B 1 217 ? 6.398 -27.891 7.535 1 77.69 217 GLY B N 1
ATOM 4979 C CA . GLY B 1 217 ? 5.484 -28.969 7.887 1 77.69 217 GLY B CA 1
ATOM 4980 C C . GLY B 1 217 ? 4.062 -28.484 8.125 1 77.69 217 GLY B C 1
ATOM 4981 O O . GLY B 1 217 ? 3.234 -29.234 8.656 1 77.69 217 GLY B O 1
ATOM 4982 N N . GLU B 1 218 ? 3.877 -27.312 7.77 1 76.5 218 GLU B N 1
ATOM 4983 C CA . GLU B 1 218 ? 2.539 -26.75 7.941 1 76.5 218 GLU B CA 1
ATOM 4984 C C . GLU B 1 218 ? 1.625 -27.156 6.785 1 76.5 218 GLU B C 1
ATOM 4986 O O . GLU B 1 218 ? 0.403 -27.016 6.879 1 76.5 218 GLU B O 1
ATOM 4991 N N . ALA B 1 219 ? 2.244 -27.516 5.699 1 74.12 219 ALA B N 1
ATOM 4992 C CA . ALA B 1 219 ? 1.495 -27.984 4.531 1 74.12 219 ALA B CA 1
ATOM 4993 C C . ALA B 1 219 ? 1.983 -29.344 4.07 1 74.12 219 ALA B C 1
ATOM 4995 O O . ALA B 1 219 ? 3.111 -29.75 4.375 1 74.12 219 ALA B O 1
AT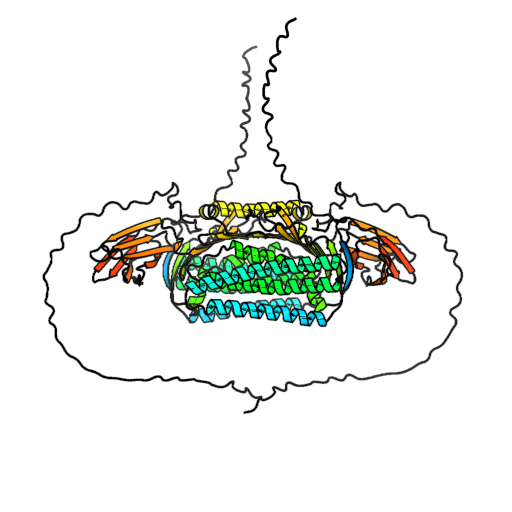OM 4996 N N . ALA B 1 220 ? 1.134 -30.094 3.348 1 75.75 220 ALA B N 1
ATOM 4997 C CA . ALA B 1 220 ? 1.475 -31.406 2.812 1 75.75 220 ALA B CA 1
ATOM 4998 C C . ALA B 1 220 ? 2.506 -31.297 1.693 1 75.75 220 ALA B C 1
ATOM 5000 O O . ALA B 1 220 ? 2.67 -30.219 1.098 1 75.75 220 ALA B O 1
ATOM 5001 N N . PRO B 1 221 ? 3.137 -32.375 1.532 1 75.38 221 PRO B N 1
ATOM 5002 C CA . PRO B 1 221 ? 4.074 -32.375 0.405 1 75.38 221 PRO B CA 1
ATOM 5003 C C . PRO B 1 221 ? 3.418 -31.953 -0.905 1 75.38 221 PRO B C 1
ATOM 5005 O O . PRO B 1 221 ? 2.254 -32.281 -1.155 1 75.38 221 PRO B O 1
ATOM 5008 N N . HIS B 1 222 ? 4.18 -31.141 -1.644 1 82.31 222 HIS B N 1
ATOM 5009 C CA . HIS B 1 222 ? 3.611 -30.594 -2.867 1 82.31 222 HIS B CA 1
ATOM 5010 C C . HIS B 1 222 ? 4.637 -30.578 -3.994 1 82.31 222 HIS B C 1
ATOM 5012 O O . HIS B 1 222 ? 5.844 -30.594 -3.742 1 82.31 222 HIS B O 1
ATOM 5018 N N . ARG B 1 223 ? 4.121 -30.656 -5.18 1 90.31 223 ARG B N 1
ATOM 5019 C CA . ARG B 1 223 ? 4.973 -30.578 -6.363 1 90.31 223 ARG B CA 1
ATOM 5020 C C . ARG B 1 223 ? 5.227 -29.125 -6.766 1 90.31 223 ARG B C 1
ATOM 5022 O O . ARG B 1 223 ? 4.32 -28.297 -6.711 1 90.31 223 ARG B O 1
ATOM 5029 N N . PHE B 1 224 ? 6.504 -28.875 -7.109 1 94.12 224 PHE B N 1
ATOM 5030 C CA . PHE B 1 224 ? 6.91 -27.547 -7.586 1 94.12 224 PHE B CA 1
ATOM 5031 C C . PHE B 1 224 ? 7.609 -27.656 -8.938 1 94.12 224 PHE B C 1
ATOM 5033 O O . PHE B 1 224 ? 8.375 -28.594 -9.172 1 94.12 224 PHE B O 1
ATOM 5040 N N . TYR B 1 225 ? 7.266 -26.719 -9.828 1 95.12 225 TYR B N 1
ATOM 5041 C CA . TYR B 1 225 ? 8.047 -26.531 -11.047 1 95.12 225 TYR B CA 1
ATOM 5042 C C . TYR B 1 225 ? 9.133 -25.484 -10.836 1 95.12 225 TYR B C 1
ATOM 5044 O O . TYR B 1 225 ? 8.898 -24.438 -10.219 1 95.12 225 TYR B O 1
ATOM 5052 N N . VAL B 1 226 ? 10.359 -25.75 -11.258 1 95.56 226 VAL B N 1
ATOM 5053 C CA . VAL B 1 226 ? 11.469 -24.812 -11.211 1 95.56 226 VAL B CA 1
ATOM 5054 C C . VAL B 1 226 ? 12.18 -24.781 -12.562 1 95.56 226 VAL B C 1
ATOM 5056 O O . VAL B 1 226 ? 12.492 -25.828 -13.125 1 95.56 226 VAL B O 1
ATOM 5059 N N . ALA B 1 227 ? 12.359 -23.641 -13.094 1 95.69 227 ALA B N 1
ATOM 5060 C CA . ALA B 1 227 ? 13.172 -23.438 -14.289 1 95.69 227 ALA B CA 1
ATOM 5061 C C . ALA B 1 227 ? 14.109 -22.234 -14.125 1 95.69 227 ALA B C 1
ATOM 5063 O O . ALA B 1 227 ? 13.719 -21.219 -13.562 1 95.69 227 ALA B O 1
ATOM 5064 N N . THR B 1 228 ? 15.312 -22.438 -14.508 1 96.25 228 THR B N 1
ATOM 5065 C CA . THR B 1 228 ? 16.281 -21.344 -14.359 1 96.25 228 THR B CA 1
ATOM 5066 C C . THR B 1 228 ? 16.922 -21.016 -15.695 1 96.25 228 THR B C 1
ATOM 5068 O O . THR B 1 228 ? 16.984 -21.859 -16.594 1 96.25 228 THR B O 1
ATOM 5071 N N . GLY B 1 229 ? 17.25 -19.828 -15.898 1 94.25 229 GLY B N 1
ATOM 5072 C CA . GLY B 1 229 ? 18.125 -19.281 -16.906 1 94.25 229 GLY B CA 1
ATOM 5073 C C . GLY B 1 229 ? 19.188 -18.359 -16.344 1 94.25 229 GLY B C 1
ATOM 5074 O O . GLY B 1 229 ? 19.422 -18.359 -15.125 1 94.25 229 GLY B O 1
ATOM 5075 N N . SER B 1 230 ? 19.891 -17.672 -17.203 1 91.44 230 SER B N 1
ATOM 5076 C CA . SER B 1 230 ? 20.922 -16.766 -16.719 1 91.44 230 SER B CA 1
ATOM 5077 C C . SER B 1 230 ? 20.344 -15.742 -15.742 1 91.44 230 SER B C 1
ATOM 5079 O O . SER B 1 230 ? 19.578 -14.859 -16.141 1 91.44 230 SER B O 1
ATOM 5081 N N . ALA B 1 231 ? 20.672 -15.867 -14.477 1 92.62 231 ALA B N 1
ATOM 5082 C CA . ALA B 1 231 ? 20.25 -14.984 -13.391 1 92.62 231 ALA B CA 1
ATOM 5083 C C . ALA B 1 231 ? 18.719 -14.922 -13.297 1 92.62 231 ALA B C 1
ATOM 5085 O O . ALA B 1 231 ? 18.156 -13.906 -12.875 1 92.62 231 ALA B O 1
ATOM 5086 N N . SER B 1 232 ? 18.078 -15.922 -13.773 1 96 232 SER B N 1
ATOM 5087 C CA . SER B 1 232 ? 16.625 -15.914 -13.859 1 96 232 SER B CA 1
ATOM 5088 C C . SER B 1 232 ? 16.031 -17.188 -13.273 1 96 232 SER B C 1
ATOM 5090 O O . SER B 1 232 ? 16.641 -18.266 -13.344 1 96 232 SER B O 1
ATOM 5092 N N . VAL B 1 233 ? 14.844 -17.031 -12.719 1 97.25 233 VAL B N 1
ATOM 5093 C CA . VAL B 1 233 ? 14.211 -18.219 -12.125 1 97.25 233 VAL B CA 1
ATOM 5094 C C . VAL B 1 233 ? 12.695 -18.094 -12.242 1 97.25 233 VAL B C 1
ATOM 5096 O O . VAL B 1 233 ? 12.141 -17 -12.117 1 97.25 233 VAL B O 1
ATOM 5099 N N . VAL B 1 234 ? 12.031 -19.141 -12.586 1 97.38 234 VAL B N 1
ATOM 5100 C CA . VAL B 1 234 ? 10.578 -19.297 -12.586 1 97.38 234 VAL B CA 1
ATOM 5101 C C . VAL B 1 234 ? 10.18 -20.469 -11.703 1 97.38 234 VAL B C 1
ATOM 5103 O O . VAL B 1 234 ? 10.734 -21.562 -11.82 1 97.38 234 VAL B O 1
ATOM 5106 N N . VAL B 1 235 ? 9.281 -20.234 -10.789 1 97.44 235 VAL B N 1
ATOM 5107 C CA . VAL B 1 235 ? 8.742 -21.281 -9.938 1 97.44 235 VAL B CA 1
ATOM 5108 C C . VAL B 1 235 ? 7.215 -21.234 -9.953 1 97.44 235 VAL B C 1
ATOM 5110 O O . VAL B 1 235 ? 6.625 -20.156 -10.023 1 97.44 235 VAL B O 1
ATOM 5113 N N . SER B 1 236 ? 6.59 -22.375 -9.922 1 97.19 236 SER B N 1
ATOM 5114 C CA . SER B 1 236 ? 5.129 -22.422 -9.891 1 97.19 236 SER B CA 1
ATOM 5115 C C . SER B 1 236 ? 4.648 -23.672 -9.156 1 97.19 236 SER B C 1
ATOM 5117 O O . SER B 1 236 ? 5.422 -24.609 -8.922 1 97.19 236 SER B O 1
ATOM 5119 N N . THR B 1 237 ? 3.436 -23.641 -8.703 1 96.12 237 THR B N 1
ATOM 5120 C CA . THR B 1 237 ? 2.791 -24.781 -8.055 1 96.12 237 THR B CA 1
ATOM 5121 C C . THR B 1 237 ? 1.272 -24.625 -8.062 1 96.12 237 THR B C 1
ATOM 5123 O O . THR B 1 237 ? 0.758 -23.578 -8.461 1 96.12 237 THR B O 1
ATOM 5126 N N . VAL B 1 238 ? 0.618 -25.703 -7.809 1 93.19 238 VAL B N 1
ATOM 5127 C CA . VAL B 1 238 ? -0.832 -25.703 -7.645 1 93.19 238 VAL B CA 1
ATOM 5128 C C . VAL B 1 238 ? -1.184 -25.906 -6.172 1 93.19 238 VAL B C 1
ATOM 5130 O O . VAL B 1 238 ? -0.817 -26.906 -5.566 1 93.19 238 VAL B O 1
ATOM 5133 N N . VAL B 1 239 ? -1.767 -24.906 -5.629 1 87.44 239 VAL B N 1
ATOM 5134 C CA . VAL B 1 239 ? -2.137 -24.938 -4.219 1 87.44 239 VAL B CA 1
ATOM 5135 C C . VAL B 1 239 ? -3.648 -24.766 -4.078 1 87.44 239 VAL B C 1
ATOM 5137 O O . VAL B 1 239 ? -4.207 -23.75 -4.496 1 87.44 239 VAL B O 1
ATOM 5140 N N . ASP B 1 240 ? -4.273 -25.891 -3.492 1 79.75 240 ASP B N 1
ATOM 5141 C CA . ASP B 1 240 ? -5.723 -25.906 -3.33 1 79.75 240 ASP B CA 1
ATOM 5142 C C . ASP B 1 240 ? -6.426 -25.703 -4.672 1 79.75 240 ASP B C 1
ATOM 5144 O O . ASP B 1 240 ? -6.273 -26.516 -5.586 1 79.75 240 ASP B O 1
ATOM 5148 N N . ASP B 1 241 ? -7.008 -24.672 -5.016 1 86.5 241 ASP B N 1
ATOM 5149 C CA . ASP B 1 241 ? -7.762 -24.484 -6.254 1 86.5 241 ASP B CA 1
ATOM 5150 C C . ASP B 1 241 ? -7.215 -23.312 -7.051 1 86.5 241 ASP B C 1
ATOM 5152 O O . ASP B 1 241 ? -7.969 -22.594 -7.719 1 86.5 241 ASP B O 1
ATOM 5156 N N . ALA B 1 242 ? -5.816 -23.219 -6.809 1 92.5 242 ALA B N 1
ATOM 5157 C CA . ALA B 1 242 ? -5.223 -22.109 -7.547 1 92.5 242 ALA B CA 1
ATOM 5158 C C . ALA B 1 242 ? -3.848 -22.484 -8.094 1 92.5 242 ALA B C 1
ATOM 5160 O O . ALA B 1 242 ? -3.104 -23.234 -7.453 1 92.5 242 ALA B O 1
ATOM 5161 N N . TYR B 1 243 ? -3.656 -22.094 -9.211 1 95.81 243 TYR B N 1
ATOM 5162 C CA . TYR B 1 243 ? -2.324 -22.094 -9.805 1 95.81 243 TYR B CA 1
ATOM 5163 C C . TYR B 1 243 ? -1.549 -20.844 -9.43 1 95.81 243 TYR B C 1
ATOM 5165 O O . TYR B 1 243 ? -2.029 -19.719 -9.633 1 95.81 243 TYR B O 1
ATOM 5173 N N . VAL B 1 244 ? -0.359 -20.938 -8.812 1 96.69 244 VAL B N 1
ATOM 5174 C CA . VAL B 1 244 ? 0.451 -19.781 -8.422 1 96.69 244 VAL B CA 1
ATOM 5175 C C . VAL B 1 244 ? 1.824 -19.875 -9.086 1 96.69 244 VAL B C 1
ATOM 5177 O O . VAL B 1 244 ? 2.375 -20.969 -9.242 1 96.69 244 VAL B O 1
ATOM 5180 N N . ARG B 1 245 ? 2.373 -18.734 -9.445 1 97.88 245 ARG B N 1
ATOM 5181 C CA . ARG B 1 245 ? 3.668 -18.703 -10.117 1 97.88 245 ARG B CA 1
ATOM 5182 C C . ARG B 1 245 ? 4.438 -17.438 -9.781 1 97.88 245 ARG B C 1
ATOM 5184 O O . ARG B 1 245 ? 3.838 -16.391 -9.5 1 97.88 245 ARG B O 1
ATOM 5191 N N . GLU B 1 246 ? 5.727 -17.531 -9.789 1 98.38 246 GLU B N 1
ATOM 5192 C CA . GLU B 1 246 ? 6.676 -16.438 -9.617 1 98.38 246 GLU B CA 1
ATOM 5193 C C . GLU B 1 246 ? 7.777 -16.5 -10.68 1 98.38 246 GLU B C 1
ATOM 5195 O O . GLU B 1 246 ? 8.25 -17.578 -11.039 1 98.38 246 GLU B O 1
ATOM 5200 N N . ALA B 1 247 ? 8.102 -15.398 -11.203 1 98.06 247 ALA B N 1
ATOM 5201 C CA . ALA B 1 247 ? 9.227 -15.289 -12.133 1 98.06 247 ALA B CA 1
ATOM 5202 C C . ALA B 1 247 ? 10.125 -14.109 -11.758 1 98.06 247 ALA B C 1
ATOM 5204 O O . ALA B 1 247 ? 9.641 -13.055 -11.336 1 98.06 247 ALA B O 1
ATOM 5205 N N . TYR B 1 248 ? 11.352 -14.273 -11.805 1 97.38 248 TYR B N 1
ATOM 5206 C CA . TYR B 1 248 ? 12.367 -13.25 -11.609 1 97.38 248 TYR B CA 1
ATOM 5207 C C . TYR B 1 248 ? 13.43 -13.312 -12.711 1 97.38 248 TYR B C 1
ATOM 5209 O O . TYR B 1 248 ? 14.156 -14.297 -12.812 1 97.38 248 TYR B O 1
ATOM 5217 N N . ARG B 1 249 ? 13.484 -12.32 -13.508 1 96.06 249 ARG B N 1
ATOM 5218 C CA . ARG B 1 249 ? 14.438 -12.203 -14.609 1 96.06 249 ARG B CA 1
ATOM 5219 C C . ARG B 1 249 ? 15.523 -11.172 -14.281 1 96.06 249 ARG B C 1
ATOM 5221 O O . ARG B 1 249 ? 15.477 -10.047 -14.773 1 96.06 249 ARG B O 1
ATOM 5228 N N . GLY B 1 250 ? 16.531 -11.672 -13.57 1 92.94 250 GLY B N 1
ATOM 5229 C CA . GLY B 1 250 ? 17.609 -10.789 -13.172 1 92.94 250 GLY B CA 1
ATOM 5230 C C . GLY B 1 250 ? 18.375 -10.227 -14.352 1 92.94 250 GLY B C 1
ATOM 5231 O O . GLY B 1 250 ? 18.984 -9.148 -14.242 1 92.94 250 GLY B O 1
ATOM 5232 N N . ASP B 1 251 ? 18.328 -10.867 -15.453 1 91.06 251 ASP B N 1
ATOM 5233 C CA . ASP B 1 251 ? 19.031 -10.43 -16.656 1 91.06 251 ASP B CA 1
ATOM 5234 C C . ASP B 1 251 ? 18.375 -9.195 -17.266 1 91.06 251 ASP B C 1
ATOM 5236 O O . ASP B 1 251 ? 18.984 -8.477 -18.062 1 91.06 251 ASP B O 1
ATOM 5240 N N . LEU B 1 252 ? 17.188 -8.945 -16.844 1 91.56 252 LEU B N 1
ATOM 5241 C CA . LEU B 1 252 ? 16.453 -7.82 -17.406 1 91.56 252 LEU B CA 1
ATOM 5242 C C . LEU B 1 252 ? 16.562 -6.594 -16.516 1 91.56 252 LEU B C 1
ATOM 5244 O O . LEU B 1 252 ? 16.156 -5.496 -16.891 1 91.56 252 LEU B O 1
ATOM 5248 N N . ARG B 1 253 ? 17.109 -6.797 -15.32 1 89.19 253 ARG B N 1
ATOM 5249 C CA . ARG B 1 253 ? 17.234 -5.695 -14.375 1 89.19 253 ARG B CA 1
ATOM 5250 C C . ARG B 1 253 ? 18.438 -4.82 -14.695 1 89.19 253 ARG B C 1
ATOM 5252 O O . ARG B 1 253 ? 19.516 -5.332 -14.992 1 89.19 253 ARG B O 1
ATOM 5259 N N . ASN B 1 254 ? 18.25 -3.523 -14.727 1 82.81 254 ASN B N 1
ATOM 5260 C CA . ASN B 1 254 ? 19.359 -2.588 -14.859 1 82.81 254 ASN B CA 1
ATOM 5261 C C . ASN B 1 254 ? 19.594 -1.804 -13.57 1 82.81 254 ASN B C 1
ATOM 5263 O O . ASN B 1 254 ? 20.734 -1.524 -13.203 1 82.81 254 ASN B O 1
ATOM 5267 N N . GLY B 1 255 ? 18.562 -1.522 -12.688 1 70.56 255 GLY B N 1
ATOM 5268 C CA . GLY B 1 255 ? 18.594 -0.991 -11.336 1 70.56 255 GLY B CA 1
ATOM 5269 C C . GLY B 1 255 ? 19.094 0.438 -11.266 1 70.56 255 GLY B C 1
ATOM 5270 O O . GLY B 1 255 ? 19.062 1.063 -10.203 1 70.56 255 GLY B O 1
ATOM 5271 N N . ALA B 1 256 ? 19.531 1.071 -12.125 1 69.12 256 ALA B N 1
ATOM 5272 C CA . ALA B 1 256 ? 20.188 2.373 -12.062 1 69.12 256 ALA B CA 1
ATOM 5273 C C . ALA B 1 256 ? 19.312 3.463 -12.68 1 69.12 256 ALA B C 1
ATOM 5275 O O . ALA B 1 256 ? 19.781 4.586 -12.891 1 69.12 256 ALA B O 1
ATOM 5276 N N . GLY B 1 257 ? 18.25 3.234 -12.812 1 70.25 257 GLY B N 1
ATOM 5277 C CA . GLY B 1 257 ? 17.516 4.219 -13.586 1 70.25 257 GLY B CA 1
ATOM 5278 C C . GLY B 1 257 ? 16.812 5.25 -12.719 1 70.25 257 GLY B C 1
ATOM 5279 O O . GLY B 1 257 ? 16.719 5.09 -11.5 1 70.25 257 GLY B O 1
ATOM 5280 N N . ASP B 1 258 ? 16.484 6.391 -13.312 1 76.19 258 ASP B N 1
ATOM 5281 C CA . ASP B 1 258 ? 15.734 7.477 -12.688 1 76.19 258 ASP B CA 1
ATOM 5282 C C . ASP B 1 258 ? 14.281 7.078 -12.453 1 76.19 258 ASP B C 1
ATOM 5284 O O . ASP B 1 258 ? 13.797 6.105 -13.031 1 76.19 258 ASP B O 1
ATOM 5288 N N . ALA B 1 259 ? 13.727 7.793 -11.586 1 81.62 259 ALA B N 1
ATOM 5289 C CA . ALA B 1 259 ? 12.305 7.598 -11.312 1 81.62 259 ALA B CA 1
ATOM 5290 C C . ALA B 1 259 ? 11.469 7.852 -12.57 1 81.62 259 ALA B C 1
ATOM 5292 O O . ALA B 1 259 ? 11.82 8.695 -13.391 1 81.62 259 ALA B O 1
ATOM 5293 N N . ILE B 1 260 ? 10.445 7.078 -12.789 1 86.44 260 ILE B N 1
ATOM 5294 C CA . ILE B 1 260 ? 9.523 7.27 -13.898 1 86.44 260 ILE B CA 1
ATOM 5295 C C . ILE B 1 260 ? 8.133 7.617 -13.367 1 86.44 260 ILE B C 1
ATOM 5297 O O . ILE B 1 260 ? 7.855 7.422 -12.18 1 86.44 260 ILE B O 1
ATOM 5301 N N . GLU B 1 261 ? 7.34 8.18 -14.258 1 87.81 261 GLU B N 1
ATOM 5302 C CA . GLU B 1 261 ? 5.953 8.453 -13.898 1 87.81 261 GLU B CA 1
ATOM 5303 C C . GLU B 1 261 ? 5.168 7.152 -13.719 1 87.81 261 GLU B C 1
ATOM 5305 O O . GLU B 1 261 ? 5.438 6.16 -14.398 1 87.81 261 GLU B O 1
ATOM 5310 N N . LEU B 1 262 ? 4.23 7.156 -12.836 1 91.56 262 LEU B N 1
ATOM 5311 C CA . LEU B 1 262 ? 3.434 5.961 -12.586 1 91.56 262 LEU B CA 1
ATOM 5312 C C . LEU B 1 262 ? 2.703 5.52 -13.844 1 91.56 262 LEU B C 1
ATOM 5314 O O . LEU B 1 262 ? 2.518 4.32 -14.078 1 91.56 262 LEU B O 1
ATOM 5318 N N . GLU B 1 263 ? 2.289 6.473 -14.711 1 88.94 263 GLU B N 1
ATOM 5319 C CA . GLU B 1 263 ? 1.601 6.168 -15.961 1 88.94 263 GLU B CA 1
ATOM 5320 C C . GLU B 1 263 ? 2.471 5.312 -16.875 1 88.94 263 GLU B C 1
ATOM 5322 O O . GLU B 1 263 ? 1.964 4.434 -17.578 1 88.94 263 GLU B O 1
ATOM 5327 N N . VAL B 1 264 ? 3.725 5.613 -16.844 1 91.81 264 VAL B N 1
ATOM 5328 C CA . VAL B 1 264 ? 4.656 4.863 -17.688 1 91.81 264 VAL B CA 1
ATOM 5329 C C . VAL B 1 264 ? 4.727 3.414 -17.219 1 91.81 264 VAL B C 1
ATOM 5331 O O . VAL B 1 264 ? 4.695 2.488 -18.031 1 91.81 264 VAL B O 1
ATOM 5334 N N . ALA B 1 265 ? 4.844 3.227 -15.906 1 93.88 265 ALA B N 1
ATOM 5335 C CA . ALA B 1 265 ? 4.867 1.872 -15.359 1 93.88 265 ALA B CA 1
ATOM 5336 C C . ALA B 1 265 ? 3.592 1.114 -15.711 1 93.88 265 ALA B C 1
ATOM 5338 O O . ALA B 1 265 ? 3.643 -0.063 -16.078 1 93.88 265 ALA B O 1
ATOM 5339 N N . LEU B 1 266 ? 2.447 1.761 -15.641 1 93.31 266 LEU B N 1
ATOM 5340 C CA . LEU B 1 266 ? 1.161 1.154 -15.969 1 93.31 266 LEU B CA 1
ATOM 5341 C C . LEU B 1 266 ? 1.102 0.763 -17.438 1 93.31 266 LEU B C 1
ATOM 5343 O O . LEU B 1 266 ? 0.602 -0.311 -17.781 1 93.31 266 LEU B O 1
ATOM 5347 N N . ASP B 1 267 ? 1.622 1.579 -18.25 1 92.12 267 ASP B N 1
ATOM 5348 C CA . ASP B 1 267 ? 1.64 1.298 -19.688 1 92.12 267 ASP B CA 1
ATOM 5349 C C . ASP B 1 267 ? 2.492 0.069 -20 1 92.12 267 ASP B C 1
ATOM 5351 O O . ASP B 1 267 ? 2.133 -0.743 -20.844 1 92.12 267 ASP B O 1
ATOM 5355 N N . ILE B 1 268 ? 3.592 -0.007 -19.359 1 95.06 268 ILE B N 1
ATOM 5356 C CA . ILE B 1 268 ? 4.48 -1.147 -19.547 1 95.06 268 ILE B CA 1
ATOM 5357 C C . ILE B 1 268 ? 3.75 -2.439 -19.188 1 95.06 268 ILE B C 1
ATOM 5359 O O . ILE B 1 268 ? 3.828 -3.43 -19.922 1 95.06 268 ILE B O 1
ATOM 5363 N N . VAL B 1 269 ? 3.035 -2.43 -18.078 1 95.44 269 VAL B N 1
ATOM 5364 C CA . VAL B 1 269 ? 2.314 -3.619 -17.641 1 95.44 269 VAL B CA 1
ATOM 5365 C C . VAL B 1 269 ? 1.134 -3.885 -18.562 1 95.44 269 VAL B C 1
ATOM 5367 O O . VAL B 1 269 ? 0.852 -5.035 -18.906 1 95.44 269 VAL B O 1
ATOM 5370 N N . ALA B 1 270 ? 0.471 -2.852 -19 1 93.25 270 ALA B N 1
ATOM 5371 C CA . ALA B 1 270 ? -0.635 -3.01 -19.938 1 93.25 270 ALA B CA 1
ATOM 5372 C C . ALA B 1 270 ? -0.165 -3.674 -21.234 1 93.25 270 ALA B C 1
ATOM 5374 O O . ALA B 1 270 ? -0.849 -4.547 -21.781 1 93.25 270 ALA B O 1
ATOM 5375 N N . ASP B 1 271 ? 0.97 -3.303 -21.688 1 93.31 271 ASP B N 1
ATOM 5376 C CA . ASP B 1 271 ? 1.536 -3.861 -22.906 1 93.31 271 ASP B CA 1
ATOM 5377 C C . ASP B 1 271 ? 1.963 -5.312 -22.703 1 93.31 271 ASP B C 1
ATOM 5379 O O . ASP B 1 271 ? 1.85 -6.133 -23.625 1 93.31 271 ASP B O 1
ATOM 5383 N N . GLY B 1 272 ? 2.422 -5.594 -21.531 1 95.12 272 GLY B N 1
ATOM 5384 C CA . GLY B 1 272 ? 2.949 -6.918 -21.266 1 95.12 272 GLY B CA 1
ATOM 5385 C C . GLY B 1 272 ? 1.868 -7.941 -20.969 1 95.12 272 GLY B C 1
ATOM 5386 O O . GLY B 1 272 ? 2.068 -9.141 -21.188 1 95.12 272 GLY B O 1
ATOM 5387 N N . TYR B 1 273 ? 0.811 -7.457 -20.453 1 95.69 273 TYR B N 1
ATOM 5388 C CA . TYR B 1 273 ? -0.267 -8.344 -20.031 1 95.69 273 TYR B CA 1
ATOM 5389 C C . TYR B 1 273 ? -1.597 -7.914 -20.641 1 95.69 273 TYR B C 1
ATOM 5391 O O . TYR B 1 273 ? -2.555 -7.637 -19.906 1 95.69 273 TYR B O 1
ATOM 5399 N N . PRO B 1 274 ? -1.737 -7.977 -21.922 1 91.88 274 PRO B N 1
ATOM 5400 C CA . PRO B 1 274 ? -2.93 -7.445 -22.594 1 91.88 274 PRO B CA 1
ATOM 5401 C C . PRO B 1 274 ? -4.203 -8.195 -22.203 1 91.88 274 PRO B C 1
ATOM 5403 O O . PRO B 1 274 ? -5.277 -7.598 -22.125 1 91.88 274 PRO B O 1
ATOM 5406 N N . VAL B 1 275 ? -4.113 -9.469 -21.984 1 91.81 275 VAL B N 1
ATOM 5407 C CA . VAL B 1 275 ? -5.293 -10.242 -21.625 1 91.81 275 VAL B CA 1
ATOM 5408 C C . VAL B 1 275 ? -5.855 -9.719 -20.297 1 91.81 275 VAL B C 1
ATOM 5410 O O . VAL B 1 275 ? -7.07 -9.578 -20.141 1 91.81 275 VAL B O 1
ATOM 5413 N N . ILE B 1 276 ? -4.973 -9.469 -19.359 1 91.12 276 ILE B N 1
ATOM 5414 C CA . ILE B 1 276 ? -5.398 -8.953 -18.062 1 91.12 276 ILE B CA 1
ATOM 5415 C C . ILE B 1 276 ? -5.988 -7.559 -18.234 1 91.12 276 ILE B C 1
ATOM 5417 O O . ILE B 1 276 ? -6.996 -7.223 -17.609 1 91.12 276 ILE B O 1
ATOM 5421 N N . TRP B 1 277 ? -5.32 -6.785 -19.078 1 85 277 TRP B N 1
ATOM 5422 C CA . TRP B 1 277 ? -5.738 -5.402 -19.266 1 85 277 TRP B CA 1
ATOM 5423 C C . TRP B 1 277 ? -7.102 -5.332 -19.953 1 85 277 TRP B C 1
ATOM 5425 O O . TRP B 1 277 ? -7.844 -4.363 -19.766 1 85 277 TRP B O 1
ATOM 5435 N N . ASN B 1 278 ? -7.414 -6.391 -20.656 1 81.44 278 ASN B N 1
ATOM 5436 C CA . ASN B 1 278 ? -8.688 -6.43 -21.375 1 81.44 278 ASN B CA 1
ATOM 5437 C C . ASN B 1 278 ? -9.742 -7.203 -20.578 1 81.44 278 ASN B C 1
ATOM 5439 O O . ASN B 1 278 ? -10.828 -7.477 -21.094 1 81.44 278 ASN B O 1
ATOM 5443 N N . THR B 1 279 ? -9.336 -7.617 -19.453 1 80.81 279 THR B N 1
ATOM 5444 C CA . THR B 1 279 ? -10.266 -8.258 -18.531 1 80.81 279 THR B CA 1
ATOM 5445 C C . THR B 1 279 ? -10.703 -7.277 -17.438 1 80.81 279 THR B C 1
ATOM 5447 O O . THR B 1 279 ? -10.109 -6.207 -17.297 1 80.81 279 THR B O 1
ATOM 5450 N N . THR B 1 280 ? -11.789 -7.617 -16.859 1 73.94 280 THR B N 1
ATOM 5451 C CA . THR B 1 280 ? -12.266 -6.75 -15.789 1 73.94 280 THR B CA 1
ATOM 5452 C C . THR B 1 280 ? -11.227 -6.633 -14.68 1 73.94 280 THR B C 1
ATOM 5454 O O . THR B 1 280 ? -10.852 -7.633 -14.062 1 73.94 280 THR B O 1
ATOM 5457 N N . ARG B 1 281 ? -10.719 -5.504 -14.516 1 78.44 281 ARG B N 1
ATOM 5458 C CA . ARG B 1 281 ? -9.797 -5.203 -13.43 1 78.44 281 ARG B CA 1
ATOM 5459 C C . ARG B 1 281 ? -10.539 -4.645 -12.219 1 78.44 281 ARG B C 1
ATOM 5461 O O . ARG B 1 281 ? -11.117 -3.557 -12.281 1 78.44 281 ARG B O 1
ATOM 5468 N N . GLU B 1 282 ? -10.43 -5.309 -11.172 1 75.44 282 GLU B N 1
ATOM 5469 C CA . GLU B 1 282 ? -11.195 -4.988 -9.969 1 75.44 282 GLU B CA 1
ATOM 5470 C C . GLU B 1 282 ? -10.445 -4.008 -9.078 1 75.44 282 GLU B C 1
ATOM 5472 O O . GLU B 1 282 ? -11.055 -3.184 -8.391 1 75.44 282 GLU B O 1
ATOM 5477 N N . GLN B 1 283 ? -9.188 -4.191 -9.055 1 82.44 283 GLN B N 1
ATOM 5478 C CA . GLN B 1 283 ? -8.312 -3.346 -8.25 1 82.44 283 GLN B CA 1
ATOM 5479 C C . GLN B 1 283 ? -6.945 -3.176 -8.914 1 82.44 283 GLN B C 1
ATOM 5481 O O . GLN B 1 283 ? -6.398 -4.129 -9.477 1 82.44 283 GLN B O 1
ATOM 5486 N N . THR B 1 284 ? -6.477 -1.948 -8.984 1 89.12 284 THR B N 1
ATOM 5487 C CA . THR B 1 284 ? -5.133 -1.668 -9.469 1 89.12 284 THR B CA 1
ATOM 5488 C C . THR B 1 284 ? -4.383 -0.754 -8.5 1 89.12 284 THR B C 1
ATOM 5490 O O . THR B 1 284 ? -4.961 0.198 -7.969 1 89.12 284 THR B O 1
ATOM 5493 N N . GLN B 1 285 ? -3.205 -1.135 -8.211 1 92 285 GLN B N 1
ATOM 5494 C CA . GLN B 1 285 ? -2.318 -0.32 -7.391 1 92 285 GLN B CA 1
ATOM 5495 C C . GLN B 1 285 ? -0.948 -0.166 -8.047 1 92 285 GLN B C 1
ATOM 5497 O O . GLN B 1 285 ? -0.433 -1.109 -8.648 1 92 285 GLN B O 1
ATOM 5502 N N . VAL B 1 286 ? -0.441 0.976 -7.973 1 93.12 286 VAL B N 1
ATOM 5503 C CA . VAL B 1 286 ? 0.916 1.193 -8.461 1 93.12 286 VAL B CA 1
ATOM 5504 C C . VAL B 1 286 ? 1.734 1.931 -7.402 1 93.12 286 VAL B C 1
ATOM 5506 O O . VAL B 1 286 ? 1.235 2.854 -6.754 1 93.12 286 VAL B O 1
ATOM 5509 N N . PHE B 1 287 ? 2.875 1.467 -7.176 1 91.25 287 PHE B N 1
ATOM 5510 C CA . PHE B 1 287 ? 3.771 2.006 -6.16 1 91.25 287 PHE B CA 1
ATOM 5511 C C . PHE B 1 287 ? 5.027 2.588 -6.801 1 91.25 287 PHE B C 1
ATOM 5513 O O . PHE B 1 287 ? 5.82 1.857 -7.398 1 91.25 287 PHE B O 1
ATOM 5520 N N . GLY B 1 288 ? 5.18 3.834 -6.664 1 88.38 288 GLY B N 1
ATOM 5521 C CA . GLY B 1 288 ? 6.352 4.484 -7.23 1 88.38 288 GLY B CA 1
ATOM 5522 C C . GLY B 1 288 ? 7.395 4.852 -6.191 1 88.38 288 GLY B C 1
ATOM 5523 O O . GLY B 1 288 ? 7.078 4.977 -5.008 1 88.38 288 GLY B O 1
ATOM 5524 N N . GLY B 1 289 ? 8.633 4.98 -6.727 1 81.94 289 GLY B N 1
ATOM 5525 C CA . GLY B 1 289 ? 9.766 5.383 -5.898 1 81.94 289 GLY B CA 1
ATOM 5526 C C . GLY B 1 289 ? 11.039 4.621 -6.223 1 81.94 289 GLY B C 1
ATOM 5527 O O . GLY B 1 289 ? 11.094 3.402 -6.055 1 81.94 289 GLY B O 1
ATOM 5528 N N . GLY B 1 290 ? 11.953 5.328 -6.75 1 82.38 290 GLY B N 1
ATOM 5529 C CA . GLY B 1 290 ? 13.266 4.75 -7.008 1 82.38 290 GLY B CA 1
ATOM 5530 C C . GLY B 1 290 ? 13.312 3.945 -8.297 1 82.38 290 GLY B C 1
ATOM 5531 O O . GLY B 1 290 ? 12.867 4.406 -9.344 1 82.38 290 GLY B O 1
ATOM 5532 N N . GLU B 1 291 ? 13.789 2.65 -8.117 1 87.88 291 GLU B N 1
ATOM 5533 C CA . GLU B 1 291 ? 14.164 1.914 -9.32 1 87.88 291 GLU B CA 1
ATOM 5534 C C . GLU B 1 291 ? 13.125 0.851 -9.664 1 87.88 291 GLU B C 1
ATOM 5536 O O . GLU B 1 291 ? 13.102 0.337 -10.781 1 87.88 291 GLU B O 1
ATOM 5541 N N . THR B 1 292 ? 12.258 0.474 -8.781 1 92.38 292 THR B N 1
ATOM 5542 C CA . THR B 1 292 ? 11.312 -0.613 -8.992 1 92.38 292 THR B CA 1
ATOM 5543 C C . THR B 1 292 ? 9.875 -0.132 -8.773 1 92.38 292 THR B C 1
ATOM 5545 O O . THR B 1 292 ? 9.578 0.495 -7.75 1 92.38 292 THR B O 1
ATOM 5548 N N . TYR B 1 293 ? 9.016 -0.441 -9.719 1 93.94 293 TYR B N 1
ATOM 5549 C CA . TYR B 1 293 ? 7.617 -0.039 -9.648 1 93.94 293 TYR B CA 1
ATOM 5550 C C . TYR B 1 293 ? 6.699 -1.256 -9.664 1 93.94 293 TYR B C 1
ATOM 5552 O O . TYR B 1 293 ? 6.34 -1.758 -10.734 1 93.94 293 TYR B O 1
ATOM 5560 N N . PRO B 1 294 ? 6.238 -1.722 -8.477 1 96.62 294 PRO B N 1
ATOM 5561 C CA . PRO B 1 294 ? 5.234 -2.787 -8.461 1 96.62 294 PRO B CA 1
ATOM 5562 C C . PRO B 1 294 ? 3.859 -2.312 -8.93 1 96.62 294 PRO B C 1
ATOM 5564 O O . PRO B 1 294 ? 3.398 -1.244 -8.523 1 96.62 294 PRO B O 1
ATOM 5567 N N . VAL B 1 295 ? 3.289 -2.994 -9.805 1 96.19 295 VAL B N 1
ATOM 5568 C CA . VAL B 1 295 ? 1.905 -2.812 -10.234 1 96.19 295 VAL B CA 1
ATOM 5569 C C . VAL B 1 295 ? 1.08 -4.035 -9.836 1 96.19 295 VAL B C 1
ATOM 5571 O O . VAL B 1 295 ? 1.326 -5.141 -10.32 1 96.19 295 VAL B O 1
ATOM 5574 N N . ARG B 1 296 ? 0.156 -3.82 -8.977 1 94.56 296 ARG B N 1
ATOM 5575 C CA . ARG B 1 296 ? -0.704 -4.902 -8.508 1 94.56 296 ARG B CA 1
ATOM 5576 C C . ARG B 1 296 ? -2.098 -4.797 -9.125 1 94.56 296 ARG B C 1
ATOM 5578 O O . ARG B 1 296 ? -2.727 -3.738 -9.062 1 94.56 296 ARG B O 1
ATOM 5585 N N . ILE B 1 297 ? -2.568 -5.918 -9.68 1 93.31 297 ILE B N 1
ATOM 5586 C CA . ILE B 1 297 ? -3.875 -5.926 -10.328 1 93.31 297 ILE B CA 1
ATOM 5587 C C . ILE B 1 297 ? -4.688 -7.125 -9.836 1 93.31 297 ILE B C 1
ATOM 5589 O O . ILE B 1 297 ? -4.25 -8.273 -9.961 1 93.31 297 ILE B O 1
ATOM 5593 N N . GLY B 1 298 ? -5.766 -6.914 -9.195 1 89.44 298 GLY B N 1
ATOM 5594 C CA . GLY B 1 298 ? -6.797 -7.926 -9.023 1 89.44 298 GLY B CA 1
ATOM 5595 C C . GLY B 1 298 ? -7.77 -7.988 -10.188 1 89.44 298 GLY B C 1
ATOM 5596 O O . GLY B 1 298 ? -8.367 -6.973 -10.555 1 89.44 298 GLY B O 1
ATOM 5597 N N . HIS B 1 299 ? -7.844 -9.055 -10.859 1 88.62 299 HIS B N 1
ATOM 5598 C CA . HIS B 1 299 ? -8.695 -9.211 -12.031 1 88.62 299 HIS B CA 1
ATOM 5599 C C . HIS B 1 299 ? -9.562 -10.461 -11.922 1 88.62 299 HIS B C 1
ATOM 5601 O O . HIS B 1 299 ? -9.328 -11.305 -11.047 1 88.62 299 HIS B O 1
ATOM 5607 N N . SER B 1 300 ? -10.555 -10.641 -12.781 1 84.62 300 SER B N 1
ATOM 5608 C CA . SER B 1 300 ? -11.57 -11.68 -12.648 1 84.62 300 SER B CA 1
ATOM 5609 C C . SER B 1 300 ? -10.953 -13.07 -12.773 1 84.62 300 SER B C 1
ATOM 5611 O O . SER B 1 300 ? -11.562 -14.062 -12.344 1 84.62 300 SER B O 1
ATOM 5613 N N . ARG B 1 301 ? -9.742 -13.133 -13.312 1 90.25 301 ARG B N 1
ATOM 5614 C CA . ARG B 1 301 ? -9.102 -14.438 -13.492 1 90.25 301 ARG B CA 1
ATOM 5615 C C . ARG B 1 301 ? -7.945 -14.609 -12.516 1 90.25 301 ARG B C 1
ATOM 5617 O O . ARG B 1 301 ? -7.113 -15.508 -12.688 1 90.25 301 ARG B O 1
ATOM 5624 N N . GLY B 1 302 ? -7.863 -13.711 -11.586 1 91.38 302 GLY B N 1
ATOM 5625 C CA . GLY B 1 302 ? -6.836 -13.898 -10.578 1 91.38 302 GLY B CA 1
ATOM 5626 C C . GLY B 1 302 ? -6.141 -12.602 -10.188 1 91.38 302 GLY B C 1
ATOM 5627 O O . GLY B 1 302 ? -6.773 -11.547 -10.133 1 91.38 302 GLY B O 1
ATOM 5628 N N . ASP B 1 303 ? -4.836 -12.742 -9.844 1 93 303 ASP B N 1
ATOM 5629 C CA . ASP B 1 303 ? -4.039 -11.617 -9.375 1 93 303 ASP B CA 1
ATOM 5630 C C . ASP B 1 303 ? -2.703 -11.539 -10.109 1 93 303 ASP B C 1
ATOM 5632 O O . ASP B 1 303 ? -2.111 -12.562 -10.445 1 93 303 ASP B O 1
ATOM 5636 N N . LEU B 1 304 ? -2.307 -10.305 -10.305 1 96.44 304 LEU B N 1
ATOM 5637 C CA . LEU B 1 304 ? -0.991 -10.062 -10.891 1 96.44 304 LEU B CA 1
ATOM 5638 C C . LEU B 1 304 ? -0.231 -9.008 -10.086 1 96.44 304 LEU B C 1
ATOM 5640 O O . LEU B 1 304 ? -0.799 -7.984 -9.703 1 96.44 304 LEU B O 1
ATOM 5644 N N . THR B 1 305 ? 0.974 -9.242 -9.734 1 97.75 305 THR B N 1
ATOM 5645 C CA . THR B 1 305 ? 1.944 -8.219 -9.359 1 97.75 305 THR B CA 1
ATOM 5646 C C . THR B 1 305 ? 3.125 -8.219 -10.328 1 97.75 305 THR B C 1
ATOM 5648 O O . THR B 1 305 ? 3.871 -9.195 -10.414 1 97.75 305 THR B O 1
ATOM 5651 N N . ALA B 1 306 ? 3.227 -7.176 -11.062 1 98.06 306 ALA B N 1
ATOM 5652 C CA . ALA B 1 306 ? 4.34 -7.008 -11.992 1 98.06 306 ALA B CA 1
ATOM 5653 C C . ALA B 1 306 ? 5.324 -5.957 -11.484 1 98.06 306 ALA B C 1
ATOM 5655 O O . ALA B 1 306 ? 4.918 -4.891 -11.016 1 98.06 306 ALA B O 1
ATOM 5656 N N . PHE B 1 307 ? 6.562 -6.281 -11.477 1 97.06 307 PHE B N 1
ATOM 5657 C CA . PHE B 1 307 ? 7.602 -5.363 -11.031 1 97.06 307 PHE B CA 1
ATOM 5658 C C . PHE B 1 307 ? 8.336 -4.75 -12.219 1 97.06 307 PHE B C 1
ATOM 5660 O O . PHE B 1 307 ? 9.055 -5.445 -12.938 1 97.06 307 PHE B O 1
ATOM 5667 N N . VAL B 1 308 ? 8.227 -3.445 -12.391 1 95.88 308 VAL B N 1
ATOM 5668 C CA . VAL B 1 308 ? 8.773 -2.736 -13.547 1 95.88 308 VAL B CA 1
ATOM 5669 C C . VAL B 1 308 ? 10.102 -2.078 -13.164 1 95.88 308 VAL B C 1
ATOM 5671 O O . VAL B 1 308 ? 10.188 -1.398 -12.141 1 95.88 308 VAL B O 1
ATOM 5674 N N . ASP B 1 309 ? 11.109 -2.338 -13.938 1 94.25 309 ASP B N 1
ATOM 5675 C CA . ASP B 1 309 ? 12.383 -1.631 -13.805 1 94.25 309 ASP B CA 1
ATOM 5676 C C . ASP B 1 309 ? 12.312 -0.247 -14.445 1 94.25 309 ASP B C 1
ATOM 5678 O O . ASP B 1 309 ? 11.969 -0.118 -15.625 1 94.25 309 ASP B O 1
ATOM 5682 N N . SER B 1 310 ? 12.664 0.76 -13.711 1 90.94 310 SER B N 1
ATOM 5683 C CA . SER B 1 310 ? 12.461 2.123 -14.188 1 90.94 310 SER B CA 1
ATOM 5684 C C . SER B 1 310 ? 13.422 2.459 -15.328 1 90.94 310 SER B C 1
ATOM 5686 O O . SER B 1 310 ? 13.109 3.295 -16.172 1 90.94 310 SER B O 1
ATOM 5688 N N . ASP B 1 311 ? 14.594 1.878 -15.344 1 91.56 311 ASP B N 1
ATOM 5689 C CA . ASP B 1 311 ? 15.586 2.176 -16.375 1 91.56 311 ASP B CA 1
ATOM 5690 C C . ASP B 1 311 ? 15.344 1.341 -17.625 1 91.56 311 ASP B C 1
ATOM 5692 O O . ASP B 1 311 ? 15.156 1.888 -18.719 1 91.56 311 ASP B O 1
ATOM 5696 N N . ALA B 1 312 ? 15.242 0.048 -17.406 1 92 312 ALA B N 1
ATOM 5697 C CA . ALA B 1 312 ? 15.055 -0.857 -18.531 1 92 312 ALA B CA 1
ATOM 5698 C C . ALA B 1 312 ? 13.656 -0.721 -19.125 1 92 312 ALA B C 1
ATOM 5700 O O . ALA B 1 312 ? 13.414 -1.123 -20.25 1 92 312 ALA B O 1
ATOM 5701 N N . ARG B 1 313 ? 12.695 -0.22 -18.375 1 92.81 313 ARG B N 1
ATOM 5702 C CA . ARG B 1 313 ? 11.297 -0.038 -18.75 1 92.81 313 ARG B CA 1
ATOM 5703 C C . ARG B 1 313 ? 10.68 -1.356 -19.203 1 92.81 313 ARG B C 1
ATOM 5705 O O . ARG B 1 313 ? 10.07 -1.426 -20.281 1 92.81 313 ARG B O 1
ATOM 5712 N N . LEU B 1 314 ? 10.945 -2.287 -18.391 1 94.94 314 LEU B N 1
ATOM 5713 C CA . LEU B 1 314 ? 10.391 -3.619 -18.609 1 94.94 314 LEU B CA 1
ATOM 5714 C C . LEU B 1 314 ? 10.031 -4.285 -17.281 1 94.94 314 LEU B C 1
ATOM 5716 O O . LEU B 1 314 ? 10.523 -3.879 -16.234 1 94.94 314 LEU B O 1
ATOM 5720 N N . VAL B 1 315 ? 9.172 -5.273 -17.391 1 96.75 315 VAL B N 1
ATOM 5721 C CA . VAL B 1 315 ? 8.875 -6.094 -16.219 1 96.75 315 VAL B CA 1
ATOM 5722 C C . VAL B 1 315 ? 10 -7.098 -16 1 96.75 315 VAL B C 1
ATOM 5724 O O . VAL B 1 315 ? 10.383 -7.836 -16.906 1 96.75 315 VAL B O 1
ATOM 5727 N N . TYR B 1 316 ? 10.586 -7.113 -14.773 1 96 316 TYR B N 1
ATOM 5728 C CA . TYR B 1 316 ? 11.695 -8.031 -14.523 1 96 316 TYR B CA 1
ATOM 5729 C C . TYR B 1 316 ? 11.305 -9.094 -13.5 1 96 316 TYR B C 1
ATOM 5731 O O . TYR B 1 316 ? 12 -10.102 -13.352 1 96 316 TYR B O 1
ATOM 5739 N N . ALA B 1 317 ? 10.211 -8.898 -12.805 1 97.44 317 ALA B N 1
ATOM 5740 C CA . ALA B 1 317 ? 9.688 -9.883 -11.859 1 97.44 317 ALA B CA 1
ATOM 5741 C C . ALA B 1 317 ? 8.164 -9.906 -11.883 1 97.44 317 ALA B C 1
ATOM 5743 O O . ALA B 1 317 ? 7.527 -8.922 -12.281 1 97.44 317 ALA B O 1
ATOM 5744 N N . GLU B 1 318 ? 7.605 -11.047 -11.453 1 98.38 318 GLU B N 1
ATOM 5745 C CA . GLU B 1 318 ? 6.164 -11.234 -11.555 1 98.38 318 GLU B CA 1
ATOM 5746 C C . GLU B 1 318 ? 5.664 -12.258 -10.539 1 98.38 318 GLU B C 1
ATOM 5748 O O . GLU B 1 318 ? 6.312 -13.281 -10.305 1 98.38 318 GLU B O 1
ATOM 5753 N N . HIS B 1 319 ? 4.551 -11.93 -9.922 1 98.19 319 HIS B N 1
ATOM 5754 C CA . HIS B 1 319 ? 3.77 -12.883 -9.141 1 98.19 319 HIS B CA 1
ATOM 5755 C C . HIS B 1 319 ? 2.354 -13.016 -9.695 1 98.19 319 HIS B C 1
ATOM 5757 O O . HIS B 1 319 ? 1.676 -12.016 -9.93 1 98.19 319 HIS B O 1
ATOM 5763 N N . GLN B 1 320 ? 1.918 -14.242 -9.914 1 97.12 320 GLN B N 1
ATOM 5764 C CA . GLN B 1 320 ? 0.546 -14.445 -10.367 1 97.12 320 GLN B CA 1
ATOM 5765 C C . GLN B 1 320 ? -0.144 -15.539 -9.555 1 97.12 320 GLN B C 1
ATOM 5767 O O . GLN B 1 320 ? 0.509 -16.469 -9.078 1 97.12 320 GLN B O 1
ATOM 5772 N N . ARG B 1 321 ? -1.383 -15.422 -9.398 1 94.75 321 ARG B N 1
ATOM 5773 C CA . ARG B 1 321 ? -2.301 -16.406 -8.852 1 94.75 321 ARG B CA 1
ATOM 5774 C C . ARG B 1 321 ? -3.551 -16.531 -9.719 1 94.75 321 ARG B C 1
ATOM 5776 O O . ARG B 1 321 ? -4.195 -15.531 -10.031 1 94.75 321 ARG B O 1
ATOM 5783 N N . HIS B 1 322 ? -3.889 -17.75 -10.109 1 93.56 322 HIS B N 1
ATOM 5784 C CA . HIS B 1 322 ? -5.055 -18 -10.945 1 93.56 322 HIS B CA 1
ATOM 5785 C C . HIS B 1 322 ? -5.91 -19.125 -10.367 1 93.56 322 HIS B C 1
ATOM 5787 O O . HIS B 1 322 ? -5.43 -20.25 -10.18 1 93.56 322 HIS B O 1
ATOM 5793 N N . PRO B 1 323 ? -7.203 -18.828 -10.141 1 90.44 323 PRO B N 1
ATOM 5794 C CA . PRO B 1 323 ? -8.062 -19.969 -9.867 1 90.44 323 PRO B CA 1
ATOM 5795 C C . PRO B 1 323 ? -8.055 -21 -10.992 1 90.44 323 PRO B C 1
ATOM 5797 O O . PRO B 1 323 ? -8.047 -20.641 -12.172 1 90.44 323 PRO B O 1
ATOM 5800 N N . LEU B 1 324 ? -8 -22.25 -10.625 1 93.19 324 LEU B N 1
ATOM 5801 C CA . LEU B 1 324 ? -7.871 -23.312 -11.617 1 93.19 324 LEU B CA 1
ATOM 5802 C C . LEU B 1 324 ? -9.039 -23.281 -12.594 1 93.19 324 LEU B C 1
ATOM 5804 O O . LEU B 1 324 ? -8.875 -23.609 -13.773 1 93.19 324 LEU B O 1
ATOM 5808 N N . GLU B 1 325 ? -10.203 -22.828 -12.18 1 88.06 325 GLU B N 1
ATOM 5809 C CA . GLU B 1 325 ? -11.391 -22.766 -13.031 1 88.06 325 GLU B CA 1
ATOM 5810 C C . GLU B 1 325 ? -11.25 -21.719 -14.125 1 88.06 325 GLU B C 1
ATOM 5812 O O . GLU B 1 325 ? -11.938 -21.766 -15.141 1 88.06 325 GLU B O 1
ATOM 5817 N N . ALA B 1 326 ? -10.289 -20.797 -13.875 1 88.19 326 ALA B N 1
ATOM 5818 C CA . ALA B 1 326 ? -10.125 -19.688 -14.812 1 88.19 326 ALA B CA 1
ATOM 5819 C C . ALA B 1 326 ? -9 -19.969 -15.805 1 88.19 326 ALA B C 1
ATOM 5821 O O . ALA B 1 326 ? -8.766 -19.188 -16.734 1 88.19 326 ALA B O 1
ATOM 5822 N N . VAL B 1 327 ? -8.391 -21.094 -15.633 1 91.81 327 VAL B N 1
ATOM 5823 C CA . VAL B 1 327 ? -7.246 -21.422 -16.484 1 91.81 327 VAL B CA 1
ATOM 5824 C C . VAL B 1 327 ? -7.727 -21.781 -17.875 1 91.81 327 VAL B C 1
ATOM 5826 O O . VAL B 1 327 ? -8.688 -22.547 -18.031 1 91.81 327 VAL B O 1
ATOM 5829 N N . VAL B 1 328 ? -7.062 -21.172 -18.828 1 91.62 328 VAL B N 1
ATOM 5830 C CA . VAL B 1 328 ? -7.332 -21.469 -20.234 1 91.62 328 VAL B CA 1
ATOM 5831 C C . VAL B 1 328 ? -6.23 -22.375 -20.797 1 91.62 328 VAL B C 1
ATOM 5833 O O . VAL B 1 328 ? -5.059 -21.984 -20.797 1 91.62 328 VAL B O 1
ATOM 5836 N N . ALA B 1 329 ? -6.645 -23.516 -21.203 1 91.75 329 ALA B N 1
ATOM 5837 C CA . ALA B 1 329 ? -5.68 -24.469 -21.734 1 91.75 329 ALA B CA 1
ATOM 5838 C C . ALA B 1 329 ? -5.223 -24.078 -23.141 1 91.75 329 ALA B C 1
ATOM 5840 O O . ALA B 1 329 ? -5.961 -23.422 -23.875 1 91.75 329 ALA B O 1
ATOM 5841 N N . ASP B 1 330 ? -4.012 -24.359 -23.422 1 89 330 ASP B N 1
ATOM 5842 C CA . ASP B 1 330 ? -3.461 -24.172 -24.766 1 89 330 ASP B CA 1
ATOM 5843 C C . ASP B 1 330 ? -3.949 -25.266 -25.719 1 89 330 ASP B C 1
ATOM 5845 O O . ASP B 1 330 ? -4.234 -25 -26.875 1 89 330 ASP B O 1
ATOM 5849 N N . ARG B 1 331 ? -3.943 -26.531 -25.172 1 90.62 331 ARG B N 1
ATOM 5850 C CA . ARG B 1 331 ? -4.289 -27.703 -25.969 1 90.62 331 ARG B CA 1
ATOM 5851 C C . ARG B 1 331 ? -5.109 -28.703 -25.156 1 90.62 331 ARG B C 1
ATOM 5853 O O . ARG B 1 331 ? -4.93 -28.812 -23.938 1 90.62 331 ARG B O 1
ATOM 5860 N N . ARG B 1 332 ? -5.961 -29.344 -25.812 1 94.31 332 ARG B N 1
ATOM 5861 C CA . ARG B 1 332 ? -6.781 -30.422 -25.266 1 94.31 332 ARG B CA 1
ATOM 5862 C C . ARG B 1 332 ? -6.5 -31.734 -25.969 1 94.31 332 ARG B C 1
ATOM 5864 O O . ARG B 1 332 ? -6.59 -31.828 -27.188 1 94.31 332 ARG B O 1
ATOM 5871 N N . LEU B 1 333 ? -6.027 -32.75 -25.234 1 96.75 333 LEU B N 1
ATOM 5872 C CA . LEU B 1 333 ? -5.758 -34.094 -25.75 1 96.75 333 LEU B CA 1
ATOM 5873 C C . LEU B 1 333 ? -6.746 -35.094 -25.172 1 96.75 333 LEU B C 1
ATOM 5875 O O . LEU B 1 333 ? -7.164 -35 -24.016 1 96.75 333 LEU B O 1
ATOM 5879 N N . GLU B 1 334 ? -7.082 -36 -25.984 1 96.5 334 GLU B N 1
ATOM 5880 C CA . GLU B 1 334 ? -8.047 -37 -25.547 1 96.5 334 GLU B CA 1
ATOM 5881 C C . GLU B 1 334 ? -7.598 -38.406 -25.953 1 96.5 334 GLU B C 1
ATOM 5883 O O . GLU B 1 334 ? -7.02 -38.594 -27.031 1 96.5 334 GLU B O 1
ATOM 5888 N N . ALA B 1 335 ? -7.707 -39.344 -25.156 1 97.31 335 ALA B N 1
ATOM 5889 C CA . ALA B 1 335 ? -7.527 -40.781 -25.391 1 97.31 335 ALA B CA 1
ATOM 5890 C C . ALA B 1 335 ? -8.648 -41.594 -24.75 1 97.31 335 ALA B C 1
ATOM 5892 O O . ALA B 1 335 ? -9.086 -41.25 -23.641 1 97.31 335 ALA B O 1
ATOM 5893 N N . THR B 1 336 ? -9.141 -42.531 -25.5 1 96.19 336 THR B N 1
ATOM 5894 C CA . THR B 1 336 ? -10.281 -43.281 -24.984 1 96.19 336 THR B CA 1
ATOM 5895 C C . THR B 1 336 ? -9.992 -44.781 -24.984 1 96.19 336 THR B C 1
ATOM 5897 O O . THR B 1 336 ? -9.539 -45.344 -25.984 1 96.19 336 THR B O 1
ATOM 5900 N N . GLY B 1 337 ? -10.148 -45.344 -23.797 1 94.81 337 GLY B N 1
ATOM 5901 C CA . GLY B 1 337 ? -10.172 -46.812 -23.672 1 94.81 337 GLY B CA 1
ATOM 5902 C C . GLY B 1 337 ? -11.578 -47.375 -23.609 1 94.81 337 GLY B C 1
ATOM 5903 O O . GLY B 1 337 ? -12.539 -46.719 -24.031 1 94.81 337 GLY B O 1
ATOM 5904 N N . ASP B 1 338 ? -11.656 -48.688 -23.188 1 93.56 338 ASP B N 1
ATOM 5905 C CA . ASP B 1 338 ? -12.953 -49.344 -23.125 1 93.56 338 ASP B CA 1
ATOM 5906 C C . ASP B 1 338 ? -13.781 -48.812 -21.969 1 93.56 338 ASP B C 1
ATOM 5908 O O . ASP B 1 338 ? -15 -48.656 -22.094 1 93.56 338 ASP B O 1
ATOM 5912 N N . GLY B 1 339 ? -13.133 -48.5 -20.875 1 94 339 GLY B N 1
ATOM 5913 C CA . GLY B 1 339 ? -13.875 -48.125 -19.688 1 94 339 GLY B CA 1
ATOM 5914 C C . GLY B 1 339 ? -13.516 -46.75 -19.172 1 94 339 GLY B C 1
ATOM 5915 O O . GLY B 1 339 ? -14.148 -46.25 -18.234 1 94 339 GLY B O 1
ATOM 5916 N N . VAL B 1 340 ? -12.523 -46.188 -19.812 1 97.31 340 VAL B N 1
ATOM 5917 C CA . VAL B 1 340 ? -12.07 -44.906 -19.281 1 97.31 340 VAL B CA 1
ATOM 5918 C C . VAL B 1 340 ? -11.703 -43.969 -20.438 1 97.31 340 VAL B C 1
ATOM 5920 O O . VAL B 1 340 ? -11.039 -44.406 -21.391 1 97.31 340 VAL B O 1
ATOM 5923 N N . ARG B 1 341 ? -12.203 -42.75 -20.375 1 97.81 341 ARG B N 1
ATOM 5924 C CA . ARG B 1 341 ? -11.812 -41.688 -21.281 1 97.81 341 ARG B CA 1
ATOM 5925 C C . ARG B 1 341 ? -10.883 -40.688 -20.578 1 97.81 341 ARG B C 1
ATOM 5927 O O . ARG B 1 341 ? -11.195 -40.219 -19.5 1 97.81 341 ARG B O 1
ATOM 5934 N N . LEU B 1 342 ? -9.773 -40.469 -21.203 1 98.31 342 LEU B N 1
ATOM 5935 C CA . LEU B 1 342 ? -8.773 -39.531 -20.672 1 98.31 342 LEU B CA 1
ATOM 5936 C C . LEU B 1 342 ? -8.766 -38.219 -21.469 1 98.31 342 LEU B C 1
ATOM 5938 O O . LEU B 1 342 ? -8.664 -38.25 -22.688 1 98.31 342 LEU B O 1
ATOM 5942 N N . VAL B 1 343 ? -8.961 -37.156 -20.75 1 97.94 343 VAL B N 1
ATOM 5943 C CA . VAL B 1 343 ? -8.812 -35.812 -21.344 1 97.94 343 VAL B CA 1
ATOM 5944 C C . VAL B 1 343 ? -7.727 -35.062 -20.609 1 97.94 343 VAL B C 1
ATOM 5946 O O . VAL B 1 343 ? -7.738 -34.969 -19.375 1 97.94 343 VAL B O 1
ATOM 5949 N N . VAL B 1 344 ? -6.77 -34.562 -21.344 1 97.56 344 VAL B N 1
ATOM 5950 C CA . VAL B 1 344 ? -5.699 -33.75 -20.766 1 97.56 344 VAL B CA 1
ATOM 5951 C C . VAL B 1 344 ? -5.738 -32.344 -21.344 1 97.56 344 VAL B C 1
ATOM 5953 O O . VAL B 1 344 ? -5.582 -32.156 -22.562 1 97.56 344 VAL B O 1
ATOM 5956 N N . ASN B 1 345 ? -6.059 -31.375 -20.516 1 96.19 345 ASN B N 1
ATOM 5957 C CA . ASN B 1 345 ? -5.949 -29.969 -20.875 1 96.19 345 ASN B CA 1
ATOM 5958 C C . ASN B 1 345 ? -4.641 -29.359 -20.359 1 96.19 345 ASN B C 1
ATOM 5960 O O . ASN B 1 345 ? -4.441 -29.219 -19.156 1 96.19 345 ASN B O 1
ATOM 5964 N N . HIS B 1 346 ? -3.758 -29.078 -21.219 1 94.88 346 HIS B N 1
ATOM 5965 C CA . HIS B 1 346 ? -2.459 -28.578 -20.781 1 94.88 346 HIS B CA 1
ATOM 5966 C C . HIS B 1 346 ? -2.189 -27.172 -21.297 1 94.88 346 HIS B C 1
ATOM 5968 O O . HIS B 1 346 ? -2.852 -26.719 -22.234 1 94.88 346 HIS B O 1
ATOM 5974 N N . THR B 1 347 ? -1.253 -26.422 -20.688 1 94.62 347 THR B N 1
ATOM 5975 C CA . THR B 1 347 ? -0.939 -25.047 -21.016 1 94.62 347 THR B CA 1
ATOM 5976 C C . THR B 1 347 ? 0.499 -24.922 -21.516 1 94.62 347 THR B C 1
ATOM 5978 O O . THR B 1 347 ? 0.78 -25.188 -22.688 1 94.62 347 THR B O 1
ATOM 5981 N N . TYR B 1 348 ? 1.473 -24.688 -20.656 1 95.06 348 TYR B N 1
ATOM 5982 C CA . TYR B 1 348 ? 2.889 -24.5 -20.953 1 95.06 348 TYR B CA 1
ATOM 5983 C C . TYR B 1 348 ? 3.758 -25.062 -19.828 1 95.06 348 TYR B C 1
ATOM 5985 O O . TYR B 1 348 ? 3.252 -25.422 -18.766 1 95.06 348 TYR B O 1
ATOM 5993 N N . PRO B 1 349 ? 5.078 -25.188 -20.109 1 94.44 349 PRO B N 1
ATOM 5994 C CA . PRO B 1 349 ? 5.941 -25.703 -19.047 1 94.44 349 PRO B CA 1
ATOM 5995 C C . PRO B 1 349 ? 5.785 -24.938 -17.734 1 94.44 349 PRO B C 1
ATOM 5997 O O . PRO B 1 349 ? 5.914 -23.703 -17.719 1 94.44 349 PRO B O 1
ATOM 6000 N N . GLY B 1 350 ? 5.555 -25.641 -16.688 1 95.5 350 GLY B N 1
ATOM 6001 C CA . GLY B 1 350 ? 5.316 -25.016 -15.398 1 95.5 350 GLY B CA 1
ATOM 6002 C C . GLY B 1 350 ? 3.881 -24.562 -15.211 1 95.5 350 GLY B C 1
ATOM 6003 O O . GLY B 1 350 ? 3.49 -24.156 -14.117 1 95.5 350 GLY B O 1
ATOM 6004 N N . GLY B 1 351 ? 3.107 -24.562 -16.266 1 96.38 351 GLY B N 1
ATOM 6005 C CA . GLY B 1 351 ? 1.7 -24.203 -16.188 1 96.38 351 GLY B CA 1
ATOM 6006 C C . GLY B 1 351 ? 0.818 -25.344 -15.711 1 96.38 351 GLY B C 1
ATOM 6007 O O . GLY B 1 351 ? 1.268 -26.484 -15.633 1 96.38 351 GLY B O 1
ATOM 6008 N N . PRO B 1 352 ? -0.365 -25.047 -15.383 1 96 352 PRO B N 1
ATOM 6009 C CA . PRO B 1 352 ? -1.276 -26.078 -14.867 1 96 352 PRO B CA 1
ATOM 6010 C C . PRO B 1 352 ? -1.749 -27.047 -15.945 1 96 352 PRO B C 1
ATOM 6012 O O . PRO B 1 352 ? -1.943 -26.641 -17.094 1 96 352 PRO B O 1
ATOM 6015 N N . VAL B 1 353 ? -1.931 -28.297 -15.57 1 96.25 353 VAL B N 1
ATOM 6016 C CA . VAL B 1 353 ? -2.465 -29.359 -16.406 1 96.25 353 VAL B CA 1
ATOM 6017 C C . VAL B 1 353 ? -3.67 -30 -15.719 1 96.25 353 VAL B C 1
ATOM 6019 O O . VAL B 1 353 ? -3.594 -30.391 -14.555 1 96.25 353 VAL B O 1
ATOM 6022 N N . GLN B 1 354 ? -4.699 -30.078 -16.422 1 97.25 354 GLN B N 1
ATOM 6023 C CA . GLN B 1 354 ? -5.891 -30.75 -15.93 1 97.25 354 GLN B CA 1
ATOM 6024 C C . GLN B 1 354 ? -6.031 -32.125 -16.531 1 97.25 354 GLN B C 1
ATOM 6026 O O . GLN B 1 354 ? -6.09 -32.281 -17.75 1 97.25 354 GLN B O 1
ATOM 6031 N N . VAL B 1 355 ? -6.062 -33.125 -15.695 1 97.75 355 VAL B N 1
ATOM 6032 C CA . VAL B 1 355 ? -6.277 -34.5 -16.109 1 97.75 355 VAL B CA 1
ATOM 6033 C C . VAL B 1 355 ? -7.68 -34.969 -15.703 1 97.75 355 VAL B C 1
ATOM 6035 O O . VAL B 1 355 ? -8.008 -34.969 -14.516 1 97.75 355 VAL B O 1
ATOM 6038 N N . GLN B 1 356 ? -8.438 -35.312 -16.656 1 98.25 356 GLN B N 1
ATOM 6039 C CA . GLN B 1 356 ? -9.797 -35.75 -16.391 1 98.25 356 GLN B CA 1
ATOM 6040 C C . GLN B 1 356 ? -10.016 -37.188 -16.844 1 98.25 356 GLN B C 1
ATOM 6042 O O . GLN B 1 356 ? -9.531 -37.594 -17.906 1 98.25 356 GLN B O 1
ATOM 6047 N N . ALA B 1 357 ? -10.648 -37.969 -16.031 1 98.38 357 ALA B N 1
ATOM 6048 C CA . ALA B 1 357 ? -11.047 -39.312 -16.359 1 98.38 357 ALA B CA 1
ATOM 6049 C C . ALA B 1 357 ? -12.562 -39.5 -16.234 1 98.38 357 ALA B C 1
ATOM 6051 O O . ALA B 1 357 ? -13.156 -39.125 -15.227 1 98.38 357 ALA B O 1
ATOM 6052 N N . SER B 1 358 ? -13.102 -40 -17.266 1 98 358 SER B N 1
ATOM 6053 C CA . SER B 1 358 ? -14.547 -40.219 -17.266 1 98 358 SER B CA 1
ATOM 6054 C C . SER B 1 358 ? -14.922 -41.5 -17.969 1 98 358 SER B C 1
ATOM 6056 O O . SER B 1 358 ? -14.094 -42.094 -18.672 1 98 358 SER B O 1
ATOM 6058 N N . ASP B 1 359 ? -16.125 -41.906 -17.703 1 97.38 359 ASP B N 1
ATOM 6059 C CA . ASP B 1 359 ? -16.672 -43.062 -18.438 1 97.38 359 ASP B CA 1
ATOM 6060 C C . ASP B 1 359 ? -16.984 -42.656 -19.891 1 97.38 359 ASP B C 1
ATOM 6062 O O . ASP B 1 359 ? -17.672 -41.688 -20.141 1 97.38 359 ASP B O 1
ATOM 6066 N N . PRO B 1 360 ? -16.453 -43.5 -20.797 1 95.75 360 PRO B N 1
ATOM 6067 C CA . PRO B 1 360 ? -16.656 -43.094 -22.188 1 95.75 360 PRO B CA 1
ATOM 6068 C C . PRO B 1 360 ? -18.109 -43.156 -22.625 1 95.75 360 PRO B C 1
ATOM 6070 O O . PRO B 1 360 ? -18.516 -42.469 -23.578 1 95.75 360 PRO B O 1
ATOM 6073 N N . THR B 1 361 ? -18.922 -43.906 -21.953 1 95.38 361 THR B N 1
ATOM 6074 C CA . THR B 1 361 ? -20.312 -44.094 -22.344 1 95.38 361 THR B CA 1
ATOM 6075 C C . THR B 1 361 ? -21.219 -43.094 -21.594 1 95.38 361 THR B C 1
ATOM 6077 O O . THR B 1 361 ? -22.031 -42.406 -22.219 1 95.38 361 THR B O 1
ATOM 6080 N N . THR B 1 362 ? -21.094 -42.938 -20.297 1 96 362 THR B N 1
ATOM 6081 C CA . THR B 1 362 ? -22.016 -42.156 -19.484 1 96 362 THR B CA 1
ATOM 6082 C C . THR B 1 362 ? -21.5 -40.75 -19.281 1 96 362 THR B C 1
ATOM 6084 O O . THR B 1 362 ? -22.281 -39.812 -19 1 96 362 THR B O 1
ATOM 6087 N N . GLY B 1 363 ? -20.203 -40.656 -19.359 1 95.56 363 GLY B N 1
ATOM 6088 C CA . GLY B 1 363 ? -19.609 -39.375 -19.094 1 95.56 363 GLY B CA 1
ATOM 6089 C C . GLY B 1 363 ? -19.375 -39.125 -17.609 1 95.56 363 GLY B C 1
ATOM 6090 O O . GLY B 1 363 ? -18.844 -38.062 -17.234 1 95.56 363 GLY B O 1
ATOM 6091 N N . ASP B 1 364 ? -19.672 -40.062 -16.781 1 97 364 ASP B N 1
ATOM 6092 C CA . ASP B 1 364 ? -19.5 -39.906 -15.328 1 97 364 ASP B CA 1
ATOM 6093 C C . ASP B 1 364 ? -18.016 -39.906 -14.953 1 97 364 ASP B C 1
ATOM 6095 O O . ASP B 1 364 ? -17.219 -40.594 -15.562 1 97 364 ASP B O 1
ATOM 6099 N N . PRO B 1 365 ? -17.75 -39.125 -13.898 1 97.75 365 PRO B N 1
ATOM 6100 C CA . PRO B 1 365 ? -16.344 -39.094 -13.453 1 97.75 365 PRO B CA 1
ATOM 6101 C C . PRO B 1 365 ? -15.859 -40.438 -12.961 1 97.75 365 PRO B C 1
ATOM 6103 O O . PRO B 1 365 ? -16.625 -41.188 -12.344 1 97.75 365 PRO B O 1
ATOM 6106 N N . VAL B 1 366 ? -14.602 -40.719 -13.227 1 97.75 366 VAL B N 1
ATOM 6107 C CA . VAL B 1 366 ? -13.969 -41.969 -12.797 1 97.75 366 VAL B CA 1
ATOM 6108 C C . VAL B 1 366 ? -12.758 -41.656 -11.914 1 97.75 366 VAL B C 1
ATOM 6110 O O . VAL B 1 366 ? -11.914 -40.844 -12.273 1 97.75 366 VAL B O 1
ATOM 6113 N N . ASP B 1 367 ? -12.688 -42.25 -10.789 1 97.81 367 ASP B N 1
ATOM 6114 C CA . ASP B 1 367 ? -11.508 -42.156 -9.938 1 97.81 367 ASP B CA 1
ATOM 6115 C C . ASP B 1 367 ? -10.367 -43.031 -10.461 1 97.81 367 ASP B C 1
ATOM 6117 O O . ASP B 1 367 ? -10.336 -44.219 -10.211 1 97.81 367 ASP B O 1
ATOM 6121 N N . ALA B 1 368 ? -9.438 -42.406 -11.102 1 98 368 ALA B N 1
ATOM 6122 C CA . ALA B 1 368 ? -8.32 -43.094 -11.734 1 98 368 ALA B CA 1
ATOM 6123 C C . ALA B 1 368 ? -6.984 -42.656 -11.148 1 98 368 ALA B C 1
ATOM 6125 O O . ALA B 1 368 ? -6.832 -41.5 -10.75 1 98 368 ALA B O 1
ATOM 6126 N N . THR B 1 369 ? -6.109 -43.562 -11.109 1 98 369 THR B N 1
ATOM 6127 C CA . THR B 1 369 ? -4.738 -43.219 -10.742 1 98 369 THR B CA 1
ATOM 6128 C C . THR B 1 369 ? -4.008 -42.594 -11.914 1 98 369 THR B C 1
ATOM 6130 O O . THR B 1 369 ? -4.074 -43.062 -13.047 1 98 369 THR B O 1
ATOM 6133 N N . VAL B 1 370 ? -3.338 -41.531 -11.641 1 97.5 370 VAL B N 1
ATOM 6134 C CA . VAL B 1 370 ? -2.641 -40.812 -12.695 1 97.5 370 VAL B CA 1
ATOM 6135 C C . VAL B 1 370 ? -1.133 -41 -12.531 1 97.5 370 VAL B C 1
ATOM 6137 O O . VAL B 1 370 ? -0.591 -40.781 -11.445 1 97.5 370 VAL B O 1
ATOM 6140 N N . ARG B 1 371 ? -0.456 -41.344 -13.586 1 97.19 371 ARG B N 1
ATOM 6141 C CA . ARG B 1 371 ? 0.999 -41.438 -13.656 1 97.19 371 ARG B CA 1
ATOM 6142 C C . ARG B 1 371 ? 1.551 -40.562 -14.789 1 97.19 371 ARG B C 1
ATOM 6144 O O . ARG B 1 371 ? 0.92 -40.438 -15.836 1 97.19 371 ARG B O 1
ATOM 6151 N N . VAL B 1 372 ? 2.705 -40 -14.523 1 95.31 372 VAL B N 1
ATOM 6152 C CA . VAL B 1 372 ? 3.348 -39.156 -15.531 1 95.31 372 VAL B CA 1
ATOM 6153 C C . VAL B 1 372 ? 4.781 -39.625 -15.758 1 95.31 372 VAL B C 1
ATOM 6155 O O . VAL B 1 372 ? 5.5 -39.938 -14.805 1 95.31 372 VAL B O 1
ATOM 6158 N N . LYS B 1 373 ? 5.121 -39.781 -16.953 1 94.69 373 LYS B N 1
ATOM 6159 C CA . LYS B 1 373 ? 6.492 -40.094 -17.344 1 94.69 373 LYS B CA 1
ATOM 6160 C C . LYS B 1 373 ? 7.086 -38.969 -18.188 1 94.69 373 LYS B C 1
ATOM 6162 O O . LYS B 1 373 ? 6.602 -38.688 -19.297 1 94.69 373 LYS B O 1
ATOM 6167 N N . ALA B 1 374 ? 7.988 -38.344 -17.641 1 90.88 374 ALA B N 1
ATOM 6168 C CA . ALA B 1 374 ? 8.703 -37.281 -18.359 1 90.88 374 ALA B CA 1
ATOM 6169 C C . ALA B 1 374 ? 10.195 -37.594 -18.438 1 90.88 374 ALA B C 1
ATOM 6171 O O . ALA B 1 374 ? 10.867 -37.719 -17.406 1 90.88 374 ALA B O 1
ATOM 6172 N N . GLY B 1 375 ? 10.727 -37.719 -19.625 1 85.25 375 GLY B N 1
ATOM 6173 C CA . GLY B 1 375 ? 12.141 -38 -19.797 1 85.25 375 GLY B CA 1
ATOM 6174 C C . GLY B 1 375 ? 12.484 -39.438 -19.5 1 85.25 375 GLY B C 1
ATOM 6175 O O . GLY B 1 375 ? 11.68 -40.344 -19.766 1 85.25 375 GLY B O 1
ATOM 6176 N N . PRO B 1 376 ? 13.727 -39.625 -18.938 1 86 376 PRO B N 1
ATOM 6177 C CA . PRO B 1 376 ? 14.227 -41 -18.781 1 86 376 PRO B CA 1
ATOM 6178 C C . PRO B 1 376 ? 13.766 -41.656 -17.484 1 86 376 PRO B C 1
ATOM 6180 O O . PRO B 1 376 ? 13.891 -42.875 -17.328 1 86 376 PRO B O 1
ATOM 6183 N N . THR B 1 377 ? 13.156 -40.938 -16.688 1 84.31 377 THR B N 1
ATOM 6184 C CA . THR B 1 377 ? 12.734 -41.469 -15.398 1 84.31 377 THR B CA 1
ATOM 6185 C C . THR B 1 377 ? 11.453 -42.281 -15.547 1 84.31 377 THR B C 1
ATOM 6187 O O . THR B 1 377 ? 10.648 -42.031 -16.438 1 84.31 377 THR B O 1
ATOM 6190 N N . PRO B 1 378 ? 11.344 -43.25 -14.672 1 91.31 378 PRO B N 1
ATOM 6191 C CA . PRO B 1 378 ? 10.117 -44.062 -14.727 1 91.31 378 PRO B CA 1
ATOM 6192 C C . PRO B 1 378 ? 8.867 -43.219 -14.43 1 91.31 378 PRO B C 1
ATOM 6194 O O . PRO B 1 378 ? 8.961 -42.156 -13.836 1 91.31 378 PRO B O 1
ATOM 6197 N N . PRO B 1 379 ? 7.766 -43.781 -14.883 1 93.56 379 PRO B N 1
ATOM 6198 C CA . PRO B 1 379 ? 6.523 -43.062 -14.578 1 93.56 379 PRO B CA 1
ATOM 6199 C C . PRO B 1 379 ? 6.305 -42.875 -13.078 1 93.56 379 PRO B C 1
ATOM 6201 O O . PRO B 1 379 ? 6.547 -43.781 -12.297 1 93.56 379 PRO B O 1
ATOM 6204 N N . GLU B 1 380 ? 5.895 -41.781 -12.797 1 92.31 380 GLU B N 1
ATOM 6205 C CA . GLU B 1 380 ? 5.66 -41.438 -11.398 1 92.31 380 GLU B CA 1
ATOM 6206 C C . GLU B 1 380 ? 4.172 -41.25 -11.117 1 92.31 380 GLU B C 1
ATOM 6208 O O . GLU B 1 380 ? 3.471 -40.594 -11.906 1 92.31 380 GLU B O 1
ATOM 6213 N N . ARG B 1 381 ? 3.674 -41.875 -9.977 1 93.94 381 ARG B N 1
ATOM 6214 C CA . ARG B 1 381 ? 2.303 -41.625 -9.547 1 93.94 381 ARG B CA 1
ATOM 6215 C C . ARG B 1 381 ? 2.152 -40.188 -9 1 93.94 381 ARG B C 1
ATOM 6217 O O . ARG B 1 381 ? 2.848 -39.812 -8.062 1 93.94 381 ARG B O 1
ATOM 6224 N N . ILE B 1 382 ? 1.281 -39.469 -9.562 1 91.69 382 ILE B N 1
ATOM 6225 C CA . ILE B 1 382 ? 1.168 -38.062 -9.133 1 91.69 382 ILE B CA 1
ATOM 6226 C C . ILE B 1 382 ? -0.108 -37.875 -8.32 1 91.69 382 ILE B C 1
ATOM 6228 O O . ILE B 1 382 ? -0.284 -36.844 -7.652 1 91.69 382 ILE B O 1
ATOM 6232 N N . GLY B 1 383 ? -1.09 -38.844 -8.422 1 93.25 383 GLY B N 1
ATOM 6233 C CA . GLY B 1 383 ? -2.314 -38.781 -7.641 1 93.25 383 GLY B CA 1
ATOM 6234 C C . GLY B 1 383 ? -3.471 -39.531 -8.273 1 93.25 383 GLY B C 1
ATOM 6235 O O . GLY B 1 383 ? -3.262 -40.469 -9.047 1 93.25 383 GLY B O 1
ATOM 6236 N N . THR B 1 384 ? -4.641 -39.219 -7.797 1 96.69 384 THR B N 1
ATOM 6237 C CA . THR B 1 384 ? -5.867 -39.781 -8.352 1 96.69 384 THR B CA 1
ATOM 6238 C C . THR B 1 384 ? -6.828 -38.656 -8.773 1 96.69 384 THR B C 1
ATOM 6240 O O . THR B 1 384 ? -6.703 -37.531 -8.336 1 96.69 384 THR B O 1
ATOM 6243 N N . THR B 1 385 ? -7.629 -38.938 -9.688 1 97.19 385 THR B N 1
ATOM 6244 C CA . THR B 1 385 ? -8.578 -37.938 -10.172 1 97.19 385 THR B CA 1
ATOM 6245 C C . THR B 1 385 ? -9.703 -37.75 -9.164 1 97.19 385 THR B C 1
ATOM 6247 O O . THR B 1 385 ? -10.43 -36.75 -9.227 1 97.19 385 THR B O 1
ATOM 6250 N N . GLY B 1 386 ? -9.922 -38.719 -8.328 1 95.25 386 GLY B N 1
ATOM 6251 C CA . GLY B 1 386 ? -10.898 -38.531 -7.262 1 95.25 386 GLY B CA 1
ATOM 6252 C C . GLY B 1 386 ? -12.328 -38.656 -7.738 1 95.25 386 GLY B C 1
ATOM 6253 O O . GLY B 1 386 ? -12.586 -39.219 -8.812 1 95.25 386 GLY B O 1
ATOM 6254 N N . SER B 1 387 ? -13.312 -38.188 -6.875 1 94.62 387 SER B N 1
ATOM 6255 C CA . SER B 1 387 ? -14.742 -38.344 -7.105 1 94.62 387 SER B CA 1
ATOM 6256 C C . SER B 1 387 ? -15.234 -37.5 -8.258 1 94.62 387 SER B C 1
ATOM 6258 O O . SER B 1 387 ? -16.219 -37.812 -8.914 1 94.62 387 SER B O 1
ATOM 6260 N N . ASP B 1 388 ? -14.516 -36.438 -8.492 1 94.25 388 ASP B N 1
ATOM 6261 C CA . ASP B 1 388 ? -14.977 -35.562 -9.562 1 94.25 388 ASP B CA 1
ATOM 6262 C C . ASP B 1 388 ? -14.266 -35.875 -10.875 1 94.25 388 ASP B C 1
ATOM 6264 O O . ASP B 1 388 ? -14.508 -35.25 -11.898 1 94.25 388 ASP B O 1
ATOM 6268 N N . GLY B 1 389 ? -13.328 -36.844 -10.82 1 97.56 389 GLY B N 1
ATOM 6269 C CA . GLY B 1 389 ? -12.648 -37.344 -12.008 1 97.56 389 GLY B CA 1
ATOM 6270 C C . GLY B 1 389 ? -11.57 -36.406 -12.508 1 97.56 389 GLY B C 1
ATOM 6271 O O . GLY B 1 389 ? -11.188 -36.438 -13.68 1 97.56 389 GLY B O 1
ATOM 6272 N N . THR B 1 390 ? -11.164 -35.469 -11.672 1 96.81 390 THR B N 1
ATOM 6273 C CA . THR B 1 390 ? -10.227 -34.438 -12.148 1 96.81 390 THR B CA 1
ATOM 6274 C C . THR B 1 390 ? -9.008 -34.375 -11.234 1 96.81 390 THR B C 1
ATOM 6276 O O . THR B 1 390 ? -9.125 -34.438 -10.016 1 96.81 390 THR B O 1
ATOM 6279 N N . LEU B 1 391 ? -7.82 -34.281 -11.812 1 96.25 391 LEU B N 1
ATOM 6280 C CA . LEU B 1 391 ? -6.574 -34.031 -11.094 1 96.25 391 LEU B CA 1
ATOM 6281 C C . LEU B 1 391 ? -5.793 -32.906 -11.758 1 96.25 391 LEU B C 1
ATOM 6283 O O . LEU B 1 391 ? -5.656 -32.875 -12.984 1 96.25 391 LEU B O 1
ATOM 6287 N N . TRP B 1 392 ? -5.398 -31.969 -10.953 1 95.19 392 TRP B N 1
ATOM 6288 C CA . TRP B 1 392 ? -4.559 -30.875 -11.453 1 95.19 392 TRP B CA 1
ATOM 6289 C C . TRP B 1 392 ? -3.094 -31.125 -11.102 1 95.19 392 TRP B C 1
ATOM 6291 O O . TRP B 1 392 ? -2.777 -31.562 -9.992 1 95.19 392 TRP B O 1
ATOM 6301 N N . THR B 1 393 ? -2.209 -30.828 -11.992 1 94.5 393 THR B N 1
ATOM 6302 C CA . THR B 1 393 ? -0.766 -30.938 -11.805 1 94.5 393 THR B CA 1
ATOM 6303 C C . THR B 1 393 ? -0.031 -29.906 -12.664 1 94.5 393 THR B C 1
ATOM 6305 O O . THR B 1 393 ? -0.631 -28.938 -13.125 1 94.5 393 THR B O 1
ATOM 6308 N N . LEU B 1 394 ? 1.333 -30.031 -12.812 1 96.38 394 LEU B N 1
ATOM 6309 C CA . LEU B 1 394 ? 2.135 -29.078 -13.57 1 96.38 394 LEU B CA 1
ATOM 6310 C C . LEU B 1 394 ? 2.771 -29.75 -14.781 1 96.38 394 LEU B C 1
ATOM 6312 O O . LEU B 1 394 ? 3.172 -30.906 -14.719 1 96.38 394 LEU B O 1
ATOM 6316 N N . SER B 1 395 ? 2.881 -28.953 -15.805 1 95.31 395 SER B N 1
ATOM 6317 C CA . SER B 1 395 ? 3.49 -29.469 -17.031 1 95.31 395 SER B CA 1
ATOM 6318 C C . SER B 1 395 ? 5.012 -29.438 -16.938 1 95.31 395 SER B C 1
ATOM 6320 O O . SER B 1 395 ? 5.605 -28.391 -16.656 1 95.31 395 SER B O 1
ATOM 6322 N N . PRO B 1 396 ? 5.676 -30.484 -17.203 1 93.38 396 PRO B N 1
ATOM 6323 C CA . PRO B 1 396 ? 7.133 -30.453 -17.344 1 93.38 396 PRO B CA 1
ATOM 6324 C C . PRO B 1 396 ? 7.594 -29.672 -18.562 1 93.38 396 PRO B C 1
ATOM 6326 O O . PRO B 1 396 ? 6.785 -29.375 -19.453 1 93.38 396 PRO B O 1
ATOM 6329 N N . ASN B 1 397 ? 8.898 -29.312 -18.562 1 93.19 397 ASN B N 1
ATOM 6330 C CA . ASN B 1 397 ? 9.477 -28.609 -19.703 1 93.19 397 ASN B CA 1
ATOM 6331 C C . ASN B 1 397 ? 10.062 -29.578 -20.719 1 93.19 397 ASN B C 1
ATOM 6333 O O . ASN B 1 397 ? 11.227 -29.453 -21.109 1 93.19 397 ASN B O 1
ATOM 6337 N N . ARG B 1 398 ? 9.383 -30.594 -21.062 1 92.12 398 ARG B N 1
ATOM 6338 C CA . ARG B 1 398 ? 9.68 -31.609 -22.078 1 92.12 398 ARG B CA 1
ATOM 6339 C C . ARG B 1 398 ? 8.445 -32.438 -22.391 1 92.12 398 ARG B C 1
ATOM 6341 O O . ARG B 1 398 ? 7.418 -32.312 -21.719 1 92.12 398 ARG B O 1
ATOM 6348 N N . GLN B 1 399 ? 8.578 -33.188 -23.406 1 94.25 399 GLN B N 1
ATOM 6349 C CA . GLN B 1 399 ? 7.488 -34.094 -23.734 1 94.25 399 GLN B CA 1
ATOM 6350 C C . GLN B 1 399 ? 7.266 -35.125 -22.609 1 94.25 399 GLN B C 1
ATOM 6352 O O . GLN B 1 399 ? 8.227 -35.625 -22.047 1 94.25 399 GLN B O 1
ATOM 6357 N N . TYR B 1 400 ? 6.023 -35.375 -22.312 1 95.25 400 TYR B N 1
ATOM 6358 C CA . TYR B 1 400 ? 5.707 -36.312 -21.25 1 95.25 400 TYR B CA 1
ATOM 6359 C C . TYR B 1 400 ? 4.453 -37.125 -21.594 1 95.25 400 TYR B C 1
ATOM 6361 O O . TYR B 1 400 ? 3.688 -36.75 -22.469 1 95.25 400 TYR B O 1
ATOM 6369 N N . THR B 1 401 ? 4.336 -38.219 -20.938 1 97.19 401 THR B N 1
ATOM 6370 C CA . THR B 1 401 ? 3.188 -39.094 -21.125 1 97.19 401 THR B CA 1
ATOM 6371 C C . THR B 1 401 ? 2.312 -39.125 -19.875 1 97.19 401 THR B C 1
ATOM 6373 O O . THR B 1 401 ? 2.816 -39.312 -18.766 1 97.19 401 THR B O 1
ATOM 6376 N N . VAL B 1 402 ? 1.08 -38.906 -20.047 1 97.69 402 VAL B N 1
ATOM 6377 C CA . VAL B 1 402 ? 0.109 -39.031 -18.969 1 97.69 402 VAL B CA 1
ATOM 6378 C C . VAL B 1 402 ? -0.668 -40.344 -19.109 1 97.69 402 VAL B C 1
ATOM 6380 O O . VAL B 1 402 ? -1.213 -40.625 -20.188 1 97.69 402 VAL B O 1
ATOM 6383 N N . THR B 1 403 ? -0.685 -41.094 -18.062 1 97.94 403 THR B N 1
ATOM 6384 C CA . THR B 1 403 ? -1.41 -42.375 -18.062 1 97.94 403 THR B CA 1
ATOM 6385 C C . THR B 1 403 ? -2.418 -42.406 -16.922 1 97.94 403 THR B C 1
ATOM 6387 O O . THR B 1 403 ? -2.082 -42.094 -15.773 1 97.94 403 THR B O 1
ATOM 6390 N N . VAL B 1 404 ? -3.617 -42.781 -17.219 1 98.06 404 VAL B N 1
ATOM 6391 C CA . VAL B 1 404 ? -4.605 -43.031 -16.172 1 98.06 404 VAL B CA 1
ATOM 6392 C C . VAL B 1 404 ? -4.879 -44.531 -16.078 1 98.06 404 VAL B C 1
ATOM 6394 O O . VAL B 1 404 ? -4.91 -45.219 -17.094 1 98.06 404 VAL B O 1
ATOM 6397 N N . GLU B 1 405 ? -5.02 -44.969 -14.867 1 97.75 405 GLU B N 1
ATOM 6398 C CA . GLU B 1 405 ? -5.312 -46.375 -14.586 1 97.75 405 GLU B CA 1
ATOM 6399 C C . GLU B 1 405 ? -6.605 -46.5 -13.789 1 97.75 405 GLU B C 1
ATOM 6401 O O . GLU B 1 405 ? -6.695 -46.031 -12.648 1 97.75 405 GLU B O 1
ATOM 6406 N N . ALA B 1 406 ? -7.504 -47.125 -14.367 1 96.81 406 ALA B N 1
ATOM 6407 C CA . ALA B 1 406 ? -8.773 -47.406 -13.703 1 96.81 406 ALA B CA 1
ATOM 6408 C C . ALA B 1 406 ? -9.5 -48.562 -14.391 1 96.81 406 ALA B C 1
ATOM 6410 O O . ALA B 1 406 ? -9.328 -48.781 -15.594 1 96.81 406 ALA B O 1
ATOM 6411 N N . ARG B 1 407 ? -10.211 -49.375 -13.523 1 94.5 407 ARG B N 1
ATOM 6412 C CA . ARG B 1 407 ? -11.086 -50.438 -14.023 1 94.5 407 ARG B CA 1
ATOM 6413 C C . ARG B 1 407 ? -10.305 -51.469 -14.828 1 94.5 407 ARG B C 1
ATOM 6415 O O . ARG B 1 407 ? -10.758 -51.906 -15.891 1 94.5 407 ARG B O 1
ATOM 6422 N N . GLY B 1 408 ? -9.133 -51.688 -14.422 1 93.19 408 GLY B N 1
ATOM 6423 C CA . GLY B 1 408 ? -8.297 -52.719 -15.016 1 93.19 408 GLY B CA 1
ATOM 6424 C C . GLY B 1 408 ? -7.684 -52.281 -16.344 1 93.19 408 GLY B C 1
ATOM 6425 O O . GLY B 1 408 ? -7.148 -53.125 -17.078 1 93.19 408 GLY B O 1
ATOM 6426 N N . GLU B 1 409 ? -7.809 -51 -16.688 1 94.88 409 GLU B N 1
ATOM 6427 C CA . GLU B 1 409 ? -7.289 -50.531 -17.969 1 94.88 409 GLU B CA 1
ATOM 6428 C C . GLU B 1 409 ? -6.301 -49.375 -17.766 1 94.88 409 GLU B C 1
ATOM 6430 O O . GLU B 1 409 ? -6.359 -48.688 -16.75 1 94.88 409 GLU B O 1
ATOM 6435 N N . ASN B 1 410 ? -5.391 -49.281 -18.766 1 96.81 410 ASN B N 1
ATOM 6436 C CA . ASN B 1 410 ? -4.469 -48.156 -18.859 1 96.81 410 ASN B CA 1
ATOM 6437 C C . ASN B 1 410 ? -4.668 -47.375 -20.141 1 96.81 410 ASN B C 1
ATOM 6439 O O . ASN B 1 410 ? -4.641 -47.938 -21.234 1 96.81 410 ASN B O 1
ATOM 6443 N N . VAL B 1 411 ? -4.961 -46.125 -19.984 1 97.81 411 VAL B N 1
ATOM 6444 C CA . VAL B 1 411 ? -5.102 -45.219 -21.125 1 97.81 411 VAL B CA 1
ATOM 6445 C C . VAL B 1 411 ? -4.062 -44.125 -21.047 1 97.81 411 VAL B C 1
ATOM 6447 O O . VAL B 1 411 ? -3.906 -43.469 -20 1 97.81 411 VAL B O 1
ATOM 6450 N N . SER B 1 412 ? -3.311 -43.875 -22.156 1 97.75 412 SER B N 1
ATOM 6451 C CA . SER B 1 412 ? -2.217 -42.906 -22.109 1 97.75 412 SER B CA 1
ATOM 6452 C C . SER B 1 412 ? -2.277 -41.969 -23.297 1 97.75 412 SER B C 1
ATOM 6454 O O . SER B 1 412 ? -2.875 -42.281 -24.328 1 97.75 412 SER B O 1
ATOM 6456 N N . THR B 1 413 ? -1.753 -40.812 -23.109 1 97 413 THR B N 1
ATOM 6457 C CA . THR B 1 413 ? -1.553 -39.844 -24.172 1 97 413 THR B CA 1
ATOM 6458 C C . THR B 1 413 ? -0.222 -39.125 -24 1 97 413 THR B C 1
ATOM 6460 O O . THR B 1 413 ? 0.291 -39 -22.891 1 97 413 THR B O 1
ATOM 6463 N N . VAL B 1 414 ? 0.377 -38.688 -25.094 1 96.69 414 VAL B N 1
ATOM 6464 C CA . VAL B 1 414 ? 1.646 -37.969 -25.094 1 96.69 414 VAL B CA 1
ATOM 6465 C C . VAL B 1 414 ? 1.389 -36.469 -25.25 1 96.69 414 VAL B C 1
ATOM 6467 O O . VAL B 1 414 ? 0.656 -36.031 -26.141 1 96.69 414 VAL B O 1
ATOM 6470 N N . VAL B 1 415 ? 2.01 -35.719 -24.375 1 95.44 415 VAL B N 1
ATOM 6471 C CA . VAL B 1 415 ? 1.814 -34.281 -24.344 1 95.44 415 VAL B CA 1
ATOM 6472 C C . VAL B 1 415 ? 3.119 -33.594 -24.719 1 95.44 415 VAL B C 1
ATOM 6474 O O . VAL B 1 415 ? 4.145 -33.781 -24.062 1 95.44 415 VAL B O 1
ATOM 6477 N N . ALA B 1 416 ? 3.094 -32.781 -25.703 1 93.25 416 ALA B N 1
ATOM 6478 C CA . ALA B 1 416 ? 4.223 -31.906 -26.031 1 93.25 416 ALA B CA 1
ATOM 6479 C C . ALA B 1 416 ? 4.164 -30.594 -25.25 1 93.25 416 ALA B C 1
ATOM 6481 O O . ALA B 1 416 ? 3.082 -30.047 -25.016 1 93.25 416 ALA B O 1
ATOM 6482 N N . PRO B 1 417 ? 5.316 -30.156 -24.875 1 88.62 417 PRO B N 1
ATOM 6483 C CA . PRO B 1 417 ? 5.297 -28.906 -24.125 1 88.62 417 PRO B CA 1
ATOM 6484 C C . PRO B 1 417 ? 4.719 -27.75 -24.938 1 88.62 417 PRO B C 1
ATOM 6486 O O . PRO B 1 417 ? 4.965 -27.641 -26.141 1 88.62 417 PRO B O 1
ATOM 6489 N N . GLY B 1 418 ? 3.863 -27.047 -24.344 1 88.88 418 GLY B N 1
ATOM 6490 C CA . GLY B 1 418 ? 3.33 -25.859 -25 1 88.88 418 GLY B CA 1
ATOM 6491 C C . GLY B 1 418 ? 4.273 -24.672 -24.938 1 88.88 418 GLY B C 1
ATOM 6492 O O . GLY B 1 418 ? 5.391 -24.781 -24.438 1 88.88 418 GLY B O 1
ATOM 6493 N N . GLU B 1 419 ? 3.887 -23.609 -25.609 1 88.94 419 GLU B N 1
ATOM 6494 C CA . GLU B 1 419 ? 4.637 -22.359 -25.562 1 88.94 419 GLU B CA 1
ATOM 6495 C C . GLU B 1 419 ? 3.953 -21.344 -24.656 1 88.94 419 GLU B C 1
ATOM 6497 O O . GLU B 1 419 ? 2.787 -21 -24.859 1 88.94 419 GLU B O 1
ATOM 6502 N N . PRO B 1 420 ? 4.715 -20.922 -23.672 1 91.62 420 PRO B N 1
ATOM 6503 C CA . PRO B 1 420 ? 4.086 -19.922 -22.812 1 91.62 420 PRO B CA 1
ATOM 6504 C C . PRO B 1 420 ? 3.842 -18.594 -23.531 1 91.62 420 PRO B C 1
ATOM 6506 O O . PRO B 1 420 ? 4.66 -18.172 -24.344 1 91.62 420 PRO B O 1
ATOM 6509 N N . PRO B 1 421 ? 2.688 -17.984 -23.266 1 93 421 PRO B N 1
ATOM 6510 C CA . PRO B 1 421 ? 2.488 -16.625 -23.75 1 93 421 PRO B CA 1
ATOM 6511 C C . PRO B 1 421 ? 3.389 -15.609 -23.047 1 93 421 PRO B C 1
ATOM 6513 O O . PRO B 1 421 ? 2.951 -14.938 -22.109 1 93 421 PRO B O 1
ATOM 6516 N N . ARG B 1 422 ? 4.504 -15.398 -23.516 1 93.75 422 ARG B N 1
ATOM 6517 C CA . ARG B 1 422 ? 5.531 -14.633 -22.828 1 93.75 422 ARG B CA 1
ATOM 6518 C C . ARG B 1 422 ? 5.254 -13.133 -22.906 1 93.75 422 ARG B C 1
ATOM 6520 O O . ARG B 1 422 ? 4.73 -12.648 -23.906 1 93.75 422 ARG B O 1
ATOM 6527 N N . VAL B 1 423 ? 5.637 -12.531 -21.844 1 94.12 423 VAL B N 1
ATOM 6528 C CA . VAL B 1 423 ? 5.664 -11.078 -21.828 1 94.12 423 VAL B CA 1
ATOM 6529 C C . VAL B 1 423 ? 6.805 -10.578 -22.719 1 94.12 423 VAL B C 1
ATOM 6531 O O . VAL B 1 423 ? 7.957 -10.984 -22.547 1 94.12 423 VAL B O 1
ATOM 6534 N N . VAL B 1 424 ? 6.516 -9.859 -23.734 1 79.56 424 VAL B N 1
ATOM 6535 C CA . VAL B 1 424 ? 7.527 -9.359 -24.656 1 79.56 424 VAL B CA 1
ATOM 6536 C C . VAL B 1 424 ? 7.664 -7.848 -24.5 1 79.56 424 VAL B C 1
ATOM 6538 O O . VAL B 1 424 ? 6.664 -7.125 -24.469 1 79.56 424 VAL B O 1
ATOM 6541 N N . PRO B 1 425 ? 8.859 -7.469 -24.172 1 71.69 425 PRO B N 1
ATOM 6542 C CA . PRO B 1 425 ? 9.047 -6.02 -24.125 1 71.69 425 PRO B CA 1
ATOM 6543 C C . PRO B 1 425 ? 8.734 -5.332 -25.453 1 71.69 425 PRO B C 1
ATOM 6545 O O . PRO B 1 425 ? 8.977 -5.898 -26.516 1 71.69 425 PRO B O 1
ATOM 6548 N N . ARG B 1 426 ? 7.852 -4.48 -25.484 1 63.12 426 ARG B N 1
ATOM 6549 C CA . ARG B 1 426 ? 7.637 -3.709 -26.703 1 63.12 426 ARG B CA 1
ATOM 6550 C C . ARG B 1 426 ? 8.711 -2.645 -26.875 1 63.12 426 ARG B C 1
ATOM 6552 O O . ARG B 1 426 ? 9.102 -1.987 -25.906 1 63.12 426 ARG B O 1
ATOM 6559 N N . ASP B 1 427 ? 9.547 -2.76 -27.891 1 53.91 427 ASP B N 1
ATOM 6560 C CA . ASP B 1 427 ? 10.516 -1.714 -28.219 1 53.91 427 ASP B CA 1
ATOM 6561 C C . ASP B 1 427 ? 9.836 -0.352 -28.328 1 53.91 427 ASP B C 1
ATOM 6563 O O . ASP B 1 427 ? 8.969 -0.148 -29.188 1 53.91 427 ASP B O 1
ATOM 6567 N N . ARG B 1 428 ? 9.578 0.271 -27.406 1 51.62 428 ARG B N 1
ATOM 6568 C CA . ARG B 1 428 ? 8.977 1.598 -27.469 1 51.62 428 ARG B CA 1
ATOM 6569 C C . ARG B 1 428 ? 9.906 2.59 -28.156 1 51.62 428 ARG B C 1
ATOM 6571 O O . ARG B 1 428 ? 9.672 3.801 -28.109 1 51.62 428 ARG B O 1
ATOM 6578 N N . SER B 1 429 ? 11.062 2.248 -28.703 1 42.47 429 SER B N 1
ATOM 6579 C CA . SER B 1 429 ? 11.859 3.213 -29.453 1 42.47 429 SER B CA 1
ATOM 6580 C C . SER B 1 429 ? 11.094 3.746 -30.656 1 42.47 429 SER B C 1
ATOM 6582 O O . SER B 1 429 ? 11.57 4.637 -31.359 1 42.47 429 SER B O 1
ATOM 6584 N N . GLY B 1 430 ? 10.07 3.033 -31.125 1 36.25 430 GLY B N 1
ATOM 6585 C CA . GLY B 1 430 ? 9.562 3.576 -32.375 1 36.25 430 GLY B CA 1
ATOM 6586 C C . GLY B 1 430 ? 8.75 4.844 -32.188 1 36.25 430 GLY B C 1
ATOM 6587 O O . GLY B 1 430 ? 7.645 4.961 -32.719 1 36.25 430 GLY B O 1
ATOM 6588 N N . ASP B 1 431 ? 8.703 5.492 -31.062 1 34.47 431 ASP B N 1
ATOM 6589 C CA . ASP B 1 431 ? 8.133 6.809 -31.344 1 34.47 431 ASP B CA 1
ATOM 6590 C C . ASP B 1 431 ? 8.828 7.469 -32.531 1 34.47 431 ASP B C 1
ATOM 6592 O O . ASP B 1 431 ? 9.945 7.977 -32.406 1 34.47 431 ASP B O 1
ATOM 6596 N N . GLY B 1 432 ? 8.68 6.902 -33.719 1 27.34 432 GLY B N 1
ATOM 6597 C CA . GLY B 1 432 ? 8.906 7.609 -34.969 1 27.34 432 GLY B CA 1
ATOM 6598 C C . GLY B 1 432 ? 8.383 9.031 -34.938 1 27.34 432 GLY B C 1
ATOM 6599 O O . GLY B 1 432 ? 7.234 9.273 -34.562 1 27.34 432 GLY B O 1
ATOM 6600 N N . VAL B 1 433 ? 9.258 10.039 -34.594 1 29.86 433 VAL B N 1
ATOM 6601 C CA . VAL B 1 433 ? 9.109 11.367 -35.188 1 29.86 433 VAL B CA 1
ATOM 6602 C C . VAL B 1 433 ? 8.508 11.25 -36.594 1 29.86 433 VAL B C 1
ATOM 6604 O O . VAL B 1 433 ? 9.125 10.672 -37.5 1 29.86 433 VAL B O 1
ATOM 6607 N N . ASN B 1 434 ? 7.254 10.898 -36.688 1 26.2 434 ASN B N 1
ATOM 6608 C CA . ASN B 1 434 ? 6.629 11.18 -38 1 26.2 434 ASN B CA 1
ATOM 6609 C C . ASN B 1 434 ? 7.117 12.492 -38.594 1 26.2 434 ASN B C 1
ATOM 6611 O O . ASN B 1 434 ? 6.652 13.562 -38.188 1 26.2 434 ASN B O 1
ATOM 6615 N N . GLY B 1 435 ? 8.438 12.57 -38.688 1 25.36 435 GLY B N 1
ATOM 6616 C CA . GLY B 1 435 ? 9.008 13.539 -39.594 1 25.36 435 GLY B CA 1
ATOM 6617 C C . GLY B 1 435 ? 8.227 13.672 -40.906 1 25.36 435 GLY B C 1
ATOM 6618 O O . GLY B 1 435 ? 7.996 12.68 -41.594 1 25.36 435 GLY B O 1
ATOM 6619 N N . THR B 1 436 ? 7.141 14.531 -40.781 1 27.45 436 THR B N 1
ATOM 6620 C CA . THR B 1 436 ? 6.57 14.992 -42.062 1 27.45 436 THR B CA 1
ATOM 6621 C C . THR B 1 436 ? 7.66 15.164 -43.094 1 27.45 436 THR B C 1
ATOM 6623 O O . THR B 1 436 ? 8.641 15.875 -42.875 1 27.45 436 THR B O 1
ATOM 6626 N N . PRO B 1 437 ? 7.781 14.117 -43.906 1 28.25 437 PRO B N 1
ATOM 6627 C CA . PRO B 1 437 ? 8.766 14.258 -45 1 28.25 437 PRO B CA 1
ATOM 6628 C C . PRO B 1 437 ? 8.734 15.641 -45.625 1 28.25 437 PRO B C 1
ATOM 6630 O O . PRO B 1 437 ? 7.691 16.062 -46.125 1 28.25 437 PRO B O 1
ATOM 6633 N N . THR B 1 438 ? 9.234 16.625 -44.844 1 25.78 438 THR B N 1
ATOM 6634 C CA . THR B 1 438 ? 9.398 17.859 -45.625 1 25.78 438 THR B CA 1
ATOM 6635 C C . THR B 1 438 ? 10.031 17.562 -46.969 1 25.78 438 THR B C 1
ATOM 6637 O O . THR B 1 438 ? 11.164 17.078 -47.031 1 25.78 438 THR B O 1
ATOM 6640 N N . SER B 1 439 ? 9.094 17.094 -47.906 1 24.64 439 SER B N 1
ATOM 6641 C CA . SER B 1 439 ? 9.477 16.984 -49.312 1 24.64 439 SER B CA 1
ATOM 6642 C C . SER B 1 439 ? 10.328 18.172 -49.719 1 24.64 439 SER B C 1
ATOM 6644 O O . SER B 1 439 ? 9.844 19.312 -49.781 1 24.64 439 SER B O 1
ATOM 6646 N N . THR B 1 440 ? 11.516 18.219 -49.125 1 24.36 440 THR B N 1
ATOM 6647 C CA . THR B 1 440 ? 12.414 19.219 -49.656 1 24.36 440 THR B CA 1
ATOM 6648 C C . THR B 1 440 ? 12.453 19.156 -51.188 1 24.36 440 THR B C 1
ATOM 6650 O O . THR B 1 440 ? 12.906 18.156 -51.75 1 24.36 440 THR B O 1
ATOM 6653 N N . ALA B 1 441 ? 11.398 19.844 -51.812 1 25.2 441 ALA B N 1
ATOM 6654 C CA . ALA B 1 441 ? 11.367 20.125 -53.219 1 25.2 441 ALA B CA 1
ATOM 6655 C C . ALA B 1 441 ? 12.727 20.625 -53.719 1 25.2 441 ALA B C 1
ATOM 6657 O O . ALA B 1 441 ? 13.109 21.766 -53.438 1 25.2 441 ALA B O 1
ATOM 6658 N N . THR B 1 442 ? 13.742 19.766 -53.438 1 22.98 442 THR B N 1
ATOM 6659 C CA . THR B 1 442 ? 15.008 20.188 -54.031 1 22.98 442 THR B CA 1
ATOM 6660 C C . THR B 1 442 ? 14.844 20.438 -55.531 1 22.98 442 THR B C 1
ATOM 6662 O O . THR B 1 442 ? 14.547 19.516 -56.312 1 22.98 442 THR B O 1
ATOM 6665 N N . THR B 1 443 ? 14.172 21.672 -55.844 1 23.28 443 THR B N 1
ATOM 6666 C CA . THR B 1 443 ? 14.156 22.25 -57.188 1 23.28 443 THR B CA 1
ATOM 6667 C C . THR B 1 443 ? 15.539 22.156 -57.812 1 23.28 443 THR B C 1
ATOM 6669 O O . THR B 1 443 ? 16.516 22.641 -57.25 1 23.28 443 THR B O 1
ATOM 6672 N N . SER B 1 444 ? 15.703 21.078 -58.594 1 22.42 444 SER B N 1
ATOM 6673 C CA . SER B 1 444 ? 16.828 20.891 -59.531 1 22.42 444 SER B CA 1
ATOM 6674 C C . SER B 1 444 ? 17.094 22.156 -60.344 1 22.42 444 SER B C 1
ATOM 6676 O O . SER B 1 444 ? 16.234 22.578 -61.125 1 22.42 444 SER B O 1
ATOM 6678 N N . VAL B 1 445 ? 17.531 23.297 -59.656 1 21.27 445 VAL B N 1
ATOM 6679 C CA . VAL B 1 445 ? 17.969 24.375 -60.531 1 21.27 445 VAL B CA 1
ATOM 6680 C C . VAL B 1 445 ? 18.922 23.844 -61.594 1 21.27 445 VAL B C 1
ATOM 6682 O O . VAL B 1 445 ? 20 23.344 -61.25 1 21.27 445 VAL B O 1
ATOM 6685 N N . ALA B 1 446 ? 18.281 23.375 -62.656 1 24.38 446 ALA B N 1
ATOM 6686 C CA . ALA B 1 446 ? 18.922 23.062 -63.938 1 24.38 446 ALA B CA 1
ATOM 6687 C C . ALA B 1 446 ? 19.875 24.172 -64.375 1 24.38 446 ALA B C 1
ATOM 6689 O O . ALA B 1 446 ? 19.4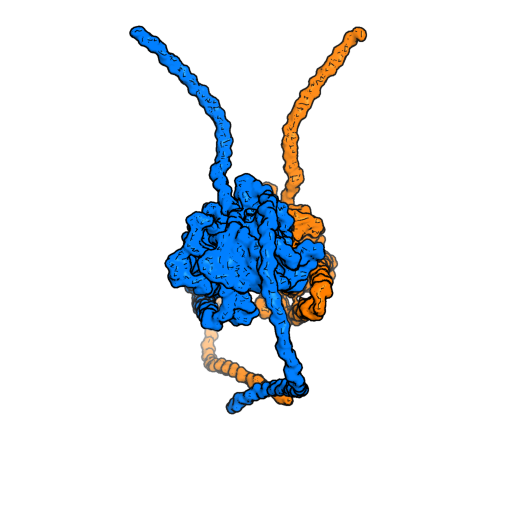38 25.297 -64.625 1 24.38 446 ALA B O 1
ATOM 6690 N N . ASP B 1 447 ? 21 24.266 -63.594 1 21.58 447 ASP B N 1
ATOM 6691 C CA . ASP B 1 447 ? 22.031 25.172 -64.125 1 21.58 447 ASP B CA 1
ATOM 6692 C C . ASP B 1 447 ? 22.203 25.047 -65.625 1 21.58 447 ASP B C 1
ATOM 6694 O O . ASP B 1 447 ? 22.562 23.969 -66.125 1 21.58 447 ASP B O 1
ATOM 6698 N N . LEU B 1 448 ? 21.328 25.719 -66.438 1 22.42 448 LEU B N 1
ATOM 6699 C CA . LEU B 1 448 ? 21.453 26.062 -67.875 1 22.42 448 LEU B CA 1
ATOM 6700 C C . LEU B 1 448 ? 22.922 26.297 -68.188 1 22.42 448 LEU B C 1
ATOM 6702 O O . LEU B 1 448 ? 23.734 26.672 -67.375 1 22.42 448 LEU B O 1
ATOM 6706 N N . HIS B 1 449 ? 23.25 26.141 -69.625 1 23.05 449 HIS B N 1
ATOM 6707 C CA . HIS B 1 449 ? 24.188 25.969 -70.75 1 23.05 449 HIS B CA 1
ATOM 6708 C C . HIS B 1 449 ? 25.125 27.172 -70.875 1 23.05 449 HIS B C 1
ATOM 6710 O O . HIS B 1 449 ? 26.203 27.062 -71.438 1 23.05 449 HIS B O 1
ATOM 6716 N N . ILE B 1 450 ? 24.453 28.469 -70.812 1 20.16 450 ILE B N 1
ATOM 6717 C CA . ILE B 1 450 ? 25.016 29.281 -71.938 1 20.16 450 ILE B CA 1
ATOM 6718 C C . ILE B 1 450 ? 26.547 29.219 -71.875 1 20.16 450 ILE B C 1
ATOM 6720 O O . ILE B 1 450 ? 27.188 28.938 -72.875 1 20.16 450 ILE B O 1
ATOM 6724 N N . ARG B 1 451 ? 26.891 30.312 -71.875 1 19.19 451 ARG B N 1
ATOM 6725 C CA . ARG B 1 451 ? 27.469 31.547 -72.375 1 19.19 451 ARG B CA 1
ATOM 6726 C C . ARG B 1 451 ? 28.812 31.828 -71.75 1 19.19 451 ARG B C 1
ATOM 6728 O O . ARG B 1 451 ? 28.953 31.672 -70.5 1 19.19 451 ARG B O 1
#

Solvent-accessible surface area (backbone atoms only — not comparable to full-atom values): 49554 Å² total; per-residue (Å²): 141,87,80,80,78,86,68,91,89,76,93,72,94,71,98,80,85,88,90,90,89,90,82,82,89,82,84,79,82,78,84,77,81,79,80,78,76,78,78,75,78,87,78,78,81,75,80,71,67,77,50,43,99,85,61,29,39,87,68,45,64,44,38,71,71,69,55,78,93,46,50,57,35,69,48,66,45,73,46,54,58,37,67,69,58,34,56,52,44,52,49,51,39,49,53,49,44,48,52,39,51,51,52,52,48,56,34,68,65,37,88,42,70,69,54,24,46,52,42,47,51,50,50,51,52,49,50,52,52,53,51,53,48,50,53,51,51,49,35,51,44,31,44,32,33,41,72,63,75,36,52,72,65,56,42,50,51,51,50,30,43,48,23,45,45,32,54,44,50,45,51,40,50,54,52,50,51,54,49,42,77,69,34,84,92,52,82,69,66,54,10,56,58,39,17,52,50,41,54,39,50,71,51,60,37,70,40,45,53,49,49,43,32,15,29,62,56,74,37,70,64,44,56,35,27,42,36,19,22,75,43,15,42,36,37,20,33,71,56,94,65,25,39,29,32,34,23,38,34,53,71,59,56,66,75,72,27,58,69,65,58,66,62,57,54,50,48,48,49,41,66,32,27,49,55,58,64,73,36,64,65,32,23,41,33,40,42,36,16,37,28,32,32,42,34,37,36,37,34,87,55,31,39,39,36,39,31,25,29,41,52,61,63,36,73,27,34,36,35,40,38,26,41,55,89,60,61,53,59,50,43,72,46,76,36,74,49,94,70,38,24,38,38,38,34,31,34,17,52,45,28,61,25,40,39,34,30,21,27,65,84,83,60,46,53,32,65,22,41,34,31,40,29,55,70,92,49,73,67,37,80,79,49,52,16,38,85,74,4,48,31,79,48,67,34,45,86,45,53,30,34,46,33,39,38,43,96,92,41,78,40,61,48,78,42,70,54,42,62,67,37,57,45,55,79,72,78,71,76,68,71,68,74,79,64,70,77,74,78,70,78,75,75,78,75,79,79,74,87,79,133,137,85,77,82,78,83,85,74,93,68,91,69,92,68,97,75,87,90,96,84,92,88,94,86,88,77,84,71,85,78,81,81,80,85,79,81,78,77,81,78,78,85,79,78,81,74,80,71,67,77,49,43,99,85,62,29,38,87,69,44,65,46,38,70,71,70,54,79,93,47,49,58,36,70,48,67,45,74,44,55,60,37,67,68,60,32,57,54,44,52,49,49,40,50,52,48,45,49,52,39,51,52,51,51,48,56,34,68,65,37,85,42,71,68,53,24,49,52,42,46,52,50,50,52,51,50,50,53,50,51,54,52,48,51,54,50,50,48,35,51,45,32,44,33,34,42,73,62,75,36,52,73,65,56,42,52,50,51,50,28,42,48,24,45,45,34,53,44,52,46,50,41,49,54,53,50,52,54,48,42,74,70,35,84,93,52,83,70,66,53,11,55,57,38,16,52,48,42,53,39,52,70,51,60,39,70,41,44,54,49,49,42,33,16,28,62,55,76,36,69,64,44,55,36,27,42,37,20,21,75,43,15,42,37,37,19,34,70,56,93,65,25,39,30,31,34,24,38,35,52,72,58,56,67,72,74,28,58,69,65,59,65,61,56,53,51,49,48,48,40,66,32,26,48,55,58,64,74,36,65,65,32,22,41,34,40,42,35,16,37,27,31,34,42,34,37,34,37,34,87,58,30,39,39,35,39,29,24,30,40,52,60,64,36,73,28,33,36,34,38,38,26,41,54,88,58,61,54,58,52,44,72,46,74,35,74,51,93,70,39,23,39,38,39,34,32,34,15,51,46,27,60,24,41,39,34,30,21,27,65,85,81,60,47,53,31,64,23,41,33,31,40,29,56,74,92,50,72,67,37,80,79,49,51,16,40,84,76,4,48,31,80,49,68,34,44,85,46,55,29,34,45,33,38,40,45,95,94,41,80,41,61,48,78,43,70,54,42,65,67,38,57,45,55,80,72,77,70,76,66,70,64,75,77,66,68,74,71,74,71,76,72,72,74,75,72,80,77,80,86,126

InterPro domains:
  IPR055520 Domain of unknown function DUF7094 [PF23375] (224-326)
  IPR055522 Domain of unknown function DUF7096 [PF23379] (6-219)
  IPR056397 Fibronectin-III type-like domain, archaea [PF23374] (335-412)

pLDDT: mean 78.21, std 26.12, range [15.62, 98.38]

Secondary structure (DSSP, 8-state):
----------------------------------------------------TTSS-TTSPPB----GGG--EEEEEEE---HHHHHHHHHHHHHHHHHHHHHHHHHHT-SSHHHHHHHHHHHHHHHHHHHHHHHHHHHHHHHHHHTTSS-HHHHHHHHHHHHHHHHHHHHHHHHHHHHHHTSTT----HHHHHHHHHHHHTT--HHHHHHHHHHTTSS--EEEEEEEETTEEEEEEEETTEEEEEEEEGGG----PPP--HHHHHHHHHHH-HHHHTS-EEEEEEE-STTEEEEEEEETTEEEEEEEETTTTEEEEEEEEEEGGGPPPSEEEEEE-SS-EEEEEE-STTSEEEEEEE-TTT--B---EEEEEETTSPPEEEEE-TTTTEEEEE--SS-EEEEEEETTEEEEEEE------B-----TT----------------------/----------------------------------------------------TTSS-TTSPPB----GGG--EEEEEEE---HHHHHHHHHHHHHHHHHHHHHHHHHHT-SSHHHHHHHHHHHHHHHHHHHHHHHHHHHHHHHHHHTTSS-HHHHHHHHHHHHHHHHHHHHHHHHHHHHHHTSTT----HHHHHHHHHHHHTT--HHHHHHHHHHTTSS--EEEEEEEETTEEEEEEEETTEEEEEEEEGGG----PPP--HHHHHHHHHHH-HHHHTS-EEEEEEE-STTEEEEEEEETTEEEEEEEETTTTEEEEEEEEEEGGGPPPSEEEEEE-SS-EEEEEE-STTSEEEEEEE-TTT--B---EEEEEETTSPPEEEEE-TTTTEEEEE--SS-EEEEEEETTEEEEEEE------B-----GGG---------------------

Sequence (902 aa):
MRALPVLVVALLLSAAVGAAGGLGETAAVERSPDRTGTAPPALDDPTVAQTDDNGSSPGQINVLDVPAGSVERSGVDEHYVDLGPSVGLSANATTERFRTLAMVERVQRAETTELRRERLRTALRDLETAVDDLDDRQTAAVEAYGQGELTARELLVVLVRISIVGEELGERRARLEALVADTRGFDVDRGRLASIGNRLSAFDGPVRAHARAVLDGEAAPHRFYVATGSASVVVSTVVDDAYVREAYRGDLRNGAGDAIELEVALDIVADGYPVIWNTTREQTQVFGGGETYPVRIGHSRGDLTAFVDSDARLVYAEHQRHPLEAVVADRRLEATGDGVRLVVNHTYPGGPVQVQASDPTTGDPVDATVRVKAGPTPPERIGTTGSDGTLWTLSPNRQYTVTVEARGENVSTVVAPGEPPRVVPRDRSGDGVNGTPTSTATTSVADLHIRMRALPVLVVALLLSAAVGAAGGLGETAAVERSPDRTGTAPPALDDPTVAQTDDNGSSPGQINVLDVPAGSVERSGVDEHYVDLGPSVGLSANATTERFRTLAMVERVQRAETTELRRERLRTALRDLETAVDDLDDRQTAAVEAYGQGELTARELLVVLVRISIVGEELGERRARLEALVADTRGFDVDRGRLASIGNRLSAFDGPVRAHARAVLDGEAAPHRFYVATGSASVVVSTVVDDAYVREAYRGDLRNGAGDAIELEVALDIVADGYPVIWNTTREQTQVFGGGETYPVRIGHSRGDLTAFVDSDARLVYAEHQRHPLEAVVADRRLEATGDGVRLVVNHTYPGGPVQVQASDPTTGDPVDATVRVKAGPTPPERIGTTGSDGTLWTLSPNRQYTVTVEARGENVSTVVAPGEPPRVVPRDRSGDGVNGTPTSTATTSVADLHIR

Organism: NCBI:txid1816183

Foldseek 3Di:
DDDPDPDPDDDDDDDDDDDDDDDDDDDDPDDDDDPPDDDPDDDDDAPQQDQDPVRARVAFWADADDDLVFWLDKDKDWDAADQVLLVVLVVLLVVLLVVLVVLLVCLVPDPDLVVNLVSLVVLLVVLVVVLVVLLVQLLVLLVCVSVVNDDPLRNLSSLLSSLSSLVSSLVSLVSSVVSQVVRPPRDDAVLSSLVSNQSSVLSNADQSVVSSCRHNVVDGIFMKIWIGGNSKIKIWGDDDQKTKIKIAAPVLAPQDDDWDDQVLLVVQVCLQTVSQVPFDWDDWDWGTGGFWIWIWTQGPFWIKTFIAGRHSSHTRMIITMGGNVSGDASRWDWWDDQFKIWIWGHHAAFDKIKIFIAGPPPRAGDWWFKWKADPPDDIDTPHTCPRRRMDMTGHHHAKMKIWTDDPNDIIIDIDGGGDRNHRDRDPPVPPPPPPPPPPPPPPPDPDPDDD/DDDPDPDDDPPPPDDDDDDDDDDDDDDDDDDDDDPPDDDDDDDDDAPQQDQDPVRFRVQFWADADDDLVFWLDKDKDWDAADQVLLVVLVVLLVVLLVVLVVLLVCLVPDPDLVVNLVSLVVLLVVLVVVLVVLLVQLLVLLVCVSVVNDDPLRNLSSLLSSLSSLVSSLVSLVSSVVSQVVRPPRDDAVLSSLVSNQSSVLSNADQSVVSSCRHNVVDGIFMKIWIGGNSKIKIWGDDDQKTKIKIAAPVLAPQPDDWDDQVLLVVQVCLQTVSQVPFDWDDWDWGTGGFWIWIWTQGPFWIKTFIAGRHSSHTRMIITMGGNVSGDFSRWDWWDDQFKIWIWGHHAARDKIKIFIAGPPPRAADWWFKWKADPPDDIDTPGTCPRRRIDMTGHHNAKMKIWTDDPNDIIIDIDGGGDRNHRDRDPPVPPPPPPPPPPPPPPPPPPDDDD